Protein AF-0000000075213377 (afdb_homodimer)

Radius of gyration: 27.36 Å; Cα contacts (8 Å, |Δi|>4): 1565; chains: 2; bounding box: 62×66×69 Å

Secondary structure (DSSP, 8-state):
-EEEEEETTEEEEEEEE-TTT--EEEEEEES-GGGSPTT-B-TTS-B-HHHHHHHHHHTSPPTTSTTHHHHHHHHT-S-HHHHHHHTTT--SS--EEEEETT----HHHH-TTTS---SHHHHHHTT----GGG-----GGGG--SSS-EEEEEETTEEEEEEEPPTTT--HHHHHHHHHHHHHHTT--B--EEEEEETTEEEEEEE----TTEEEEEHHHHHHHSPPPTTS-HHHHHHHHHHHTT-TTHHHHHHHHHHHHHHTT-S---TTS-EEEEETTT--EEEEPPB----S-TTTTS-GGGTT-GGG----SSBSSHHHHHTT----TT--GGGGTTHHHHHHHHHTTS-TTTS-HHHHHHHHHHHHHHHHHHHHHHH-TT------GGGB-S--------/-EEEEEETTEEEEEEEE-TTT--EEEEEEES-GGGSPTT-B-TTS-B-HHHHHHHHHHTSPPTTSTTHHHHHHHHT-S-HHHHHHHTTT--SS--EEEEETT----HHHH-TTTS---SHHHHHHTT----GGG-----GGGG--SSS-EEEEEETTEEEEEEEPPTTT--HHHHHHHHHHHHHHTT--B--EEEEEETTEEEEEEE----TTEEEEEHHHHHHHSPPPTTS-HHHHHHHHHHHTT-TTHHHHHHHHHHHHHHTT-S---TTS-EEEEETTT--EEEEPPB----S-TTTTS-GGGTT-GGG----SSBSSHHHHHTT----TT--GGGGTTHHHHHHHHHTTS-TTTS-HHHHHHHHHHHHHHHHHHHHHHH-TT------GGGB-S--------

Organism: NCBI:txid290054

Solvent-accessible surface area (backbone atoms only — not comparable to full-atom values): 43182 Å² total; per-residue (Å²): 82,57,28,29,36,24,45,56,86,41,65,21,28,31,33,29,30,39,84,85,58,44,44,63,76,44,75,59,62,73,71,29,74,88,64,48,64,76,40,22,54,46,94,82,76,38,81,33,64,68,43,40,30,48,57,59,54,61,35,13,36,40,76,39,18,31,45,39,67,58,29,28,60,60,67,71,44,94,47,48,38,44,40,21,60,67,35,28,49,39,30,75,49,41,52,43,32,45,41,53,66,93,53,87,80,47,50,90,75,65,40,61,76,87,34,87,66,42,51,46,54,29,39,30,38,71,69,46,87,70,67,60,90,74,61,48,64,47,26,52,46,32,38,40,64,60,42,61,38,55,28,60,43,76,56,94,90,34,57,27,43,36,31,46,36,46,67,51,39,42,41,22,15,52,32,27,26,47,50,27,53,53,31,58,53,46,71,46,71,52,54,62,34,41,70,46,70,59,96,89,35,56,23,19,35,29,65,59,89,48,52,88,54,30,22,63,45,29,41,47,37,56,52,57,57,43,83,72,60,88,92,51,43,71,58,56,43,50,51,50,52,40,41,76,63,68,36,78,60,49,66,62,55,49,29,51,51,47,51,52,36,46,35,43,49,32,40,45,44,19,42,75,48,42,37,33,28,27,30,63,84,80,64,46,67,74,40,73,46,53,49,46,79,52,24,61,15,64,32,51,64,40,40,68,91,50,39,77,40,68,94,74,52,51,33,44,48,50,15,54,33,56,70,60,39,50,32,56,39,78,67,59,83,77,64,47,66,72,58,56,55,76,45,60,59,58,47,48,62,58,52,65,75,47,57,57,80,50,49,32,69,69,43,52,50,49,46,47,51,48,35,50,54,38,46,49,51,51,53,55,52,59,66,41,87,80,71,68,55,48,84,64,64,90,45,40,39,88,71,70,64,68,72,65,61,53,83,56,28,31,35,23,43,54,87,40,64,22,32,31,34,29,30,38,84,87,60,44,44,64,75,43,73,58,61,72,72,28,74,87,63,47,64,74,39,23,55,47,92,82,75,37,80,33,63,68,42,41,30,50,58,57,55,61,35,13,35,40,76,40,17,33,45,40,68,56,30,28,60,61,68,72,44,94,46,48,38,44,41,20,58,68,36,28,50,38,32,74,51,40,54,44,31,46,42,54,67,93,55,87,79,48,51,87,75,65,40,61,75,86,35,89,65,43,52,45,54,31,39,29,39,72,69,46,85,70,65,59,90,74,61,48,63,47,24,52,46,30,37,38,61,60,40,60,40,56,28,60,44,77,55,94,90,34,56,26,43,36,31,47,34,46,66,50,40,41,40,23,16,51,32,28,26,46,50,27,52,54,31,58,52,46,71,47,71,53,53,61,36,41,72,46,73,57,95,90,35,56,23,18,36,30,65,60,90,47,54,87,56,28,22,63,46,30,41,46,38,56,53,57,58,43,84,72,59,87,90,51,43,71,58,56,43,50,52,51,54,40,42,75,63,68,36,80,60,49,66,62,54,48,29,51,51,49,50,52,36,47,35,42,49,31,38,44,44,19,43,74,48,44,37,32,29,27,30,62,84,80,65,45,67,74,40,73,46,53,50,47,79,52,24,60,16,62,31,51,64,40,41,69,91,50,39,78,41,66,93,74,51,50,33,44,48,50,16,54,33,56,71,60,38,50,30,55,37,78,67,59,83,77,62,47,67,72,58,56,55,75,46,59,61,59,48,48,62,59,51,66,74,48,57,58,79,51,50,32,69,70,44,52,49,48,47,48,50,48,35,50,52,39,46,50,49,49,52,54,52,59,67,41,87,78,73,69,56,45,85,63,62,91,44,41,38,88,70,69,62,70,72,65,63,51

Foldseek 3Di:
DKWFKDLQPHTAWIFDADQQQLFTDDTHDGDHLVLQQFLQADPVSDGDRVSSRVVLQQQFEDPLAQQVVVLCVLLVHDDLSNLCVLLQVAALFGRIGIGPDPDPDHSVARHVQQDPFDCQSLCSLVPHHDHNVPGDSNANNRRDYDHFRKGWDQDPNFTKIKTFADPDQRQLLLLQQLLQLQCVLLVAFAWHWAWDADPQTIIIMTTRPAHNFKHFDFQVSLCSNDPDDPVDFSVVSSQVSCVVLVAPCVLVNVLSVLLSCLLFLQAFPFRRQWGWMAGSPPRRTDYTHHGDDRRNTQQSPHDQVCSLPQVPRADDDWFGGSVLSNLQRAAPVSGDLVSCPPSLVVSCVSCVSHDCVSQNPSSSVSSSVSSVVSSVVVVVQNPDPPRHRDRDNVGTDPDRDGDSSD/DKWFKDLQPHTAWIFDADQQQLFTDDTHDGDHLVLQQFLQADPVSDGDRVSSRCVLQQQFEDPLAQQVVVLCVLLVHDDLSNLCVLLQNAALFGRIGIGPDPDPDHSVARHVQQDPFDCQSLCSLVPHHDHNVPGDSNANNRRDYDHFRKGWDQDPNFTKIKTFADPDQRQLLLLQQLLLLQCVLLVAFAWHWAWDADPQTIIIMTTRPAHNFKHFDFQVSLCSNDPDDPVDFSVVSSVVSCVVLVAPCVLVNVLVVLLSCLLFLQAFPFRRQWGWMAGSPPRRTDYTHHGDDRRNTQQSPHDQVCSQPQVPRADDDWFGGSVLSNLQRAAPVSGDLVSCPPCLVVSCVSCVSHDCVSQNPSSSVSSSVSSVVSSVVVVVQNPDPPRHRDRDRVGTDPDRDGDSSD

Sequence (812 aa):
MNYTLMHKNIKVADLSLDEETGSIVKIGEIYNFAHLPIGTTKDDLSADRALLNKWWTDRSIPASRSGVRDALEILRVSTPKLLLAKCYGLSLSDQYWVKPINSDLEWELVNFFDNDFSEDVGDILFGKTKDSENISLNSPDNTSDGCLKKRWKIINQKRCLLKAGSLPYEQQPFNEAIASLIMDKLNVDHVNYSVIVDDEKPYSVCEDFISKDTELVTAWKILQRYPKPNHLSVYQHYINCCKSLGINDIVDKINQMIVVDFIISNEDRHLNNFGLVRNANTLEWIGVAPIFDSGSSLGYDKVTPNMDKQSLIVCKPFKKTHFEQLRLVTSFDWIDFDALKNIDNEILGILNDADENLIDDARKQKIISSINQRIEYIHNLAMEKTWQANDDINEDVENDIAEDYTMNYTLMHKNIKVADLSLDEETGSIVKIGEIYNFAHLPIGTTKDDLSADRALLNKWWTDRSIPASRSGVRDALEILRVSTPKLLLAKCYGLSLSDQYWVKPINSDLEWELVNFFDNDFSEDVGDILFGKTKDSENISLNSPDNTSDGCLKKRWKIINQKRCLLKAGSLPYEQQPFNEAIASLIMDKLNVDHVNYSVIVDDEKPYSVCEDFISKDTELVTAWKILQRYPKPNHLSVYQHYINCCKSLGINDIVDKINQMIVVDFIISNEDRHLNNFGLVRNANTLEWIGVAPIFDSGSSLGYDKVTPNMDKQSLIVCKPFKKTHFEQLRLVTSFDWIDFDALKNIDNEILGILNDADENLIDDARKQKIISSINQRIEYIHNLAMEKTWQANDDINEDVENDIAEDYT

Nearest PDB structures (foldseek):
  3akj-assembly1_A  TM=7.314E-01  e=1.920E-10  Helicobacter pylori J99
  3akk-assembly2_D  TM=7.445E-01  e=4.131E-10  Helicobacter pylori J99
  3akk-assembly1_A  TM=7.327E-01  e=4.131E-10  Helicobacter pylori J99
  3akl-assembly1_B  TM=7.232E-01  e=1.107E-09  Helicobacter pylori J99
  4pu4-assembly1_A  TM=5.612E-01  e=2.128E-08  Shewanella oneidensis MR-1

Structure (mmCIF, N/CA/C/O backbone):
data_AF-0000000075213377-model_v1
#
loop_
_entity.id
_entity.type
_entity.pdbx_description
1 polymer 'HipA-like C-terminal domain-containing protein'
#
loop_
_atom_site.group_PDB
_atom_site.id
_atom_site.type_symbol
_atom_site.label_atom_id
_atom_site.label_alt_id
_atom_site.label_comp_id
_atom_site.label_asym_id
_atom_site.label_entity_id
_atom_site.label_seq_id
_atom_site.pdbx_PDB_ins_code
_atom_site.Cartn_x
_atom_site.Cartn_y
_atom_site.Cartn_z
_atom_site.occupancy
_atom_site.B_iso_or_equiv
_atom_site.auth_seq_id
_atom_site.auth_comp_id
_atom_site.auth_asym_id
_atom_site.auth_atom_id
_atom_site.pdbx_PDB_model_num
ATOM 1 N N . MET A 1 1 ? 28.922 -6.262 4.492 1 88.31 1 MET A N 1
ATOM 2 C CA . MET A 1 1 ? 29.109 -7.594 5.062 1 88.31 1 MET A CA 1
ATOM 3 C C . MET A 1 1 ? 29.25 -8.641 3.967 1 88.31 1 MET A C 1
ATOM 5 O O . MET A 1 1 ? 28.625 -8.547 2.916 1 88.31 1 MET A O 1
ATOM 9 N N . ASN A 1 2 ? 30.078 -9.633 4.281 1 94.81 2 ASN A N 1
ATOM 10 C CA . ASN A 1 2 ? 30.375 -10.648 3.273 1 94.81 2 ASN A CA 1
ATOM 11 C C . ASN A 1 2 ? 29.656 -11.961 3.584 1 94.81 2 ASN A C 1
ATOM 13 O O . ASN A 1 2 ? 29.672 -12.43 4.727 1 94.81 2 ASN A O 1
ATOM 17 N N . TYR A 1 3 ? 29.062 -12.484 2.557 1 97 3 TYR A N 1
ATOM 18 C CA . TYR A 1 3 ? 28.297 -13.719 2.66 1 97 3 TYR A CA 1
ATOM 19 C C . TYR A 1 3 ? 28.578 -14.641 1.478 1 97 3 TYR A C 1
ATOM 21 O O . TYR A 1 3 ? 29.203 -14.227 0.498 1 97 3 TYR A O 1
ATOM 29 N N . THR A 1 4 ? 28.234 -15.883 1.63 1 97.62 4 THR A N 1
ATOM 30 C CA . THR A 1 4 ? 28.125 -16.812 0.516 1 97.62 4 THR A CA 1
ATOM 31 C C . THR A 1 4 ? 26.672 -17.172 0.263 1 97.62 4 THR A C 1
ATOM 33 O O . THR A 1 4 ? 25.969 -17.625 1.173 1 97.62 4 THR A O 1
ATOM 36 N N . LEU A 1 5 ? 26.188 -16.891 -0.949 1 97.56 5 LEU A N 1
ATOM 37 C CA . LEU A 1 5 ? 24.875 -17.375 -1.358 1 97.56 5 LEU A CA 1
ATOM 38 C C . LEU A 1 5 ? 24.875 -18.906 -1.45 1 97.56 5 LEU A C 1
ATOM 40 O O . LEU A 1 5 ? 25.734 -19.484 -2.107 1 97.56 5 LEU A O 1
ATOM 44 N N . MET A 1 6 ? 23.953 -19.453 -0.787 1 98.19 6 MET A N 1
ATOM 45 C CA . MET A 1 6 ? 23.844 -20.906 -0.722 1 98.19 6 MET A CA 1
ATOM 46 C C . MET A 1 6 ? 22.531 -21.375 -1.329 1 98.19 6 MET A C 1
ATOM 48 O O . MET A 1 6 ? 21.531 -20.656 -1.287 1 98.19 6 MET A O 1
ATOM 52 N N . HIS A 1 7 ? 22.531 -22.5 -1.945 1 98.38 7 HIS A N 1
ATOM 53 C CA . HIS A 1 7 ? 21.375 -23.297 -2.307 1 98.38 7 HIS A CA 1
ATOM 54 C C . HIS A 1 7 ? 21.359 -24.625 -1.548 1 98.38 7 HIS A C 1
ATOM 56 O O . HIS A 1 7 ? 21.938 -25.609 -1.995 1 98.38 7 HIS A O 1
ATOM 62 N N . LYS A 1 8 ? 20.562 -24.562 -0.409 1 97.81 8 LYS A N 1
ATOM 63 C CA . LYS A 1 8 ? 20.734 -25.609 0.596 1 97.81 8 LYS A CA 1
ATOM 64 C C . LYS A 1 8 ? 22.188 -25.719 1.032 1 97.81 8 LYS A C 1
ATOM 66 O O . LYS A 1 8 ? 22.75 -24.781 1.609 1 97.81 8 LYS A O 1
ATOM 71 N N . ASN A 1 9 ? 22.891 -26.812 0.674 1 96.75 9 ASN A N 1
ATOM 72 C CA . ASN A 1 9 ? 24.266 -27 1.099 1 96.75 9 ASN A CA 1
ATOM 73 C C . ASN A 1 9 ? 25.25 -26.688 -0.027 1 96.75 9 ASN A C 1
ATOM 75 O O . ASN A 1 9 ? 26.469 -26.766 0.159 1 96.75 9 ASN A O 1
ATOM 79 N N . ILE A 1 10 ? 24.797 -26.25 -1.114 1 97.19 10 ILE A N 1
ATOM 80 C CA . ILE A 1 10 ? 25.625 -25.969 -2.271 1 97.19 10 ILE A CA 1
ATOM 81 C C . ILE A 1 10 ? 26.062 -24.5 -2.248 1 97.19 10 ILE A C 1
ATOM 83 O O . ILE A 1 10 ? 25.219 -23.609 -2.236 1 97.19 10 ILE A O 1
ATOM 87 N N . LYS A 1 11 ? 27.359 -24.297 -2.309 1 97 11 LYS A N 1
ATOM 88 C CA . LYS A 1 11 ? 27.891 -22.938 -2.465 1 97 11 LYS A CA 1
ATOM 89 C C . LYS A 1 11 ? 27.609 -22.406 -3.863 1 97 11 LYS A C 1
ATOM 91 O O . LYS A 1 11 ? 27.922 -23.062 -4.863 1 97 11 LYS A O 1
ATOM 96 N N . VAL A 1 12 ? 27.016 -21.203 -3.908 1 97.19 12 VAL A N 1
ATOM 97 C CA . VAL A 1 12 ? 26.625 -20.672 -5.215 1 97.19 12 VAL A CA 1
ATOM 98 C C . VAL A 1 12 ? 27.562 -19.531 -5.605 1 97.19 12 VAL A C 1
ATOM 100 O O . VAL A 1 12 ? 28.266 -19.609 -6.605 1 97.19 12 VAL A O 1
ATOM 103 N N . ALA A 1 13 ? 27.641 -18.531 -4.797 1 96.69 13 ALA A N 1
ATOM 104 C CA . ALA A 1 13 ? 28.453 -17.359 -5.098 1 96.69 13 ALA A CA 1
ATOM 105 C C . ALA A 1 13 ? 28.75 -16.547 -3.838 1 96.69 13 ALA A C 1
ATOM 107 O O . ALA A 1 13 ? 27.938 -16.531 -2.91 1 96.69 13 ALA A O 1
ATOM 108 N N . ASP A 1 14 ? 29.875 -15.867 -3.84 1 96.94 14 ASP A N 1
ATOM 109 C CA . ASP A 1 14 ? 30.172 -14.922 -2.764 1 96.94 14 ASP A CA 1
ATOM 110 C C . ASP A 1 14 ? 29.516 -13.57 -3.023 1 96.94 14 ASP A C 1
ATOM 112 O O . ASP A 1 14 ? 29.484 -13.094 -4.16 1 96.94 14 ASP A O 1
ATOM 116 N N . LEU A 1 15 ? 28.938 -13.031 -1.97 1 95.94 15 LEU A N 1
ATOM 117 C CA . LEU A 1 15 ? 28.234 -11.758 -2.072 1 95.94 15 LEU A CA 1
ATOM 118 C C . LEU A 1 15 ? 28.703 -10.797 -0.986 1 95.94 15 LEU A C 1
ATOM 120 O O . LEU A 1 15 ? 29.047 -11.219 0.12 1 95.94 15 LEU A O 1
ATOM 124 N N . SER A 1 16 ? 28.734 -9.539 -1.311 1 94.5 16 SER A N 1
ATOM 125 C CA . SER A 1 16 ? 28.859 -8.469 -0.325 1 94.5 16 SER A CA 1
ATOM 126 C C . SER A 1 16 ? 27.562 -7.676 -0.203 1 94.5 16 SER A C 1
ATOM 128 O O . SER A 1 16 ? 27.047 -7.16 -1.198 1 94.5 16 SER A O 1
ATOM 130 N N . LEU A 1 17 ? 27 -7.617 1 1 91.12 17 LEU A N 1
ATOM 131 C CA . LEU A 1 17 ? 25.781 -6.875 1.255 1 91.12 17 LEU A CA 1
ATOM 132 C C . LEU A 1 17 ? 26.078 -5.57 1.984 1 91.12 17 LEU A C 1
ATOM 134 O O . LEU A 1 17 ? 26.938 -5.523 2.859 1 91.12 17 LEU A O 1
ATOM 138 N N . ASP A 1 18 ? 25.375 -4.57 1.607 1 84.69 18 ASP A N 1
ATOM 139 C CA . ASP A 1 18 ? 25.469 -3.301 2.324 1 84.69 18 ASP A CA 1
ATOM 140 C C . ASP A 1 18 ? 24.828 -3.41 3.709 1 84.69 18 ASP A C 1
ATOM 142 O O . ASP A 1 18 ? 23.703 -3.887 3.848 1 84.69 18 ASP A O 1
ATOM 146 N N . GLU A 1 19 ? 25.484 -2.912 4.703 1 80.75 19 GLU A N 1
ATOM 147 C CA . GLU A 1 19 ? 25.031 -3.078 6.082 1 80.75 19 GLU A CA 1
ATOM 148 C C . GLU A 1 19 ? 23.812 -2.203 6.375 1 80.75 19 GLU A C 1
ATOM 150 O O . GLU A 1 19 ? 22.984 -2.539 7.23 1 80.75 19 GLU A O 1
ATOM 155 N N . GLU A 1 20 ? 23.688 -1.176 5.715 1 73 20 GLU A N 1
ATOM 156 C CA . GLU A 1 20 ? 22.625 -0.217 6.004 1 73 20 GLU A CA 1
ATOM 157 C C . GLU A 1 20 ? 21.391 -0.503 5.172 1 73 20 GLU A C 1
ATOM 159 O O . GLU A 1 20 ? 20.266 -0.287 5.629 1 73 20 GLU A O 1
ATOM 164 N N . THR A 1 21 ? 21.609 -1.039 3.977 1 74.69 21 THR A N 1
ATOM 165 C CA . THR A 1 21 ? 20.469 -1.185 3.082 1 74.69 21 THR A CA 1
ATOM 166 C C . THR A 1 21 ? 20.109 -2.656 2.891 1 74.69 21 THR A C 1
ATOM 168 O O . THR A 1 21 ? 19 -2.982 2.441 1 74.69 21 THR A O 1
ATOM 171 N N . GLY A 1 22 ? 21.031 -3.5 3.154 1 83.88 22 GLY A N 1
ATOM 172 C CA . GLY A 1 22 ? 20.812 -4.922 2.941 1 83.88 22 GLY A CA 1
ATOM 173 C C . GLY A 1 22 ? 20.922 -5.328 1.483 1 83.88 22 GLY A C 1
ATOM 174 O O . GLY A 1 22 ? 20.672 -6.488 1.138 1 83.88 22 GLY A O 1
ATOM 175 N N . SER A 1 23 ? 21.328 -4.434 0.551 1 84.88 23 SER A N 1
ATOM 176 C CA . SER A 1 23 ? 21.422 -4.699 -0.881 1 84.88 23 SER A CA 1
ATOM 177 C C . SER A 1 23 ? 22.75 -5.355 -1.239 1 84.88 23 SER A C 1
ATOM 179 O O . SER A 1 23 ? 23.734 -5.211 -0.513 1 84.88 23 SER A O 1
ATOM 181 N N . ILE A 1 24 ? 22.75 -6.039 -2.354 1 89.81 24 ILE A N 1
ATOM 182 C CA . ILE A 1 24 ? 23.984 -6.637 -2.857 1 89.81 24 ILE A CA 1
ATOM 183 C C . ILE A 1 24 ? 24.859 -5.559 -3.494 1 89.81 24 ILE A C 1
ATOM 185 O O . ILE A 1 24 ? 24.438 -4.898 -4.449 1 89.81 24 ILE A O 1
ATOM 189 N N . VAL A 1 25 ? 26.062 -5.406 -3.035 1 87.06 25 VAL A N 1
ATOM 190 C CA . VAL A 1 25 ? 26.953 -4.371 -3.539 1 87.06 25 VAL A CA 1
ATOM 191 C C . VAL A 1 25 ? 27.984 -4.988 -4.492 1 87.06 25 VAL A C 1
ATOM 193 O O . VAL A 1 25 ? 28.453 -4.324 -5.418 1 87.06 25 VAL A O 1
ATOM 196 N N . LYS A 1 26 ? 28.328 -6.23 -4.25 1 90.94 26 LYS A N 1
ATOM 197 C CA . LYS A 1 26 ? 29.344 -6.898 -5.051 1 90.94 26 LYS A CA 1
ATOM 198 C C . LYS A 1 26 ? 29.094 -8.406 -5.113 1 90.94 26 LYS A C 1
ATOM 200 O O . LYS A 1 26 ? 28.688 -9.008 -4.125 1 90.94 26 LYS A O 1
ATOM 205 N N . ILE A 1 27 ? 29.312 -8.945 -6.336 1 93.5 27 ILE A N 1
ATOM 206 C CA . ILE A 1 27 ? 29.344 -10.391 -6.516 1 93.5 27 ILE A CA 1
ATOM 207 C C . ILE A 1 27 ? 30.797 -10.859 -6.605 1 93.5 27 ILE A C 1
ATOM 209 O O . ILE A 1 27 ? 31.594 -10.312 -7.379 1 93.5 27 ILE A O 1
ATOM 213 N N . GLY A 1 28 ? 31.156 -11.719 -5.824 1 94.31 28 GLY A N 1
ATOM 214 C CA . GLY A 1 28 ? 32.5 -12.289 -5.859 1 94.31 28 GLY A CA 1
ATOM 215 C C . GLY A 1 28 ? 32.594 -13.523 -6.727 1 94.31 28 GLY A C 1
ATOM 216 O O . GLY A 1 28 ? 32.094 -13.539 -7.855 1 94.31 28 GLY A O 1
ATOM 217 N N . GLU A 1 29 ? 33.281 -14.484 -6.195 1 94.75 29 GLU A N 1
ATOM 218 C CA . GLU A 1 29 ? 33.469 -15.734 -6.918 1 94.75 29 GLU A CA 1
ATOM 219 C C . GLU A 1 29 ? 32.188 -16.5 -7.086 1 94.75 29 GLU A C 1
ATOM 221 O O . GLU A 1 29 ? 31.391 -16.609 -6.145 1 94.75 29 GLU A O 1
ATOM 226 N N . ILE A 1 30 ? 31.969 -17.016 -8.297 1 95.44 30 ILE A N 1
ATOM 227 C CA . ILE A 1 30 ? 30.844 -17.891 -8.578 1 95.44 30 ILE A CA 1
ATOM 228 C C . ILE A 1 30 ? 31.281 -19.344 -8.508 1 95.44 30 ILE A C 1
ATOM 230 O O . ILE A 1 30 ? 32.156 -19.766 -9.281 1 95.44 30 ILE A O 1
ATOM 234 N N . TYR A 1 31 ? 30.734 -20.094 -7.621 1 95.94 31 TYR A N 1
ATOM 235 C CA . TYR A 1 31 ? 31.125 -21.469 -7.402 1 95.94 31 TYR A CA 1
ATOM 236 C C . TYR A 1 31 ? 30.266 -22.422 -8.25 1 95.94 31 TYR A C 1
ATOM 238 O O . TYR A 1 31 ? 30.766 -23.438 -8.742 1 95.94 31 TYR A O 1
ATOM 246 N N . ASN A 1 32 ? 29.031 -22.203 -8.297 1 95.56 32 ASN A N 1
ATOM 247 C CA . ASN A 1 32 ? 28.094 -23.031 -9.047 1 95.56 32 ASN A CA 1
ATOM 248 C C . ASN A 1 32 ? 27.109 -22.188 -9.844 1 95.56 32 ASN A C 1
ATOM 250 O O . ASN A 1 32 ? 26.062 -21.781 -9.32 1 95.56 32 ASN A O 1
ATOM 254 N N . PHE A 1 33 ? 27.391 -22.031 -11.055 1 94.56 33 PHE A N 1
ATOM 255 C CA . PHE A 1 33 ? 26.609 -21.156 -11.922 1 94.56 33 PHE A CA 1
ATOM 256 C C . PHE A 1 33 ? 25.188 -21.688 -12.109 1 94.56 33 PHE A C 1
ATOM 258 O O . PHE A 1 33 ? 24.234 -20.906 -12.102 1 94.56 33 PHE A O 1
ATOM 265 N N . ALA A 1 34 ? 25.016 -22.969 -12.211 1 94.12 34 ALA A N 1
ATOM 266 C CA . ALA A 1 34 ? 23.719 -23.594 -12.484 1 94.12 34 ALA A CA 1
ATOM 267 C C . ALA A 1 34 ? 22.75 -23.344 -11.336 1 94.12 34 ALA A C 1
ATOM 269 O O . ALA A 1 34 ? 21.531 -23.391 -11.523 1 94.12 34 ALA A O 1
ATOM 270 N N . HIS A 1 35 ? 23.312 -23.094 -10.188 1 96.69 35 HIS A N 1
ATOM 271 C CA . HIS A 1 35 ? 22.484 -22.969 -8.992 1 96.69 35 HIS A CA 1
ATOM 272 C C . HIS A 1 35 ? 22.203 -21.5 -8.68 1 96.69 35 HIS A C 1
ATOM 274 O O . HIS A 1 35 ? 21.578 -21.188 -7.668 1 96.69 35 HIS A O 1
ATOM 280 N N . LEU A 1 36 ? 22.672 -20.594 -9.523 1 96.25 36 LEU A N 1
ATOM 281 C CA . LEU A 1 36 ? 22.172 -19.219 -9.391 1 96.25 36 LEU A CA 1
ATOM 282 C C . LEU A 1 36 ? 20.672 -19.172 -9.57 1 96.25 36 LEU A C 1
ATOM 284 O O . LEU A 1 36 ? 20.109 -19.922 -10.367 1 96.25 36 LEU A O 1
ATOM 288 N N . PRO A 1 37 ? 19.953 -18.297 -8.766 1 95.56 37 PRO A N 1
ATOM 289 C CA . PRO A 1 37 ? 18.5 -18.203 -8.953 1 95.56 37 PRO A CA 1
ATOM 290 C C . PRO A 1 37 ? 18.094 -17.953 -10.398 1 95.56 37 PRO A C 1
ATOM 292 O O . PRO A 1 37 ? 18.766 -17.188 -11.102 1 95.56 37 PRO A O 1
ATOM 295 N N . ILE A 1 38 ? 17.078 -18.578 -10.781 1 91.81 38 ILE A N 1
ATOM 296 C CA . ILE A 1 38 ? 16.594 -18.438 -12.148 1 91.81 38 ILE A CA 1
ATOM 297 C C . ILE A 1 38 ? 16.266 -16.969 -12.438 1 91.81 38 ILE A C 1
ATOM 299 O O . ILE A 1 38 ? 15.672 -16.281 -11.594 1 91.81 38 ILE A O 1
ATOM 303 N N . GLY A 1 39 ? 16.656 -16.484 -13.57 1 88.75 39 GLY A N 1
ATOM 304 C CA . GLY A 1 39 ? 16.344 -15.117 -13.969 1 88.75 39 GLY A CA 1
ATOM 305 C C . GLY A 1 39 ? 17.406 -14.117 -13.539 1 88.75 39 GLY A C 1
ATOM 306 O O . GLY A 1 39 ? 17.219 -12.906 -13.711 1 88.75 39 GLY A O 1
ATOM 307 N N . THR A 1 40 ? 18.547 -14.547 -12.953 1 91.75 40 THR A N 1
ATOM 308 C CA . THR A 1 40 ? 19.531 -13.602 -12.43 1 91.75 40 THR A CA 1
ATOM 309 C C . THR A 1 40 ? 20.812 -13.641 -13.273 1 91.75 40 THR A C 1
ATOM 311 O O . THR A 1 40 ? 21.812 -13.016 -12.914 1 91.75 40 THR A O 1
ATOM 314 N N . THR A 1 41 ? 20.797 -14.383 -14.305 1 87.75 41 THR A N 1
ATOM 315 C CA . THR A 1 41 ? 22 -14.555 -15.125 1 87.75 41 THR A CA 1
ATOM 316 C C . THR A 1 41 ? 21.797 -13.945 -16.5 1 87.75 41 THR A C 1
ATOM 318 O O . THR A 1 41 ? 20.656 -13.703 -16.922 1 87.75 41 THR A O 1
ATOM 321 N N . LYS A 1 42 ? 22.922 -13.562 -17.094 1 78.12 42 LYS A N 1
ATOM 322 C CA . LYS A 1 42 ? 22.922 -13.094 -18.484 1 78.12 42 LYS A CA 1
ATOM 323 C C . LYS A 1 42 ? 23.234 -14.227 -19.453 1 78.12 42 LYS A C 1
ATOM 325 O O . LYS A 1 42 ? 23.484 -15.359 -19.031 1 78.12 42 LYS A O 1
ATOM 330 N N . ASP A 1 43 ? 23.125 -13.945 -20.672 1 71.25 43 ASP A N 1
ATOM 331 C CA . ASP A 1 43 ? 23.297 -14.938 -21.734 1 71.25 43 ASP A CA 1
ATOM 332 C C . ASP A 1 43 ? 24.734 -15.477 -21.75 1 71.25 43 ASP A C 1
ATOM 334 O O . ASP A 1 43 ? 24.969 -16.625 -22.109 1 71.25 43 ASP A O 1
ATOM 338 N N . ASP A 1 44 ? 25.609 -14.656 -21.266 1 68.31 44 ASP A N 1
ATOM 339 C CA . ASP A 1 44 ? 27.016 -15.055 -21.297 1 68.31 44 ASP A CA 1
ATOM 340 C C . ASP A 1 44 ? 27.391 -15.852 -20.047 1 68.31 44 ASP A C 1
ATOM 342 O O . ASP A 1 44 ? 28.578 -16.016 -19.75 1 68.31 44 ASP A O 1
ATOM 346 N N . LEU A 1 45 ? 26.438 -16.297 -19.391 1 68.62 45 LEU A N 1
ATOM 347 C CA . LEU A 1 45 ? 26.609 -17.141 -18.219 1 68.62 45 LEU A CA 1
ATOM 348 C C . LEU A 1 45 ? 27.344 -16.375 -17.109 1 68.62 45 LEU A C 1
ATOM 350 O O . LEU A 1 45 ? 28.203 -16.938 -16.438 1 68.62 45 LEU A O 1
ATOM 354 N N . SER A 1 46 ? 27.141 -15.133 -17.109 1 78.56 46 SER A N 1
ATOM 355 C CA . SER A 1 46 ? 27.641 -14.32 -16 1 78.56 46 SER A CA 1
ATOM 356 C C . SER A 1 46 ? 26.5 -13.844 -15.109 1 78.56 46 SER A C 1
ATOM 358 O O . SER A 1 46 ? 25.359 -13.719 -15.562 1 78.56 46 SER A O 1
ATOM 360 N N . ALA A 1 47 ? 26.891 -13.836 -13.852 1 84.44 47 ALA A N 1
ATOM 361 C CA . ALA A 1 47 ? 25.891 -13.289 -12.922 1 84.44 47 ALA A CA 1
ATOM 362 C C . ALA A 1 47 ? 25.719 -11.789 -13.125 1 84.44 47 ALA A C 1
ATOM 364 O O . ALA A 1 47 ? 26.703 -11.07 -13.336 1 84.44 47 ALA A O 1
ATOM 365 N N . ASP A 1 48 ? 24.516 -11.391 -13.219 1 85.75 48 ASP A N 1
ATOM 366 C CA . ASP A 1 48 ? 24.188 -9.969 -13.312 1 85.75 48 ASP A CA 1
ATOM 367 C C . ASP A 1 48 ? 23.906 -9.383 -11.93 1 85.75 48 ASP A C 1
ATOM 369 O O . ASP A 1 48 ? 22.938 -9.781 -11.266 1 85.75 48 ASP A O 1
ATOM 373 N N . ARG A 1 49 ? 24.75 -8.516 -11.516 1 86.56 49 ARG A N 1
ATOM 374 C CA . ARG A 1 49 ? 24.625 -7.965 -10.164 1 86.56 49 ARG A CA 1
ATOM 375 C C . ARG A 1 49 ? 23.266 -7.301 -9.969 1 86.56 49 ARG A C 1
ATOM 377 O O . ARG A 1 49 ? 22.641 -7.449 -8.914 1 86.56 49 ARG A O 1
ATOM 384 N N . ALA A 1 50 ? 22.781 -6.523 -10.938 1 83.44 50 ALA A N 1
ATOM 385 C CA . ALA A 1 50 ? 21.5 -5.824 -10.836 1 83.44 50 ALA A CA 1
ATOM 386 C C . ALA A 1 50 ? 20.344 -6.809 -10.703 1 83.44 50 ALA A C 1
ATOM 388 O O . ALA A 1 50 ? 19.469 -6.629 -9.859 1 83.44 50 ALA A O 1
ATOM 389 N N . LEU A 1 51 ? 20.375 -7.816 -11.492 1 87.19 51 LEU A N 1
ATOM 390 C CA . LEU A 1 51 ? 19.297 -8.812 -11.477 1 87.19 51 LEU A CA 1
ATOM 391 C C . LEU A 1 51 ? 19.344 -9.625 -10.188 1 87.19 51 LEU A C 1
ATOM 393 O O . LEU A 1 51 ? 18.297 -9.938 -9.617 1 87.19 51 LEU A O 1
ATOM 397 N N . LEU A 1 52 ? 20.547 -9.969 -9.789 1 92.5 52 LEU A N 1
ATOM 398 C CA . LEU A 1 52 ? 20.672 -10.719 -8.547 1 92.5 52 LEU A CA 1
ATOM 399 C C . LEU A 1 52 ? 20.219 -9.883 -7.355 1 92.5 52 LEU A C 1
ATOM 401 O O . LEU A 1 52 ? 19.562 -10.398 -6.441 1 92.5 52 LEU A O 1
ATOM 405 N N . ASN A 1 53 ? 20.562 -8.633 -7.414 1 89.56 53 ASN A N 1
ATOM 406 C CA . ASN A 1 53 ? 20.078 -7.746 -6.355 1 89.56 53 ASN A CA 1
ATOM 407 C C . ASN A 1 53 ? 18.562 -7.621 -6.371 1 89.56 53 ASN A C 1
ATOM 409 O O . ASN A 1 53 ? 17.922 -7.59 -5.316 1 89.56 53 ASN A O 1
ATOM 413 N N . LYS A 1 54 ? 18.016 -7.473 -7.492 1 85.81 54 LYS A N 1
ATOM 414 C CA . LYS A 1 54 ? 16.562 -7.414 -7.609 1 85.81 54 LYS A CA 1
ATOM 415 C C . LYS A 1 54 ? 15.906 -8.68 -7.055 1 85.81 54 LYS A C 1
ATOM 417 O O . LYS A 1 54 ? 14.93 -8.609 -6.309 1 85.81 54 LYS A O 1
ATOM 422 N N . TRP A 1 55 ? 16.469 -9.82 -7.438 1 91.88 55 TRP A N 1
ATOM 423 C CA . TRP A 1 55 ? 15.984 -11.094 -6.914 1 91.88 55 TRP A CA 1
ATOM 424 C C . TRP A 1 55 ? 16.047 -11.117 -5.391 1 91.88 55 TRP A C 1
ATOM 426 O O . TRP A 1 55 ? 15.094 -11.523 -4.73 1 91.88 55 TRP A O 1
ATOM 436 N N . TRP A 1 56 ? 17.125 -10.664 -4.859 1 92.75 56 TRP A N 1
ATOM 437 C CA . TRP A 1 56 ? 17.344 -10.648 -3.42 1 92.75 56 TRP A CA 1
ATOM 438 C C . TRP A 1 56 ? 16.359 -9.711 -2.727 1 92.75 56 TRP A C 1
ATOM 440 O O . TRP A 1 56 ? 15.664 -10.109 -1.789 1 92.75 56 TRP A O 1
ATOM 450 N N . THR A 1 57 ? 16.172 -8.57 -3.254 1 86.94 57 THR A N 1
ATOM 451 C CA . THR A 1 57 ? 15.352 -7.555 -2.6 1 86.94 57 THR A CA 1
ATOM 452 C C . THR A 1 57 ? 13.867 -7.867 -2.768 1 86.94 57 THR A C 1
ATOM 454 O O . THR A 1 57 ? 13.055 -7.535 -1.897 1 86.94 57 THR A O 1
ATOM 457 N N . ASP A 1 58 ? 13.523 -8.555 -3.836 1 87.12 58 ASP A N 1
ATOM 458 C CA . ASP A 1 58 ? 12.133 -8.906 -4.098 1 87.12 58 ASP A CA 1
ATOM 459 C C . ASP A 1 58 ? 11.625 -9.938 -3.09 1 87.12 58 ASP A C 1
ATOM 461 O O . ASP A 1 58 ? 10.414 -10.133 -2.945 1 87.12 58 ASP A O 1
ATOM 465 N N . ARG A 1 59 ? 12.5 -10.508 -2.41 1 92.25 59 ARG A N 1
ATOM 466 C CA . ARG A 1 59 ? 12.148 -11.523 -1.424 1 92.25 59 ARG A CA 1
ATOM 467 C C . ARG A 1 59 ? 11.695 -10.883 -0.115 1 92.25 59 ARG A C 1
ATOM 469 O O . ARG A 1 59 ? 11.086 -11.547 0.728 1 92.25 59 ARG A O 1
ATOM 476 N N . SER A 1 60 ? 11.984 -9.602 0.061 1 91.31 60 SER A N 1
ATOM 477 C CA . SER A 1 60 ? 11.656 -8.922 1.311 1 91.31 60 SER A CA 1
ATOM 478 C C . SER A 1 60 ? 10.172 -8.578 1.378 1 91.31 60 SER A C 1
ATOM 480 O O . SER A 1 60 ? 9.492 -8.562 0.354 1 91.31 60 SER A O 1
ATOM 482 N N . ILE A 1 61 ? 9.727 -8.352 2.619 1 89 61 ILE A N 1
ATOM 483 C CA . ILE A 1 61 ? 8.383 -7.812 2.799 1 89 61 ILE A CA 1
ATOM 484 C C . ILE A 1 61 ? 8.234 -6.504 2.021 1 89 61 ILE A C 1
ATOM 486 O O . ILE A 1 61 ? 9.055 -5.594 2.172 1 89 61 ILE A O 1
ATOM 490 N N . PRO A 1 62 ? 7.25 -6.52 1.147 1 85.12 62 PRO A N 1
ATOM 491 C CA . PRO A 1 62 ? 7.102 -5.254 0.421 1 85.12 62 PRO A CA 1
ATOM 492 C C . PRO A 1 62 ? 6.707 -4.094 1.331 1 85.12 62 PRO A C 1
ATOM 494 O O . PRO A 1 62 ? 5.98 -4.293 2.309 1 85.12 62 PRO A O 1
ATOM 497 N N . ALA A 1 63 ? 7.133 -2.926 0.931 1 77.69 63 ALA A N 1
ATOM 498 C CA . ALA A 1 63 ? 6.812 -1.724 1.697 1 77.69 63 ALA A CA 1
ATOM 499 C C . ALA A 1 63 ? 5.312 -1.459 1.699 1 77.69 63 ALA A C 1
ATOM 501 O O . ALA A 1 63 ? 4.801 -0.754 2.572 1 77.69 63 ALA A O 1
ATOM 502 N N . SER A 1 64 ? 4.637 -2.076 0.769 1 77.62 64 SER A N 1
ATOM 503 C CA . SER A 1 64 ? 3.201 -1.866 0.617 1 77.62 64 SER A CA 1
ATOM 504 C C . SER A 1 64 ? 2.406 -2.828 1.493 1 77.62 64 SER A C 1
ATOM 506 O O . SER A 1 64 ? 1.179 -2.744 1.563 1 77.62 64 SER A O 1
ATOM 508 N N . ARG A 1 65 ? 3.16 -3.684 2.156 1 82.5 65 ARG A N 1
ATOM 509 C CA . ARG A 1 65 ? 2.475 -4.617 3.043 1 82.5 65 ARG A CA 1
ATOM 510 C C . ARG A 1 65 ? 1.737 -3.875 4.156 1 82.5 65 ARG A C 1
ATOM 512 O O . ARG A 1 65 ? 2.303 -2.986 4.797 1 82.5 65 ARG A O 1
ATOM 519 N N . SER A 1 66 ? 0.532 -4.293 4.316 1 77.06 66 SER A N 1
ATOM 520 C CA . SER A 1 66 ? -0.249 -3.707 5.402 1 77.06 66 SER A CA 1
ATOM 521 C C . SER A 1 66 ? 0.435 -3.918 6.75 1 77.06 66 SER A C 1
ATOM 523 O O . SER A 1 66 ? 0.826 -5.039 7.086 1 77.06 66 SER A O 1
ATOM 525 N N . GLY A 1 67 ? 0.718 -2.781 7.441 1 75.12 67 GLY A N 1
ATOM 526 C CA . GLY A 1 67 ? 1.234 -2.85 8.797 1 75.12 67 GLY A CA 1
ATOM 527 C C . GLY A 1 67 ? 2.75 -2.857 8.859 1 75.12 67 GLY A C 1
ATOM 528 O O . GLY A 1 67 ? 3.332 -2.855 9.945 1 75.12 67 GLY A O 1
ATOM 529 N N . VAL A 1 68 ? 3.443 -2.924 7.668 1 81.62 68 VAL A N 1
ATOM 530 C CA . VAL A 1 68 ? 4.891 -3.111 7.66 1 81.62 68 VAL A CA 1
ATOM 531 C C . VAL A 1 68 ? 5.574 -1.896 8.281 1 81.62 68 VAL A C 1
ATOM 533 O O . VAL A 1 68 ? 6.578 -2.033 8.984 1 81.62 68 VAL A O 1
ATOM 536 N N . ARG A 1 69 ? 5.051 -0.763 8.031 1 75 69 ARG A N 1
ATOM 537 C CA . ARG A 1 69 ? 5.656 0.444 8.586 1 75 69 ARG A CA 1
ATOM 538 C C . ARG A 1 69 ? 5.676 0.397 10.109 1 75 69 ARG A C 1
ATOM 540 O O . ARG A 1 69 ? 6.711 0.643 10.734 1 75 69 ARG A O 1
ATOM 547 N N . ASP A 1 70 ? 4.547 0.012 10.711 1 76.06 70 ASP A N 1
ATOM 548 C CA . ASP A 1 70 ? 4.449 -0.152 12.156 1 76.06 70 ASP A CA 1
ATOM 549 C C . ASP A 1 70 ? 5.395 -1.246 12.648 1 76.06 70 ASP A C 1
ATOM 551 O O . ASP A 1 70 ? 6.062 -1.08 13.672 1 76.06 70 ASP A O 1
ATOM 555 N N . ALA A 1 71 ? 5.395 -2.23 11.891 1 82.75 71 ALA A N 1
ATOM 556 C CA . ALA A 1 71 ? 6.219 -3.375 12.273 1 82.75 71 ALA A CA 1
ATOM 557 C C . ALA A 1 71 ? 7.695 -3 12.312 1 82.75 71 ALA A C 1
ATOM 559 O O . ALA A 1 71 ? 8.414 -3.361 13.25 1 82.75 71 ALA A O 1
ATOM 560 N N . LEU A 1 72 ? 8.102 -2.275 11.367 1 82.44 72 LEU A N 1
ATOM 561 C CA . LEU A 1 72 ? 9.508 -1.894 11.289 1 82.44 72 LEU A CA 1
ATOM 562 C C . LEU A 1 72 ? 9.898 -1.028 12.477 1 82.44 72 LEU A C 1
ATOM 564 O O . LEU A 1 72 ? 11.016 -1.152 13 1 82.44 72 LEU A O 1
ATOM 568 N N . GLU A 1 73 ? 8.992 -0.207 12.906 1 76.12 73 GLU A N 1
ATOM 569 C CA . GLU A 1 73 ? 9.25 0.63 14.07 1 76.12 73 GLU A CA 1
ATOM 570 C C . GLU A 1 73 ? 9.391 -0.213 15.336 1 76.12 73 GLU A C 1
ATOM 572 O O . GLU A 1 73 ? 10.328 -0.026 16.109 1 76.12 73 GLU A O 1
ATOM 577 N N . ILE A 1 74 ? 8.5 -1.1 15.469 1 79.25 74 ILE A N 1
ATOM 578 C CA . ILE A 1 74 ? 8.508 -1.977 16.641 1 79.25 74 ILE A CA 1
ATOM 579 C C . ILE A 1 74 ? 9.773 -2.834 16.625 1 79.25 74 ILE A C 1
ATOM 581 O O . ILE A 1 74 ? 10.398 -3.041 17.672 1 79.25 74 ILE A O 1
ATOM 585 N N . LEU A 1 75 ? 10.125 -3.227 15.492 1 82 75 LEU A N 1
ATOM 586 C CA . LEU A 1 75 ? 11.281 -4.102 15.336 1 82 75 LEU A CA 1
ATOM 587 C C . LEU A 1 75 ? 12.578 -3.299 15.336 1 82 75 LEU A C 1
ATOM 589 O O . LEU A 1 75 ? 13.664 -3.871 15.414 1 82 75 LEU A O 1
ATOM 593 N N . ARG A 1 76 ? 12.508 -1.994 15.273 1 77.94 76 ARG A N 1
ATOM 594 C CA . ARG A 1 76 ? 13.648 -1.082 15.234 1 77.94 76 ARG A CA 1
ATOM 595 C C . ARG A 1 76 ? 14.547 -1.378 14.039 1 77.94 76 ARG A C 1
ATOM 597 O O . ARG A 1 76 ? 15.766 -1.489 14.188 1 77.94 76 ARG A O 1
ATOM 604 N N . VAL A 1 77 ? 13.914 -1.617 12.922 1 81.12 77 VAL A N 1
ATOM 605 C CA . VAL A 1 77 ? 14.602 -1.83 11.648 1 81.12 77 VAL A CA 1
ATOM 606 C C . VAL A 1 77 ? 14.18 -0.754 10.648 1 81.12 77 VAL A C 1
ATOM 608 O O . VAL A 1 77 ? 13.008 -0.369 10.594 1 81.12 77 VAL A O 1
ATOM 611 N N . SER A 1 78 ? 15.102 -0.285 9.836 1 72.5 78 SER A N 1
ATOM 612 C CA . SER A 1 78 ? 14.852 0.886 9 1 72.5 78 SER A CA 1
ATOM 613 C C . SER A 1 78 ? 14.141 0.503 7.711 1 72.5 78 SER A C 1
ATOM 615 O O . SER A 1 78 ? 13.414 1.315 7.133 1 72.5 78 SER A O 1
ATOM 617 N N . THR A 1 79 ? 14.438 -0.703 7.23 1 78.88 79 THR A N 1
ATOM 618 C CA . THR A 1 79 ? 13.852 -1.136 5.973 1 78.88 79 THR A CA 1
ATOM 619 C C . THR A 1 79 ? 13.523 -2.627 6.008 1 78.88 79 THR A C 1
ATOM 621 O O . THR A 1 79 ? 14.211 -3.398 6.688 1 78.88 79 THR A O 1
ATOM 624 N N . PRO A 1 80 ? 12.477 -2.988 5.266 1 84.06 80 PRO A N 1
ATOM 625 C CA . PRO A 1 80 ? 12.18 -4.422 5.215 1 84.06 80 PRO A CA 1
ATOM 626 C C . PRO A 1 80 ? 13.336 -5.25 4.668 1 84.06 80 PRO A C 1
ATOM 628 O O . PRO A 1 80 ? 13.484 -6.422 5.02 1 84.06 80 PRO A O 1
ATOM 631 N N . LYS A 1 81 ? 14.195 -4.719 3.887 1 86.06 81 LYS A N 1
ATOM 632 C CA . LYS A 1 81 ? 15.312 -5.43 3.283 1 86.06 81 LYS A CA 1
ATOM 633 C C . LYS A 1 81 ? 16.312 -5.891 4.344 1 86.06 81 LYS A C 1
ATOM 635 O O . LYS A 1 81 ? 16.953 -6.922 4.188 1 86.06 81 LYS A O 1
ATOM 640 N N . LEU A 1 82 ? 16.375 -5.137 5.383 1 86.62 82 LEU A N 1
ATOM 641 C CA . LEU A 1 82 ? 17.297 -5.504 6.449 1 86.62 82 LEU A CA 1
ATOM 642 C C . LEU A 1 82 ? 16.797 -6.723 7.211 1 86.62 82 LEU A C 1
ATOM 644 O O . LEU A 1 82 ? 17.594 -7.477 7.777 1 86.62 82 LEU A O 1
ATOM 648 N N . LEU A 1 83 ? 15.477 -6.895 7.199 1 88.88 83 LEU A N 1
ATOM 649 C CA . LEU A 1 83 ? 14.898 -8.07 7.848 1 88.88 83 LEU A CA 1
ATOM 650 C C . LEU A 1 83 ? 15.289 -9.344 7.109 1 88.88 83 LEU A C 1
ATOM 652 O O . LEU A 1 83 ? 15.438 -10.406 7.723 1 88.88 83 LEU A O 1
ATOM 656 N N . LEU A 1 84 ? 15.492 -9.219 5.82 1 90.5 84 LEU A N 1
ATOM 657 C CA . LEU A 1 84 ? 15.914 -10.344 4.992 1 90.5 84 LEU A CA 1
ATOM 658 C C . LEU A 1 84 ? 17.266 -10.883 5.445 1 90.5 84 LEU A C 1
ATOM 660 O O . LEU A 1 84 ? 17.438 -12.094 5.605 1 90.5 84 LEU A O 1
ATOM 664 N N . ALA A 1 85 ? 18.141 -9.938 5.656 1 86.88 85 ALA A N 1
ATOM 665 C CA . ALA A 1 85 ? 19.5 -10.32 6.027 1 86.88 85 ALA A CA 1
ATOM 666 C C . ALA A 1 85 ? 19.547 -10.922 7.43 1 86.88 85 ALA A C 1
ATOM 668 O O . ALA A 1 85 ? 20.344 -11.82 7.707 1 86.88 85 ALA A O 1
ATOM 669 N N . LYS A 1 86 ? 18.641 -10.539 8.266 1 86.31 86 LYS A N 1
ATOM 670 C CA . LYS A 1 86 ? 18.625 -10.961 9.664 1 86.31 86 LYS A CA 1
ATOM 671 C C . LYS A 1 86 ? 18.219 -12.422 9.797 1 86.31 86 LYS A C 1
ATOM 673 O O . LYS A 1 86 ? 18.516 -13.07 10.805 1 86.31 86 LYS A O 1
ATOM 678 N N . CYS A 1 87 ? 17.547 -12.922 8.859 1 92.81 87 CYS A N 1
ATOM 679 C CA . CYS A 1 87 ? 17.172 -14.328 8.859 1 92.81 87 CYS A CA 1
ATOM 680 C C . CYS A 1 87 ? 17.891 -15.094 7.754 1 92.81 87 CYS A C 1
ATOM 682 O O . CYS A 1 87 ? 17.406 -16.125 7.297 1 92.81 87 CYS A O 1
ATOM 684 N N . TYR A 1 88 ? 18.953 -14.484 7.211 1 94.69 88 TYR A N 1
ATOM 685 C CA . TYR A 1 88 ? 19.844 -15.078 6.219 1 94.69 88 TYR A CA 1
ATOM 686 C C . TYR A 1 88 ? 19.109 -15.312 4.906 1 94.69 88 TYR A C 1
ATOM 688 O O . TYR A 1 88 ? 19.484 -16.188 4.125 1 94.69 88 TYR A O 1
ATOM 696 N N . GLY A 1 89 ? 18 -14.672 4.723 1 95.94 89 GLY A N 1
ATOM 697 C CA . GLY A 1 89 ? 17.266 -14.812 3.479 1 95.94 89 GLY A CA 1
ATOM 698 C C . GLY A 1 89 ? 16.531 -16.141 3.369 1 95.94 89 GLY A C 1
ATOM 699 O O . GLY A 1 89 ? 16.062 -16.5 2.289 1 95.94 89 GLY A O 1
ATOM 700 N N . LEU A 1 90 ? 16.422 -16.828 4.5 1 97.56 90 LEU A N 1
ATOM 701 C CA . LEU A 1 90 ? 15.711 -18.109 4.52 1 97.56 90 LEU A CA 1
ATOM 702 C C . LEU A 1 90 ? 14.219 -17.906 4.25 1 97.56 90 LEU A C 1
ATOM 704 O O . LEU A 1 90 ? 13.648 -16.875 4.609 1 97.56 90 LEU A O 1
ATOM 708 N N . SER A 1 91 ? 13.594 -18.891 3.541 1 96.88 91 SER A N 1
ATOM 709 C CA . SER A 1 91 ? 12.188 -18.766 3.176 1 96.88 91 SER A CA 1
ATOM 710 C C . SER A 1 91 ? 11.492 -20.125 3.203 1 96.88 91 SER A C 1
ATOM 712 O O . SER A 1 91 ? 12.109 -21.141 3.539 1 96.88 91 SER A O 1
ATOM 714 N N . LEU A 1 92 ? 10.242 -20.094 2.949 1 98.06 92 LEU A N 1
ATOM 715 C CA . LEU A 1 92 ? 9.461 -21.328 2.824 1 98.06 92 LEU A CA 1
ATOM 716 C C . LEU A 1 92 ? 8.969 -21.516 1.394 1 98.06 92 LEU A C 1
ATOM 718 O O . LEU A 1 92 ? 8.062 -22.312 1.143 1 98.06 92 LEU A O 1
ATOM 722 N N . SER A 1 93 ? 9.578 -20.75 0.411 1 97.62 93 SER A N 1
ATOM 723 C CA . SER A 1 93 ? 9.188 -20.875 -0.991 1 97.62 93 SER A CA 1
ATOM 724 C C . SER A 1 93 ? 10.336 -21.438 -1.831 1 97.62 93 SER A C 1
ATOM 726 O O . SER A 1 93 ? 10.133 -21.828 -2.979 1 97.62 93 SER A O 1
ATOM 728 N N . ASP A 1 94 ? 11.555 -21.344 -1.271 1 97.62 94 ASP A N 1
ATOM 729 C CA . ASP A 1 94 ? 12.734 -21.859 -1.959 1 97.62 94 ASP A CA 1
ATOM 730 C C . ASP A 1 94 ? 13.828 -22.234 -0.964 1 97.62 94 ASP A C 1
ATOM 732 O O . ASP A 1 94 ? 13.602 -22.219 0.248 1 97.62 94 ASP A O 1
ATOM 736 N N . GLN A 1 95 ? 15.031 -22.625 -1.469 1 98.12 95 GLN A N 1
ATOM 737 C CA . GLN A 1 95 ? 16.047 -23.188 -0.589 1 98.12 95 GLN A CA 1
ATOM 738 C C . GLN A 1 95 ? 17.312 -22.328 -0.609 1 98.12 95 GLN A C 1
ATOM 740 O O . GLN A 1 95 ? 18.406 -22.828 -0.324 1 98.12 95 GLN A O 1
ATOM 745 N N . TYR A 1 96 ? 17.156 -21.078 -1.019 1 98.06 96 TYR A N 1
ATOM 746 C CA . TYR A 1 96 ? 18.312 -20.172 -1.034 1 98.06 96 TYR A CA 1
ATOM 747 C C . TYR A 1 96 ? 18.484 -19.484 0.313 1 98.06 96 TYR A C 1
ATOM 749 O O . TYR A 1 96 ? 17.5 -19.203 1 1 98.06 96 TYR A O 1
ATOM 757 N N . TRP A 1 97 ? 19.672 -19.25 0.694 1 97.88 97 TRP A N 1
ATOM 758 C CA . TRP A 1 97 ? 20.031 -18.469 1.876 1 97.88 97 TRP A CA 1
ATOM 759 C C . TRP A 1 97 ? 21.453 -17.938 1.778 1 97.88 97 TRP A C 1
ATOM 761 O O . TRP A 1 97 ? 22.188 -18.297 0.859 1 97.88 97 TRP A O 1
ATOM 771 N N . VAL A 1 98 ? 21.797 -17 2.617 1 97.25 98 VAL A N 1
ATOM 772 C CA . VAL A 1 98 ? 23.156 -16.469 2.627 1 97.25 98 VAL A CA 1
ATOM 773 C C . VAL A 1 98 ? 23.859 -16.859 3.926 1 97.25 98 VAL A C 1
ATOM 775 O O . VAL A 1 98 ? 23.297 -16.703 5.012 1 97.25 98 VAL A O 1
ATOM 778 N N . LYS A 1 99 ? 24.984 -17.375 3.793 1 97.25 99 LYS A N 1
ATOM 779 C CA . LYS A 1 99 ? 25.828 -17.797 4.914 1 97.25 99 LYS A CA 1
ATOM 780 C C . LYS A 1 99 ? 26.984 -16.828 5.133 1 97.25 99 LYS A C 1
ATOM 782 O O . LYS A 1 99 ? 27.766 -16.562 4.211 1 97.25 99 LYS A O 1
ATOM 787 N N . PRO A 1 100 ? 27.031 -16.172 6.383 1 95.31 100 PRO A N 1
ATOM 788 C CA . PRO A 1 100 ? 28.203 -15.344 6.621 1 95.31 100 PRO A CA 1
ATOM 789 C C . PRO A 1 100 ? 29.516 -16.094 6.359 1 95.31 100 PRO A C 1
ATOM 791 O O . PRO A 1 100 ? 29.625 -17.281 6.68 1 95.31 100 PRO A O 1
ATOM 794 N N . ILE A 1 101 ? 30.391 -15.211 5.902 1 91.44 101 ILE A N 1
ATOM 795 C CA . ILE A 1 101 ? 31.688 -15.836 5.598 1 91.44 101 ILE A CA 1
ATOM 796 C C . ILE A 1 101 ? 32.312 -16.359 6.883 1 91.44 101 ILE A C 1
ATOM 798 O O . ILE A 1 101 ? 32.281 -15.703 7.922 1 91.44 101 ILE A O 1
ATOM 802 N N . ASN A 1 102 ? 32.906 -17.5 7.039 1 87.5 102 ASN A N 1
ATOM 803 C CA . ASN A 1 102 ? 33.594 -18.141 8.156 1 87.5 102 ASN A CA 1
ATOM 804 C C . ASN A 1 102 ? 32.594 -18.594 9.227 1 87.5 102 ASN A C 1
ATOM 806 O O . ASN A 1 102 ? 32.938 -18.703 10.398 1 87.5 102 ASN A O 1
ATOM 810 N N . SER A 1 103 ? 31.344 -18.578 8.891 1 92.06 103 SER A N 1
ATOM 811 C CA . SER A 1 103 ? 30.344 -19.109 9.812 1 92.06 103 SER A CA 1
ATOM 812 C C . SER A 1 103 ? 30.281 -20.641 9.734 1 92.06 103 SER A C 1
ATOM 814 O O . SER A 1 103 ? 30.562 -21.219 8.688 1 92.06 103 SER A O 1
ATOM 816 N N . ASP A 1 104 ? 29.938 -21.219 10.836 1 93.25 104 ASP A N 1
ATOM 817 C CA . ASP A 1 104 ? 29.766 -22.672 10.883 1 93.25 104 ASP A CA 1
ATOM 818 C C . ASP A 1 104 ? 28.297 -23.062 10.75 1 93.25 104 ASP A C 1
ATOM 820 O O . ASP A 1 104 ? 27.922 -24.188 11.062 1 93.25 104 ASP A O 1
ATOM 824 N N . LEU A 1 105 ? 27.516 -22.141 10.305 1 94.81 105 LEU A N 1
ATOM 825 C CA . LEU A 1 105 ? 26.094 -22.422 10.141 1 94.81 105 LEU A CA 1
ATOM 826 C C . LEU A 1 105 ? 25.875 -23.5 9.078 1 94.81 105 LEU A C 1
ATOM 828 O O . LEU A 1 105 ? 26.562 -23.516 8.055 1 94.81 105 LEU A O 1
ATOM 832 N N . GLU A 1 106 ? 24.984 -24.406 9.367 1 95.69 106 GLU A N 1
ATOM 833 C CA . GLU A 1 106 ? 24.562 -25.438 8.43 1 95.69 106 GLU A CA 1
ATOM 834 C C . GLU A 1 106 ? 23.094 -25.297 8.055 1 95.69 106 GLU A C 1
ATOM 836 O O . GLU A 1 106 ? 22.266 -24.969 8.906 1 95.69 106 GLU A O 1
ATOM 841 N N . TRP A 1 107 ? 22.828 -25.547 6.777 1 97.12 107 TRP A N 1
ATOM 842 C CA . TRP A 1 107 ? 21.469 -25.422 6.277 1 97.12 107 TRP A CA 1
ATOM 843 C C . TRP A 1 107 ? 20.5 -26.234 7.117 1 97.12 107 TRP A C 1
ATOM 845 O O . TRP A 1 107 ? 19.406 -25.766 7.449 1 97.12 107 TRP A O 1
ATOM 855 N N . GLU A 1 108 ? 20.891 -27.438 7.559 1 97.19 108 GLU A N 1
ATOM 856 C CA . GLU A 1 108 ? 20.047 -28.359 8.289 1 97.19 108 GLU A CA 1
ATOM 857 C C . GLU A 1 108 ? 19.609 -27.781 9.633 1 97.19 108 GLU A C 1
ATOM 859 O O . GLU A 1 108 ? 18.578 -28.172 10.172 1 97.19 108 GLU A O 1
ATOM 864 N N . LEU A 1 109 ? 20.312 -26.844 10.086 1 96 109 LEU A N 1
ATOM 865 C CA . LEU A 1 109 ? 20.047 -26.328 11.422 1 96 109 LEU A CA 1
ATOM 866 C C . LEU A 1 109 ? 19.281 -25.016 11.344 1 96 109 LEU A C 1
ATOM 868 O O . LEU A 1 109 ? 18.703 -24.562 12.336 1 96 109 LEU A O 1
ATOM 872 N N . VAL A 1 110 ? 19.25 -24.469 10.125 1 96.31 110 VAL A N 1
ATOM 873 C CA . VAL A 1 110 ? 18.703 -23.109 10.117 1 96.31 110 VAL A CA 1
ATOM 874 C C . VAL A 1 110 ? 17.453 -23.062 9.234 1 96.31 110 VAL A C 1
ATOM 876 O O . VAL A 1 110 ? 16.672 -22.109 9.312 1 96.31 110 VAL A O 1
ATOM 879 N N . ASN A 1 111 ? 17.25 -24.094 8.375 1 97.75 111 ASN A N 1
ATOM 880 C CA . ASN A 1 111 ? 16.125 -24 7.449 1 97.75 111 ASN A CA 1
ATOM 881 C C . ASN A 1 111 ? 14.789 -24 8.188 1 97.75 111 ASN A C 1
ATOM 883 O O . ASN A 1 111 ? 14.664 -24.594 9.266 1 97.75 111 ASN A O 1
ATOM 887 N N . PHE A 1 112 ? 13.758 -23.438 7.57 1 98.06 112 PHE A N 1
ATOM 888 C CA . PHE A 1 112 ? 12.469 -23.281 8.242 1 98.06 112 PHE A CA 1
ATOM 889 C C . PHE A 1 112 ? 11.562 -24.469 7.945 1 98.06 112 PHE A C 1
ATOM 891 O O . PHE A 1 112 ? 10.453 -24.547 8.477 1 98.06 112 PHE A O 1
ATOM 898 N N . PHE A 1 113 ? 11.953 -25.391 7.109 1 98.06 113 PHE A N 1
ATOM 899 C CA . PHE A 1 113 ? 11.125 -26.531 6.758 1 98.06 113 PHE A CA 1
ATOM 900 C C . PHE A 1 113 ? 11.188 -27.609 7.844 1 98.06 113 PHE A C 1
ATOM 902 O O . PHE A 1 113 ? 10.18 -28.234 8.148 1 98.06 113 PHE A O 1
ATOM 909 N N . ASP A 1 114 ? 12.352 -27.719 8.43 1 97.25 114 ASP A N 1
ATOM 910 C CA . ASP A 1 114 ? 12.555 -28.75 9.43 1 97.25 114 ASP A CA 1
ATOM 911 C C . ASP A 1 114 ? 12.641 -28.156 10.836 1 97.25 114 ASP A C 1
ATOM 913 O O . ASP A 1 114 ? 12.438 -28.859 11.828 1 97.25 114 ASP A O 1
ATOM 917 N N . ASN A 1 115 ? 12.984 -26.906 10.922 1 97.25 115 ASN A N 1
ATOM 918 C CA . ASN A 1 115 ? 13.211 -26.266 12.211 1 97.25 115 ASN A CA 1
ATOM 919 C C . ASN A 1 115 ? 12.086 -25.297 12.57 1 97.25 115 ASN A C 1
ATOM 921 O O . ASN A 1 115 ? 11.445 -24.734 11.688 1 97.25 115 ASN A O 1
ATOM 925 N N . ASP A 1 116 ? 11.883 -25.109 13.844 1 96.5 116 ASP A N 1
ATOM 926 C CA . ASP A 1 116 ? 10.906 -24.125 14.312 1 96.5 116 ASP A CA 1
ATOM 927 C C . ASP A 1 116 ? 11.391 -22.703 14.047 1 96.5 116 ASP A C 1
ATOM 929 O O . ASP A 1 116 ? 12.586 -22.484 13.828 1 96.5 116 ASP A O 1
ATOM 933 N N . PHE A 1 117 ? 10.469 -21.797 13.93 1 96.56 117 PHE A N 1
ATOM 934 C CA . PHE A 1 117 ? 10.781 -20.391 13.766 1 96.56 117 PHE A CA 1
ATOM 935 C C . PHE A 1 117 ? 9.914 -19.531 14.672 1 96.56 117 PHE A C 1
ATOM 937 O O . PHE A 1 117 ? 8.898 -20 15.195 1 96.56 117 PHE A O 1
ATOM 944 N N . SER A 1 118 ? 10.336 -18.359 14.867 1 94.5 118 SER A N 1
ATOM 945 C CA . SER A 1 118 ? 9.625 -17.438 15.75 1 94.5 118 SER A CA 1
ATOM 946 C C . SER A 1 118 ? 8.383 -16.875 15.07 1 94.5 118 SER A C 1
ATOM 948 O O . SER A 1 118 ? 8.398 -16.562 13.883 1 94.5 118 SER A O 1
ATOM 950 N N . GLU A 1 119 ? 7.359 -16.641 15.883 1 92.88 119 GLU A N 1
ATOM 951 C CA . GLU A 1 119 ? 6.133 -16.047 15.383 1 92.88 119 GLU A CA 1
ATOM 952 C C . GLU A 1 119 ? 6.098 -14.539 15.664 1 92.88 119 GLU A C 1
ATOM 954 O O . GLU A 1 119 ? 5.137 -13.859 15.305 1 92.88 119 GLU A O 1
ATOM 959 N N . ASP A 1 120 ? 7.156 -14.047 16.172 1 91.62 120 ASP A N 1
ATOM 960 C CA . ASP A 1 120 ? 7.191 -12.664 16.641 1 91.62 120 ASP A CA 1
ATOM 961 C C . ASP A 1 120 ? 6.938 -11.688 15.508 1 91.62 120 ASP A C 1
ATOM 963 O O . ASP A 1 120 ? 6.086 -10.805 15.617 1 91.62 120 ASP A O 1
ATOM 967 N N . VAL A 1 121 ? 7.652 -11.867 14.438 1 90.25 121 VAL A N 1
ATOM 968 C CA . VAL A 1 121 ? 7.512 -10.945 13.305 1 90.25 121 VAL A CA 1
ATOM 969 C C . VAL A 1 121 ? 6.082 -11 12.773 1 90.25 121 VAL A C 1
ATOM 971 O O . VAL A 1 121 ? 5.461 -9.961 12.547 1 90.25 121 VAL A O 1
ATOM 974 N N . GLY A 1 122 ? 5.578 -12.195 12.648 1 91.5 122 GLY A N 1
ATOM 975 C CA . GLY A 1 122 ? 4.207 -12.359 12.195 1 91.5 122 GLY A CA 1
ATOM 976 C C . GLY A 1 122 ? 3.188 -11.719 13.117 1 91.5 122 GLY A C 1
ATOM 977 O O . GLY A 1 122 ? 2.236 -11.086 12.664 1 91.5 122 GLY A O 1
ATOM 978 N N . ASP A 1 123 ? 3.4 -11.875 14.367 1 90.31 123 ASP A N 1
ATOM 979 C CA . ASP A 1 123 ? 2.516 -11.281 15.359 1 90.31 123 ASP A CA 1
ATOM 980 C C . ASP A 1 123 ? 2.498 -9.758 15.242 1 90.31 123 ASP A C 1
ATOM 982 O O . ASP A 1 123 ? 1.432 -9.141 15.273 1 90.31 123 ASP A O 1
ATOM 986 N N . ILE A 1 124 ? 3.629 -9.234 15.102 1 88 124 ILE A N 1
ATOM 987 C CA . ILE A 1 124 ? 3.764 -7.789 15 1 88 124 ILE A CA 1
ATOM 988 C C . ILE A 1 124 ? 3.094 -7.289 13.727 1 88 124 ILE A C 1
ATOM 990 O O . ILE A 1 124 ? 2.389 -6.277 13.742 1 88 124 ILE A O 1
ATOM 994 N N . LEU A 1 125 ? 3.262 -8.031 12.672 1 87.69 125 LEU A N 1
ATOM 995 C CA . LEU A 1 125 ? 2.635 -7.668 11.398 1 87.69 125 LEU A CA 1
ATOM 996 C C . LEU A 1 125 ? 1.115 -7.695 11.516 1 87.69 125 LEU A C 1
ATOM 998 O O . LEU A 1 125 ? 0.422 -6.953 10.82 1 87.69 125 LEU A O 1
ATOM 1002 N N . PHE A 1 126 ? 0.64 -8.523 12.438 1 87.25 126 PHE A N 1
ATOM 1003 C CA . PHE A 1 126 ? -0.799 -8.625 12.648 1 87.25 126 PHE A CA 1
ATOM 1004 C C . PHE A 1 126 ? -1.263 -7.641 13.711 1 87.25 126 PHE A C 1
ATOM 1006 O O . PHE A 1 126 ? -2.424 -7.664 14.125 1 87.25 126 PHE A O 1
ATOM 1013 N N . GLY A 1 127 ? -0.327 -6.816 14.227 1 80.19 127 GLY A N 1
ATOM 1014 C CA . GLY A 1 127 ? -0.707 -5.715 15.094 1 80.19 127 GLY A CA 1
ATOM 1015 C C . GLY A 1 127 ? -0.538 -6.027 16.578 1 80.19 127 GLY A C 1
ATOM 1016 O O . GLY A 1 127 ? -0.943 -5.242 17.422 1 80.19 127 GLY A O 1
ATOM 1017 N N . LYS A 1 128 ? 0.051 -7.211 16.812 1 81.5 128 LYS A N 1
ATOM 1018 C CA . LYS A 1 128 ? 0.303 -7.535 18.219 1 81.5 128 LYS A CA 1
ATOM 1019 C C . LYS A 1 128 ? 1.54 -6.809 18.734 1 81.5 128 LYS A C 1
ATOM 1021 O O . LYS A 1 128 ? 2.531 -6.668 18.016 1 81.5 128 LYS A O 1
ATOM 1026 N N . THR A 1 129 ? 1.403 -6.184 19.859 1 73.5 129 THR A N 1
ATOM 1027 C CA . THR A 1 129 ? 2.527 -5.469 20.453 1 73.5 129 THR A CA 1
ATOM 1028 C C . THR A 1 129 ? 3.396 -6.41 21.281 1 73.5 129 THR A C 1
ATOM 1030 O O . THR A 1 129 ? 2.881 -7.289 21.969 1 73.5 129 THR A O 1
ATOM 1033 N N . LYS A 1 130 ? 4.613 -6.422 21.062 1 76.44 130 LYS A N 1
ATOM 1034 C CA . LYS A 1 130 ? 5.594 -7.176 21.844 1 76.44 130 LYS A CA 1
ATOM 1035 C C . LYS A 1 130 ? 6.73 -6.281 22.312 1 76.44 130 LYS A C 1
ATOM 1037 O O . LYS A 1 130 ? 7.02 -5.254 21.703 1 76.44 130 LYS A O 1
ATOM 1042 N N . ASP A 1 131 ? 7.184 -6.648 23.516 1 72.25 131 ASP A N 1
ATOM 1043 C CA . ASP A 1 131 ? 8.375 -5.949 23.984 1 72.25 131 ASP A CA 1
ATOM 1044 C C . ASP A 1 131 ? 9.547 -6.133 23.016 1 72.25 131 ASP A C 1
ATOM 1046 O O . ASP A 1 131 ? 9.914 -7.262 22.703 1 72.25 131 ASP A O 1
ATOM 1050 N N . SER A 1 132 ? 10.094 -5.117 22.625 1 67.88 132 SER A N 1
ATOM 1051 C CA . SER A 1 132 ? 11.125 -5.09 21.594 1 67.88 132 SER A CA 1
ATOM 1052 C C . SER A 1 132 ? 12.375 -5.836 22.047 1 67.88 132 SER A C 1
ATOM 1054 O O . SER A 1 132 ? 13.117 -6.375 21.219 1 67.88 132 SER A O 1
ATOM 1056 N N . GLU A 1 133 ? 12.555 -5.945 23.312 1 74.12 133 GLU A N 1
ATOM 1057 C CA . GLU A 1 133 ? 13.789 -6.543 23.797 1 74.12 133 GLU A CA 1
ATOM 1058 C C . GLU A 1 133 ? 13.766 -8.062 23.656 1 74.12 133 GLU A C 1
ATOM 1060 O O . GLU A 1 133 ? 14.82 -8.703 23.625 1 74.12 133 GLU A O 1
ATOM 1065 N N . ASN A 1 134 ? 12.68 -8.609 23.375 1 82.44 134 ASN A N 1
ATOM 1066 C CA . ASN A 1 134 ? 12.578 -10.062 23.344 1 82.44 134 ASN A CA 1
ATOM 1067 C C . ASN A 1 134 ? 12.031 -10.562 22.016 1 82.44 134 ASN A C 1
ATOM 1069 O O . ASN A 1 134 ? 11.477 -11.664 21.938 1 82.44 134 ASN A O 1
ATOM 1073 N N . ILE A 1 135 ? 12.281 -9.742 20.984 1 89.31 135 ILE A N 1
ATOM 1074 C CA . ILE A 1 135 ? 11.719 -10.117 19.688 1 89.31 135 ILE A CA 1
ATOM 1075 C C . ILE A 1 135 ? 12.75 -10.906 18.891 1 89.31 135 ILE A C 1
ATOM 1077 O O . ILE A 1 135 ? 13.906 -10.492 18.781 1 89.31 135 ILE A O 1
ATOM 1081 N N . SER A 1 136 ? 12.367 -12.102 18.469 1 91.06 136 SER A N 1
ATOM 1082 C CA . SER A 1 136 ? 13.195 -12.875 17.547 1 91.06 136 SER A CA 1
ATOM 1083 C C . SER A 1 136 ? 12.836 -12.57 16.094 1 91.06 136 SER A C 1
ATOM 1085 O O . SER A 1 136 ? 11.672 -12.656 15.711 1 91.06 136 SER A O 1
ATOM 1087 N N . LEU A 1 137 ? 13.875 -12.25 15.289 1 90.56 137 LEU A N 1
ATOM 1088 C CA . LEU A 1 137 ? 13.664 -11.93 13.883 1 90.56 137 LEU A CA 1
ATOM 1089 C C . LEU A 1 137 ? 13.859 -13.164 13.008 1 90.56 137 LEU A C 1
ATOM 1091 O O . LEU A 1 137 ? 13.828 -13.062 11.781 1 90.56 137 LEU A O 1
ATOM 1095 N N . ASN A 1 138 ? 14.047 -14.32 13.664 1 92.69 138 ASN A N 1
ATOM 1096 C CA . ASN A 1 138 ? 14.164 -15.578 12.945 1 92.69 138 ASN A CA 1
ATOM 1097 C C . ASN A 1 138 ? 12.805 -16.109 12.516 1 92.69 138 ASN A C 1
ATOM 1099 O O . ASN A 1 138 ? 12.227 -16.969 13.18 1 92.69 138 ASN A O 1
ATOM 1103 N N . SER A 1 139 ? 12.352 -15.594 11.414 1 95.25 139 SER A N 1
ATOM 1104 C CA . SER A 1 139 ? 10.992 -15.875 10.961 1 95.25 139 SER A CA 1
ATOM 1105 C C . SER A 1 139 ? 10.906 -15.875 9.438 1 95.25 139 SER A C 1
ATOM 1107 O O . SER A 1 139 ? 11.461 -14.984 8.781 1 95.25 139 SER A O 1
ATOM 1109 N N . PRO A 1 140 ? 10.219 -16.844 8.883 1 96.56 140 PRO A N 1
ATOM 1110 C CA . PRO A 1 140 ? 10.023 -16.859 7.43 1 96.56 140 PRO A CA 1
ATOM 1111 C C . PRO A 1 140 ? 9.164 -15.695 6.941 1 96.56 140 PRO A C 1
ATOM 1113 O O . PRO A 1 140 ? 9.094 -15.438 5.734 1 96.56 140 PRO A O 1
ATOM 1116 N N . ASP A 1 141 ? 8.547 -15 7.832 1 95.12 141 ASP A N 1
ATOM 1117 C CA . ASP A 1 141 ? 7.727 -13.852 7.457 1 95.12 141 ASP A CA 1
ATOM 1118 C C . ASP A 1 141 ? 8.578 -12.75 6.836 1 95.12 141 ASP A C 1
ATOM 1120 O O . ASP A 1 141 ? 8.07 -11.914 6.086 1 95.12 141 ASP A O 1
ATOM 1124 N N . ASN A 1 142 ? 9.828 -12.742 7.109 1 93.06 142 ASN A N 1
ATOM 1125 C CA . ASN A 1 142 ? 10.758 -11.734 6.594 1 93.06 142 ASN A CA 1
ATOM 1126 C C . ASN A 1 142 ? 10.922 -11.852 5.082 1 93.06 142 ASN A C 1
ATOM 1128 O O . ASN A 1 142 ? 11.398 -10.922 4.434 1 93.06 142 ASN A O 1
ATOM 1132 N N . THR A 1 143 ? 10.516 -13 4.527 1 93.62 143 THR A N 1
ATOM 1133 C CA . THR A 1 143 ? 10.719 -13.266 3.107 1 93.62 143 THR A CA 1
ATOM 1134 C C . THR A 1 143 ? 9.398 -13.586 2.418 1 93.62 143 THR A C 1
ATOM 1136 O O . THR A 1 143 ? 9.367 -14.328 1.434 1 93.62 143 THR A O 1
ATOM 1139 N N . SER A 1 144 ? 8.336 -13.133 2.945 1 89.88 144 SER A N 1
ATOM 1140 C CA . SER A 1 144 ? 7.035 -13.352 2.32 1 89.88 144 SER A CA 1
ATOM 1141 C C . SER A 1 144 ? 6.59 -12.133 1.527 1 89.88 144 SER A C 1
ATOM 1143 O O . SER A 1 144 ? 6.488 -11.031 2.076 1 89.88 144 SER A O 1
ATOM 1145 N N . ASP A 1 145 ? 6.336 -12.328 0.291 1 85.56 145 ASP A N 1
ATOM 1146 C CA . ASP A 1 145 ? 5.914 -11.25 -0.598 1 85.56 145 ASP A CA 1
ATOM 1147 C C . ASP A 1 145 ? 4.402 -11.047 -0.53 1 85.56 145 ASP A C 1
ATOM 1149 O O . ASP A 1 145 ? 3.703 -11.766 0.187 1 85.56 145 ASP A O 1
ATOM 1153 N N . GLY A 1 146 ? 3.961 -9.953 -1.196 1 84.94 146 GLY A N 1
ATOM 1154 C CA . GLY A 1 146 ? 2.535 -9.672 -1.234 1 84.94 146 GLY A CA 1
ATOM 1155 C C . GLY A 1 146 ? 2.123 -8.547 -0.3 1 84.94 146 GLY A C 1
ATOM 1156 O O . GLY A 1 146 ? 2.688 -8.406 0.787 1 84.94 146 GLY A O 1
ATOM 1157 N N . CYS A 1 147 ? 1.024 -7.953 -0.592 1 83.06 147 CYS A N 1
ATOM 1158 C CA . CYS A 1 147 ? 0.653 -6.711 0.08 1 83.06 147 CYS A CA 1
ATOM 1159 C C . CYS A 1 147 ? -0.289 -6.984 1.247 1 83.06 147 CYS A C 1
ATOM 1161 O O . CYS A 1 147 ? -0.422 -6.156 2.148 1 83.06 147 CYS A O 1
ATOM 1163 N N . LEU A 1 148 ? -0.966 -8.086 1.297 1 88.38 148 LEU A N 1
ATOM 1164 C CA . LEU A 1 148 ? -1.921 -8.383 2.359 1 88.38 148 LEU A CA 1
ATOM 1165 C C . LEU A 1 148 ? -1.206 -8.891 3.607 1 88.38 148 LEU A C 1
ATOM 1167 O O . LEU A 1 148 ? -0.159 -9.531 3.508 1 88.38 148 LEU A O 1
ATOM 1171 N N . LYS A 1 149 ? -1.78 -8.594 4.734 1 91.31 149 LYS A N 1
ATOM 1172 C CA . LYS A 1 149 ? -1.265 -9.133 5.988 1 91.31 149 LYS A CA 1
ATOM 1173 C C . LYS A 1 149 ? -1.254 -10.664 5.969 1 91.31 149 LYS A C 1
ATOM 1175 O O . LYS A 1 149 ? -2.264 -11.289 5.648 1 91.31 149 LYS A O 1
ATOM 1180 N N . LYS A 1 150 ? -0.1 -11.18 6.273 1 94.62 150 LYS A N 1
ATOM 1181 C CA . LYS A 1 150 ? 0.028 -12.633 6.324 1 94.62 150 LYS A CA 1
ATOM 1182 C C . LYS A 1 150 ? 1.165 -13.055 7.25 1 94.62 150 LYS A C 1
ATOM 1184 O O . LYS A 1 150 ? 2.014 -12.234 7.609 1 94.62 150 LYS A O 1
ATOM 1189 N N . ARG A 1 151 ? 1.12 -14.266 7.691 1 95.38 151 ARG A N 1
ATOM 1190 C CA . ARG A 1 151 ? 2.178 -14.812 8.531 1 95.38 151 ARG A CA 1
ATOM 1191 C C . ARG A 1 151 ? 2.248 -16.328 8.391 1 95.38 151 ARG A C 1
ATOM 1193 O O . ARG A 1 151 ? 1.24 -16.984 8.102 1 95.38 151 ARG A O 1
ATOM 1200 N N . TRP A 1 152 ? 3.412 -16.875 8.602 1 97.25 152 TRP A N 1
ATOM 1201 C CA . TRP A 1 152 ? 3.613 -18.312 8.695 1 97.25 152 TRP A CA 1
ATOM 1202 C C . TRP A 1 152 ? 3.43 -18.797 10.133 1 97.25 152 TRP A C 1
ATOM 1204 O O . TRP A 1 152 ? 3.857 -18.125 11.078 1 97.25 152 TRP A O 1
ATOM 1214 N N . LYS A 1 153 ? 2.846 -19.891 10.266 1 96.69 153 LYS A N 1
ATOM 1215 C CA . LYS A 1 153 ? 2.668 -20.578 11.547 1 96.69 153 LYS A CA 1
ATOM 1216 C C . LYS A 1 153 ? 2.875 -22.078 11.414 1 96.69 153 LYS A C 1
ATOM 1218 O O . LYS A 1 153 ? 2.664 -22.641 10.344 1 96.69 153 LYS A O 1
ATOM 1223 N N . ILE A 1 154 ? 3.383 -22.641 12.484 1 97.38 154 ILE A N 1
ATOM 1224 C CA . ILE A 1 154 ? 3.416 -24.094 12.57 1 97.38 154 ILE A CA 1
ATOM 1225 C C . ILE A 1 154 ? 2.162 -24.594 13.281 1 97.38 154 ILE A C 1
ATOM 1227 O O . ILE A 1 154 ? 1.969 -24.328 14.469 1 97.38 154 ILE A O 1
ATOM 1231 N N . ILE A 1 155 ? 1.32 -25.203 12.547 1 96.19 155 ILE A N 1
ATOM 1232 C CA . ILE A 1 155 ? 0.079 -25.766 13.07 1 96.19 155 ILE A CA 1
ATOM 1233 C C . ILE A 1 155 ? 0.082 -27.281 12.906 1 96.19 155 ILE A C 1
ATOM 1235 O O . ILE A 1 155 ? 0.125 -27.781 11.781 1 96.19 155 ILE A O 1
ATOM 1239 N N . ASN A 1 156 ? 0.053 -28.031 13.992 1 95.5 156 ASN A N 1
ATOM 1240 C CA . ASN A 1 156 ? 0.095 -29.484 13.961 1 95.5 156 ASN A CA 1
ATOM 1241 C C . ASN A 1 156 ? 1.287 -30 13.156 1 95.5 156 ASN A C 1
ATOM 1243 O O . ASN A 1 156 ? 1.127 -30.828 12.266 1 95.5 156 ASN A O 1
ATOM 1247 N N . GLN A 1 157 ? 2.377 -29.359 13.312 1 95.5 157 GLN A N 1
ATOM 1248 C CA . GLN A 1 157 ? 3.672 -29.75 12.766 1 95.5 157 GLN A CA 1
ATOM 1249 C C . GLN A 1 157 ? 3.744 -29.453 11.266 1 95.5 157 GLN A C 1
ATOM 1251 O O . GLN A 1 157 ? 4.648 -29.938 10.578 1 95.5 157 GLN A O 1
ATOM 1256 N N . LYS A 1 158 ? 2.758 -28.734 10.828 1 97.31 158 LYS A N 1
ATOM 1257 C CA . LYS A 1 158 ? 2.762 -28.312 9.422 1 97.31 158 LYS A CA 1
ATOM 1258 C C . LYS A 1 158 ? 3.041 -26.812 9.297 1 97.31 158 LYS A C 1
ATOM 1260 O O . LYS A 1 158 ? 2.6 -26.031 10.133 1 97.31 158 LYS A O 1
ATOM 1265 N N . ARG A 1 159 ? 3.824 -26.469 8.297 1 98.31 159 ARG A N 1
ATOM 1266 C CA . ARG A 1 159 ? 4.023 -25.062 7.984 1 98.31 159 ARG A CA 1
ATOM 1267 C C . ARG A 1 159 ? 2.82 -24.484 7.238 1 98.31 159 ARG A C 1
ATOM 1269 O O . ARG A 1 159 ? 2.508 -24.922 6.129 1 98.31 159 ARG A O 1
ATOM 1276 N N . CYS A 1 160 ? 2.139 -23.562 7.895 1 98.31 160 CYS A N 1
ATOM 1277 C CA . CYS A 1 160 ? 0.907 -23 7.348 1 98.31 160 CYS A CA 1
ATOM 1278 C C . CYS A 1 160 ? 1.034 -21.5 7.145 1 98.31 160 CYS A C 1
ATOM 1280 O O . CYS A 1 160 ? 1.678 -20.812 7.941 1 98.31 160 CYS A O 1
ATOM 1282 N N . LEU A 1 161 ? 0.454 -21.062 6.059 1 98.06 161 LEU A N 1
ATOM 1283 C CA . LEU A 1 161 ? 0.366 -19.641 5.789 1 98.06 161 LEU A CA 1
ATOM 1284 C C . LEU A 1 161 ? -1.02 -19.094 6.133 1 98.06 161 LEU A C 1
ATOM 1286 O O . LEU A 1 161 ? -2.031 -19.656 5.703 1 98.06 161 LEU A O 1
ATOM 1290 N N . LEU A 1 162 ? -1.076 -18.125 6.992 1 97.5 162 LEU A N 1
ATOM 1291 C CA . LEU A 1 162 ? -2.303 -17.406 7.32 1 97.5 162 LEU A CA 1
ATOM 1292 C C . LEU A 1 162 ? -2.344 -16.047 6.613 1 97.5 162 LEU A C 1
ATOM 1294 O O . LEU A 1 162 ? -1.374 -15.289 6.664 1 97.5 162 LEU A O 1
ATOM 1298 N N . LYS A 1 163 ? -3.443 -15.727 5.949 1 96.56 163 LYS A N 1
ATOM 1299 C CA . LYS A 1 163 ? -3.594 -14.469 5.219 1 96.56 163 LYS A CA 1
ATOM 1300 C C . LYS A 1 163 ? -4.879 -13.758 5.617 1 96.56 163 LYS A C 1
ATOM 1302 O O . LYS A 1 163 ? -5.949 -14.367 5.668 1 96.56 163 LYS A O 1
ATOM 1307 N N . ALA A 1 164 ? -4.773 -12.469 5.891 1 95.12 164 ALA A N 1
ATOM 1308 C CA . ALA A 1 164 ? -5.934 -11.648 6.246 1 95.12 164 ALA A CA 1
ATOM 1309 C C . ALA A 1 164 ? -6.609 -11.094 4.996 1 95.12 164 ALA A C 1
ATOM 1311 O O . ALA A 1 164 ? -6.102 -11.25 3.885 1 95.12 164 ALA A O 1
ATOM 1312 N N . GLY A 1 165 ? -7.82 -10.586 5.246 1 94 165 GLY A N 1
ATOM 1313 C CA . GLY A 1 165 ? -8.516 -9.859 4.191 1 94 165 GLY A CA 1
ATOM 1314 C C . GLY A 1 165 ? -8.367 -8.359 4.297 1 94 165 GLY A C 1
ATOM 1315 O O . GLY A 1 165 ? -7.969 -7.84 5.344 1 94 165 GLY A O 1
ATOM 1316 N N . SER A 1 166 ? -8.602 -7.668 3.203 1 92.88 166 SER A N 1
ATOM 1317 C CA . SER A 1 166 ? -8.539 -6.207 3.199 1 92.88 166 SER A CA 1
ATOM 1318 C C . SER A 1 166 ? -9.859 -5.598 3.654 1 92.88 166 SER A C 1
ATOM 1320 O O . SER A 1 166 ? -10.914 -6.207 3.496 1 92.88 166 SER A O 1
ATOM 1322 N N . LEU A 1 167 ? -9.719 -4.445 4.207 1 92 167 LEU A N 1
ATOM 1323 C CA . LEU A 1 167 ? -10.906 -3.682 4.582 1 92 167 LEU A CA 1
ATOM 1324 C C . LEU A 1 167 ? -11.664 -3.215 3.346 1 92 167 LEU A C 1
ATOM 1326 O O . LEU A 1 167 ? -11.07 -3.035 2.279 1 92 167 LEU A O 1
ATOM 1330 N N . PRO A 1 168 ? -12.898 -2.986 3.402 1 94.94 168 PRO A N 1
ATOM 1331 C CA . PRO A 1 168 ? -13.711 -3.084 4.617 1 94.94 168 PRO A CA 1
ATOM 1332 C C . PRO A 1 168 ? -14.336 -4.465 4.797 1 94.94 168 PRO A C 1
ATOM 1334 O O . PRO A 1 168 ? -14.836 -4.781 5.879 1 94.94 168 PRO A O 1
ATOM 1337 N N . TYR A 1 169 ? -14.336 -5.32 3.793 1 96.5 169 TYR A N 1
ATOM 1338 C CA . TYR A 1 169 ? -15.188 -6.504 3.809 1 96.5 169 TYR A CA 1
ATOM 1339 C C . TYR A 1 169 ? -14.445 -7.703 4.387 1 96.5 169 TYR A C 1
ATOM 1341 O O . TYR A 1 169 ? -15.062 -8.68 4.805 1 96.5 169 TYR A O 1
ATOM 1349 N N . GLU A 1 170 ? -13.109 -7.633 4.332 1 95.88 170 GLU A N 1
ATOM 1350 C CA . GLU A 1 170 ? -12.297 -8.773 4.758 1 95.88 170 GLU A CA 1
ATOM 1351 C C . GLU A 1 170 ? -12.773 -10.062 4.098 1 95.88 170 GLU A C 1
ATOM 1353 O O . GLU A 1 170 ? -12.898 -11.094 4.762 1 95.88 170 GLU A O 1
ATOM 1358 N N . GLN A 1 171 ? -12.992 -10.016 2.816 1 97.75 171 GLN A N 1
ATOM 1359 C CA . GLN A 1 171 ? -13.695 -11.062 2.07 1 97.75 171 GLN A CA 1
ATOM 1360 C C . GLN A 1 171 ? -12.711 -12.07 1.49 1 97.75 171 GLN A C 1
ATOM 1362 O O . GLN A 1 171 ? -13.078 -13.219 1.226 1 97.75 171 GLN A O 1
ATOM 1367 N N . GLN A 1 172 ? -11.453 -11.734 1.304 1 98 172 GLN A N 1
ATOM 1368 C CA . GLN A 1 172 ? -10.477 -12.5 0.539 1 98 172 GLN A CA 1
ATOM 1369 C C . GLN A 1 172 ? -10.266 -13.883 1.148 1 98 172 GLN A C 1
ATOM 1371 O O . GLN A 1 172 ? -10.148 -14.875 0.425 1 98 172 GLN A O 1
ATOM 1376 N N . PRO A 1 173 ? -10.258 -14.023 2.498 1 98.56 173 PRO A N 1
ATOM 1377 C CA . PRO A 1 173 ? -10.109 -15.367 3.061 1 98.56 173 PRO A CA 1
ATOM 1378 C C . PRO A 1 173 ? -11.219 -16.312 2.615 1 98.56 173 PRO A C 1
ATOM 1380 O O . PRO A 1 173 ? -10.953 -17.484 2.309 1 98.56 173 PRO A O 1
ATOM 1383 N N . PHE A 1 174 ? -12.383 -15.844 2.514 1 98.81 174 PHE A N 1
ATOM 1384 C CA . PHE A 1 174 ? -13.508 -16.656 2.084 1 98.81 174 PHE A CA 1
ATOM 1385 C C . PHE A 1 174 ? -13.406 -16.984 0.597 1 98.81 174 PHE A C 1
ATOM 1387 O O . PHE A 1 174 ? -13.742 -18.094 0.171 1 98.81 174 PHE A O 1
ATOM 1394 N N . ASN A 1 175 ? -12.945 -15.992 -0.157 1 98.81 175 ASN A N 1
ATOM 1395 C CA . ASN A 1 175 ? -12.734 -16.219 -1.582 1 98.81 175 ASN A CA 1
ATOM 1396 C C . ASN A 1 175 ? -11.75 -17.375 -1.823 1 98.81 175 ASN A C 1
ATOM 1398 O O . ASN A 1 175 ? -11.945 -18.172 -2.732 1 98.81 175 ASN A O 1
ATOM 1402 N N . GLU A 1 176 ? -10.664 -17.406 -1.016 1 98.75 176 GLU A N 1
ATOM 1403 C CA . GLU A 1 176 ? -9.695 -18.484 -1.123 1 98.75 176 GLU A CA 1
ATOM 1404 C C . GLU A 1 176 ? -10.352 -19.844 -0.915 1 98.75 176 GLU A C 1
ATOM 1406 O O . GLU A 1 176 ? -10.102 -20.781 -1.67 1 98.75 176 GLU A O 1
ATOM 1411 N N . ALA A 1 177 ? -11.164 -19.891 0.069 1 98.88 177 ALA A N 1
ATOM 1412 C CA . ALA A 1 177 ? -11.852 -21.141 0.394 1 98.88 177 ALA A CA 1
ATOM 1413 C C . ALA A 1 177 ? -12.836 -21.531 -0.707 1 98.88 177 ALA A C 1
ATOM 1415 O O . ALA A 1 177 ? -12.945 -22.703 -1.064 1 98.88 177 ALA A O 1
ATOM 1416 N N . ILE A 1 178 ? -13.539 -20.578 -1.217 1 98.88 178 ILE A N 1
ATOM 1417 C CA . ILE A 1 178 ? -14.492 -20.828 -2.295 1 98.88 178 ILE A CA 1
ATOM 1418 C C . ILE A 1 178 ? -13.75 -21.344 -3.529 1 98.88 178 ILE A C 1
ATOM 1420 O O . ILE A 1 178 ? -14.18 -22.297 -4.168 1 98.88 178 ILE A O 1
ATOM 1424 N N . ALA A 1 179 ? -12.633 -20.672 -3.846 1 98.88 179 ALA A N 1
ATOM 1425 C CA . ALA A 1 179 ? -11.82 -21.109 -4.977 1 98.88 179 ALA A CA 1
ATOM 1426 C C . ALA A 1 179 ? -11.352 -22.547 -4.777 1 98.88 179 ALA A C 1
ATOM 1428 O O . ALA A 1 179 ? -11.398 -23.359 -5.711 1 98.88 179 ALA A O 1
ATOM 1429 N N . SER A 1 180 ? -10.938 -22.875 -3.604 1 98.69 180 SER A N 1
ATOM 1430 C CA . SER A 1 180 ? -10.523 -24.234 -3.275 1 98.69 180 SER A CA 1
ATOM 1431 C C . SER A 1 180 ? -11.664 -25.234 -3.5 1 98.69 180 SER A C 1
ATOM 1433 O O . SER A 1 180 ? -11.461 -26.297 -4.074 1 98.69 180 SER A O 1
ATOM 1435 N N . LEU A 1 181 ? -12.828 -24.844 -3.033 1 98.69 181 LEU A N 1
ATOM 1436 C CA . LEU A 1 181 ? -14.008 -25.688 -3.197 1 98.69 181 LEU A CA 1
ATOM 1437 C C . LEU A 1 181 ? -14.266 -25.984 -4.672 1 98.69 181 LEU A C 1
ATOM 1439 O O . LEU A 1 181 ? -14.461 -27.141 -5.051 1 98.69 181 LEU A O 1
ATOM 1443 N N . ILE A 1 182 ? -14.227 -24.953 -5.488 1 98.75 182 ILE A N 1
ATOM 1444 C CA . ILE A 1 182 ? -14.492 -25.078 -6.914 1 98.75 182 ILE A CA 1
ATOM 1445 C C . ILE A 1 182 ? -13.43 -25.969 -7.559 1 98.75 182 ILE A C 1
ATOM 1447 O O . ILE A 1 182 ? -13.758 -26.875 -8.336 1 98.75 182 ILE A O 1
ATOM 1451 N N . MET A 1 183 ? -12.195 -25.75 -7.246 1 98.75 183 MET A N 1
ATOM 1452 C CA . MET A 1 183 ? -11.109 -26.516 -7.844 1 98.75 183 MET A CA 1
ATOM 1453 C C . MET A 1 183 ? -11.133 -27.953 -7.363 1 98.75 183 MET A C 1
ATOM 1455 O O . MET A 1 183 ? -10.781 -28.875 -8.109 1 98.75 183 MET A O 1
ATOM 1459 N N . ASP A 1 184 ? -11.539 -28.188 -6.105 1 98.25 184 ASP A N 1
ATOM 1460 C CA . ASP A 1 184 ? -11.734 -29.562 -5.613 1 98.25 184 ASP A CA 1
ATOM 1461 C C . ASP A 1 184 ? -12.789 -30.297 -6.438 1 98.25 184 ASP A C 1
ATOM 1463 O O . ASP A 1 184 ? -12.578 -31.438 -6.852 1 98.25 184 ASP A O 1
ATOM 1467 N N . LYS A 1 185 ? -13.875 -29.656 -6.672 1 98.06 185 LYS A N 1
ATOM 1468 C CA . LYS A 1 185 ? -14.977 -30.25 -7.438 1 98.06 185 LYS A CA 1
ATOM 1469 C C . LYS A 1 185 ? -14.539 -30.562 -8.867 1 98.06 185 LYS A C 1
ATOM 1471 O O . LYS A 1 185 ? -15 -31.547 -9.453 1 98.06 185 LYS A O 1
ATOM 1476 N N . LEU A 1 186 ? -13.648 -29.766 -9.398 1 98.31 186 LEU A N 1
ATOM 1477 C CA . LEU A 1 186 ? -13.234 -29.891 -10.789 1 98.31 186 LEU A CA 1
ATOM 1478 C C . LEU A 1 186 ? -11.992 -30.766 -10.906 1 98.31 186 LEU A C 1
ATOM 1480 O O . LEU A 1 186 ? -11.484 -30.984 -12.008 1 98.31 186 LEU A O 1
ATOM 1484 N N . ASN A 1 187 ? -11.461 -31.219 -9.844 1 98.06 187 ASN A N 1
ATOM 1485 C CA . ASN A 1 187 ? -10.242 -32.031 -9.805 1 98.06 187 ASN A CA 1
ATOM 1486 C C . ASN A 1 187 ? -9.062 -31.297 -10.43 1 98.06 187 ASN A C 1
ATOM 1488 O O . ASN A 1 187 ? -8.359 -31.844 -11.281 1 98.06 187 ASN A O 1
ATOM 1492 N N . VAL A 1 188 ? -8.953 -30.031 -10.141 1 98.56 188 VAL A N 1
ATOM 1493 C CA . VAL A 1 188 ? -7.832 -29.188 -10.539 1 98.56 188 VAL A CA 1
ATOM 1494 C C . VAL A 1 188 ? -6.801 -29.141 -9.406 1 98.56 188 VAL A C 1
ATOM 1496 O O . VAL A 1 188 ? -7.156 -28.953 -8.242 1 98.56 188 VAL A O 1
ATOM 1499 N N . ASP A 1 189 ? -5.539 -29.422 -9.719 1 98.62 189 ASP A N 1
ATOM 1500 C CA . ASP A 1 189 ? -4.469 -29.359 -8.727 1 98.62 189 ASP A CA 1
ATOM 1501 C C . ASP A 1 189 ? -4.363 -27.953 -8.125 1 98.62 189 ASP A C 1
ATOM 1503 O O . ASP A 1 189 ? -4.176 -26.984 -8.852 1 98.62 189 ASP A O 1
ATOM 1507 N N . HIS A 1 190 ? -4.531 -27.844 -6.812 1 98.75 190 HIS A N 1
ATOM 1508 C CA . HIS A 1 190 ? -4.574 -26.547 -6.145 1 98.75 190 HIS A CA 1
ATOM 1509 C C . HIS A 1 190 ? -4.137 -26.672 -4.691 1 98.75 190 HIS A C 1
ATOM 1511 O O . HIS A 1 190 ? -4.07 -27.766 -4.145 1 98.75 190 HIS A O 1
ATOM 1517 N N . VAL A 1 191 ? -3.719 -25.547 -4.148 1 98.56 191 VAL A N 1
ATOM 1518 C CA . VAL A 1 191 ? -3.525 -25.453 -2.705 1 98.56 191 VAL A CA 1
ATOM 1519 C C . VAL A 1 191 ? -4.879 -25.375 -2.006 1 98.56 191 VAL A C 1
ATOM 1521 O O . VAL A 1 191 ? -5.75 -24.594 -2.406 1 98.56 191 VAL A O 1
ATOM 1524 N N . ASN A 1 192 ? -5.047 -26.156 -0.996 1 98.56 192 ASN A N 1
ATOM 1525 C CA . ASN A 1 192 ? -6.301 -26.156 -0.25 1 98.56 192 ASN A CA 1
ATOM 1526 C C . ASN A 1 192 ? -6.316 -25.094 0.835 1 98.56 192 ASN A C 1
ATOM 1528 O O . ASN A 1 192 ? -5.445 -25.078 1.709 1 98.56 192 ASN A O 1
ATOM 1532 N N . TYR A 1 193 ? -7.305 -24.25 0.737 1 98.56 193 TYR A N 1
ATOM 1533 C CA . TYR A 1 193 ? -7.465 -23.188 1.726 1 98.56 193 TYR A CA 1
ATOM 1534 C C . TYR A 1 193 ? -8.695 -23.422 2.588 1 98.56 193 TYR A C 1
ATOM 1536 O O . TYR A 1 193 ? -9.734 -23.875 2.09 1 98.56 193 TYR A O 1
ATOM 1544 N N . SER A 1 194 ? -8.602 -23.125 3.84 1 98.06 194 SER A N 1
ATOM 1545 C CA . SER A 1 194 ? -9.727 -23.031 4.766 1 98.06 194 SER A CA 1
ATOM 1546 C C . SER A 1 194 ? -9.734 -21.688 5.488 1 98.06 194 SER A C 1
ATOM 1548 O O . SER A 1 194 ? -8.797 -20.891 5.355 1 98.06 194 SER A O 1
ATOM 1550 N N . VAL A 1 195 ? -10.859 -21.406 6.164 1 98.25 195 VAL A N 1
ATOM 1551 C CA . VAL A 1 195 ? -10.977 -20.156 6.891 1 98.25 195 VAL A CA 1
ATOM 1552 C C . VAL A 1 195 ? -10.977 -20.422 8.391 1 98.25 195 VAL A C 1
ATOM 1554 O O . VAL A 1 195 ? -11.672 -21.328 8.867 1 98.25 195 VAL A O 1
ATOM 1557 N N . ILE A 1 196 ? -10.156 -19.688 9.078 1 96.12 196 ILE A N 1
ATOM 1558 C CA . ILE A 1 196 ? -10.234 -19.672 10.531 1 96.12 196 ILE A CA 1
ATOM 1559 C C . ILE A 1 196 ? -10.539 -18.266 11.031 1 96.12 196 ILE A C 1
ATOM 1561 O O . ILE A 1 196 ? -10.234 -17.281 10.352 1 96.12 196 ILE A O 1
ATOM 1565 N N . VAL A 1 197 ? -11.172 -18.203 12.109 1 93.44 197 VAL A N 1
ATOM 1566 C CA . VAL A 1 197 ? -11.469 -16.906 12.719 1 93.44 197 VAL A CA 1
ATOM 1567 C C . VAL A 1 197 ? -10.695 -16.75 14.023 1 93.44 197 VAL A C 1
ATOM 1569 O O . VAL A 1 197 ? -10.75 -17.625 14.898 1 93.44 197 VAL A O 1
ATOM 1572 N N . ASP A 1 198 ? -9.859 -15.812 14.062 1 88.94 198 ASP A N 1
ATOM 1573 C CA . ASP A 1 198 ? -9.094 -15.461 15.25 1 88.94 198 ASP A CA 1
ATOM 1574 C C . ASP A 1 198 ? -9.312 -14 15.633 1 88.94 198 ASP A C 1
ATOM 1576 O O . ASP A 1 198 ? -9.078 -13.094 14.828 1 88.94 198 ASP A O 1
ATOM 1580 N N . ASP A 1 199 ? -9.789 -13.703 16.906 1 85.38 199 ASP A N 1
ATOM 1581 C CA . ASP A 1 199 ? -10.086 -12.359 17.391 1 85.38 199 ASP A CA 1
ATOM 1582 C C . ASP A 1 199 ? -11.047 -11.633 16.453 1 85.38 199 ASP A C 1
ATOM 1584 O O . ASP A 1 199 ? -10.758 -10.523 16 1 85.38 199 ASP A O 1
ATOM 1588 N N . GLU A 1 200 ? -12.047 -12.383 16 1 87 200 GLU A N 1
ATOM 1589 C CA . GLU A 1 200 ? -13.164 -11.875 15.211 1 87 200 GLU A CA 1
ATOM 1590 C C . GLU A 1 200 ? -12.719 -11.484 13.805 1 87 200 GLU A C 1
ATOM 1592 O O . GLU A 1 200 ? -13.406 -10.727 13.117 1 87 200 GLU A O 1
ATOM 1597 N N . LYS A 1 201 ? -11.617 -11.93 13.445 1 91.81 201 LYS A N 1
ATOM 1598 C CA . LYS A 1 201 ? -11.117 -11.664 12.094 1 91.81 201 LYS A CA 1
ATOM 1599 C C . LYS A 1 201 ? -10.898 -12.961 11.328 1 91.81 201 LYS A C 1
ATOM 1601 O O . LYS A 1 201 ? -10.344 -13.922 11.867 1 91.81 201 LYS A O 1
ATOM 1606 N N . PRO A 1 202 ? -11.391 -13 10.125 1 97.06 202 PRO A N 1
ATOM 1607 C CA . PRO A 1 202 ? -11.18 -14.195 9.312 1 97.06 202 PRO A CA 1
ATOM 1608 C C . PRO A 1 202 ? -9.789 -14.25 8.68 1 97.06 202 PRO A C 1
ATOM 1610 O O . PRO A 1 202 ? -9.266 -13.219 8.258 1 97.06 202 PRO A O 1
ATOM 1613 N N . TYR A 1 203 ? -9.195 -15.359 8.656 1 97.38 203 TYR A N 1
ATOM 1614 C CA . TYR A 1 203 ? -7.945 -15.641 7.965 1 97.38 203 TYR A CA 1
ATOM 1615 C C . TYR A 1 203 ? -8.07 -16.875 7.078 1 97.38 203 TYR A C 1
ATOM 1617 O O . TYR A 1 203 ? -8.719 -17.859 7.461 1 97.38 203 TYR A O 1
ATOM 1625 N N . SER A 1 204 ? -7.523 -16.781 5.871 1 98.25 204 SER A N 1
ATOM 1626 C CA . SER A 1 204 ? -7.336 -18.031 5.129 1 98.25 204 SER A CA 1
ATOM 1627 C C . SER A 1 204 ? -6.098 -18.781 5.613 1 98.25 204 SER A C 1
ATOM 1629 O O . SER A 1 204 ? -5.102 -18.156 5.996 1 98.25 204 SER A O 1
ATOM 1631 N N . VAL A 1 205 ? -6.18 -20.047 5.613 1 98.25 205 VAL A N 1
ATOM 1632 C CA . VAL A 1 205 ? -5.062 -20.891 6.039 1 98.25 205 VAL A CA 1
ATOM 1633 C C . VAL A 1 205 ? -4.789 -21.953 4.984 1 98.25 205 VAL A C 1
ATOM 1635 O O . VAL A 1 205 ? -5.723 -22.562 4.441 1 98.25 205 VAL A O 1
ATOM 1638 N N . CYS A 1 206 ? -3.596 -22.156 4.652 1 98.56 206 CYS A N 1
ATOM 1639 C CA . CYS A 1 206 ? -3.189 -23.234 3.77 1 98.56 206 CYS A CA 1
ATOM 1640 C C . CYS A 1 206 ? -1.84 -23.812 4.188 1 98.56 206 CYS A C 1
ATOM 1642 O O . CYS A 1 206 ? -1.047 -23.125 4.836 1 98.56 206 CYS A O 1
ATOM 1644 N N . GLU A 1 207 ? -1.593 -25.031 3.887 1 98.38 207 GLU A N 1
ATOM 1645 C CA . GLU A 1 207 ? -0.293 -25.656 4.098 1 98.38 207 GLU A CA 1
ATOM 1646 C C . GLU A 1 207 ? 0.692 -25.281 2.998 1 98.38 207 GLU A C 1
ATOM 1648 O O . GLU A 1 207 ? 0.296 -25.062 1.851 1 98.38 207 GLU A O 1
ATOM 1653 N N . ASP A 1 208 ? 1.932 -25.172 3.396 1 98.38 208 ASP A N 1
ATOM 1654 C CA . ASP A 1 208 ? 2.977 -24.938 2.4 1 98.38 208 ASP A CA 1
ATOM 1655 C C . ASP A 1 208 ? 3.051 -26.109 1.417 1 98.38 208 ASP A C 1
ATOM 1657 O O . ASP A 1 208 ? 3.086 -27.266 1.825 1 98.38 208 ASP A O 1
ATOM 1661 N N . PHE A 1 209 ? 3.037 -25.812 0.092 1 98.38 209 PHE A N 1
ATOM 1662 C CA . PHE A 1 209 ? 3.1 -26.891 -0.879 1 98.38 209 PHE A CA 1
ATOM 1663 C C . PHE A 1 209 ? 4.535 -27.141 -1.331 1 98.38 209 PHE A C 1
ATOM 1665 O O . PHE A 1 209 ? 4.801 -28.047 -2.119 1 98.38 209 PHE A O 1
ATOM 1672 N N . ILE A 1 210 ? 5.441 -26.359 -0.848 1 98.44 210 ILE A N 1
ATOM 1673 C CA . ILE A 1 210 ? 6.867 -26.531 -1.103 1 98.44 210 ILE A CA 1
ATOM 1674 C C . ILE A 1 210 ? 7.504 -27.312 0.047 1 98.44 210 ILE A C 1
ATOM 1676 O O . ILE A 1 210 ? 7.203 -27.062 1.217 1 98.44 210 ILE A O 1
ATOM 1680 N N . SER A 1 211 ? 8.391 -28.234 -0.284 1 97.44 211 SER A N 1
ATOM 1681 C CA . SER A 1 211 ? 9.109 -29.031 0.705 1 97.44 211 SER A CA 1
ATOM 1682 C C . SER A 1 211 ? 10.562 -28.578 0.814 1 97.44 211 SER A C 1
ATOM 1684 O O . SER A 1 211 ? 11 -27.688 0.087 1 97.44 211 SER A O 1
ATOM 1686 N N . LYS A 1 212 ? 11.305 -29.188 1.716 1 97.44 212 LYS A N 1
ATOM 1687 C CA . LYS A 1 212 ? 12.711 -28.844 1.927 1 97.44 212 LYS A CA 1
ATOM 1688 C C . LYS A 1 212 ? 13.547 -29.203 0.699 1 97.44 212 LYS A C 1
ATOM 1690 O O . LYS A 1 212 ? 14.711 -28.797 0.599 1 97.44 212 LYS A O 1
ATOM 1695 N N . ASP A 1 213 ? 12.969 -29.922 -0.236 1 97.81 213 ASP A N 1
ATOM 1696 C CA . ASP A 1 213 ? 13.75 -30.344 -1.392 1 97.81 213 ASP A CA 1
ATOM 1697 C C . ASP A 1 213 ? 13.227 -29.703 -2.676 1 97.81 213 ASP A C 1
ATOM 1699 O O . ASP A 1 213 ? 13.734 -29.984 -3.766 1 97.81 213 ASP A O 1
ATOM 1703 N N . THR A 1 214 ? 12.18 -28.969 -2.604 1 98.38 214 THR A N 1
ATOM 1704 C CA . THR A 1 214 ? 11.602 -28.359 -3.793 1 98.38 214 THR A CA 1
ATOM 1705 C C . THR A 1 214 ? 11.547 -26.844 -3.643 1 98.38 214 THR A C 1
ATOM 1707 O O . THR A 1 214 ? 11.758 -26.312 -2.549 1 98.38 214 THR A O 1
ATOM 1710 N N . GLU A 1 215 ? 11.359 -26.156 -4.715 1 98.31 215 GLU A N 1
ATOM 1711 C CA . GLU A 1 215 ? 11.219 -24.703 -4.699 1 98.31 215 GLU A CA 1
ATOM 1712 C C . GLU A 1 215 ? 10.234 -24.234 -5.766 1 98.31 215 GLU A C 1
ATOM 1714 O O . GLU A 1 215 ? 10.062 -24.891 -6.793 1 98.31 215 GLU A O 1
ATOM 1719 N N . LEU A 1 216 ? 9.586 -23.188 -5.512 1 98.31 216 LEU A N 1
ATOM 1720 C CA . LEU A 1 216 ? 8.695 -22.531 -6.461 1 98.31 216 LEU A CA 1
ATOM 1721 C C . LEU A 1 216 ? 9.469 -21.547 -7.34 1 98.31 216 LEU A C 1
ATOM 1723 O O . LEU A 1 216 ? 10.195 -20.688 -6.832 1 98.31 216 LEU A O 1
ATOM 1727 N N . VAL A 1 217 ? 9.406 -21.703 -8.609 1 97.31 217 VAL A N 1
ATOM 1728 C CA . VAL A 1 217 ? 9.891 -20.734 -9.586 1 97.31 217 VAL A CA 1
ATOM 1729 C C . VAL A 1 217 ? 8.711 -20.109 -10.328 1 97.31 217 VAL A C 1
ATOM 1731 O O . VAL A 1 217 ? 8.062 -20.766 -11.133 1 97.31 217 VAL A O 1
ATOM 1734 N N . THR A 1 218 ? 8.477 -18.844 -10.047 1 96.06 218 THR A N 1
ATOM 1735 C CA . THR A 1 218 ? 7.285 -18.188 -10.578 1 96.06 218 THR A CA 1
ATOM 1736 C C . THR A 1 218 ? 7.41 -17.984 -12.086 1 96.06 218 THR A C 1
ATOM 1738 O O . THR A 1 218 ? 8.516 -18.031 -12.633 1 96.06 218 THR A O 1
ATOM 1741 N N . ALA A 1 219 ? 6.262 -17.766 -12.711 1 96.69 219 ALA A N 1
ATOM 1742 C CA . ALA A 1 219 ? 6.254 -17.469 -14.141 1 96.69 219 ALA A CA 1
ATOM 1743 C C . ALA A 1 219 ? 7.102 -16.234 -14.461 1 96.69 219 ALA A C 1
ATOM 1745 O O . ALA A 1 219 ? 7.797 -16.203 -15.477 1 96.69 219 ALA A O 1
ATOM 1746 N N . TRP A 1 220 ? 7.094 -15.273 -13.578 1 91.81 220 TRP A N 1
ATOM 1747 C CA . TRP A 1 220 ? 7.891 -14.062 -13.758 1 91.81 220 TRP A CA 1
ATOM 1748 C C . TRP A 1 220 ? 9.367 -14.406 -13.906 1 91.81 220 TRP A C 1
ATOM 1750 O O . TRP A 1 220 ? 10.039 -13.938 -14.828 1 91.81 220 TRP A O 1
ATOM 1760 N N . LYS A 1 221 ? 9.852 -15.219 -13.008 1 92.12 221 LYS A N 1
ATOM 1761 C CA . LYS A 1 221 ? 11.258 -15.594 -13.008 1 92.12 221 LYS A CA 1
ATOM 1762 C C . LYS A 1 221 ? 11.609 -16.391 -14.258 1 92.12 221 LYS A C 1
ATOM 1764 O O . LYS A 1 221 ? 12.688 -16.219 -14.836 1 92.12 221 LYS A O 1
ATOM 1769 N N . ILE A 1 222 ? 10.75 -17.25 -14.648 1 93.94 222 ILE A N 1
ATOM 1770 C CA . ILE A 1 222 ? 10.969 -18.047 -15.852 1 93.94 222 ILE A CA 1
ATOM 1771 C C . ILE A 1 222 ? 11.062 -17.141 -17.078 1 93.94 222 ILE A C 1
ATOM 1773 O O . ILE A 1 222 ? 11.977 -17.281 -17.891 1 93.94 222 ILE A O 1
ATOM 1777 N N . LEU A 1 223 ? 10.164 -16.203 -17.172 1 91.56 223 LEU A N 1
ATOM 1778 C CA . LEU A 1 223 ? 10.125 -15.305 -18.328 1 91.56 223 LEU A CA 1
ATOM 1779 C C . LEU A 1 223 ? 11.32 -14.367 -18.328 1 91.56 223 LEU A C 1
ATOM 1781 O O . LEU A 1 223 ? 11.719 -13.867 -19.391 1 91.56 223 LEU A O 1
ATOM 1785 N N . GLN A 1 224 ? 11.898 -14.094 -17.156 1 85.19 224 GLN A N 1
ATOM 1786 C CA . GLN A 1 224 ? 13.094 -13.266 -17.078 1 85.19 224 GLN A CA 1
ATOM 1787 C C . GLN A 1 224 ? 14.305 -13.992 -17.656 1 85.19 224 GLN A C 1
ATOM 1789 O O . GLN A 1 224 ? 15.234 -13.352 -18.156 1 85.19 224 GLN A O 1
ATOM 1794 N N . ARG A 1 225 ? 14.328 -15.211 -17.609 1 87.25 225 ARG A N 1
ATOM 1795 C CA . ARG A 1 225 ? 15.453 -16.016 -18.047 1 87.25 225 ARG A CA 1
ATOM 1796 C C . ARG A 1 225 ? 15.484 -16.125 -19.578 1 87.25 225 ARG A C 1
ATOM 1798 O O . ARG A 1 225 ? 16.547 -16.219 -20.172 1 87.25 225 ARG A O 1
ATOM 1805 N N . TYR A 1 226 ? 14.297 -16.047 -20.156 1 85.19 226 TYR A N 1
ATOM 1806 C CA . TYR A 1 226 ? 14.203 -16.266 -21.594 1 85.19 226 TYR A CA 1
ATOM 1807 C C . TYR A 1 226 ? 13.641 -15.031 -22.297 1 85.19 226 TYR A C 1
ATOM 1809 O O . TYR A 1 226 ? 12.453 -14.711 -22.156 1 85.19 226 TYR A O 1
ATOM 1817 N N . PRO A 1 227 ? 14.438 -14.367 -23.047 1 83.06 227 PRO A N 1
ATOM 1818 C CA . PRO A 1 227 ? 13.914 -13.203 -23.766 1 83.06 227 PRO A CA 1
ATOM 1819 C C . PRO A 1 227 ? 12.727 -13.555 -24.656 1 83.06 227 PRO A C 1
ATOM 1821 O O . PRO A 1 227 ? 12.75 -14.57 -25.359 1 83.06 227 PRO A O 1
ATOM 1824 N N . LYS A 1 228 ? 11.719 -12.773 -24.578 1 87.31 228 LYS A N 1
ATOM 1825 C CA . LYS A 1 228 ? 10.516 -13.008 -25.375 1 87.31 228 LYS A CA 1
ATOM 1826 C C . LYS A 1 228 ? 10.68 -12.492 -26.797 1 87.31 228 LYS A C 1
ATOM 1828 O O . LYS A 1 228 ? 10.953 -11.305 -27 1 87.31 228 LYS A O 1
ATOM 1833 N N . PRO A 1 229 ? 10.516 -13.336 -27.781 1 88.62 229 PRO A N 1
ATOM 1834 C CA . PRO A 1 229 ? 10.445 -12.812 -29.141 1 88.62 229 PRO A CA 1
ATOM 1835 C C . PRO A 1 229 ? 9.305 -11.82 -29.344 1 88.62 229 PRO A C 1
ATOM 1837 O O . PRO A 1 229 ? 8.219 -12 -28.781 1 88.62 229 PRO A O 1
ATOM 1840 N N . ASN A 1 230 ? 9.508 -10.797 -30.141 1 85.12 230 ASN A N 1
ATOM 1841 C CA . ASN A 1 230 ? 8.555 -9.703 -30.312 1 85.12 230 ASN A CA 1
ATOM 1842 C C . ASN A 1 230 ? 7.242 -10.195 -30.906 1 85.12 230 ASN A C 1
ATOM 1844 O O . ASN A 1 230 ? 6.18 -9.641 -30.625 1 85.12 230 ASN A O 1
ATOM 1848 N N . HIS A 1 231 ? 7.297 -11.203 -31.672 1 88.62 231 HIS A N 1
ATOM 1849 C CA . HIS A 1 231 ? 6.113 -11.633 -32.406 1 88.62 231 HIS A CA 1
ATOM 1850 C C . HIS A 1 231 ? 5.234 -12.547 -31.578 1 88.62 231 HIS A C 1
ATOM 1852 O O . HIS A 1 231 ? 4.125 -12.898 -31.984 1 88.62 231 HIS A O 1
ATOM 1858 N N . LEU A 1 232 ? 5.68 -12.961 -30.391 1 92.06 232 LEU A N 1
ATOM 1859 C CA . LEU A 1 232 ? 4.926 -13.891 -29.547 1 92.06 232 LEU A CA 1
ATOM 1860 C C . LEU A 1 232 ? 4.203 -13.148 -28.438 1 92.06 232 LEU A C 1
ATOM 1862 O O . LEU A 1 232 ? 4.703 -12.141 -27.922 1 92.06 232 LEU A O 1
ATOM 1866 N N . SER A 1 233 ? 3.031 -13.633 -28.094 1 94.5 233 SER A N 1
ATOM 1867 C CA . SER A 1 233 ? 2.361 -13.188 -26.891 1 94.5 233 SER A CA 1
ATOM 1868 C C . SER A 1 233 ? 3.068 -13.711 -25.641 1 94.5 233 SER A C 1
ATOM 1870 O O . SER A 1 233 ? 3.855 -14.656 -25.719 1 94.5 233 SER A O 1
ATOM 1872 N N . VAL A 1 234 ? 2.818 -13.047 -24.562 1 93.56 234 VAL A N 1
ATOM 1873 C CA . VAL A 1 234 ? 3.359 -13.516 -23.281 1 93.56 234 VAL A CA 1
ATOM 1874 C C . VAL A 1 234 ? 2.871 -14.93 -23 1 93.56 234 VAL A C 1
ATOM 1876 O O . VAL A 1 234 ? 3.627 -15.766 -22.5 1 93.56 234 VAL A O 1
ATOM 1879 N N . TYR A 1 235 ? 1.612 -15.227 -23.406 1 96.81 235 TYR A N 1
ATOM 1880 C CA . TYR A 1 235 ? 1.026 -16.547 -23.25 1 96.81 235 TYR A CA 1
ATOM 1881 C C . TYR A 1 235 ? 1.836 -17.594 -24 1 96.81 235 TYR A C 1
ATOM 1883 O O . TYR A 1 235 ? 2.301 -18.578 -23.406 1 96.81 235 TYR A O 1
ATOM 1891 N N . GLN A 1 236 ? 2.018 -17.359 -25.25 1 97.12 236 GLN A N 1
ATOM 1892 C CA . GLN A 1 236 ? 2.717 -18.328 -26.078 1 97.12 236 GLN A CA 1
ATOM 1893 C C . GLN A 1 236 ? 4.18 -18.453 -25.656 1 97.12 236 GLN A C 1
ATOM 1895 O O . GLN A 1 236 ? 4.734 -19.562 -25.656 1 97.12 236 GLN A O 1
ATOM 1900 N N . HIS A 1 237 ? 4.777 -17.344 -25.344 1 96.25 237 HIS A N 1
ATOM 1901 C CA . HIS A 1 237 ? 6.16 -17.375 -24.891 1 96.25 237 HIS A CA 1
ATOM 1902 C C . HIS A 1 237 ? 6.312 -18.219 -23.625 1 96.25 237 HIS A C 1
ATOM 1904 O O . HIS A 1 237 ? 7.238 -19.031 -23.531 1 96.25 237 HIS A O 1
ATOM 1910 N N . TYR A 1 238 ? 5.395 -18.031 -22.688 1 97.19 238 TYR A N 1
ATOM 1911 C CA . TYR A 1 238 ? 5.453 -18.797 -21.438 1 97.19 238 TYR A CA 1
ATOM 1912 C C . TYR A 1 238 ? 5.301 -20.297 -21.719 1 97.19 238 TYR A C 1
ATOM 1914 O O . TYR A 1 238 ? 6.051 -21.109 -21.188 1 97.19 238 TYR A O 1
ATOM 1922 N N . ILE A 1 239 ? 4.336 -20.641 -22.562 1 97.88 239 ILE A N 1
ATOM 1923 C CA . ILE A 1 239 ? 4.117 -22.047 -22.938 1 97.88 239 ILE A CA 1
ATOM 1924 C C . ILE A 1 239 ? 5.395 -22.609 -23.547 1 97.88 239 ILE A C 1
ATOM 1926 O O . ILE A 1 239 ? 5.828 -23.703 -23.172 1 97.88 239 ILE A O 1
ATOM 1930 N N . ASN A 1 240 ? 5.965 -21.844 -24.438 1 97.5 240 ASN A N 1
ATOM 1931 C CA . ASN A 1 240 ? 7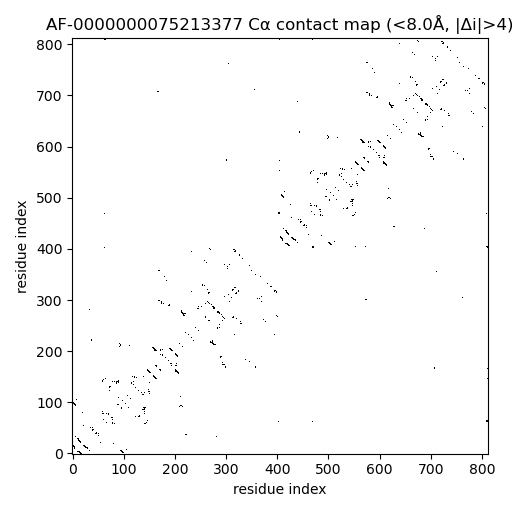.188 -22.297 -25.078 1 97.5 240 ASN A CA 1
ATOM 1932 C C . ASN A 1 240 ? 8.312 -22.516 -24.078 1 97.5 240 ASN A C 1
ATOM 1934 O O . ASN A 1 240 ? 9.023 -23.516 -24.141 1 97.5 240 ASN A O 1
ATOM 1938 N N . CYS A 1 241 ? 8.469 -21.578 -23.203 1 96.88 241 CYS A N 1
ATOM 1939 C CA . CYS A 1 241 ? 9.5 -21.703 -22.172 1 96.88 241 CYS A CA 1
ATOM 1940 C C . CYS A 1 241 ? 9.289 -22.969 -21.344 1 96.88 241 CYS A C 1
ATOM 1942 O O . CYS A 1 241 ? 10.227 -23.734 -21.141 1 96.88 241 CYS A O 1
ATOM 1944 N N . CYS A 1 242 ? 8.07 -23.188 -20.938 1 98 242 CYS A N 1
ATOM 1945 C CA . CYS A 1 242 ? 7.766 -24.344 -20.094 1 98 242 CYS A CA 1
ATOM 1946 C C . CYS A 1 242 ? 8.008 -25.641 -20.844 1 98 242 CYS A C 1
ATOM 1948 O O . CYS A 1 242 ? 8.562 -26.594 -20.281 1 98 242 CYS A O 1
ATOM 1950 N N . LYS A 1 243 ? 7.609 -25.672 -22.094 1 97.69 243 LYS A N 1
ATOM 1951 C CA . LYS A 1 243 ? 7.852 -26.875 -22.891 1 97.69 243 LYS A CA 1
ATOM 1952 C C . LYS A 1 243 ? 9.344 -27.141 -23.047 1 97.69 243 LYS A C 1
ATOM 1954 O O . LYS A 1 243 ? 9.789 -28.281 -23 1 97.69 243 LYS A O 1
ATOM 1959 N N . SER A 1 244 ? 10.062 -26.094 -23.25 1 96.38 244 SER A N 1
ATOM 1960 C CA . SER A 1 244 ? 11.508 -26.219 -23.375 1 96.38 244 SER A CA 1
ATOM 1961 C C . SER A 1 244 ? 12.133 -26.75 -22.094 1 96.38 244 SER A C 1
ATOM 1963 O O . SER A 1 244 ? 13.219 -27.344 -22.125 1 96.38 244 SER A O 1
ATOM 1965 N N . LEU A 1 245 ? 11.484 -26.562 -21 1 96.62 245 LEU A N 1
ATOM 1966 C CA . LEU A 1 245 ? 11.961 -27.031 -19.703 1 96.62 245 LEU A CA 1
ATOM 1967 C C . LEU A 1 245 ? 11.438 -28.438 -19.406 1 96.62 245 LEU A C 1
ATOM 1969 O O . LEU A 1 245 ? 11.656 -28.953 -18.312 1 96.62 245 LEU A O 1
ATOM 1973 N N . GLY A 1 246 ? 10.68 -29 -20.297 1 97.12 246 GLY A N 1
ATOM 1974 C CA . GLY A 1 246 ? 10.242 -30.391 -20.188 1 97.12 246 GLY A CA 1
ATOM 1975 C C . GLY A 1 246 ? 8.844 -30.516 -19.625 1 97.12 246 GLY A C 1
ATOM 1976 O O . GLY A 1 246 ? 8.414 -31.625 -19.25 1 97.12 246 GLY A O 1
ATOM 1977 N N . ILE A 1 247 ? 8.164 -29.438 -19.453 1 98 247 ILE A N 1
ATOM 1978 C CA . ILE A 1 247 ? 6.797 -29.484 -18.938 1 98 247 ILE A CA 1
ATOM 1979 C C . ILE A 1 247 ? 5.809 -29.594 -20.094 1 98 247 ILE A C 1
ATOM 1981 O O . ILE A 1 247 ? 5.34 -28.578 -20.625 1 98 247 ILE A O 1
ATOM 1985 N N . ASN A 1 248 ? 5.348 -30.734 -20.375 1 96.69 248 ASN A N 1
ATOM 1986 C CA . ASN A 1 248 ? 4.602 -30.984 -21.609 1 96.69 248 ASN A CA 1
ATOM 1987 C C . ASN A 1 248 ? 3.104 -30.766 -21.406 1 96.69 248 ASN A C 1
ATOM 1989 O O . ASN A 1 248 ? 2.359 -30.625 -22.375 1 96.69 248 ASN A O 1
ATOM 1993 N N . ASP A 1 249 ? 2.621 -30.781 -20.188 1 97.62 249 ASP A N 1
ATOM 1994 C CA . ASP A 1 249 ? 1.189 -30.609 -19.953 1 97.62 249 ASP A CA 1
ATOM 1995 C C . ASP A 1 249 ? 0.855 -29.172 -19.578 1 97.62 249 ASP A C 1
ATOM 1997 O O . ASP A 1 249 ? -0.188 -28.906 -18.984 1 97.62 249 ASP A O 1
ATOM 2001 N N . ILE A 1 250 ? 1.737 -28.25 -19.875 1 98.44 250 ILE A N 1
ATOM 2002 C CA . ILE A 1 250 ? 1.608 -26.859 -19.469 1 98.44 250 ILE A CA 1
ATOM 2003 C C . ILE A 1 250 ? 0.323 -26.266 -20.047 1 98.44 250 ILE A C 1
ATOM 2005 O O . ILE A 1 250 ? -0.374 -25.5 -19.375 1 98.44 250 ILE A O 1
ATOM 2009 N N . VAL A 1 251 ? -0.047 -26.547 -21.266 1 98.44 251 VAL A N 1
ATOM 2010 C CA . VAL A 1 251 ? -1.236 -25.984 -21.891 1 98.44 251 VAL A CA 1
ATOM 2011 C C . VAL A 1 251 ? -2.482 -26.406 -21.125 1 98.44 251 VAL A C 1
ATOM 2013 O O . VAL A 1 251 ? -3.346 -25.578 -20.812 1 98.44 251 VAL A O 1
ATOM 2016 N N . ASP A 1 252 ? -2.562 -27.672 -20.75 1 98.5 252 ASP A N 1
ATOM 2017 C CA . ASP A 1 252 ? -3.691 -28.172 -19.984 1 98.5 252 ASP A CA 1
ATOM 2018 C C . ASP A 1 252 ? -3.799 -27.469 -18.641 1 98.5 252 ASP A C 1
ATOM 2020 O O . ASP A 1 252 ? -4.895 -27.094 -18.203 1 98.5 252 ASP A O 1
ATOM 2024 N N . LYS A 1 253 ? -2.676 -27.297 -17.984 1 98.69 253 LYS A N 1
ATOM 2025 C CA . LYS A 1 253 ? -2.66 -26.656 -16.672 1 98.69 253 LYS A CA 1
ATOM 2026 C C . LYS A 1 253 ? -3.059 -25.188 -16.766 1 98.69 253 LYS A C 1
ATOM 2028 O O . LYS A 1 253 ? -3.781 -24.672 -15.898 1 98.69 253 LYS A O 1
ATOM 2033 N N . ILE A 1 254 ? -2.65 -24.516 -17.812 1 98.56 254 ILE A N 1
ATOM 2034 C CA . ILE A 1 254 ? -2.996 -23.109 -18 1 98.56 254 ILE A CA 1
ATOM 2035 C C . ILE A 1 254 ? -4.473 -22.984 -18.375 1 98.56 254 ILE A C 1
ATOM 2037 O O . ILE A 1 254 ? -5.148 -22.062 -17.938 1 98.56 254 ILE A O 1
ATOM 2041 N N . ASN A 1 255 ? -4.98 -23.969 -19.172 1 98.56 255 ASN A N 1
ATOM 2042 C CA . ASN A 1 255 ? -6.414 -24 -19.438 1 98.56 255 ASN A CA 1
ATOM 2043 C C . ASN A 1 255 ? -7.211 -24.016 -18.125 1 98.56 255 ASN A C 1
ATOM 2045 O O . ASN A 1 255 ? -8.148 -23.234 -17.953 1 98.56 255 ASN A O 1
ATOM 2049 N N . GLN A 1 256 ? -6.824 -24.844 -17.25 1 98.81 256 GLN A N 1
ATOM 2050 C CA . GLN A 1 256 ? -7.504 -24.984 -15.969 1 98.81 256 GLN A CA 1
ATOM 2051 C C . GLN A 1 256 ? -7.43 -23.688 -15.172 1 98.81 256 GLN A C 1
ATOM 2053 O O . GLN A 1 256 ? -8.438 -23.219 -14.625 1 98.81 256 GLN A O 1
ATOM 2058 N N . MET A 1 257 ? -6.262 -23.062 -15.102 1 98.81 257 MET A N 1
ATOM 2059 C CA . MET A 1 257 ? -6.062 -21.828 -14.359 1 98.81 257 MET A CA 1
ATOM 2060 C C . MET A 1 257 ? -6.949 -20.719 -14.906 1 98.81 257 MET A C 1
ATOM 2062 O O . MET A 1 257 ? -7.621 -20.016 -14.141 1 98.81 257 MET A O 1
ATOM 2066 N N . ILE A 1 258 ? -6.969 -20.594 -16.266 1 98.75 258 ILE A N 1
ATOM 2067 C CA . ILE A 1 258 ? -7.734 -19.531 -16.922 1 98.75 258 ILE A CA 1
ATOM 2068 C C . ILE A 1 258 ? -9.227 -19.734 -16.641 1 98.75 258 ILE A C 1
ATOM 2070 O O . ILE A 1 258 ? -9.938 -18.781 -16.328 1 98.75 258 ILE A O 1
ATOM 2074 N N . VAL A 1 259 ? -9.68 -20.922 -16.703 1 98.81 259 VAL A N 1
ATOM 2075 C CA . VAL A 1 259 ? -11.094 -21.234 -16.5 1 98.81 259 VAL A CA 1
ATOM 2076 C C . VAL A 1 259 ? -11.484 -20.938 -15.055 1 98.81 259 VAL A C 1
ATOM 2078 O O . VAL A 1 259 ? -12.508 -20.297 -14.797 1 98.81 259 VAL A O 1
ATOM 2081 N N . VAL A 1 260 ? -10.695 -21.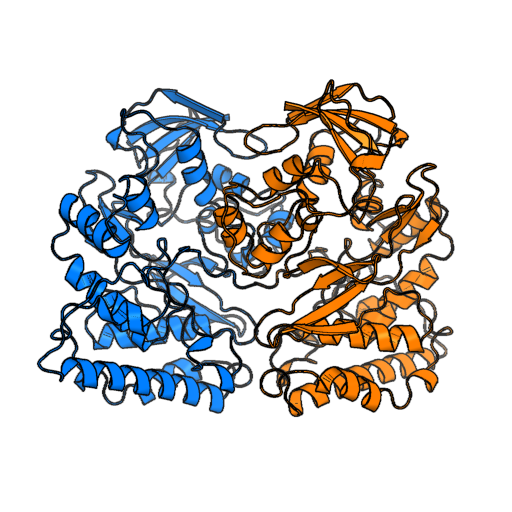422 -14.109 1 98.81 260 VAL A N 1
ATOM 2082 C CA . VAL A 1 260 ? -10.969 -21.172 -12.695 1 98.81 260 VAL A CA 1
ATOM 2083 C C . VAL A 1 260 ? -10.984 -19.656 -12.43 1 98.81 260 VAL A C 1
ATOM 2085 O O . VAL A 1 260 ? -11.906 -19.156 -11.781 1 98.81 260 VAL A O 1
ATOM 2088 N N . ASP A 1 261 ? -9.984 -18.969 -12.953 1 98.75 261 ASP A N 1
ATOM 2089 C CA . ASP A 1 261 ? -9.898 -17.516 -12.758 1 98.75 261 ASP A CA 1
ATOM 2090 C C . ASP A 1 261 ? -11.109 -16.812 -13.359 1 98.75 261 ASP A C 1
ATOM 2092 O O . ASP A 1 261 ? -11.57 -15.797 -12.828 1 98.75 261 ASP A O 1
ATOM 2096 N N . PHE A 1 262 ? -11.57 -17.344 -14.484 1 98.69 262 PHE A N 1
ATOM 2097 C CA . PHE A 1 262 ? -12.789 -16.797 -15.07 1 98.69 262 PHE A CA 1
ATOM 2098 C C . PHE A 1 262 ? -13.977 -17 -14.133 1 98.69 262 PHE A C 1
ATOM 2100 O O . PHE A 1 262 ? -14.688 -16.047 -13.812 1 98.69 262 PHE A O 1
ATOM 2107 N N . ILE A 1 263 ? -14.164 -18.172 -13.633 1 98.62 263 ILE A N 1
ATOM 2108 C CA . ILE A 1 263 ? -15.312 -18.531 -12.805 1 98.62 263 ILE A CA 1
ATOM 2109 C C . ILE A 1 263 ? -15.367 -17.625 -11.57 1 98.62 263 ILE A C 1
ATOM 2111 O O . ILE A 1 263 ? -16.422 -17.125 -11.211 1 98.62 263 ILE A O 1
ATOM 2115 N N . ILE A 1 264 ? -14.227 -17.312 -10.992 1 98.69 264 ILE A N 1
ATOM 2116 C CA . ILE A 1 264 ? -14.227 -16.594 -9.719 1 98.69 264 ILE A CA 1
ATOM 2117 C C . ILE A 1 264 ? -13.898 -15.125 -9.961 1 98.69 264 ILE A C 1
ATOM 2119 O O . ILE A 1 264 ? -13.711 -14.359 -9.008 1 98.69 264 ILE A O 1
ATOM 2123 N N . SER A 1 265 ? -13.75 -14.695 -11.18 1 97.88 265 SER A N 1
ATOM 2124 C CA . SER A 1 265 ? -13.383 -13.32 -11.5 1 97.88 265 SER A CA 1
ATOM 2125 C C . SER A 1 265 ? -12.133 -12.891 -10.742 1 97.88 265 SER A C 1
ATOM 2127 O O . SER A 1 265 ? -12.141 -11.867 -10.062 1 97.88 265 SER A O 1
ATOM 2129 N N . ASN A 1 266 ? -11.117 -13.75 -10.867 1 97.69 266 ASN A N 1
ATOM 2130 C CA . ASN A 1 266 ? -9.852 -13.414 -10.227 1 97.69 266 ASN A CA 1
ATOM 2131 C C . ASN A 1 266 ? -9.211 -12.18 -10.859 1 97.69 266 ASN A C 1
ATOM 2133 O O . ASN A 1 266 ? -9.086 -12.102 -12.086 1 97.69 266 ASN A O 1
ATOM 2137 N N . GLU A 1 267 ? -8.805 -11.273 -10.016 1 95 267 GLU A N 1
ATOM 2138 C CA . GLU A 1 267 ? -8.328 -10 -10.555 1 95 267 GLU A CA 1
ATOM 2139 C C . GLU A 1 267 ? -6.82 -9.859 -10.375 1 95 267 GLU A C 1
ATOM 2141 O O . GLU A 1 267 ? -6.227 -8.875 -10.828 1 95 267 GLU A O 1
ATOM 2146 N N . ASP A 1 268 ? -6.184 -10.844 -9.758 1 93.19 268 ASP A N 1
ATOM 2147 C CA . ASP A 1 268 ? -4.777 -10.625 -9.43 1 93.19 268 ASP A CA 1
ATOM 2148 C C . ASP A 1 268 ? -3.947 -11.875 -9.734 1 93.19 268 ASP A C 1
ATOM 2150 O O . ASP A 1 268 ? -3.094 -12.266 -8.93 1 93.19 268 ASP A O 1
ATOM 2154 N N . ARG A 1 269 ? -4.238 -12.578 -10.742 1 96.38 269 ARG A N 1
ATOM 2155 C CA . ARG A 1 269 ? -3.375 -13.656 -11.211 1 96.38 269 ARG A CA 1
ATOM 2156 C C . ARG A 1 269 ? -2.164 -13.109 -11.961 1 96.38 269 ARG A C 1
ATOM 2158 O O . ARG A 1 269 ? -2.014 -13.328 -13.164 1 96.38 269 ARG A O 1
ATOM 2165 N N . HIS A 1 270 ? -1.294 -12.453 -11.289 1 92.31 270 HIS A N 1
ATOM 2166 C CA . HIS A 1 270 ? -0.096 -11.93 -11.93 1 92.31 270 HIS A CA 1
ATOM 2167 C C . HIS A 1 270 ? 0.991 -12.992 -12.023 1 92.31 270 HIS A C 1
ATOM 2169 O O . HIS A 1 270 ? 0.849 -14.086 -11.469 1 92.31 270 HIS A O 1
ATOM 2175 N N . LEU A 1 271 ? 2.074 -12.695 -12.648 1 94 271 LEU A N 1
ATOM 2176 C CA . LEU A 1 271 ? 3.086 -13.656 -13.07 1 94 271 LEU A CA 1
ATOM 2177 C C . LEU A 1 271 ? 3.791 -14.273 -11.867 1 94 271 LEU A C 1
ATOM 2179 O O . LEU A 1 271 ? 4.465 -15.297 -11.992 1 94 271 LEU A O 1
ATOM 2183 N N . ASN A 1 272 ? 3.617 -13.695 -10.688 1 93 272 ASN A N 1
ATOM 2184 C CA . ASN A 1 272 ? 4.227 -14.25 -9.477 1 93 272 ASN A CA 1
ATOM 2185 C C . ASN A 1 272 ? 3.273 -15.203 -8.758 1 93 272 ASN A C 1
ATOM 2187 O O . ASN A 1 272 ? 3.67 -15.883 -7.812 1 93 272 ASN A O 1
ATOM 2191 N N . ASN A 1 273 ? 2.021 -15.352 -9.234 1 95.31 273 ASN A N 1
ATOM 2192 C CA . ASN A 1 273 ? 1.017 -16.141 -8.531 1 95.31 273 ASN A CA 1
ATOM 2193 C C . ASN A 1 273 ? 0.809 -17.5 -9.188 1 95.31 273 ASN A C 1
ATOM 2195 O O . ASN A 1 273 ? -0.216 -18.156 -8.969 1 95.31 273 ASN A O 1
ATOM 2199 N N . PHE A 1 274 ? 1.681 -17.859 -10.039 1 97.81 274 PHE A N 1
ATOM 2200 C CA . PHE A 1 274 ? 1.759 -19.203 -10.602 1 97.81 274 PHE A CA 1
ATOM 2201 C C . PHE A 1 274 ? 3.164 -19.5 -11.109 1 97.81 274 PHE A C 1
ATOM 2203 O O . PHE A 1 274 ? 4.027 -18.609 -11.109 1 97.81 274 PHE A O 1
ATOM 2210 N N . GLY A 1 275 ? 3.408 -20.703 -11.469 1 98.19 275 GLY A N 1
ATOM 2211 C CA . GLY A 1 275 ? 4.746 -21.062 -11.914 1 98.19 275 GLY A CA 1
ATOM 2212 C C . GLY A 1 275 ? 4.988 -22.562 -11.898 1 98.19 275 GLY A C 1
ATOM 2213 O O . GLY A 1 275 ? 4.074 -23.344 -12.172 1 98.19 275 GLY A O 1
ATOM 2214 N N . LEU A 1 276 ? 6.25 -22.938 -11.781 1 98.62 276 LEU A N 1
ATOM 2215 C CA . LEU A 1 276 ? 6.684 -24.328 -11.797 1 98.62 276 LEU A CA 1
ATOM 2216 C C . LEU A 1 276 ? 7.367 -24.703 -10.484 1 98.62 276 LEU A C 1
ATOM 2218 O O . LEU A 1 276 ? 7.824 -23.812 -9.75 1 98.62 276 LEU A O 1
ATOM 2222 N N . VAL A 1 277 ? 7.375 -25.922 -10.219 1 98.69 277 VAL A N 1
ATOM 2223 C CA . VAL A 1 277 ? 8.109 -26.469 -9.078 1 98.69 277 VAL A CA 1
ATOM 2224 C C . VAL A 1 277 ? 9.328 -27.234 -9.57 1 98.69 277 VAL A C 1
ATOM 2226 O O . VAL A 1 277 ? 9.25 -27.984 -10.555 1 98.69 277 VAL A O 1
ATOM 2229 N N . ARG A 1 278 ? 10.414 -27.016 -8.914 1 98 278 ARG A N 1
ATOM 2230 C CA . ARG A 1 278 ? 11.664 -27.672 -9.297 1 98 278 ARG A CA 1
ATOM 2231 C C . ARG A 1 278 ? 12.344 -28.297 -8.086 1 98 278 ARG A C 1
ATOM 2233 O O . ARG A 1 278 ? 12.156 -27.844 -6.953 1 98 278 ARG A O 1
ATOM 2240 N N . ASN A 1 279 ? 13.062 -29.375 -8.336 1 98.31 279 ASN A N 1
ATOM 2241 C CA . ASN A 1 279 ? 13.914 -29.969 -7.309 1 98.31 279 ASN A CA 1
ATOM 2242 C C . ASN A 1 279 ? 15.125 -29.094 -7.012 1 98.31 279 ASN A C 1
ATOM 2244 O O . ASN A 1 279 ? 15.898 -28.766 -7.914 1 98.31 279 ASN A O 1
ATOM 2248 N N . ALA A 1 280 ? 15.312 -28.719 -5.762 1 97.38 280 ALA A N 1
ATOM 2249 C CA . ALA A 1 280 ? 16.344 -27.75 -5.391 1 97.38 280 ALA A CA 1
ATOM 2250 C C . ALA A 1 280 ? 17.734 -28.391 -5.434 1 97.38 280 ALA A C 1
ATOM 2252 O O . ALA A 1 280 ? 18.734 -27.688 -5.52 1 97.38 280 ALA A O 1
ATOM 2253 N N . ASN A 1 281 ? 17.797 -29.688 -5.344 1 96.25 281 ASN A N 1
ATOM 2254 C CA . ASN A 1 281 ? 19.078 -30.406 -5.355 1 96.25 281 ASN A CA 1
ATOM 2255 C C . ASN A 1 281 ? 19.547 -30.688 -6.781 1 96.25 281 ASN A C 1
ATOM 2257 O O . ASN A 1 281 ? 20.703 -30.422 -7.125 1 96.25 281 ASN A O 1
ATOM 2261 N N . THR A 1 282 ? 18.656 -31.203 -7.609 1 96.88 282 THR A N 1
ATOM 2262 C CA . THR A 1 282 ? 19.031 -31.688 -8.938 1 96.88 282 THR A CA 1
ATOM 2263 C C . THR A 1 282 ? 18.703 -30.641 -10 1 96.88 282 THR A C 1
ATOM 2265 O O . THR A 1 282 ? 19.172 -30.719 -11.133 1 96.88 282 THR A O 1
ATOM 2268 N N . LEU A 1 283 ? 17.828 -29.688 -9.672 1 97.19 283 LEU A N 1
ATOM 2269 C CA . LEU A 1 283 ? 17.375 -28.609 -10.555 1 97.19 283 LEU A CA 1
ATOM 2270 C C . LEU A 1 283 ? 16.422 -29.156 -11.617 1 97.19 283 LEU A C 1
ATOM 2272 O O . LEU A 1 283 ? 16.094 -28.453 -12.578 1 97.19 283 LEU A O 1
ATOM 2276 N N . GLU A 1 284 ? 16.016 -30.422 -11.414 1 97.75 284 GLU A N 1
ATOM 2277 C CA . GLU A 1 284 ? 15.039 -31.016 -12.32 1 97.75 284 GLU A CA 1
ATOM 2278 C C . GLU A 1 284 ? 13.664 -30.375 -12.117 1 97.75 284 GLU A C 1
ATOM 2280 O O . GLU A 1 284 ? 13.227 -30.172 -10.984 1 97.75 284 GLU A O 1
ATOM 2285 N N . TRP A 1 285 ? 13.047 -30.078 -13.242 1 98.12 285 TRP A N 1
ATOM 2286 C CA . TRP A 1 285 ? 11.688 -29.547 -13.195 1 98.12 285 TRP A CA 1
ATOM 2287 C C . TRP A 1 285 ? 10.68 -30.641 -12.891 1 98.12 285 TRP A C 1
ATOM 2289 O O . TRP A 1 285 ? 10.648 -31.672 -13.562 1 98.12 285 TRP A O 1
ATOM 2299 N N . ILE A 1 286 ? 9.867 -30.469 -11.883 1 97.75 286 ILE A N 1
ATOM 2300 C CA . ILE A 1 286 ? 8.922 -31.484 -11.406 1 97.75 286 ILE A CA 1
ATOM 2301 C C . ILE A 1 286 ? 7.582 -31.312 -12.117 1 97.75 286 ILE A C 1
ATOM 2303 O O . ILE A 1 286 ? 6.949 -32.281 -12.516 1 97.75 286 ILE A O 1
ATOM 2307 N N . GLY A 1 287 ? 7.102 -30.062 -12.211 1 98.19 287 GLY A N 1
ATOM 2308 C CA . GLY A 1 287 ? 5.828 -29.781 -12.859 1 98.19 287 GLY A CA 1
ATOM 2309 C C . GLY A 1 287 ? 5.289 -28.406 -12.539 1 98.19 287 GLY A C 1
ATOM 2310 O O . GLY A 1 287 ? 6.004 -27.562 -12 1 98.19 287 GLY A O 1
ATOM 2311 N N . VAL A 1 288 ? 4 -28.219 -13 1 98.69 288 VAL A N 1
ATOM 2312 C CA . VAL A 1 288 ? 3.322 -26.953 -12.75 1 98.69 288 VAL A CA 1
ATOM 2313 C C . VAL A 1 288 ? 2.906 -26.875 -11.281 1 98.69 288 VAL A C 1
ATOM 2315 O O . VAL A 1 288 ? 2.416 -27.859 -10.711 1 98.69 288 VAL A O 1
ATOM 2318 N N . ALA A 1 289 ? 3.199 -25.734 -10.641 1 98.75 289 ALA A N 1
ATOM 2319 C CA . ALA A 1 289 ? 2.75 -25.531 -9.266 1 98.75 289 ALA A CA 1
ATOM 2320 C C . ALA A 1 289 ? 1.231 -25.641 -9.164 1 98.75 289 ALA A C 1
ATOM 2322 O O . ALA A 1 289 ? 0.511 -25.266 -10.094 1 98.75 289 ALA A O 1
ATOM 2323 N N . PRO A 1 290 ? 0.709 -26.219 -8.047 1 98.81 290 PRO A N 1
ATOM 2324 C CA . PRO A 1 290 ? -0.738 -26.125 -7.848 1 98.81 290 PRO A CA 1
ATOM 2325 C C . PRO A 1 290 ? -1.231 -24.672 -7.867 1 98.81 290 PRO A C 1
ATOM 2327 O O . PRO A 1 290 ? -0.471 -23.75 -7.559 1 98.81 290 PRO A O 1
ATOM 2330 N N . ILE A 1 291 ? -2.504 -24.422 -8.289 1 98.81 291 ILE A N 1
ATOM 2331 C CA . ILE A 1 291 ? -3.053 -23.078 -8.289 1 98.81 291 ILE A CA 1
ATOM 2332 C C . ILE A 1 291 ? -3.143 -22.547 -6.859 1 98.81 291 ILE A C 1
ATOM 2334 O O . ILE A 1 291 ? -3.59 -23.266 -5.957 1 98.81 291 ILE A O 1
ATOM 2338 N N . PHE A 1 292 ? -2.594 -21.375 -6.621 1 98.31 292 PHE A N 1
ATOM 2339 C CA . PHE A 1 292 ? -2.633 -20.734 -5.309 1 98.31 292 PHE A CA 1
ATOM 2340 C C . PHE A 1 292 ? -2.961 -19.266 -5.434 1 98.31 292 PHE A C 1
ATOM 2342 O O . PHE A 1 292 ? -2.941 -18.703 -6.535 1 98.31 292 PHE A O 1
ATOM 2349 N N . ASP A 1 293 ? -3.322 -18.672 -4.34 1 96.44 293 ASP A N 1
ATOM 2350 C CA . ASP A 1 293 ? -3.527 -17.234 -4.219 1 96.44 293 ASP A CA 1
ATOM 2351 C C . ASP A 1 293 ? -4.668 -16.766 -5.121 1 96.44 293 ASP A C 1
ATOM 2353 O O . ASP A 1 293 ? -4.449 -16 -6.059 1 96.44 293 ASP A O 1
ATOM 2357 N N . SER A 1 294 ? -5.867 -17.109 -4.809 1 97.88 294 SER A N 1
ATOM 2358 C CA . SER A 1 294 ? -7.055 -16.766 -5.582 1 97.88 294 SER A CA 1
ATOM 2359 C C . SER A 1 294 ? -7.988 -15.859 -4.785 1 97.88 294 SER A C 1
ATOM 2361 O O . SER A 1 294 ? -9.18 -15.781 -5.074 1 97.88 294 SER A O 1
ATOM 2363 N N . GLY A 1 295 ? -7.453 -15.211 -3.766 1 97.38 295 GLY A N 1
ATOM 2364 C CA . GLY A 1 295 ? -8.266 -14.445 -2.834 1 97.38 295 GLY A CA 1
ATOM 2365 C C . GLY A 1 295 ? -8.789 -13.148 -3.424 1 97.38 295 GLY A C 1
ATOM 2366 O O . GLY A 1 295 ? -9.875 -12.695 -3.07 1 97.38 295 GLY A O 1
ATOM 2367 N N . SER A 1 296 ? -8 -12.469 -4.25 1 95.94 296 SER A N 1
ATOM 2368 C CA . SER A 1 296 ? -8.422 -11.219 -4.879 1 95.94 296 SER A CA 1
ATOM 2369 C C . SER A 1 296 ? -9.391 -11.477 -6.023 1 95.94 296 SER A C 1
ATOM 2371 O O . SER A 1 296 ? -9.078 -11.211 -7.184 1 95.94 296 SER A O 1
ATOM 2373 N N . SER A 1 297 ? -10.539 -11.969 -5.68 1 97.69 297 SER A N 1
ATOM 2374 C CA . SER A 1 297 ? -11.594 -12.391 -6.598 1 97.69 297 SER A CA 1
ATOM 2375 C C . SER A 1 297 ? -12.977 -12.078 -6.035 1 97.69 297 SER A C 1
ATOM 2377 O O . SER A 1 297 ? -13.102 -11.555 -4.926 1 97.69 297 SER A O 1
ATOM 2379 N N . LEU A 1 298 ? -13.961 -12.227 -6.855 1 98.31 298 LEU A N 1
ATOM 2380 C CA . LEU A 1 298 ? -15.367 -12.188 -6.457 1 98.31 298 LEU A CA 1
ATOM 2381 C C . LEU A 1 298 ? -15.734 -10.812 -5.906 1 98.31 298 LEU A C 1
ATOM 2383 O O . LEU A 1 298 ? -16.516 -10.711 -4.961 1 98.31 298 LEU A O 1
ATOM 2387 N N . GLY A 1 299 ? -15.102 -9.797 -6.406 1 97.06 299 GLY A N 1
ATOM 2388 C CA . GLY A 1 299 ? -15.484 -8.422 -6.125 1 97.06 299 GLY A CA 1
ATOM 2389 C C . GLY A 1 299 ? -15.156 -7.984 -4.711 1 97.06 299 GLY A C 1
ATOM 2390 O O . GLY A 1 299 ? -15.898 -7.207 -4.102 1 97.06 299 GLY A O 1
ATOM 2391 N N . TYR A 1 300 ? -14.062 -8.453 -4.145 1 96.44 300 TYR A N 1
ATOM 2392 C CA . TYR A 1 300 ? -13.688 -8.219 -2.754 1 96.44 300 TYR A CA 1
ATOM 2393 C C . TYR A 1 300 ? -13.516 -6.727 -2.479 1 96.44 300 TYR A C 1
ATOM 2395 O O . TYR A 1 300 ? -13.688 -6.277 -1.344 1 96.44 300 TYR A O 1
ATOM 2403 N N . ASP A 1 301 ? -13.203 -5.922 -3.486 1 94.62 301 ASP A N 1
ATOM 2404 C CA . ASP A 1 301 ? -12.891 -4.512 -3.291 1 94.62 301 ASP A CA 1
ATOM 2405 C C . ASP A 1 301 ? -13.945 -3.617 -3.934 1 94.62 301 ASP A C 1
ATOM 2407 O O . ASP A 1 301 ? -13.672 -2.461 -4.266 1 94.62 301 ASP A O 1
ATOM 2411 N N . LYS A 1 302 ? -15.086 -4.176 -4.191 1 96.69 302 LYS A N 1
ATOM 2412 C CA . LYS A 1 302 ? -16.188 -3.453 -4.809 1 96.69 302 LYS A CA 1
ATOM 2413 C C . LYS A 1 302 ? -17.406 -3.428 -3.887 1 96.69 302 LYS A C 1
ATOM 2415 O O . LYS A 1 302 ? -17.625 -4.352 -3.098 1 96.69 302 LYS A O 1
ATOM 2420 N N . VAL A 1 303 ? -18.188 -2.342 -4.043 1 96.62 303 VAL A N 1
ATOM 2421 C CA . VAL A 1 303 ? -19.5 -2.361 -3.395 1 96.62 303 VAL A CA 1
ATOM 2422 C C . VAL A 1 303 ? -20.375 -3.434 -4.035 1 96.62 303 VAL A C 1
ATOM 2424 O O . VAL A 1 303 ? -20.188 -3.789 -5.199 1 96.62 303 VAL A O 1
ATOM 2427 N N . THR A 1 304 ? -21.359 -3.945 -3.309 1 97.31 304 THR A N 1
ATOM 2428 C CA . THR A 1 304 ? -22.141 -5.117 -3.686 1 97.31 304 THR A CA 1
ATOM 2429 C C . THR A 1 304 ? -22.781 -4.926 -5.062 1 97.31 304 THR A C 1
ATOM 2431 O O . THR A 1 304 ? -22.672 -5.801 -5.926 1 97.31 304 THR A O 1
ATOM 2434 N N . PRO A 1 305 ? -23.297 -3.738 -5.41 1 96 305 PRO A N 1
ATOM 2435 C CA . PRO A 1 305 ? -23.938 -3.594 -6.719 1 96 305 PRO A CA 1
ATOM 2436 C C . PRO A 1 305 ? -22.938 -3.637 -7.875 1 96 305 PRO A C 1
ATOM 2438 O O . PRO A 1 305 ? -23.312 -3.916 -9.016 1 96 305 PRO A O 1
ATOM 2441 N N . ASN A 1 306 ? -21.688 -3.393 -7.586 1 95.75 306 ASN A N 1
ATOM 2442 C CA . ASN A 1 306 ? -20.703 -3.26 -8.648 1 95.75 306 ASN A CA 1
ATOM 2443 C C . ASN A 1 306 ? -19.812 -4.504 -8.758 1 95.75 306 ASN A C 1
ATOM 2445 O O . ASN A 1 306 ? -18.906 -4.555 -9.578 1 95.75 306 ASN A O 1
ATOM 2449 N N . MET A 1 307 ? -20.078 -5.562 -8 1 96.25 307 MET A N 1
ATOM 2450 C CA . MET A 1 307 ? -19.188 -6.711 -7.879 1 96.25 307 MET A CA 1
ATOM 2451 C C . MET A 1 307 ? -19.062 -7.453 -9.203 1 96.25 307 MET A C 1
ATOM 2453 O O . MET A 1 307 ? -18.031 -8.047 -9.5 1 96.25 307 MET A O 1
ATOM 2457 N N . ASP A 1 308 ? -20.109 -7.457 -10.047 1 91.81 308 ASP A N 1
ATOM 2458 C CA . ASP A 1 308 ? -20.094 -8.242 -11.273 1 91.81 308 ASP A CA 1
ATOM 2459 C C . ASP A 1 308 ? -20.062 -7.336 -12.5 1 91.81 308 ASP A C 1
ATOM 2461 O O . ASP A 1 308 ? -20.344 -7.781 -13.617 1 91.81 308 ASP A O 1
ATOM 2465 N N . LYS A 1 309 ? -19.781 -6.012 -12.266 1 92.56 309 LYS A N 1
ATOM 2466 C CA . LYS A 1 309 ? -19.609 -5.098 -13.391 1 92.56 309 LYS A CA 1
ATOM 2467 C C . LYS A 1 309 ? -18.312 -5.395 -14.156 1 92.56 309 LYS A C 1
ATOM 2469 O O . LYS A 1 309 ? -17.219 -5.105 -13.664 1 92.56 309 LYS A O 1
ATOM 2474 N N . GLN A 1 310 ? -18.469 -5.832 -15.383 1 91.75 310 GLN A N 1
ATOM 2475 C CA . GLN A 1 310 ? -17.344 -6.34 -16.172 1 91.75 310 GLN A CA 1
ATOM 2476 C C . GLN A 1 310 ? -16.297 -5.262 -16.391 1 91.75 310 GLN A C 1
ATOM 2478 O O . GLN A 1 310 ? -15.094 -5.547 -16.391 1 91.75 310 GLN A O 1
ATOM 2483 N N . SER A 1 311 ? -16.766 -4.055 -16.516 1 89.62 311 SER A N 1
ATOM 2484 C CA . SER A 1 311 ? -15.859 -2.949 -16.797 1 89.62 311 SER A CA 1
ATOM 2485 C C . SER A 1 311 ? -14.938 -2.684 -15.617 1 89.62 311 SER A C 1
ATOM 2487 O O . SER A 1 311 ? -13.914 -2.012 -15.758 1 89.62 311 SER A O 1
ATOM 2489 N N . LEU A 1 312 ? -15.305 -3.26 -14.484 1 90.62 312 LEU A N 1
ATOM 2490 C CA . LEU A 1 312 ? -14.539 -2.975 -13.273 1 90.62 312 LEU A CA 1
ATOM 2491 C C . LEU A 1 312 ? -13.664 -4.168 -12.891 1 90.62 312 LEU A C 1
ATOM 2493 O O . LEU A 1 312 ? -12.914 -4.102 -11.922 1 90.62 312 LEU A O 1
ATOM 2497 N N . ILE A 1 313 ? -13.758 -5.234 -13.617 1 93.19 313 ILE A N 1
ATOM 2498 C CA . ILE A 1 313 ? -12.992 -6.438 -13.297 1 93.19 313 ILE A CA 1
ATOM 2499 C C . ILE A 1 313 ? -11.68 -6.441 -14.07 1 93.19 313 ILE A C 1
ATOM 2501 O O . ILE A 1 313 ? -11.688 -6.457 -15.305 1 93.19 313 ILE A O 1
ATOM 2505 N N . VAL A 1 314 ? -10.633 -6.438 -13.312 1 89.75 314 VAL A N 1
ATOM 2506 C CA . VAL A 1 314 ? -9.297 -6.461 -13.898 1 89.75 314 VAL A CA 1
ATOM 2507 C C . VAL A 1 314 ? -8.891 -7.898 -14.211 1 89.75 314 VAL A C 1
ATOM 2509 O O . VAL A 1 314 ? -9.297 -8.836 -13.516 1 89.75 314 VAL A O 1
ATOM 2512 N N . CYS A 1 315 ? -8.148 -8.07 -15.297 1 93.62 315 CYS A N 1
ATOM 2513 C CA . CYS A 1 315 ? -7.715 -9.414 -15.688 1 93.62 315 CYS A CA 1
ATOM 2514 C C . CYS A 1 315 ? -6.207 -9.461 -15.906 1 93.62 315 CYS A C 1
ATOM 2516 O O . CYS A 1 315 ? -5.629 -8.523 -16.469 1 93.62 315 CYS A O 1
ATOM 2518 N N . LYS A 1 316 ? -5.637 -10.359 -15.414 1 92.25 316 LYS A N 1
ATOM 2519 C CA . LYS A 1 316 ? -4.238 -10.742 -15.594 1 92.25 316 LYS A CA 1
ATOM 2520 C C . LYS A 1 316 ? -4.102 -12.25 -15.75 1 92.25 316 LYS A C 1
ATOM 2522 O O . LYS A 1 316 ? -5.02 -13.008 -15.414 1 92.25 316 LYS A O 1
ATOM 2527 N N . PRO A 1 317 ? -3.025 -12.727 -16.312 1 95 317 PRO A N 1
ATOM 2528 C CA . PRO A 1 317 ? -1.792 -12.047 -16.719 1 95 317 PRO A CA 1
ATOM 2529 C C . PRO A 1 317 ? -1.728 -11.781 -18.219 1 95 317 PRO A C 1
ATOM 2531 O O . PRO A 1 317 ? -0.873 -11.023 -18.688 1 95 317 PRO A O 1
ATOM 2534 N N . PHE A 1 318 ? -2.572 -12.477 -19.016 1 96.56 318 PHE A N 1
ATOM 2535 C CA . PHE A 1 318 ? -2.275 -12.57 -20.453 1 96.56 318 PHE A CA 1
ATOM 2536 C C . PHE A 1 318 ? -3.102 -11.57 -21.25 1 96.56 318 PHE A C 1
ATOM 2538 O O . PHE A 1 318 ? -2.598 -10.945 -22.188 1 96.56 318 PHE A O 1
ATOM 2545 N N . LYS A 1 319 ? -4.367 -11.43 -20.891 1 95.88 319 LYS A N 1
ATOM 2546 C CA . LYS A 1 319 ? -5.262 -10.586 -21.688 1 95.88 319 LYS A CA 1
ATOM 2547 C C . LYS A 1 319 ? -5.91 -9.516 -20.812 1 95.88 319 LYS A C 1
ATOM 2549 O O . LYS A 1 319 ? -5.965 -9.648 -19.594 1 95.88 319 LYS A O 1
ATOM 2554 N N . LYS A 1 320 ? -6.492 -8.562 -21.422 1 90.62 320 LYS A N 1
ATOM 2555 C CA . LYS A 1 320 ? -7.02 -7.371 -20.75 1 90.62 320 LYS A CA 1
ATOM 2556 C C . LYS A 1 320 ? -8.344 -7.668 -20.062 1 90.62 320 LYS A C 1
ATOM 2558 O O . LYS A 1 320 ? -8.734 -6.957 -19.125 1 90.62 320 LYS A O 1
ATOM 2563 N N . THR A 1 321 ? -9.047 -8.625 -20.594 1 95.31 321 THR A N 1
ATOM 2564 C CA . THR A 1 321 ? -10.32 -9 -19.984 1 95.31 321 THR A CA 1
ATOM 2565 C C . THR A 1 321 ? -10.406 -10.516 -19.812 1 95.31 321 THR A C 1
ATOM 2567 O O . THR A 1 321 ? -9.758 -11.266 -20.547 1 95.31 321 THR A O 1
ATOM 2570 N N . HIS A 1 322 ? -11.242 -10.922 -18.906 1 96.94 322 HIS A N 1
ATOM 2571 C CA . HIS A 1 322 ? -11.438 -12.352 -18.672 1 96.94 322 HIS A CA 1
ATOM 2572 C C . HIS A 1 322 ? -12 -13.039 -19.922 1 96.94 322 HIS A C 1
ATOM 2574 O O . HIS A 1 322 ? -11.664 -14.195 -20.203 1 96.94 322 HIS A O 1
ATOM 2580 N N . PHE A 1 323 ? -12.781 -12.375 -20.641 1 96.81 323 PHE A N 1
ATOM 2581 C CA . PHE A 1 323 ? -13.398 -12.953 -21.828 1 96.81 323 PHE A CA 1
ATOM 2582 C C . PHE A 1 323 ? -12.359 -13.188 -22.922 1 96.81 323 PHE A C 1
ATOM 2584 O O . PHE A 1 323 ? -12.336 -14.242 -23.547 1 96.81 323 PHE A O 1
ATOM 2591 N N . GLU A 1 324 ? -11.508 -12.195 -23.109 1 96.38 324 GLU A N 1
ATOM 2592 C CA . GLU A 1 324 ? -10.43 -12.367 -24.078 1 96.38 324 GLU A CA 1
ATOM 2593 C C . GLU A 1 324 ? -9.445 -13.445 -23.625 1 96.38 324 GLU A C 1
ATOM 2595 O O . GLU A 1 324 ? -8.914 -14.188 -24.453 1 96.38 324 GLU A O 1
ATOM 2600 N N . GLN A 1 325 ? -9.219 -13.484 -22.344 1 97.5 325 GLN A N 1
ATOM 2601 C CA . GLN A 1 325 ? -8.289 -14.492 -21.844 1 97.5 325 GLN A CA 1
ATOM 2602 C C . GLN A 1 325 ? -8.867 -15.898 -21.969 1 97.5 325 GLN A C 1
ATOM 2604 O O . GLN A 1 325 ? -8.141 -16.859 -22.219 1 97.5 325 GLN A O 1
ATOM 2609 N N . LEU A 1 326 ? -10.117 -16 -21.781 1 97.38 326 LEU A N 1
ATOM 2610 C CA . LEU A 1 326 ? -10.805 -17.281 -21.938 1 97.38 326 LEU A CA 1
ATOM 2611 C C . LEU A 1 326 ? -10.641 -17.812 -23.359 1 97.38 326 LEU A C 1
ATOM 2613 O O . LEU A 1 326 ? -10.672 -19.031 -23.578 1 97.38 326 LEU A O 1
ATOM 2617 N N . ARG A 1 327 ? -10.383 -16.984 -24.328 1 97 327 ARG A N 1
ATOM 2618 C CA . ARG A 1 327 ? -10.211 -17.391 -25.719 1 97 327 ARG A CA 1
ATOM 2619 C C . ARG A 1 327 ? -8.914 -18.172 -25.906 1 97 327 ARG A C 1
ATOM 2621 O O . ARG A 1 327 ? -8.703 -18.797 -26.953 1 97 327 ARG A O 1
ATOM 2628 N N . LEU A 1 328 ? -8.07 -18.125 -24.922 1 97.88 328 LEU A N 1
ATOM 2629 C CA . LEU A 1 328 ? -6.816 -18.859 -24.984 1 97.88 328 LEU A CA 1
ATOM 2630 C C . LEU A 1 328 ? -7.043 -20.344 -24.672 1 97.88 328 LEU A C 1
ATOM 2632 O O . LEU A 1 328 ? -6.176 -21.172 -24.938 1 97.88 328 LEU A O 1
ATOM 2636 N N . VAL A 1 329 ? -8.148 -20.703 -24.094 1 98.19 329 VAL A N 1
ATOM 2637 C CA . VAL A 1 329 ? -8.43 -22.062 -23.641 1 98.19 329 VAL A CA 1
ATOM 2638 C C . VAL A 1 329 ? -8.648 -22.969 -24.844 1 98.19 329 VAL A C 1
ATOM 2640 O O . VAL A 1 329 ? -9.492 -22.703 -25.688 1 98.19 329 VAL A O 1
ATOM 2643 N N . THR A 1 330 ? -7.934 -24.094 -24.875 1 97.12 330 THR A N 1
ATOM 2644 C CA . THR A 1 330 ? -7.938 -24.953 -26.047 1 97.12 330 THR A CA 1
ATOM 2645 C C . THR A 1 330 ? -8.93 -26.094 -25.875 1 97.12 330 THR A C 1
ATOM 2647 O O . THR A 1 330 ? -9.305 -26.766 -26.844 1 97.12 330 THR A O 1
ATOM 2650 N N . SER A 1 331 ? -9.273 -26.375 -24.672 1 95.81 331 SER A N 1
ATOM 2651 C CA . SER A 1 331 ? -10.203 -27.469 -24.422 1 95.81 331 SER A CA 1
ATOM 2652 C C . SER A 1 331 ? -10.969 -27.266 -23.109 1 95.81 331 SER A C 1
ATOM 2654 O O . SER A 1 331 ? -10.398 -26.828 -22.109 1 95.81 331 SER A O 1
ATOM 2656 N N . PHE A 1 332 ? -12.25 -27.547 -23.188 1 97.06 332 PHE A N 1
ATOM 2657 C CA . PHE A 1 332 ? -13.109 -27.516 -22 1 97.06 332 PHE A CA 1
ATOM 2658 C C . PHE A 1 332 ? -13.531 -28.938 -21.609 1 97.06 332 PHE A C 1
ATOM 2660 O O . PHE A 1 332 ? -14.344 -29.109 -20.703 1 97.06 332 PHE A O 1
ATOM 2667 N N . ASP A 1 333 ? -12.961 -29.969 -22.188 1 95.5 333 ASP A N 1
ATOM 2668 C CA . ASP A 1 333 ? -13.398 -31.344 -22.062 1 95.5 333 ASP A CA 1
ATOM 2669 C C . ASP A 1 333 ? -13.156 -31.859 -20.641 1 95.5 333 ASP A C 1
ATOM 2671 O O . ASP A 1 333 ? -13.828 -32.812 -20.203 1 95.5 333 ASP A O 1
ATOM 2675 N N . TRP A 1 334 ? -12.305 -31.203 -19.984 1 97.19 334 TRP A N 1
ATOM 2676 C CA . TRP A 1 334 ? -11.906 -31.672 -18.656 1 97.19 334 TRP A CA 1
ATOM 2677 C C . TRP A 1 334 ? -12.914 -31.219 -17.594 1 97.19 334 TRP A C 1
ATOM 2679 O O . TRP A 1 334 ? -12.883 -31.703 -16.469 1 97.19 334 TRP A O 1
ATOM 2689 N N . ILE A 1 335 ? -13.867 -30.328 -17.891 1 97.94 335 ILE A N 1
ATOM 2690 C CA . ILE A 1 335 ? -14.727 -29.688 -16.906 1 97.94 335 ILE A CA 1
ATOM 2691 C C . ILE A 1 335 ? -15.914 -30.609 -16.594 1 97.94 335 ILE A C 1
ATOM 2693 O O . ILE A 1 335 ? -16.672 -30.969 -17.484 1 97.94 335 ILE A O 1
ATOM 2697 N N . ASP A 1 336 ? -16.109 -30.938 -15.367 1 97.38 336 ASP A N 1
ATOM 2698 C CA . ASP A 1 336 ? -17.266 -31.672 -14.875 1 97.38 336 ASP A CA 1
ATOM 2699 C C . ASP A 1 336 ? -18.344 -30.719 -14.352 1 97.38 336 ASP A C 1
ATOM 2701 O O . ASP A 1 336 ? -18.391 -30.438 -13.148 1 97.38 336 ASP A O 1
ATOM 2705 N N . PHE A 1 337 ? -19.188 -30.344 -15.203 1 97.06 337 PHE A N 1
ATOM 2706 C CA . PHE A 1 337 ? -20.219 -29.375 -14.836 1 97.06 337 PHE A CA 1
ATOM 2707 C C . PHE A 1 337 ? -21.188 -29.969 -13.82 1 97.06 337 PHE A C 1
ATOM 2709 O O . PHE A 1 337 ? -21.797 -29.234 -13.031 1 97.06 337 PHE A O 1
ATOM 2716 N N . ASP A 1 338 ? -21.344 -31.234 -13.805 1 96.88 338 ASP A N 1
ATOM 2717 C CA . ASP A 1 338 ? -22.234 -31.875 -12.844 1 96.8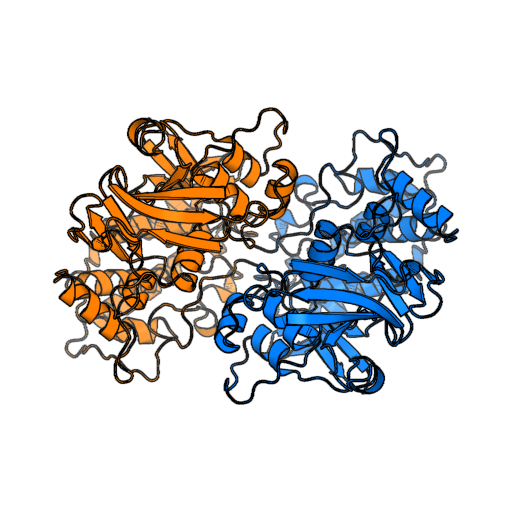8 338 ASP A CA 1
ATOM 2718 C C . ASP A 1 338 ? -21.703 -31.734 -11.422 1 96.88 338 ASP A C 1
ATOM 2720 O O . ASP A 1 338 ? -22.469 -31.625 -10.469 1 96.88 338 ASP A O 1
ATOM 2724 N N . ALA A 1 339 ? -20.406 -31.797 -11.344 1 97.12 339 ALA A N 1
ATOM 2725 C CA . ALA A 1 339 ? -19.781 -31.656 -10.031 1 97.12 339 ALA A CA 1
ATOM 2726 C C . ALA A 1 339 ? -20.031 -30.281 -9.445 1 97.12 339 ALA A C 1
ATOM 2728 O O . ALA A 1 339 ? -19.922 -30.078 -8.234 1 97.12 339 ALA A O 1
ATOM 2729 N N . LEU A 1 340 ? -20.359 -29.312 -10.273 1 96.88 340 LEU A N 1
ATOM 2730 C CA . LEU A 1 340 ? -20.547 -27.938 -9.828 1 96.88 340 LEU A CA 1
ATOM 2731 C C . LEU A 1 340 ? -22.016 -27.672 -9.523 1 96.88 340 LEU A C 1
ATOM 2733 O O . LEU A 1 340 ? -22.359 -26.578 -9.062 1 96.88 340 LEU A O 1
ATOM 2737 N N . LYS A 1 341 ? -22.75 -28.75 -9.727 1 91.12 341 LYS A N 1
ATOM 2738 C CA . LYS A 1 341 ? -24.156 -28.578 -9.422 1 91.12 341 LYS A CA 1
ATOM 2739 C C . LYS A 1 341 ? -24.391 -28.375 -7.93 1 91.12 341 LYS A C 1
ATOM 2741 O O . LYS A 1 341 ? -23.734 -29.016 -7.105 1 91.12 341 LYS A O 1
ATOM 2746 N N . ASN A 1 342 ? -25.234 -27.578 -7.379 1 86.69 342 ASN A N 1
ATOM 2747 C CA . ASN A 1 342 ? -25.609 -27.281 -6 1 86.69 342 ASN A CA 1
ATOM 2748 C C . ASN A 1 342 ? -24.453 -26.641 -5.227 1 86.69 342 ASN A C 1
ATOM 2750 O O . ASN A 1 342 ? -24.375 -26.781 -4.004 1 86.69 342 ASN A O 1
ATOM 2754 N N . ILE A 1 343 ? -23.531 -26.094 -5.895 1 95.75 343 ILE A N 1
ATOM 2755 C CA . ILE A 1 343 ? -22.375 -25.484 -5.258 1 95.75 343 ILE A CA 1
ATOM 2756 C C . ILE A 1 343 ? -22.812 -24.312 -4.387 1 95.75 343 ILE A C 1
ATOM 2758 O O . ILE A 1 343 ? -22.078 -23.906 -3.473 1 95.75 343 ILE A O 1
ATOM 2762 N N . ASP A 1 344 ? -24.031 -23.828 -4.562 1 97.44 344 ASP A N 1
ATOM 2763 C CA . ASP A 1 344 ? -24.562 -22.672 -3.852 1 97.44 344 ASP A CA 1
ATOM 2764 C C . ASP A 1 344 ? -24.531 -22.891 -2.342 1 97.44 344 ASP A C 1
ATOM 2766 O O . ASP A 1 344 ? -24.062 -22.031 -1.594 1 97.44 344 ASP A O 1
ATOM 2770 N N . ASN A 1 345 ? -24.969 -24.047 -1.965 1 96.81 345 ASN A N 1
ATOM 2771 C CA . ASN A 1 345 ? -25.062 -24.344 -0.539 1 96.81 345 ASN A CA 1
ATOM 2772 C C . ASN A 1 345 ? -23.688 -24.438 0.109 1 96.81 345 ASN A C 1
ATOM 2774 O O . ASN A 1 345 ? -23.5 -24.016 1.254 1 96.81 345 ASN A O 1
ATOM 2778 N N . GLU A 1 346 ? -22.844 -25.016 -0.582 1 97.56 346 GLU A N 1
ATOM 2779 C CA . GLU A 1 346 ? -21.5 -25.156 -0.049 1 97.56 346 GLU A CA 1
ATOM 2780 C C . GLU A 1 346 ? -20.797 -23.797 0.059 1 97.56 346 GLU A C 1
ATOM 2782 O O . GLU A 1 346 ? -20.094 -23.531 1.035 1 97.56 346 GLU A O 1
ATOM 2787 N N . ILE A 1 347 ? -21.016 -22.938 -0.949 1 98.5 347 ILE A N 1
ATOM 2788 C CA . ILE A 1 347 ? -20.469 -21.594 -0.904 1 98.5 347 ILE A CA 1
ATOM 2789 C C . ILE A 1 347 ? -21.062 -20.828 0.277 1 98.5 347 ILE A C 1
ATOM 2791 O O . ILE A 1 347 ? -20.344 -20.156 1.017 1 98.5 347 ILE A O 1
ATOM 2795 N N . LEU A 1 348 ? -22.375 -20.969 0.438 1 98 348 LEU A N 1
ATOM 2796 C CA . LEU A 1 348 ? -23.047 -20.312 1.558 1 98 348 LEU A CA 1
ATOM 2797 C C . LEU A 1 348 ? -22.484 -20.797 2.889 1 98 348 LEU A C 1
ATOM 2799 O O . LEU A 1 348 ? -22.344 -20.031 3.836 1 98 348 LEU A O 1
ATOM 2803 N N . GLY A 1 349 ? -22.219 -22.125 2.949 1 97.5 349 GLY A N 1
ATOM 2804 C CA . GLY A 1 349 ? -21.594 -22.688 4.145 1 97.5 349 GLY A CA 1
ATOM 2805 C C . GLY A 1 349 ? -20.281 -22.016 4.508 1 97.5 349 GLY A C 1
ATOM 2806 O O . GLY A 1 349 ? -20.016 -21.766 5.688 1 97.5 349 GLY A O 1
ATOM 2807 N N . ILE A 1 350 ? -19.484 -21.672 3.555 1 98.12 350 ILE A N 1
ATOM 2808 C CA . ILE A 1 350 ? -18.203 -20.984 3.756 1 98.12 350 ILE A CA 1
ATOM 2809 C C . ILE A 1 350 ? -18.453 -19.547 4.195 1 98.12 350 ILE A C 1
ATOM 2811 O O . ILE A 1 350 ? -17.859 -19.062 5.16 1 98.12 350 ILE A O 1
ATOM 2815 N N . LEU A 1 351 ? -19.422 -18.844 3.535 1 98.19 351 LEU A N 1
ATOM 2816 C CA . LEU A 1 351 ? -19.656 -17.406 3.734 1 98.19 351 LEU A CA 1
ATOM 2817 C C . LEU A 1 351 ? -20.375 -17.156 5.059 1 98.19 351 LEU A C 1
ATOM 2819 O O . LEU A 1 351 ? -20.344 -16.047 5.582 1 98.19 351 LEU A O 1
ATOM 2823 N N . ASN A 1 352 ? -21 -18.172 5.578 1 96.44 352 ASN A N 1
ATOM 2824 C CA . ASN A 1 352 ? -21.766 -18 6.805 1 96.44 352 ASN A CA 1
ATOM 2825 C C . ASN A 1 352 ? -20.859 -17.797 8.016 1 96.44 352 ASN A C 1
ATOM 2827 O O . ASN A 1 352 ? -21.312 -17.375 9.078 1 96.44 352 ASN A O 1
ATOM 2831 N N . ASP A 1 353 ? -19.594 -18.062 7.895 1 93.81 353 ASP A N 1
ATOM 2832 C CA . ASP A 1 353 ? -18.641 -17.812 8.961 1 93.81 353 ASP A CA 1
ATOM 2833 C C . ASP A 1 353 ? -18.25 -16.344 9.016 1 93.81 353 ASP A C 1
ATOM 2835 O O . ASP A 1 353 ? -17.625 -15.891 9.984 1 93.81 353 ASP A O 1
ATOM 2839 N N . ALA A 1 354 ? -18.641 -15.562 8.047 1 95.69 354 ALA A N 1
ATOM 2840 C CA . ALA A 1 354 ? -18.281 -14.148 7.984 1 95.69 354 ALA A CA 1
ATOM 2841 C C . ALA A 1 354 ? -19.156 -13.32 8.914 1 95.69 354 ALA A C 1
ATOM 2843 O O . ALA A 1 354 ? -20.297 -13.703 9.211 1 95.69 354 ALA A O 1
ATOM 2844 N N . ASP A 1 355 ? -18.625 -12.211 9.5 1 95.06 355 ASP A N 1
ATOM 2845 C CA . ASP A 1 355 ? -19.438 -11.219 10.195 1 95.06 355 ASP A CA 1
ATOM 2846 C C . ASP A 1 355 ? -20.562 -10.695 9.289 1 95.06 355 ASP A C 1
ATOM 2848 O O . ASP A 1 355 ? -20.297 -10.211 8.188 1 95.06 355 ASP A O 1
ATOM 2852 N N . GLU A 1 356 ? -21.734 -10.742 9.734 1 95.38 356 GLU A N 1
ATOM 2853 C CA . GLU A 1 356 ? -22.906 -10.414 8.938 1 95.38 356 GLU A CA 1
ATOM 2854 C C . GLU A 1 356 ? -22.906 -8.938 8.531 1 95.38 356 GLU A C 1
ATOM 2856 O O . GLU A 1 356 ? -23.547 -8.555 7.547 1 95.38 356 GLU A O 1
ATOM 2861 N N . ASN A 1 357 ? -22.234 -8.109 9.266 1 94.25 357 ASN A N 1
ATOM 2862 C CA . ASN A 1 357 ? -22.125 -6.707 8.891 1 94.25 357 ASN A CA 1
ATOM 2863 C C . ASN A 1 357 ? -21.172 -6.508 7.719 1 94.25 357 ASN A C 1
ATOM 2865 O O . ASN A 1 357 ? -21.328 -5.578 6.93 1 94.25 357 ASN A O 1
ATOM 2869 N N . LEU A 1 358 ? -20.172 -7.363 7.629 1 95.69 358 LEU A N 1
ATOM 2870 C CA . LEU A 1 358 ? -19.156 -7.227 6.594 1 95.69 358 LEU A CA 1
ATOM 2871 C C . LEU A 1 358 ? -19.625 -7.871 5.293 1 95.69 358 LEU A C 1
ATOM 2873 O O . LEU A 1 358 ? -19.516 -7.266 4.223 1 95.69 358 LEU A O 1
ATOM 2877 N N . ILE A 1 359 ? -20.094 -9.078 5.414 1 97.62 359 ILE A N 1
ATOM 2878 C CA . ILE A 1 359 ? -20.656 -9.797 4.277 1 97.62 359 ILE A CA 1
ATOM 2879 C C . ILE A 1 359 ? -22.109 -10.148 4.559 1 97.62 359 ILE A C 1
ATOM 2881 O O . ILE A 1 359 ? -22.406 -11.219 5.094 1 97.62 359 ILE A O 1
ATOM 2885 N N . ASP A 1 360 ? -22.969 -9.273 4.145 1 97.12 360 ASP A N 1
ATOM 2886 C CA . ASP A 1 360 ? -24.391 -9.461 4.438 1 97.12 360 ASP A CA 1
ATOM 2887 C C . ASP A 1 360 ? -25.047 -10.375 3.4 1 97.12 360 ASP A C 1
ATOM 2889 O O . ASP A 1 360 ? -24.391 -10.859 2.48 1 97.12 360 ASP A O 1
ATOM 2893 N N . ASP A 1 361 ? -26.297 -10.656 3.504 1 97.56 361 ASP A N 1
ATOM 2894 C CA . ASP A 1 361 ? -27 -11.617 2.666 1 97.56 361 ASP A CA 1
ATOM 2895 C C . ASP A 1 361 ? -27.016 -11.172 1.205 1 97.56 361 ASP A C 1
ATOM 2897 O O . ASP A 1 361 ? -26.875 -12 0.3 1 97.56 361 ASP A O 1
ATOM 2901 N N . ALA A 1 362 ? -27.203 -9.906 1.03 1 97.31 362 ALA A N 1
ATOM 2902 C CA . ALA A 1 362 ? -27.203 -9.398 -0.339 1 97.31 362 ALA A CA 1
ATOM 2903 C C . ALA A 1 362 ? -25.875 -9.672 -1.025 1 97.31 362 ALA A C 1
ATOM 2905 O O . ALA A 1 362 ? -25.828 -10.062 -2.195 1 97.31 362 ALA A O 1
ATOM 2906 N N . ARG A 1 363 ? -24.812 -9.445 -0.32 1 98.06 363 ARG A N 1
ATOM 2907 C CA . ARG A 1 363 ? -23.484 -9.664 -0.865 1 98.06 363 ARG A CA 1
ATOM 2908 C C . ARG A 1 363 ? -23.219 -11.156 -1.084 1 98.06 363 ARG A C 1
ATOM 2910 O O . ARG A 1 363 ? -22.656 -11.547 -2.107 1 98.06 363 ARG A O 1
ATOM 2917 N N . LYS A 1 364 ? -23.641 -12.023 -0.151 1 98.56 364 LYS A N 1
ATOM 2918 C CA . LYS A 1 364 ? -23.516 -13.469 -0.325 1 98.56 364 LYS A CA 1
ATOM 2919 C C . LYS A 1 364 ? -24.219 -13.93 -1.597 1 98.56 364 LYS A C 1
ATOM 2921 O O . LYS A 1 364 ? -23.656 -14.68 -2.391 1 98.56 364 LYS A O 1
ATOM 2926 N N . GLN A 1 365 ? -25.359 -13.398 -1.763 1 98.12 365 GLN A N 1
ATOM 2927 C CA . GLN A 1 365 ? -26.156 -13.789 -2.928 1 98.12 365 GLN A CA 1
ATOM 2928 C C . GLN A 1 365 ? -25.5 -13.312 -4.219 1 98.12 365 GLN A C 1
ATOM 2930 O O . GLN A 1 365 ? -25.516 -14.016 -5.234 1 98.12 365 GLN A O 1
ATOM 2935 N N . LYS A 1 366 ? -24.984 -12.117 -4.137 1 98.31 366 LYS A N 1
ATOM 2936 C CA . LYS A 1 366 ? -24.297 -11.578 -5.312 1 98.31 366 LYS A CA 1
ATOM 2937 C C . LYS A 1 366 ? -23.094 -12.438 -5.684 1 98.31 366 LYS A C 1
ATOM 2939 O O . LYS A 1 366 ? -22.828 -12.68 -6.863 1 98.31 366 LYS A O 1
ATOM 2944 N N . ILE A 1 367 ? -22.328 -12.93 -4.715 1 98.62 367 ILE A N 1
ATOM 2945 C CA . ILE A 1 367 ? -21.172 -13.805 -4.934 1 98.62 367 ILE A CA 1
ATOM 2946 C C . ILE A 1 367 ? -21.625 -15.094 -5.617 1 98.62 367 ILE A C 1
ATOM 2948 O O . ILE A 1 367 ? -21.078 -15.477 -6.652 1 98.62 367 ILE A O 1
ATOM 2952 N N . ILE A 1 368 ? -22.641 -15.664 -5.09 1 98.31 368 ILE A N 1
ATOM 2953 C CA . ILE A 1 368 ? -23.141 -16.938 -5.586 1 98.31 368 ILE A CA 1
ATOM 2954 C C . ILE A 1 368 ? -23.688 -16.766 -7.004 1 98.31 368 ILE A C 1
ATOM 2956 O O . ILE A 1 368 ? -23.359 -17.562 -7.895 1 98.31 368 ILE A O 1
ATOM 2960 N N . SER A 1 369 ? -24.438 -15.734 -7.207 1 97.75 369 SER A N 1
ATOM 2961 C CA . SER A 1 369 ? -25.031 -15.5 -8.523 1 97.75 369 SER A CA 1
ATOM 2962 C C . SER A 1 369 ? -23.938 -15.242 -9.57 1 97.75 369 SER A C 1
ATOM 2964 O O . SER A 1 369 ? -24.062 -15.688 -10.711 1 97.75 369 SER A O 1
ATOM 2966 N N . SER A 1 370 ? -22.953 -14.477 -9.18 1 97.75 370 SER A N 1
ATOM 2967 C CA . SER A 1 370 ? -21.859 -14.195 -10.094 1 97.75 370 SER A CA 1
ATOM 2968 C C . SER A 1 370 ? -21.156 -15.477 -10.516 1 97.75 370 SER A C 1
ATOM 2970 O O . SER A 1 370 ? -20.875 -15.68 -11.703 1 97.75 370 SER A O 1
ATOM 2972 N N . ILE A 1 371 ? -20.875 -16.359 -9.586 1 98.38 371 ILE A N 1
ATOM 2973 C CA . ILE A 1 371 ? -20.203 -17.625 -9.859 1 98.38 371 ILE A CA 1
ATOM 2974 C C . ILE A 1 371 ? -21.062 -18.484 -10.797 1 98.38 371 ILE A C 1
ATOM 2976 O O . ILE A 1 371 ? -20.578 -19 -11.805 1 98.38 371 ILE A O 1
ATOM 2980 N N . ASN A 1 372 ? -22.312 -18.547 -10.516 1 98 372 ASN A N 1
ATOM 2981 C CA . ASN A 1 372 ? -23.219 -19.359 -11.312 1 98 372 ASN A CA 1
ATOM 2982 C C . ASN A 1 372 ? -23.344 -18.844 -12.742 1 98 372 ASN A C 1
ATOM 2984 O O . ASN A 1 372 ? -23.359 -19.625 -13.695 1 98 372 ASN A O 1
ATOM 2988 N N . GLN A 1 373 ? -23.438 -17.578 -12.867 1 97.5 373 GLN A N 1
ATOM 2989 C CA . GLN A 1 373 ? -23.531 -16.984 -14.195 1 97.5 373 GLN A CA 1
ATOM 2990 C C . GLN A 1 373 ? -22.281 -17.281 -15.023 1 97.5 373 GLN A C 1
ATOM 2992 O O . GLN A 1 373 ? -22.391 -17.578 -16.219 1 97.5 373 GLN A O 1
ATOM 2997 N N . ARG A 1 374 ? -21.172 -17.25 -14.438 1 97.81 374 ARG A N 1
ATOM 2998 C CA . ARG A 1 374 ? -19.922 -17.469 -15.148 1 97.81 374 ARG A CA 1
ATOM 2999 C C . ARG A 1 374 ? -19.703 -18.938 -15.453 1 97.81 374 ARG A C 1
ATOM 3001 O O . ARG A 1 374 ? -19.172 -19.297 -16.5 1 97.81 374 ARG A O 1
ATOM 3008 N N . ILE A 1 375 ? -20.156 -19.812 -14.555 1 98.06 375 ILE A N 1
ATOM 3009 C CA . ILE A 1 375 ? -20.156 -21.234 -14.836 1 98.06 375 ILE A CA 1
ATOM 3010 C C . ILE A 1 375 ? -21.047 -21.516 -16.047 1 98.06 375 ILE A C 1
ATOM 3012 O O . ILE A 1 375 ? -20.672 -22.266 -16.953 1 98.06 375 ILE A O 1
ATOM 3016 N N . GLU A 1 376 ? -22.188 -20.906 -16.062 1 97.38 376 GLU A N 1
ATOM 3017 C CA . GLU A 1 376 ? -23.109 -21.094 -17.172 1 97.38 376 GLU A CA 1
ATOM 3018 C C . GLU A 1 376 ? -22.5 -20.609 -18.484 1 97.38 376 GLU A C 1
ATOM 3020 O O . GLU A 1 376 ? -22.688 -21.25 -19.531 1 97.38 376 GLU A O 1
ATOM 3025 N N . TYR A 1 377 ? -21.828 -19.547 -18.375 1 97.38 377 TYR A N 1
ATOM 3026 C CA . TYR A 1 377 ? -21.172 -19.031 -19.562 1 97.38 377 TYR A CA 1
ATOM 3027 C C . TYR A 1 377 ? -20.172 -20.047 -20.125 1 97.38 377 TYR A C 1
ATOM 3029 O O . TYR A 1 377 ? -20.172 -20.312 -21.328 1 97.38 377 TYR A O 1
ATOM 3037 N N . ILE A 1 378 ? -19.359 -20.656 -19.312 1 97.75 378 ILE A N 1
ATOM 3038 C CA . ILE A 1 378 ? -18.375 -21.656 -19.734 1 97.75 378 ILE A CA 1
ATOM 3039 C C . ILE A 1 378 ? -19.078 -22.891 -20.266 1 97.75 378 ILE A C 1
ATOM 3041 O O . ILE A 1 378 ? -18.641 -23.484 -21.25 1 97.75 378 ILE A O 1
ATOM 3045 N N . HIS A 1 379 ? -20.125 -23.234 -19.578 1 97.12 379 HIS A N 1
ATOM 3046 C CA . HIS A 1 379 ? -20.891 -24.375 -20.047 1 97.12 379 HIS A CA 1
ATOM 3047 C C . HIS A 1 379 ? -21.375 -24.172 -21.469 1 97.12 379 HIS A C 1
ATOM 3049 O O . HIS A 1 379 ? -21.281 -25.078 -22.297 1 97.12 379 HIS A O 1
ATOM 3055 N N . ASN A 1 380 ? -21.859 -23.016 -21.719 1 96.38 380 ASN A N 1
ATOM 3056 C CA . ASN A 1 380 ? -22.328 -22.703 -23.062 1 96.38 380 ASN A CA 1
ATOM 3057 C C . ASN A 1 380 ? -21.188 -22.734 -24.078 1 96.38 380 ASN A C 1
ATOM 3059 O O . ASN A 1 380 ? -21.359 -23.219 -25.203 1 96.38 380 ASN A O 1
ATOM 3063 N N . LEU A 1 381 ? -20.078 -22.281 -23.703 1 95.31 381 LEU A N 1
ATOM 3064 C CA . LEU A 1 381 ? -18.922 -22.312 -24.578 1 95.31 381 LEU A CA 1
ATOM 3065 C C . LEU A 1 381 ? -18.5 -23.75 -24.875 1 95.31 381 LEU A C 1
ATOM 3067 O O . LEU A 1 381 ? -18.141 -24.078 -26.016 1 95.31 381 LEU A O 1
ATOM 3071 N N . ALA A 1 382 ? -18.5 -24.562 -23.875 1 94.69 382 ALA A N 1
ATOM 3072 C CA . ALA A 1 382 ? -18.078 -25.953 -24 1 94.69 382 ALA A CA 1
ATOM 3073 C C . ALA A 1 382 ? -19 -26.719 -24.938 1 94.69 382 ALA A C 1
ATOM 3075 O O . ALA A 1 382 ? -18.578 -27.703 -25.562 1 94.69 382 ALA A O 1
ATOM 3076 N N . MET A 1 383 ? -20.188 -26.297 -25.062 1 92.81 383 MET A N 1
ATOM 3077 C CA . MET A 1 383 ? -21.172 -26.984 -25.891 1 92.81 383 MET A CA 1
ATOM 3078 C C . MET A 1 383 ? -21.062 -26.516 -27.344 1 92.81 383 MET A C 1
ATOM 3080 O O . MET A 1 383 ? -21.609 -27.156 -28.25 1 92.81 383 MET A O 1
ATOM 3084 N N . GLU A 1 384 ? -20.422 -25.484 -27.438 1 88.75 384 GLU A N 1
ATOM 3085 C CA . GLU A 1 384 ? -20.234 -24.984 -28.797 1 88.75 384 GLU A CA 1
ATOM 3086 C C . GLU A 1 384 ? -19.297 -25.891 -29.594 1 88.75 384 GLU A C 1
ATOM 3088 O O . GLU A 1 384 ? -18.188 -26.188 -29.141 1 88.75 384 GLU A O 1
ATOM 3093 N N . LYS A 1 385 ? -19.734 -26.422 -30.766 1 79.75 385 LYS A N 1
ATOM 3094 C CA . LYS A 1 385 ? -18.984 -27.359 -31.578 1 79.75 385 LYS A CA 1
ATOM 3095 C C . LYS A 1 385 ? -17.844 -26.672 -32.312 1 79.75 385 LYS A C 1
ATOM 3097 O O . LYS A 1 385 ? -16.859 -27.312 -32.688 1 79.75 385 LYS A O 1
ATOM 3102 N N . THR A 1 386 ? -17.875 -25.453 -32.469 1 87.31 386 THR A N 1
ATOM 3103 C CA . THR A 1 386 ? -16.922 -24.75 -33.312 1 87.31 386 THR A CA 1
ATOM 3104 C C . THR A 1 386 ? -15.953 -23.922 -32.5 1 87.31 386 THR A C 1
ATOM 3106 O O . THR A 1 386 ? -15.32 -22.984 -33 1 87.31 386 THR A O 1
ATOM 3109 N N . TRP A 1 387 ? -15.797 -24.266 -31.188 1 87.69 387 TRP A N 1
ATOM 3110 C CA . TRP A 1 387 ? -14.875 -23.469 -30.391 1 87.69 387 TRP A CA 1
ATOM 3111 C C . TRP A 1 387 ? -13.438 -23.641 -30.875 1 87.69 387 TRP A C 1
ATOM 3113 O O . TRP A 1 387 ? -12.984 -24.766 -31.094 1 87.69 387 TRP A O 1
ATOM 3123 N N . GLN A 1 388 ? -12.805 -22.516 -31.172 1 88.12 388 GLN A N 1
ATOM 3124 C CA . GLN A 1 388 ? -11.383 -22.484 -31.5 1 88.12 388 GLN A CA 1
ATOM 3125 C C . GLN A 1 388 ? -10.633 -21.438 -30.703 1 88.12 388 GLN A C 1
ATOM 3127 O O . GLN A 1 388 ? -11.023 -20.266 -30.688 1 88.12 388 GLN A O 1
ATOM 3132 N N . ALA A 1 389 ? -9.609 -21.938 -30.016 1 91.5 389 ALA A N 1
ATOM 3133 C CA . ALA A 1 389 ? -8.781 -21 -29.25 1 91.5 389 ALA A CA 1
ATOM 3134 C C . ALA A 1 389 ? -8.141 -19.953 -30.156 1 91.5 389 ALA A C 1
ATOM 3136 O O . ALA A 1 389 ? -7.879 -20.219 -31.328 1 91.5 389 ALA A O 1
ATOM 3137 N N . ASN A 1 390 ? -7.996 -18.75 -29.609 1 91.06 390 ASN A N 1
ATOM 3138 C CA . ASN A 1 390 ? -7.41 -17.625 -30.328 1 91.06 390 ASN A CA 1
ATOM 3139 C C . ASN A 1 390 ? -6.5 -16.781 -29.438 1 91.06 390 ASN A C 1
ATOM 3141 O O . ASN A 1 390 ? -6.91 -16.359 -28.359 1 91.06 390 ASN A O 1
ATOM 3145 N N . ASP A 1 391 ? -5.293 -16.641 -29.875 1 92.5 391 ASP A N 1
ATOM 3146 C CA . ASP A 1 391 ? -4.324 -15.828 -29.156 1 92.5 391 ASP A CA 1
ATOM 3147 C C . ASP A 1 391 ? -4.082 -14.5 -29.875 1 92.5 391 ASP A C 1
ATOM 3149 O O . ASP A 1 391 ? -3.033 -14.297 -30.484 1 92.5 391 ASP A O 1
ATOM 3153 N N . ASP A 1 392 ? -5.02 -13.586 -29.703 1 89.5 392 ASP A N 1
ATOM 3154 C CA . ASP A 1 392 ? -4.938 -12.266 -30.328 1 89.5 392 ASP A CA 1
ATOM 3155 C C . ASP A 1 392 ? -3.979 -11.359 -29.562 1 89.5 392 ASP A C 1
ATOM 3157 O O . ASP A 1 392 ? -4.301 -10.891 -28.453 1 89.5 392 ASP A O 1
ATOM 3161 N N . ILE A 1 393 ? -2.934 -10.945 -30.078 1 88.75 393 ILE A N 1
ATOM 3162 C CA . ILE A 1 393 ? -1.864 -10.188 -29.438 1 88.75 393 ILE A CA 1
ATOM 3163 C C . ILE A 1 393 ? -2.348 -8.773 -29.125 1 88.75 393 ILE A C 1
ATOM 3165 O O . ILE A 1 393 ? -1.871 -8.148 -28.188 1 88.75 393 ILE A O 1
ATOM 3169 N N . ASN A 1 394 ? -3.281 -8.281 -29.875 1 87.12 394 ASN A N 1
ATOM 3170 C CA . ASN A 1 394 ? -3.789 -6.93 -29.672 1 87.12 394 ASN A CA 1
ATOM 3171 C C . ASN A 1 394 ? -4.512 -6.797 -28.328 1 87.12 394 ASN A C 1
ATOM 3173 O O . ASN A 1 394 ? -4.738 -5.688 -27.844 1 87.12 394 ASN A O 1
ATOM 3177 N N . GLU A 1 395 ? -4.824 -7.938 -27.719 1 88.25 395 GLU A N 1
ATOM 3178 C CA . GLU A 1 395 ? -5.594 -7.926 -26.484 1 88.25 395 GLU A CA 1
ATOM 3179 C C . GLU A 1 395 ? -4.715 -8.273 -25.281 1 88.25 395 GLU A C 1
ATOM 3181 O O . GLU A 1 395 ? -5.219 -8.523 -24.188 1 88.25 395 GLU A O 1
ATOM 3186 N N . ASP A 1 396 ? -3.467 -8.359 -25.516 1 87.81 396 ASP A N 1
ATOM 3187 C CA . ASP A 1 396 ? -2.533 -8.695 -24.453 1 87.81 396 ASP A CA 1
ATOM 3188 C C . ASP A 1 396 ? -2.498 -7.602 -23.391 1 87.81 396 ASP A C 1
ATOM 3190 O O . ASP A 1 396 ? -2.68 -6.422 -23.703 1 87.81 396 ASP A O 1
ATOM 3194 N N . VAL A 1 397 ? -2.359 -8.094 -22.141 1 82.75 397 VAL A N 1
ATOM 3195 C CA . VAL A 1 397 ? -2.123 -7.129 -21.078 1 82.75 397 VAL A CA 1
ATOM 3196 C C . VAL A 1 397 ? -0.854 -6.332 -21.375 1 82.75 397 VAL A C 1
ATOM 3198 O O . VAL A 1 397 ? 0.148 -6.891 -21.828 1 82.75 397 VAL A O 1
ATOM 3201 N N . GLU A 1 398 ? -0.915 -5.168 -21.219 1 71.06 398 GLU A N 1
ATOM 3202 C CA . GLU A 1 398 ? 0.258 -4.336 -21.469 1 71.06 398 GLU A CA 1
ATOM 3203 C C . GLU A 1 398 ? 1.246 -4.402 -20.312 1 71.06 398 GLU A C 1
ATOM 3205 O O . GLU A 1 398 ? 2.457 -4.484 -20.531 1 71.06 398 GLU A O 1
ATOM 3210 N N . ASN A 1 399 ? 0.679 -4.445 -19.047 1 64.94 399 ASN A N 1
ATOM 3211 C CA . ASN A 1 399 ? 1.492 -4.516 -17.844 1 64.94 399 ASN A CA 1
ATOM 3212 C C . ASN A 1 399 ? 0.942 -5.543 -16.859 1 64.94 399 ASN A C 1
ATOM 3214 O O . ASN A 1 399 ? -0.256 -5.555 -16.562 1 64.94 39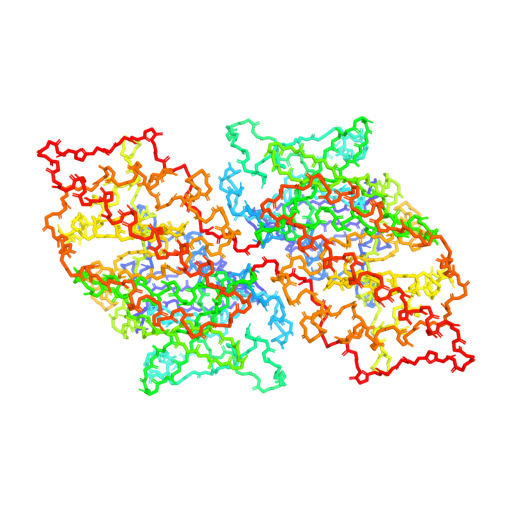9 ASN A O 1
ATOM 3218 N N . ASP A 1 400 ? 1.795 -6.547 -16.531 1 64.56 400 ASP A N 1
ATOM 3219 C CA . ASP A 1 400 ? 1.404 -7.57 -15.562 1 64.56 400 ASP A CA 1
ATOM 3220 C C . ASP A 1 400 ? 1.802 -7.168 -14.148 1 64.56 400 ASP A C 1
ATOM 3222 O O . ASP A 1 400 ? 2.787 -7.672 -13.602 1 64.56 400 ASP A O 1
ATOM 3226 N N . ILE A 1 401 ? 0.974 -6.32 -13.523 1 56.5 401 ILE A N 1
ATOM 3227 C CA . ILE A 1 401 ? 1.339 -5.785 -12.219 1 56.5 401 ILE A CA 1
ATOM 3228 C C . ILE A 1 401 ? 0.4 -6.344 -11.156 1 56.5 401 ILE A C 1
ATOM 3230 O O . ILE A 1 401 ? -0.802 -6.484 -11.391 1 56.5 401 ILE A O 1
ATOM 3234 N N . ALA A 1 402 ? 0.994 -6.754 -10.023 1 56.03 402 ALA A N 1
ATOM 3235 C CA . ALA A 1 402 ? 0.231 -7.23 -8.875 1 56.03 402 ALA A CA 1
ATOM 3236 C C . ALA A 1 402 ? -0.687 -6.137 -8.336 1 56.03 402 ALA A C 1
ATOM 3238 O O . ALA A 1 402 ? -0.387 -4.945 -8.461 1 56.03 402 ALA A O 1
ATOM 3239 N N . GLU A 1 403 ? -1.868 -6.57 -7.828 1 51.97 403 GLU A N 1
ATOM 3240 C CA . GLU A 1 403 ? -2.838 -5.648 -7.242 1 51.97 403 GLU A CA 1
ATOM 3241 C C . GLU A 1 403 ? -2.268 -4.957 -6.008 1 51.97 403 GLU A C 1
ATOM 3243 O O . GLU A 1 403 ? -1.536 -5.57 -5.227 1 51.97 403 GLU A O 1
ATOM 3248 N N . ASP A 1 404 ? -2.373 -3.588 -5.996 1 52.84 404 ASP A N 1
ATOM 3249 C CA . ASP A 1 404 ? -2.055 -2.811 -4.805 1 52.84 404 ASP A CA 1
ATOM 3250 C C . ASP A 1 404 ? -3.307 -2.551 -3.969 1 52.84 404 ASP A C 1
ATOM 3252 O O . ASP A 1 404 ? -4.379 -2.279 -4.516 1 52.84 404 ASP A O 1
ATOM 3256 N N . TYR A 1 405 ? -3.52 -3.303 -2.895 1 43.12 405 TYR A N 1
ATOM 3257 C CA . TYR A 1 405 ? -4.73 -3.219 -2.088 1 43.12 405 TYR A CA 1
ATOM 3258 C C . TYR A 1 405 ? -4.871 -1.841 -1.452 1 43.12 405 TYR A C 1
ATOM 3260 O O . TYR A 1 405 ? -5.594 -1.674 -0.469 1 43.12 405 TYR A O 1
ATOM 3268 N N . THR A 1 406 ? -4.258 -0.778 -1.924 1 44.62 406 THR A N 1
ATOM 3269 C CA . THR A 1 406 ? -4.402 0.53 -1.297 1 44.62 406 THR A CA 1
ATOM 3270 C C . THR A 1 406 ? -5.676 1.221 -1.775 1 44.62 406 THR A C 1
ATOM 3272 O O . THR A 1 406 ? -6.039 1.12 -2.949 1 44.62 406 THR A O 1
ATOM 3275 N N . MET B 1 1 ? 26.75 10.047 -8.656 1 88.12 1 MET B N 1
ATOM 3276 C CA . MET B 1 1 ? 26.656 11.391 -9.227 1 88.12 1 MET B CA 1
ATOM 3277 C C . MET B 1 1 ? 26.812 12.453 -8.148 1 88.12 1 MET B C 1
ATOM 3279 O O . MET B 1 1 ? 26.359 12.273 -7.02 1 88.12 1 MET B O 1
ATOM 3283 N N . ASN B 1 2 ? 27.422 13.555 -8.562 1 94.75 2 ASN B N 1
ATOM 3284 C CA . ASN B 1 2 ? 27.703 14.609 -7.59 1 94.75 2 ASN B CA 1
ATOM 3285 C C . ASN B 1 2 ? 26.781 15.805 -7.781 1 94.75 2 ASN B C 1
ATOM 3287 O O . ASN B 1 2 ? 26.562 16.25 -8.906 1 94.75 2 ASN B O 1
ATOM 3291 N N . TYR B 1 3 ? 26.266 16.234 -6.668 1 97 3 TYR B N 1
ATOM 3292 C CA . TYR B 1 3 ? 25.312 17.344 -6.648 1 97 3 TYR B CA 1
ATOM 3293 C C . TYR B 1 3 ? 25.625 18.312 -5.508 1 97 3 TYR B C 1
ATOM 3295 O O . TYR B 1 3 ? 26.438 18.016 -4.637 1 97 3 TYR B O 1
ATOM 3303 N N . THR B 1 4 ? 25.094 19.484 -5.598 1 97.56 4 THR B N 1
ATOM 3304 C CA . THR B 1 4 ? 25 20.406 -4.469 1 97.56 4 THR B CA 1
ATOM 3305 C C . THR B 1 4 ? 23.547 20.547 -4.004 1 97.56 4 THR B C 1
ATOM 3307 O O . THR B 1 4 ? 22.672 20.875 -4.801 1 97.56 4 THR B O 1
ATOM 3310 N N . LEU B 1 5 ? 23.297 20.188 -2.742 1 97.5 5 LEU B N 1
ATOM 3311 C CA . LEU B 1 5 ? 22 20.5 -2.143 1 97.5 5 LEU B CA 1
ATOM 3312 C C . LEU B 1 5 ? 21.797 22 -2.037 1 97.5 5 LEU B C 1
ATOM 3314 O O . LEU B 1 5 ? 22.641 22.719 -1.506 1 97.5 5 LEU B O 1
ATOM 3318 N N . MET B 1 6 ? 20.719 22.406 -2.559 1 98.12 6 MET B N 1
ATOM 3319 C CA . MET B 1 6 ? 20.391 23.828 -2.594 1 98.12 6 MET B CA 1
ATOM 3320 C C . MET B 1 6 ? 19.109 24.109 -1.8 1 98.12 6 MET B C 1
ATOM 3322 O O . MET B 1 6 ? 18.234 23.25 -1.7 1 98.12 6 MET B O 1
ATOM 3326 N N . HIS B 1 7 ? 19.047 25.219 -1.185 1 98.31 7 HIS B N 1
ATOM 3327 C CA . HIS B 1 7 ? 17.844 25.844 -0.651 1 98.31 7 HIS B CA 1
ATOM 3328 C C . HIS B 1 7 ? 17.516 27.141 -1.387 1 98.31 7 HIS B C 1
ATOM 3330 O O . HIS B 1 7 ? 18.016 28.219 -1.014 1 98.31 7 HIS B O 1
ATOM 3336 N N . LYS B 1 8 ? 16.594 26.969 -2.391 1 97.75 8 LYS B N 1
ATOM 3337 C CA . LYS B 1 8 ? 16.469 28.016 -3.402 1 97.75 8 LYS B CA 1
ATOM 3338 C C . LYS B 1 8 ? 17.828 28.312 -4.043 1 97.75 8 LYS B C 1
ATOM 3340 O O . LYS B 1 8 ? 18.406 27.469 -4.699 1 97.75 8 LYS B O 1
ATOM 3345 N N . ASN B 1 9 ? 18.375 29.516 -3.785 1 96.62 9 ASN B N 1
ATOM 3346 C CA . ASN B 1 9 ? 19.656 29.891 -4.402 1 96.62 9 ASN B CA 1
ATOM 3347 C C . ASN B 1 9 ? 20.812 29.734 -3.426 1 96.62 9 ASN B C 1
ATOM 3349 O O . ASN B 1 9 ? 21.969 30 -3.781 1 96.62 9 ASN B O 1
ATOM 3353 N N . ILE B 1 10 ? 20.578 29.266 -2.293 1 97.12 10 ILE B N 1
ATOM 3354 C CA . ILE B 1 10 ? 21.609 29.109 -1.27 1 97.12 10 ILE B CA 1
ATOM 3355 C C . ILE B 1 10 ? 22.25 27.734 -1.371 1 97.12 10 ILE B C 1
ATOM 3357 O O . ILE B 1 10 ? 21.562 26.719 -1.274 1 97.12 10 ILE B O 1
ATOM 3361 N N . LYS B 1 11 ? 23.562 27.703 -1.524 1 96.94 11 LYS B N 1
ATOM 3362 C CA . LYS B 1 11 ? 24.297 26.438 -1.46 1 96.94 11 LYS B CA 1
ATOM 3363 C C . LYS B 1 11 ? 24.297 25.891 -0.041 1 96.94 11 LYS B C 1
ATOM 3365 O O . LYS B 1 11 ? 24.656 26.594 0.909 1 96.94 11 LYS B O 1
ATOM 3370 N N . VAL B 1 12 ? 23.922 24.625 0.095 1 97.12 12 VAL B N 1
ATOM 3371 C CA . VAL B 1 12 ? 23.797 24.062 1.437 1 97.12 12 VAL B CA 1
ATOM 3372 C C . VAL B 1 12 ? 24.922 23.062 1.679 1 97.12 12 VAL B C 1
ATOM 3374 O O . VAL B 1 12 ? 25.766 23.266 2.564 1 97.12 12 VAL B O 1
ATOM 3377 N N . ALA B 1 13 ? 25.031 22.078 0.862 1 96.62 13 ALA B N 1
ATOM 3378 C CA . ALA B 1 13 ? 26.047 21.047 1.031 1 96.62 13 ALA B CA 1
ATOM 3379 C C . ALA B 1 13 ? 26.266 20.266 -0.267 1 96.62 13 ALA B C 1
ATOM 3381 O O . ALA B 1 13 ? 25.344 20.125 -1.07 1 96.62 13 ALA B O 1
ATOM 3382 N N . ASP B 1 14 ? 27.484 19.766 -0.421 1 96.88 14 ASP B N 1
ATOM 3383 C CA . ASP B 1 14 ? 27.75 18.859 -1.538 1 96.88 14 ASP B CA 1
ATOM 3384 C C . ASP B 1 14 ? 27.344 17.438 -1.198 1 96.88 14 ASP B C 1
ATOM 3386 O O . ASP B 1 14 ? 27.547 16.969 -0.074 1 96.88 14 ASP B O 1
ATOM 3390 N N . LEU B 1 15 ? 26.703 16.797 -2.178 1 95.88 15 LEU B N 1
ATOM 3391 C CA . LEU B 1 15 ? 26.234 15.438 -1.988 1 95.88 15 LEU B CA 1
ATOM 3392 C C . LEU B 1 15 ? 26.672 14.547 -3.143 1 95.88 15 LEU B C 1
ATOM 3394 O O . LEU B 1 15 ? 26.781 15 -4.281 1 95.88 15 LEU B O 1
ATOM 3398 N N . SER B 1 16 ? 26.922 13.312 -2.824 1 94.38 16 SER B N 1
ATOM 3399 C CA . SER B 1 16 ? 27.047 12.266 -3.83 1 94.38 16 SER B CA 1
ATOM 3400 C C . SER B 1 16 ? 25.875 11.289 -3.773 1 94.38 16 SER B C 1
ATOM 3402 O O . SER B 1 16 ? 25.594 10.719 -2.721 1 94.38 16 SER B O 1
ATOM 3404 N N . LEU B 1 17 ? 25.188 11.141 -4.898 1 90.94 17 LEU B N 1
ATOM 3405 C CA . LEU B 1 17 ? 24.047 10.219 -4.98 1 90.94 17 LEU B CA 1
ATOM 3406 C C . LEU B 1 17 ? 24.422 8.969 -5.758 1 90.94 17 LEU B C 1
ATOM 3408 O O . LEU B 1 17 ? 25.156 9.039 -6.754 1 90.94 17 LEU B O 1
ATOM 3412 N N . ASP B 1 18 ? 23.953 7.887 -5.297 1 84.38 18 ASP B N 1
ATOM 3413 C CA . ASP B 1 18 ? 24.109 6.637 -6.031 1 84.38 18 ASP B CA 1
ATOM 3414 C C . ASP B 1 18 ? 23.266 6.637 -7.309 1 84.38 18 ASP B C 1
ATOM 3416 O O . ASP B 1 18 ? 22.078 6.949 -7.277 1 84.38 18 ASP B O 1
ATOM 3420 N N . GLU B 1 19 ? 23.844 6.227 -8.383 1 80.5 19 GLU B N 1
ATOM 3421 C CA . GLU B 1 19 ? 23.172 6.309 -9.68 1 80.5 19 GLU B CA 1
ATOM 3422 C C . GLU B 1 19 ? 22.062 5.266 -9.805 1 80.5 19 GLU B C 1
ATOM 3424 O O . GLU B 1 19 ? 21.094 5.469 -10.523 1 80.5 19 GLU B O 1
ATOM 3429 N N . GLU B 1 20 ? 22.203 4.234 -9.141 1 72.62 20 GLU B N 1
ATOM 3430 C CA . GLU B 1 20 ? 21.25 3.127 -9.281 1 72.62 20 GLU B CA 1
ATOM 3431 C C . GLU B 1 20 ? 20.109 3.238 -8.273 1 72.62 20 GLU B C 1
ATOM 3433 O O . GLU B 1 20 ? 18.984 2.861 -8.57 1 72.62 20 GLU B O 1
ATOM 3438 N N . THR B 1 21 ? 20.438 3.824 -7.117 1 74.5 21 THR B N 1
ATOM 3439 C CA . THR B 1 21 ? 19.422 3.812 -6.066 1 74.5 21 THR B CA 1
ATOM 3440 C C . THR B 1 21 ? 18.891 5.219 -5.809 1 74.5 21 THR B C 1
ATOM 3442 O O . THR B 1 21 ? 17.828 5.387 -5.195 1 74.5 21 THR B O 1
ATOM 3445 N N . GLY B 1 22 ? 19.625 6.18 -6.188 1 83.62 22 GLY B N 1
ATOM 3446 C CA . GLY B 1 22 ? 19.234 7.559 -5.93 1 83.62 22 GLY B CA 1
ATOM 3447 C C . GLY B 1 22 ? 19.5 7.988 -4.5 1 83.62 22 GLY B C 1
ATOM 3448 O O . GLY B 1 22 ? 19.141 9.102 -4.109 1 83.62 22 GLY B O 1
ATOM 3449 N N . SER B 1 23 ? 20.156 7.176 -3.65 1 84.75 23 SER B N 1
ATOM 3450 C CA . SER B 1 23 ? 20.422 7.465 -2.242 1 84.75 23 SER B CA 1
ATOM 3451 C C . SER B 1 23 ? 21.672 8.312 -2.074 1 84.75 23 SER B C 1
ATOM 3453 O O . SER B 1 23 ? 22.547 8.312 -2.938 1 84.75 23 SER B O 1
ATOM 3455 N N . ILE B 1 24 ? 21.734 8.992 -0.969 1 89.69 24 ILE B N 1
ATOM 3456 C CA . ILE B 1 24 ? 22.922 9.773 -0.642 1 89.69 24 ILE B CA 1
ATOM 3457 C C . ILE B 1 24 ? 24.031 8.836 -0.152 1 89.69 24 ILE B C 1
ATOM 3459 O O . ILE B 1 24 ? 23.859 8.133 0.844 1 89.69 24 ILE B O 1
ATOM 3463 N N . VAL B 1 25 ? 25.172 8.867 -0.79 1 86.88 25 VAL B N 1
ATOM 3464 C CA . VAL B 1 25 ? 26.266 7.984 -0.433 1 86.88 25 VAL B CA 1
ATOM 3465 C C . VAL B 1 25 ? 27.312 8.758 0.366 1 86.88 25 VAL B C 1
ATOM 3467 O O . VAL B 1 25 ? 28.016 8.18 1.198 1 86.88 25 VAL B O 1
ATOM 3470 N N . LYS B 1 26 ? 27.438 10.023 0.091 1 90.69 26 LYS B N 1
ATOM 3471 C CA . LYS B 1 26 ? 28.453 10.844 0.744 1 90.69 26 LYS B CA 1
ATOM 3472 C C . LYS B 1 26 ? 28 12.297 0.86 1 90.69 26 LYS B C 1
ATOM 3474 O O . LYS B 1 26 ? 27.359 12.82 -0.051 1 90.69 26 LYS B O 1
ATOM 3479 N N . ILE B 1 27 ? 28.297 12.875 2.039 1 93.31 27 ILE B N 1
ATOM 3480 C CA . ILE B 1 27 ? 28.141 14.312 2.229 1 93.31 27 ILE B CA 1
ATOM 3481 C C . ILE B 1 27 ? 29.516 14.992 2.115 1 93.31 27 ILE B C 1
ATOM 3483 O O . ILE B 1 27 ? 30.469 14.57 2.754 1 93.31 27 ILE B O 1
ATOM 3487 N N . GLY B 1 28 ? 29.609 15.875 1.301 1 94.19 28 GLY B N 1
ATOM 3488 C CA . GLY B 1 28 ? 30.844 16.641 1.146 1 94.19 28 GLY B CA 1
ATOM 3489 C C . GLY B 1 28 ? 30.875 17.891 2.002 1 94.19 28 GLY B C 1
ATOM 3490 O O . GLY B 1 28 ? 30.547 17.844 3.189 1 94.19 28 GLY B O 1
ATOM 3491 N N . GLU B 1 29 ? 31.328 18.938 1.394 1 94.69 29 GLU B N 1
ATOM 3492 C CA . GLU B 1 29 ? 31.453 20.203 2.09 1 94.69 29 GLU B CA 1
ATOM 3493 C C . GLU B 1 29 ? 30.078 20.781 2.449 1 94.69 29 GLU B C 1
ATOM 3495 O O . GLU B 1 29 ? 29.156 20.75 1.635 1 94.69 29 GLU B O 1
ATOM 3500 N N . ILE B 1 30 ? 29.984 21.266 3.674 1 95.31 30 ILE B N 1
ATOM 3501 C CA . ILE B 1 30 ? 28.781 21.969 4.121 1 95.31 30 ILE B CA 1
ATOM 3502 C C . ILE B 1 30 ? 29 23.484 4.008 1 95.31 30 ILE B C 1
ATOM 3504 O O . ILE B 1 30 ? 29.891 24.047 4.652 1 95.31 30 ILE B O 1
ATOM 3508 N N . TYR B 1 31 ? 28.234 24.125 3.221 1 95.88 31 TYR B N 1
ATOM 3509 C CA . TYR B 1 31 ? 28.375 25.547 2.965 1 95.88 31 TYR B CA 1
ATOM 3510 C C . TYR B 1 31 ? 27.531 26.375 3.936 1 95.88 31 TYR B C 1
ATOM 3512 O O . TYR B 1 31 ? 27.938 27.453 4.371 1 95.88 31 TYR B O 1
ATOM 3520 N N . ASN B 1 32 ? 26.344 25.969 4.164 1 95.5 32 ASN B N 1
ATOM 3521 C CA . ASN B 1 32 ? 25.406 26.672 5.047 1 95.5 32 ASN B CA 1
ATOM 3522 C C . ASN B 1 32 ? 24.688 25.688 5.969 1 95.5 32 ASN B C 1
ATOM 3524 O O . ASN B 1 32 ? 23.641 25.156 5.609 1 95.5 32 ASN B O 1
ATOM 3528 N N . PHE B 1 33 ? 25.156 25.594 7.125 1 94.5 33 PHE B N 1
ATOM 3529 C CA . PHE B 1 33 ? 24.656 24.625 8.086 1 94.5 33 PHE B CA 1
ATOM 3530 C C . PHE B 1 33 ? 23.219 24.938 8.477 1 94.5 33 PHE B C 1
ATOM 3532 O O . PHE B 1 33 ? 22.391 24.031 8.609 1 94.5 33 PHE B O 1
ATOM 3539 N N . ALA B 1 34 ? 22.859 26.188 8.617 1 93.94 34 ALA B N 1
ATOM 3540 C CA . ALA B 1 34 ? 21.547 26.609 9.086 1 93.94 34 ALA B CA 1
ATOM 3541 C C . ALA B 1 34 ? 20.453 26.219 8.086 1 93.94 34 ALA B C 1
ATOM 3543 O O . ALA B 1 34 ? 19.297 26.078 8.453 1 93.94 34 ALA B O 1
ATOM 3544 N N . HIS B 1 35 ? 20.891 26.031 6.863 1 96.62 35 HIS B N 1
ATOM 3545 C CA . HIS B 1 35 ? 19.922 25.766 5.805 1 96.62 35 HIS B CA 1
ATOM 3546 C C . HIS B 1 35 ? 19.828 24.266 5.523 1 96.62 35 HIS B C 1
ATOM 3548 O O . HIS B 1 35 ? 19.109 23.859 4.605 1 96.62 35 HIS B O 1
ATOM 3554 N N . LEU B 1 36 ? 20.531 23.453 6.281 1 96.19 36 LEU B N 1
ATOM 3555 C CA . LEU B 1 36 ? 20.234 22.031 6.203 1 96.19 36 LEU B CA 1
ATOM 3556 C C . LEU B 1 36 ? 18.781 21.75 6.602 1 96.19 36 LEU B C 1
ATOM 3558 O O . LEU B 1 36 ? 18.234 22.422 7.48 1 96.19 36 LEU B O 1
ATOM 3562 N N . PRO B 1 37 ? 18.094 20.781 5.898 1 95.56 37 PRO B N 1
ATOM 3563 C CA . PRO B 1 37 ? 16.719 20.484 6.289 1 95.56 37 PRO B CA 1
ATOM 3564 C C . PRO B 1 37 ? 16.578 20.188 7.781 1 95.56 37 PRO B C 1
ATOM 3566 O O . PRO B 1 37 ? 17.453 19.531 8.367 1 95.56 37 PRO B O 1
ATOM 3569 N N . ILE B 1 38 ? 15.547 20.656 8.312 1 91.69 38 ILE B N 1
ATOM 3570 C CA . ILE B 1 38 ? 15.289 20.469 9.742 1 91.69 38 ILE B CA 1
ATOM 3571 C C . ILE B 1 38 ? 15.227 18.969 10.055 1 91.69 38 ILE B C 1
ATOM 3573 O O . ILE B 1 38 ? 14.625 18.203 9.297 1 91.69 38 ILE B O 1
ATOM 3577 N N . GLY B 1 39 ? 15.852 18.547 11.117 1 88.62 39 GLY B N 1
ATOM 3578 C CA . GLY B 1 39 ? 15.805 17.172 11.547 1 88.62 39 GLY B CA 1
ATOM 3579 C C . GLY B 1 39 ? 16.922 16.328 10.961 1 88.62 39 GLY B C 1
ATOM 3580 O O . GLY B 1 39 ? 16.953 15.102 11.148 1 88.62 39 GLY B O 1
ATOM 3581 N N . THR B 1 40 ? 17.891 16.922 10.211 1 91.69 40 THR B N 1
ATOM 3582 C CA . THR B 1 40 ? 18.922 16.125 9.547 1 91.69 40 THR B CA 1
ATOM 3583 C C . THR B 1 40 ? 20.281 16.359 10.195 1 91.69 40 THR B C 1
ATOM 3585 O O . THR B 1 40 ? 21.297 15.883 9.695 1 91.69 40 THR B O 1
ATOM 3588 N N . THR B 1 41 ? 20.297 17.125 11.219 1 87.38 41 THR B N 1
ATOM 3589 C CA . THR B 1 41 ? 21.562 17.469 11.859 1 87.38 41 THR B CA 1
ATOM 3590 C C . THR B 1 41 ? 21.641 16.859 13.258 1 87.38 41 THR B C 1
ATOM 3592 O O . THR B 1 41 ? 20.625 16.469 13.828 1 87.38 41 THR B O 1
ATOM 3595 N N . LYS B 1 42 ? 22.891 16.656 13.703 1 78 42 LYS B N 1
ATOM 3596 C CA . LYS B 1 42 ? 23.156 16.203 15.062 1 78 42 LYS B CA 1
ATOM 3597 C C . LYS B 1 42 ? 23.438 17.375 15.992 1 78 42 LYS B C 1
ATOM 3599 O O . LYS B 1 42 ? 23.469 18.531 15.547 1 78 42 LYS B O 1
ATOM 3604 N N . ASP B 1 43 ? 23.547 17.109 17.188 1 70.88 43 ASP B N 1
ATOM 3605 C CA . ASP B 1 43 ? 23.734 18.125 18.203 1 70.88 43 ASP B CA 1
ATOM 3606 C C . ASP B 1 43 ? 25.062 18.859 18.016 1 70.88 43 ASP B C 1
ATOM 3608 O O . ASP B 1 43 ? 25.188 20.047 18.344 1 70.88 43 ASP B O 1
ATOM 3612 N N . ASP B 1 44 ? 25.969 18.172 17.406 1 68.06 44 ASP B N 1
ATOM 3613 C CA . ASP B 1 44 ? 27.297 18.766 17.234 1 68.06 44 ASP B CA 1
ATOM 3614 C C . ASP B 1 44 ? 27.375 19.578 15.953 1 68.06 44 ASP B C 1
ATOM 3616 O O . ASP B 1 44 ? 28.469 19.891 15.484 1 68.06 44 ASP B O 1
ATOM 3620 N N . LEU B 1 45 ? 26.281 19.875 15.445 1 68.38 45 LEU B N 1
ATOM 3621 C CA . LEU B 1 45 ? 26.172 20.719 14.258 1 68.38 45 LEU B CA 1
ATOM 3622 C C . LEU B 1 45 ? 26.828 20.047 13.055 1 68.38 45 LEU B C 1
ATOM 3624 O O . LEU B 1 45 ? 27.484 20.719 12.258 1 68.38 45 LEU B O 1
ATOM 3628 N N . SER B 1 46 ? 26.828 18.797 13.07 1 78.06 46 SER B N 1
ATOM 3629 C CA . SER B 1 46 ? 27.266 18.062 11.898 1 78.06 46 SER B CA 1
ATOM 3630 C C . SER B 1 46 ? 26.094 17.406 11.18 1 78.06 46 SER B C 1
ATOM 3632 O O . SER B 1 46 ? 25.062 17.125 11.789 1 78.06 46 SER B O 1
ATOM 3634 N N . ALA B 1 47 ? 26.281 17.438 9.875 1 83.81 47 ALA B N 1
ATOM 3635 C CA . ALA B 1 47 ? 25.266 16.75 9.094 1 83.81 47 ALA B CA 1
ATOM 3636 C C . ALA B 1 47 ? 25.344 15.242 9.312 1 83.81 47 ALA B C 1
ATOM 3638 O O . ALA B 1 47 ? 26.438 14.672 9.375 1 83.81 47 ALA B O 1
ATOM 3639 N N . ASP B 1 48 ? 24.234 14.672 9.586 1 85.25 48 ASP B N 1
ATOM 3640 C CA . ASP B 1 48 ? 24.141 13.219 9.703 1 85.25 48 ASP B CA 1
ATOM 3641 C C . ASP B 1 48 ? 23.75 12.578 8.375 1 85.25 48 ASP B C 1
ATOM 3643 O O . ASP B 1 48 ? 22.656 12.828 7.863 1 85.25 48 ASP B O 1
ATOM 3647 N N . ARG B 1 49 ? 24.641 11.844 7.836 1 86.19 49 ARG B N 1
ATOM 3648 C CA . ARG B 1 49 ? 24.406 11.258 6.52 1 86.19 49 ARG B CA 1
ATOM 3649 C C . ARG B 1 49 ? 23.141 10.406 6.512 1 86.19 49 ARG B C 1
ATOM 3651 O O . ARG B 1 49 ? 22.359 10.445 5.559 1 86.19 49 ARG B O 1
ATOM 3658 N N . ALA B 1 50 ? 22.922 9.586 7.539 1 83.19 50 ALA B N 1
ATOM 3659 C CA . ALA B 1 50 ? 21.766 8.703 7.617 1 83.19 50 ALA B CA 1
ATOM 3660 C C . ALA B 1 50 ? 20.469 9.508 7.664 1 83.19 50 ALA B C 1
ATOM 3662 O O . ALA B 1 50 ? 19.516 9.195 6.953 1 83.19 50 ALA B O 1
ATOM 3663 N N . LEU B 1 51 ? 20.438 10.523 8.445 1 86.88 51 LEU B N 1
ATOM 3664 C CA . LEU B 1 51 ? 19.25 11.359 8.594 1 86.88 51 LEU B CA 1
ATOM 3665 C C . LEU B 1 51 ? 18.984 12.148 7.316 1 86.88 51 LEU B C 1
ATOM 3667 O O . LEU B 1 51 ? 17.828 12.289 6.906 1 86.88 51 LEU B O 1
ATOM 3671 N N . LEU B 1 52 ? 20.062 12.656 6.75 1 92.38 52 LEU B N 1
ATOM 3672 C CA . LEU B 1 52 ? 19.906 13.398 5.504 1 92.38 52 LEU B CA 1
ATOM 3673 C C . LEU B 1 52 ? 19.406 12.484 4.387 1 92.38 52 LEU B C 1
ATOM 3675 O O . LEU B 1 52 ? 18.562 12.891 3.576 1 92.38 52 LEU B O 1
ATOM 3679 N N . ASN B 1 53 ? 19.922 11.297 4.391 1 89.44 53 ASN B N 1
ATOM 3680 C CA . ASN B 1 53 ? 19.438 10.336 3.404 1 89.44 53 ASN B CA 1
ATOM 3681 C C . ASN B 1 53 ? 17.969 9.992 3.635 1 89.44 53 ASN B C 1
ATOM 3683 O O . ASN B 1 53 ? 17.203 9.844 2.682 1 89.44 53 ASN B O 1
ATOM 3687 N N . LYS B 1 54 ? 17.625 9.781 4.82 1 85.69 54 LYS B N 1
ATOM 3688 C CA . LYS B 1 54 ? 16.219 9.516 5.145 1 85.69 54 LYS B CA 1
ATOM 3689 C C . LYS B 1 54 ? 15.328 10.664 4.703 1 85.69 54 LYS B C 1
ATOM 3691 O O . LYS B 1 54 ? 14.273 10.438 4.105 1 85.69 54 LYS B O 1
ATOM 3696 N N . TRP B 1 55 ? 15.766 11.883 5.008 1 91.88 55 TRP B N 1
ATOM 3697 C CA . TRP B 1 55 ? 15.031 13.062 4.57 1 91.88 55 TRP B CA 1
ATOM 3698 C C . TRP B 1 55 ? 14.875 13.078 3.053 1 91.88 55 TRP B C 1
ATOM 3700 O O . TRP B 1 55 ? 13.781 13.336 2.539 1 91.88 55 TRP B O 1
ATOM 3710 N N . TRP B 1 56 ? 15.906 12.766 2.373 1 92.69 56 TRP B N 1
ATOM 3711 C CA . TRP B 1 56 ? 15.922 12.766 0.914 1 92.69 56 TRP B CA 1
ATOM 3712 C C . TRP B 1 56 ? 14.992 11.68 0.364 1 92.69 56 TRP B C 1
ATOM 3714 O O . TRP B 1 56 ? 14.125 11.961 -0.463 1 92.69 56 TRP B O 1
ATOM 3724 N N . THR B 1 57 ? 15.047 10.547 0.91 1 86.88 57 THR B N 1
ATOM 3725 C CA . THR B 1 57 ? 14.305 9.414 0.374 1 86.88 57 THR B CA 1
ATOM 3726 C C . THR B 1 57 ? 12.828 9.508 0.751 1 86.88 57 THR B C 1
ATOM 3728 O O . THR B 1 57 ? 11.961 9.055 0.002 1 86.88 57 THR B O 1
ATOM 3731 N N . ASP B 1 58 ? 12.539 10.141 1.858 1 87.19 58 ASP B N 1
ATOM 3732 C CA . ASP B 1 58 ? 11.164 10.297 2.32 1 87.19 58 ASP B CA 1
ATOM 3733 C C . ASP B 1 58 ? 10.375 11.227 1.4 1 87.19 58 ASP B C 1
ATOM 3735 O O . ASP B 1 58 ? 9.141 11.242 1.43 1 87.19 58 ASP B O 1
ATOM 3739 N N . ARG B 1 59 ? 11.055 11.914 0.607 1 92.25 59 ARG B N 1
ATOM 3740 C CA . ARG B 1 59 ? 10.422 12.859 -0.31 1 92.25 59 ARG B CA 1
ATOM 3741 C C . ARG B 1 59 ? 9.883 12.141 -1.544 1 92.25 59 ARG B C 1
ATOM 3743 O O . ARG B 1 59 ? 9.062 12.695 -2.281 1 92.25 59 ARG B O 1
ATOM 3750 N N . SER B 1 60 ? 10.328 10.906 -1.774 1 91.44 60 SER B N 1
ATOM 3751 C CA . SER B 1 60 ? 9.922 10.172 -2.971 1 91.44 60 SER B CA 1
ATOM 3752 C C . SER B 1 60 ? 8.516 9.617 -2.828 1 91.44 60 SER B C 1
ATOM 3754 O O . SER B 1 60 ? 7.992 9.508 -1.716 1 91.44 60 SER B O 1
ATOM 3756 N N . ILE B 1 61 ? 7.926 9.32 -3.994 1 88.94 61 ILE B N 1
ATOM 3757 C CA . ILE B 1 61 ? 6.664 8.594 -3.982 1 88.94 61 ILE B CA 1
ATOM 3758 C C . ILE B 1 61 ? 6.832 7.289 -3.207 1 88.94 61 ILE B C 1
ATOM 3760 O O . ILE B 1 61 ? 7.746 6.508 -3.48 1 88.94 61 ILE B O 1
ATOM 3764 N N . PRO B 1 62 ? 5.984 7.168 -2.197 1 85.12 62 PRO B N 1
ATOM 3765 C CA . PRO B 1 62 ? 6.129 5.906 -1.471 1 85.12 62 PRO B CA 1
ATOM 3766 C C . PRO B 1 62 ? 5.789 4.688 -2.328 1 85.12 62 PRO B C 1
ATOM 3768 O O . PRO B 1 62 ? 4.902 4.762 -3.184 1 85.12 62 PRO B O 1
ATOM 3771 N N . ALA B 1 63 ? 6.449 3.602 -2.012 1 77.69 63 ALA B N 1
ATOM 3772 C CA . ALA B 1 63 ? 6.211 2.357 -2.738 1 77.69 63 ALA B CA 1
ATOM 3773 C C . ALA B 1 63 ? 4.785 1.861 -2.518 1 77.69 63 ALA B C 1
ATOM 3775 O O . ALA B 1 63 ? 4.266 1.075 -3.314 1 77.69 63 ALA B O 1
ATOM 3776 N N . SER B 1 64 ? 4.168 2.371 -1.481 1 77.56 64 SER B N 1
ATOM 3777 C CA . SER B 1 64 ? 2.82 1.943 -1.12 1 77.56 64 SER B CA 1
ATOM 3778 C C . SER B 1 64 ? 1.765 2.764 -1.853 1 77.56 64 SER B C 1
ATOM 3780 O O . SER B 1 64 ? 0.569 2.49 -1.74 1 77.56 64 SER B O 1
ATOM 3782 N N . ARG B 1 65 ? 2.27 3.721 -2.611 1 82.69 65 ARG B N 1
ATOM 3783 C CA . ARG B 1 65 ? 1.324 4.531 -3.373 1 82.69 65 ARG B CA 1
ATOM 3784 C C . ARG B 1 65 ? 0.556 3.676 -4.375 1 82.69 65 ARG B C 1
ATOM 3786 O O . ARG B 1 65 ? 1.148 2.871 -5.098 1 82.69 65 ARG B O 1
ATOM 3793 N N . SER B 1 66 ? -0.716 3.906 -4.355 1 76.81 66 SER B N 1
ATOM 3794 C CA . SER B 1 66 ? -1.552 3.205 -5.324 1 76.81 66 SER B CA 1
ATOM 3795 C C . SER B 1 66 ? -1.11 3.502 -6.75 1 76.81 66 SER B C 1
ATOM 3797 O O . SER B 1 66 ? -0.947 4.664 -7.125 1 76.81 66 SER B O 1
ATOM 3799 N N . GLY B 1 67 ? -0.758 2.42 -7.488 1 74.94 67 GLY B N 1
ATOM 3800 C CA . GLY B 1 67 ? -0.461 2.553 -8.906 1 74.94 67 GLY B CA 1
ATOM 3801 C C . GLY B 1 67 ? 1.012 2.783 -9.188 1 74.94 67 GLY B C 1
ATOM 3802 O O . GLY B 1 67 ? 1.425 2.85 -10.344 1 74.94 67 GLY B O 1
ATOM 3803 N N . VAL B 1 68 ? 1.854 2.955 -8.117 1 81.44 68 VAL B N 1
ATOM 3804 C CA . VAL B 1 68 ? 3.246 3.35 -8.312 1 81.44 68 VAL B CA 1
ATOM 3805 C C . VAL B 1 68 ? 4 2.236 -9.039 1 81.44 68 VAL B C 1
ATOM 3807 O O . VAL B 1 68 ? 4.859 2.508 -9.883 1 81.44 68 VAL B O 1
ATOM 3810 N N . ARG B 1 69 ? 3.682 1.045 -8.719 1 75 69 ARG B N 1
ATOM 3811 C CA . ARG B 1 69 ? 4.367 -0.069 -9.367 1 75 69 ARG B CA 1
ATOM 3812 C C . ARG B 1 69 ? 4.156 -0.038 -10.883 1 75 69 ARG B C 1
ATOM 3814 O O . ARG B 1 69 ? 5.113 -0.147 -11.648 1 75 69 ARG B O 1
ATOM 3821 N N . ASP B 1 70 ? 2.918 0.178 -11.297 1 75.94 70 ASP B N 1
ATOM 3822 C CA . ASP B 1 70 ? 2.586 0.309 -12.719 1 75.94 70 ASP B CA 1
ATOM 3823 C C . ASP B 1 70 ? 3.281 1.521 -13.336 1 75.94 70 ASP B C 1
ATOM 3825 O O . ASP B 1 70 ? 3.809 1.44 -14.445 1 75.94 70 ASP B O 1
ATOM 3829 N N . ALA B 1 71 ? 3.238 2.502 -12.57 1 82.75 71 ALA B N 1
ATOM 3830 C CA . ALA B 1 71 ? 3.822 3.748 -13.062 1 82.75 71 ALA B CA 1
ATOM 3831 C C . ALA B 1 71 ? 5.316 3.588 -13.32 1 82.75 71 ALA B C 1
ATOM 3833 O O . ALA B 1 71 ? 5.828 4.039 -14.352 1 82.75 71 ALA B O 1
ATOM 3834 N N . LEU B 1 72 ? 5.957 2.938 -12.453 1 82.38 72 LEU B N 1
ATOM 3835 C CA . LEU B 1 72 ? 7.398 2.762 -12.578 1 82.38 72 LEU B CA 1
ATOM 3836 C C . LEU B 1 72 ? 7.738 1.945 -13.82 1 82.38 72 LEU B C 1
ATOM 3838 O O . LEU B 1 72 ? 8.734 2.221 -14.5 1 82.38 72 LEU B O 1
ATOM 3842 N N . GLU B 1 73 ? 6.91 1.005 -14.117 1 76.12 73 GLU B N 1
ATOM 3843 C CA . GLU B 1 73 ? 7.113 0.198 -15.32 1 76.12 73 GLU B CA 1
ATOM 3844 C C . GLU B 1 73 ? 6.941 1.035 -16.578 1 76.12 73 GLU B C 1
ATOM 3846 O O . GLU B 1 73 ? 7.77 0.973 -17.5 1 76.12 73 GLU B O 1
ATOM 3851 N N . ILE B 1 74 ? 5.93 1.778 -16.578 1 79.06 74 ILE B N 1
ATOM 3852 C CA . ILE B 1 74 ? 5.641 2.633 -17.719 1 79.06 74 ILE B CA 1
ATOM 3853 C C . ILE B 1 74 ? 6.754 3.664 -17.891 1 79.06 74 ILE B C 1
ATOM 3855 O O . ILE B 1 74 ? 7.188 3.943 -19.016 1 79.06 74 ILE B O 1
ATOM 3859 N N . LEU B 1 75 ? 7.207 4.117 -16.812 1 81.94 75 LEU B N 1
ATOM 3860 C CA . LEU B 1 75 ? 8.234 5.148 -16.812 1 81.94 75 LEU B CA 1
ATOM 3861 C C . LEU B 1 75 ? 9.617 4.539 -17.016 1 81.94 75 LEU B C 1
ATOM 3863 O O . LEU B 1 75 ? 10.594 5.258 -17.25 1 81.94 75 LEU B O 1
ATOM 3867 N N . ARG B 1 76 ? 9.75 3.248 -16.953 1 77.62 76 ARG B N 1
ATOM 3868 C CA . ARG B 1 76 ? 11 2.508 -17.094 1 77.62 76 ARG B CA 1
ATOM 3869 C C . ARG B 1 76 ? 12.008 2.943 -16.031 1 77.62 76 ARG B C 1
ATOM 3871 O O . ARG B 1 76 ? 13.172 3.223 -16.344 1 77.62 76 ARG B O 1
ATOM 3878 N N . VAL B 1 77 ? 11.523 3.113 -14.836 1 80.81 77 VAL B N 1
ATOM 3879 C CA . VAL B 1 77 ? 12.344 3.441 -13.672 1 80.81 77 VAL B CA 1
ATOM 3880 C C . VAL B 1 77 ? 12.234 2.334 -12.625 1 80.81 77 VAL B C 1
ATOM 3882 O O . VAL B 1 77 ? 11.148 1.788 -12.406 1 80.81 77 VAL B O 1
ATOM 3885 N N . SER B 1 78 ? 13.312 2.014 -11.969 1 72.38 78 SER B N 1
ATOM 3886 C CA . SER B 1 78 ? 13.359 0.833 -11.109 1 72.38 78 SER B CA 1
ATOM 3887 C C . SER B 1 78 ? 12.789 1.132 -9.727 1 72.38 78 SER B C 1
ATOM 3889 O O . SER B 1 78 ? 12.281 0.234 -9.055 1 72.38 78 SER B O 1
ATOM 3891 N N . THR B 1 79 ? 12.984 2.377 -9.297 1 78.75 79 THR B N 1
ATOM 3892 C CA . THR B 1 79 ? 12.523 2.74 -7.961 1 78.75 79 THR B CA 1
ATOM 3893 C C . THR B 1 79 ? 11.984 4.168 -7.945 1 78.75 79 THR B C 1
ATOM 3895 O O . THR B 1 79 ? 12.438 5.016 -8.711 1 78.75 79 THR B O 1
ATOM 3898 N N . PRO B 1 80 ? 11.023 4.387 -7.055 1 84.06 80 PRO B N 1
ATOM 3899 C CA . PRO B 1 80 ? 10.523 5.762 -6.949 1 84.06 80 PRO B CA 1
ATOM 3900 C C . PRO B 1 80 ? 11.617 6.758 -6.574 1 84.06 80 PRO B C 1
ATOM 3902 O O . PRO B 1 80 ? 11.547 7.934 -6.941 1 84.06 80 PRO B O 1
ATOM 3905 N N . LYS B 1 81 ? 12.648 6.367 -5.934 1 85.94 81 LYS B N 1
ATOM 3906 C CA . LYS B 1 81 ? 13.727 7.242 -5.5 1 85.94 81 LYS B CA 1
ATOM 3907 C C . LYS B 1 81 ? 14.477 7.824 -6.691 1 85.94 81 LYS B C 1
ATOM 3909 O O . LYS B 1 81 ? 14.984 8.945 -6.629 1 85.94 81 LYS B O 1
ATOM 3914 N N . LEU B 1 82 ? 14.492 7.07 -7.727 1 86.5 82 LEU B N 1
ATOM 3915 C CA . LEU B 1 82 ? 15.188 7.551 -8.914 1 86.5 82 LEU B CA 1
ATOM 3916 C C . LEU B 1 82 ? 14.398 8.672 -9.586 1 86.5 82 LEU B C 1
ATOM 3918 O O . LEU B 1 82 ? 14.984 9.539 -10.25 1 86.5 82 LEU B O 1
ATOM 3922 N N . LEU B 1 83 ? 13.086 8.641 -9.398 1 88.81 83 LEU B N 1
ATOM 3923 C CA . LEU B 1 83 ? 12.25 9.711 -9.938 1 88.81 83 LEU B CA 1
ATOM 3924 C C . LEU B 1 83 ? 12.547 11.031 -9.234 1 88.81 83 LEU B C 1
ATOM 3926 O O . LEU B 1 83 ? 12.461 12.094 -9.852 1 88.81 83 LEU B O 1
ATOM 3930 N N . LEU B 1 84 ? 12.93 10.922 -7.992 1 90.38 84 LEU B N 1
ATOM 3931 C CA . LEU B 1 84 ? 13.289 12.102 -7.203 1 90.38 84 LEU B CA 1
ATOM 3932 C C . LEU B 1 84 ? 14.484 12.82 -7.812 1 90.38 84 LEU B C 1
ATOM 3934 O O . LEU B 1 84 ? 14.469 14.047 -7.965 1 90.38 84 LEU B O 1
ATOM 3938 N N . ALA B 1 85 ? 15.453 12.031 -8.164 1 86.81 85 ALA B N 1
ATOM 3939 C CA . ALA B 1 85 ? 16.688 12.609 -8.711 1 86.81 85 ALA B CA 1
ATOM 3940 C C . ALA B 1 85 ? 16.438 13.203 -10.094 1 86.81 85 ALA B C 1
ATOM 3942 O O . ALA B 1 85 ? 17.062 14.211 -10.461 1 86.81 85 ALA B O 1
ATOM 3943 N N . LYS B 1 86 ? 15.516 12.703 -10.812 1 86 86 LYS B N 1
ATOM 3944 C CA . LYS B 1 86 ? 15.25 13.109 -12.188 1 86 86 LYS B CA 1
ATOM 3945 C C . LYS B 1 86 ? 14.609 14.492 -12.242 1 86 86 LYS B C 1
ATOM 3947 O O . LYS B 1 86 ? 14.68 15.172 -13.266 1 86 86 LYS B O 1
ATOM 3952 N N . CYS B 1 87 ? 14 14.883 -11.227 1 92.5 87 CYS B N 1
ATOM 3953 C CA . CYS B 1 87 ? 13.422 16.219 -11.164 1 92.5 87 CYS B CA 1
ATOM 3954 C C . CYS B 1 87 ? 14.18 17.094 -10.172 1 92.5 87 CYS B C 1
ATOM 3956 O O . CYS B 1 87 ? 13.633 18.078 -9.656 1 92.5 87 CYS B O 1
ATOM 3958 N N . TYR B 1 88 ? 15.391 16.656 -9.789 1 94.56 88 TYR B N 1
ATOM 3959 C CA . TYR B 1 88 ? 16.328 17.391 -8.93 1 94.56 88 TYR B CA 1
ATOM 3960 C C . TYR B 1 88 ? 15.758 17.547 -7.52 1 94.56 88 TYR B C 1
ATOM 3962 O O . TYR B 1 88 ? 16.109 18.484 -6.797 1 94.56 88 TYR B O 1
ATOM 3970 N N . GLY B 1 89 ? 14.797 16.75 -7.18 1 95.81 89 GLY B N 1
ATOM 3971 C CA . GLY B 1 89 ? 14.227 16.797 -5.84 1 95.81 89 GLY B CA 1
ATOM 3972 C C . GLY B 1 89 ? 13.328 18 -5.617 1 95.81 89 GLY B C 1
ATOM 3973 O O . GLY B 1 89 ? 12.969 18.297 -4.48 1 95.81 89 GLY B O 1
ATOM 3974 N N . LEU B 1 90 ? 12.953 18.656 -6.715 1 97.5 90 LEU B N 1
ATOM 3975 C CA . LEU B 1 90 ? 12.07 19.812 -6.625 1 97.5 90 LEU B CA 1
ATOM 3976 C C . LEU B 1 90 ? 10.688 19.406 -6.141 1 97.5 90 LEU B C 1
ATOM 3978 O O . LEU B 1 90 ? 10.227 18.297 -6.422 1 97.5 90 LEU B O 1
ATOM 3982 N N . SER B 1 91 ? 10.023 20.281 -5.352 1 96.81 91 SER B N 1
ATOM 3983 C CA . SER B 1 91 ? 8.719 19.969 -4.781 1 96.81 91 SER B CA 1
ATOM 3984 C C . SER B 1 91 ? 7.836 21.203 -4.699 1 96.81 91 SER B C 1
ATOM 3986 O O . SER B 1 91 ? 8.25 22.297 -5.105 1 96.81 91 SER B O 1
ATOM 3988 N N . LEU B 1 92 ? 6.652 21 -4.273 1 98.06 92 LEU B N 1
ATOM 3989 C CA . LEU B 1 92 ? 5.719 22.094 -4.023 1 98.06 92 LEU B CA 1
ATOM 3990 C C . LEU B 1 92 ? 5.418 22.219 -2.535 1 98.06 92 LEU B C 1
ATOM 3992 O O . LEU B 1 92 ? 4.449 22.875 -2.148 1 98.06 92 LEU B O 1
ATOM 3996 N N . SER B 1 93 ? 6.277 21.562 -1.659 1 97.62 93 SER B N 1
ATOM 3997 C CA . SER B 1 93 ? 6.086 21.641 -0.215 1 97.62 93 SER B CA 1
ATOM 3998 C C . SER B 1 93 ? 7.242 22.375 0.455 1 97.62 93 SER B C 1
ATOM 4000 O O . SER B 1 93 ? 7.148 22.75 1.624 1 97.62 93 SER B O 1
ATOM 4002 N N . ASP B 1 94 ? 8.359 22.469 -0.28 1 97.62 94 ASP B N 1
ATOM 4003 C CA . ASP B 1 94 ? 9.539 23.156 0.237 1 97.62 94 ASP B CA 1
ATOM 4004 C C . ASP B 1 94 ? 10.414 23.688 -0.901 1 97.62 94 ASP B C 1
ATOM 4006 O O . ASP B 1 94 ? 10.016 23.625 -2.068 1 97.62 94 ASP B O 1
ATOM 4010 N N . GLN B 1 95 ? 11.609 24.234 -0.57 1 98.12 95 GLN B N 1
ATOM 4011 C CA . GLN B 1 95 ? 12.398 24.938 -1.58 1 98.12 95 GLN B CA 1
ATOM 4012 C C . GLN B 1 95 ? 13.766 24.281 -1.755 1 98.12 95 GLN B C 1
ATOM 4014 O O . GLN B 1 95 ? 14.719 24.922 -2.195 1 98.12 95 GLN B O 1
ATOM 4019 N N . TYR B 1 96 ? 13.867 23.016 -1.336 1 98.06 96 TYR B N 1
ATOM 4020 C CA . TYR B 1 96 ? 15.125 22.297 -1.496 1 98.06 96 TYR B CA 1
ATOM 4021 C C . TYR B 1 96 ? 15.203 21.625 -2.861 1 98.06 96 TYR B C 1
ATOM 4023 O O . TYR B 1 96 ? 14.18 21.188 -3.402 1 98.06 96 TYR B O 1
ATOM 4031 N N . TRP B 1 97 ? 16.344 21.562 -3.412 1 97.88 97 TRP B N 1
ATOM 4032 C CA . TRP B 1 97 ? 16.641 20.828 -4.641 1 97.88 97 TRP B CA 1
ATOM 4033 C C . TRP B 1 97 ? 18.125 20.516 -4.754 1 97.88 97 TRP B C 1
ATOM 4035 O O . TRP B 1 97 ? 18.922 21 -3.951 1 97.88 97 TRP B O 1
ATOM 4045 N N . VAL B 1 98 ? 18.469 19.625 -5.637 1 97.25 98 VAL B N 1
ATOM 4046 C CA . VAL B 1 98 ? 19.875 19.297 -5.852 1 97.25 98 VAL B CA 1
ATOM 4047 C C . VAL B 1 98 ? 20.312 19.781 -7.234 1 97.25 98 VAL B C 1
ATOM 4049 O O . VAL B 1 98 ? 19.641 19.516 -8.227 1 97.25 98 VAL B O 1
ATOM 4052 N N . LYS B 1 99 ? 21.375 20.453 -7.254 1 97.25 99 LYS B N 1
ATOM 4053 C CA . LYS B 1 99 ? 21.969 20.969 -8.484 1 97.25 99 LYS B CA 1
ATOM 4054 C C . LYS B 1 99 ? 23.219 20.188 -8.875 1 97.25 99 LYS B C 1
ATOM 4056 O O . LYS B 1 99 ? 24.141 20.047 -8.078 1 97.25 99 LYS B O 1
ATOM 4061 N N . PRO B 1 100 ? 23.172 19.531 -10.117 1 95.31 100 PRO B N 1
ATOM 4062 C CA . PRO B 1 100 ? 24.422 18.891 -10.531 1 95.31 100 PRO B CA 1
ATOM 4063 C C . PRO B 1 100 ? 25.625 19.828 -10.453 1 95.31 100 PRO B C 1
ATOM 4065 O O . PRO B 1 100 ? 25.516 21.016 -10.773 1 95.31 100 PRO B O 1
ATOM 4068 N N . ILE B 1 101 ? 26.688 19.109 -10.141 1 91.5 101 ILE B N 1
ATOM 4069 C CA . ILE B 1 101 ? 27.891 19.922 -10.016 1 91.5 101 ILE B CA 1
ATOM 4070 C C . ILE B 1 101 ? 28.25 20.516 -11.375 1 91.5 101 ILE B C 1
ATOM 4072 O O . ILE B 1 101 ? 28.156 19.844 -12.406 1 91.5 101 ILE B O 1
ATOM 4076 N N . ASN B 1 102 ? 28.641 21.719 -11.594 1 87.38 102 ASN B N 1
ATOM 4077 C CA . ASN B 1 102 ? 29.047 22.438 -12.797 1 87.38 102 ASN B CA 1
ATOM 4078 C C . ASN B 1 102 ? 27.859 22.734 -13.711 1 87.38 102 ASN B C 1
ATOM 4080 O O . ASN B 1 102 ? 28.016 22.859 -14.922 1 87.38 102 ASN B O 1
ATOM 4084 N N . SER B 1 103 ? 26.688 22.547 -13.188 1 92.06 103 SER B N 1
ATOM 4085 C CA . SER B 1 103 ? 25.484 22.891 -13.953 1 92.06 103 SER B CA 1
ATOM 4086 C C . SER B 1 103 ? 25.203 24.391 -13.867 1 92.06 103 SER B C 1
ATOM 4088 O O . SER B 1 103 ? 25.547 25.031 -12.867 1 92.06 103 SER B O 1
ATOM 4090 N N . ASP B 1 104 ? 24.625 24.891 -14.906 1 93.12 104 ASP B N 1
ATOM 4091 C CA . ASP B 1 104 ? 24.234 26.312 -14.922 1 93.12 104 ASP B CA 1
ATOM 4092 C C . ASP B 1 104 ? 22.766 26.484 -14.57 1 93.12 104 ASP B C 1
ATOM 4094 O O . ASP B 1 104 ? 22.172 27.531 -14.82 1 93.12 104 ASP B O 1
ATOM 4098 N N . LEU B 1 105 ? 22.203 25.469 -14.016 1 94.75 105 LEU B N 1
ATOM 4099 C CA . LEU B 1 105 ? 20.797 25.531 -13.648 1 94.75 105 LEU B CA 1
ATOM 4100 C C . LEU B 1 105 ? 20.578 26.578 -12.547 1 94.75 105 LEU B C 1
ATOM 4102 O O . LEU B 1 105 ? 21.406 26.703 -11.641 1 94.75 105 LEU B O 1
ATOM 4106 N N . GLU B 1 106 ? 19.531 27.328 -12.695 1 95.62 106 GLU B N 1
ATOM 4107 C CA . GLU B 1 106 ? 19.109 28.312 -11.695 1 95.62 106 GLU B CA 1
ATOM 4108 C C . GLU B 1 106 ? 17.734 27.953 -11.109 1 95.62 106 GLU B C 1
ATOM 4110 O O . GLU B 1 106 ? 16.859 27.484 -11.828 1 95.62 106 GLU B O 1
ATOM 4115 N N . TRP B 1 107 ? 17.641 28.188 -9.812 1 97.06 107 TRP B N 1
ATOM 4116 C CA . TRP B 1 107 ? 16.391 27.859 -9.117 1 97.06 107 TRP B CA 1
ATOM 4117 C C . TRP B 1 107 ? 15.195 28.516 -9.797 1 97.06 107 TRP B C 1
ATOM 4119 O O . TRP B 1 107 ? 14.148 27.891 -9.977 1 97.06 107 TRP B O 1
ATOM 4129 N N . GLU B 1 108 ? 15.344 29.75 -10.281 1 97.19 108 GLU B N 1
ATOM 4130 C CA . GLU B 1 108 ? 14.266 30.547 -10.875 1 97.19 108 GLU B CA 1
ATOM 4131 C C . GLU B 1 108 ? 13.734 29.891 -12.141 1 97.19 108 GLU B C 1
ATOM 4133 O O . GLU B 1 108 ? 12.586 30.109 -12.523 1 97.19 108 GLU B O 1
ATOM 4138 N N . LEU B 1 109 ? 14.508 29.062 -12.703 1 95.94 109 LEU B N 1
ATOM 4139 C CA . LEU B 1 109 ? 14.125 28.5 -13.992 1 95.94 109 LEU B CA 1
ATOM 4140 C C . LEU B 1 109 ? 13.57 27.094 -13.812 1 95.94 109 LEU B C 1
ATOM 4142 O O . LEU B 1 109 ? 12.93 26.547 -14.719 1 95.94 109 LEU B O 1
ATOM 4146 N N . VAL B 1 110 ? 13.805 26.547 -12.609 1 96.19 110 VAL B N 1
ATOM 4147 C CA . VAL B 1 110 ? 13.469 25.141 -12.539 1 96.19 110 VAL B CA 1
ATOM 4148 C C . VAL B 1 110 ? 12.383 24.922 -11.484 1 96.19 110 VAL B C 1
ATOM 4150 O O . VAL B 1 110 ? 11.734 23.859 -11.461 1 96.19 110 VAL B O 1
ATOM 4153 N N . ASN B 1 111 ? 12.148 25.906 -10.602 1 97.75 111 ASN B N 1
ATOM 4154 C CA . ASN B 1 111 ? 11.195 25.656 -9.523 1 97.75 111 ASN B CA 1
ATOM 4155 C C . ASN B 1 111 ? 9.781 25.469 -10.055 1 97.75 111 ASN B C 1
ATOM 4157 O O . ASN B 1 111 ? 9.422 26.016 -11.102 1 97.75 111 ASN B O 1
ATOM 4161 N N . PHE B 1 112 ? 8.938 24.766 -9.305 1 98.06 112 PHE B N 1
ATOM 4162 C CA . PHE B 1 112 ? 7.605 24.406 -9.789 1 98.06 112 PHE B CA 1
ATOM 4163 C C . PHE B 1 112 ? 6.582 25.453 -9.352 1 98.06 112 PHE B C 1
ATOM 4165 O O . PHE B 1 112 ? 5.41 25.375 -9.719 1 98.06 112 PHE B O 1
ATOM 4172 N N . PHE B 1 113 ? 6.953 26.438 -8.578 1 98.06 113 PHE B N 1
ATOM 4173 C CA . PHE B 1 113 ? 6.027 27.453 -8.102 1 98.06 113 PHE B CA 1
ATOM 4174 C C . PHE B 1 113 ? 5.773 28.516 -9.18 1 98.06 113 PHE B C 1
ATOM 4176 O O . PHE B 1 113 ? 4.648 28.984 -9.328 1 98.06 113 PHE B O 1
ATOM 4183 N N . ASP B 1 114 ? 6.816 28.781 -9.922 1 97.19 114 ASP B N 1
ATOM 4184 C CA . ASP B 1 114 ? 6.727 29.828 -10.93 1 97.19 114 ASP B CA 1
ATOM 4185 C C . ASP B 1 114 ? 6.691 29.234 -12.336 1 97.19 114 ASP B C 1
ATOM 4187 O O . ASP B 1 114 ? 6.254 29.891 -13.281 1 97.19 114 ASP B O 1
ATOM 4191 N N . ASN B 1 115 ? 7.188 28.031 -12.469 1 97.19 115 ASN B N 1
ATOM 4192 C CA . ASN B 1 115 ? 7.324 27.422 -13.789 1 97.19 115 ASN B CA 1
ATOM 4193 C C . ASN B 1 115 ? 6.309 26.297 -13.992 1 97.19 115 ASN B C 1
ATOM 4195 O O . ASN B 1 115 ? 5.891 25.656 -13.031 1 97.19 115 ASN B O 1
ATOM 4199 N N . ASP B 1 116 ? 5.953 26.062 -15.227 1 96.38 116 ASP B N 1
ATOM 4200 C CA . ASP B 1 116 ? 5.078 24.953 -15.562 1 96.38 116 ASP B CA 1
ATOM 4201 C C . ASP B 1 116 ? 5.801 23.609 -15.383 1 96.38 116 ASP B C 1
ATOM 4203 O O . ASP B 1 116 ? 7.035 23.578 -15.344 1 96.38 116 ASP B O 1
ATOM 4207 N N . PHE B 1 117 ? 5.039 22.594 -15.148 1 96.44 117 PHE B N 1
ATOM 4208 C CA . PHE B 1 117 ? 5.578 21.234 -15.039 1 96.44 117 PHE B CA 1
ATOM 4209 C C . PHE B 1 117 ? 4.723 20.25 -15.828 1 96.44 117 PHE B C 1
ATOM 4211 O O . PHE B 1 117 ? 3.586 20.562 -16.188 1 96.44 117 PHE B O 1
ATOM 4218 N N . SER B 1 118 ? 5.289 19.156 -16.094 1 94.44 118 SER B N 1
ATOM 4219 C CA . SER B 1 118 ? 4.602 18.125 -16.875 1 94.44 118 SER B CA 1
ATOM 4220 C C . SER B 1 118 ? 3.562 17.406 -16.031 1 94.44 118 SER B C 1
ATOM 4222 O O . SER B 1 118 ? 3.805 17.094 -14.859 1 94.44 118 SER B O 1
ATOM 4224 N N . GLU B 1 119 ? 2.48 17.016 -16.703 1 92.81 119 GLU B N 1
ATOM 4225 C CA . GLU B 1 119 ? 1.441 16.234 -16.031 1 92.81 119 GLU B CA 1
ATOM 4226 C C . GLU B 1 119 ? 1.591 14.75 -16.312 1 92.81 119 GLU B C 1
ATOM 4228 O O . GLU B 1 119 ? 0.797 13.938 -15.836 1 92.81 119 GLU B O 1
ATOM 4233 N N . ASP B 1 120 ? 2.635 14.398 -16.969 1 91.56 120 ASP B N 1
ATOM 4234 C CA . ASP B 1 120 ? 2.803 13.031 -17.453 1 91.56 120 ASP B CA 1
ATOM 4235 C C . ASP B 1 120 ? 2.863 12.047 -16.297 1 91.56 120 ASP B C 1
ATOM 4237 O O . ASP B 1 120 ? 2.143 11.047 -16.297 1 91.56 120 ASP B O 1
ATOM 4241 N N . VAL B 1 121 ? 3.688 12.336 -15.328 1 90.12 121 VAL B N 1
ATOM 4242 C CA . VAL B 1 121 ? 3.846 11.422 -14.203 1 90.12 121 VAL B CA 1
ATOM 4243 C C . VAL B 1 121 ? 2.516 11.273 -13.469 1 90.12 121 VAL B C 1
ATOM 4245 O O . VAL B 1 121 ? 2.09 10.156 -13.164 1 90.12 121 VAL B O 1
ATOM 4248 N N . GLY B 1 122 ? 1.867 12.383 -13.273 1 91.31 122 GLY B N 1
ATOM 4249 C CA . GLY B 1 122 ? 0.566 12.352 -12.625 1 91.31 122 GLY B CA 1
ATOM 4250 C C . GLY B 1 122 ? -0.469 11.562 -13.398 1 91.31 122 GLY B C 1
ATOM 4251 O O . GLY B 1 122 ? -1.242 10.805 -12.82 1 91.31 122 GLY B O 1
ATOM 4252 N N . ASP B 1 123 ? -0.459 11.734 -14.664 1 90.19 123 ASP B N 1
ATOM 4253 C CA . ASP B 1 123 ? -1.383 11.008 -15.523 1 90.19 123 ASP B CA 1
ATOM 4254 C C . ASP B 1 123 ? -1.159 9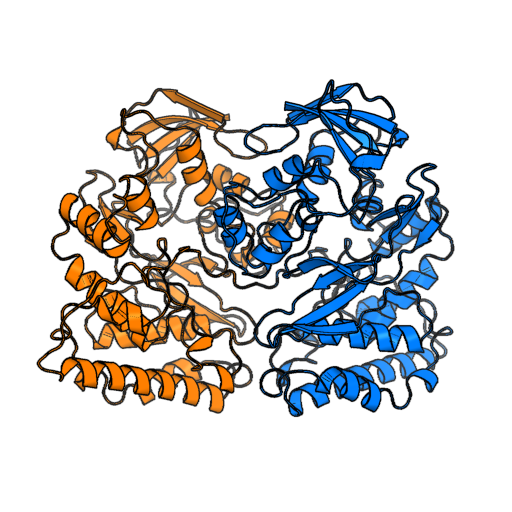.5 -15.422 1 90.19 123 ASP B C 1
ATOM 4256 O O . ASP B 1 123 ? -2.117 8.734 -15.312 1 90.19 123 ASP B O 1
ATOM 4260 N N . ILE B 1 124 ? 0.044 9.148 -15.438 1 87.94 124 ILE B N 1
ATOM 4261 C CA . ILE B 1 124 ? 0.403 7.738 -15.375 1 87.94 124 ILE B CA 1
ATOM 4262 C C . ILE B 1 124 ? -0.002 7.164 -14.016 1 87.94 124 ILE B C 1
ATOM 4264 O O . ILE B 1 124 ? -0.546 6.059 -13.945 1 87.94 124 ILE B O 1
ATOM 4268 N N . LEU B 1 125 ? 0.203 7.922 -12.992 1 87.5 125 LEU B N 1
ATOM 4269 C CA . LEU B 1 125 ? -0.177 7.488 -11.656 1 87.5 125 LEU B CA 1
ATOM 4270 C C . LEU B 1 125 ? -1.685 7.289 -11.555 1 87.5 125 LEU B C 1
ATOM 4272 O O . LEU B 1 125 ? -2.156 6.465 -10.766 1 87.5 125 LEU B O 1
ATOM 4276 N N . P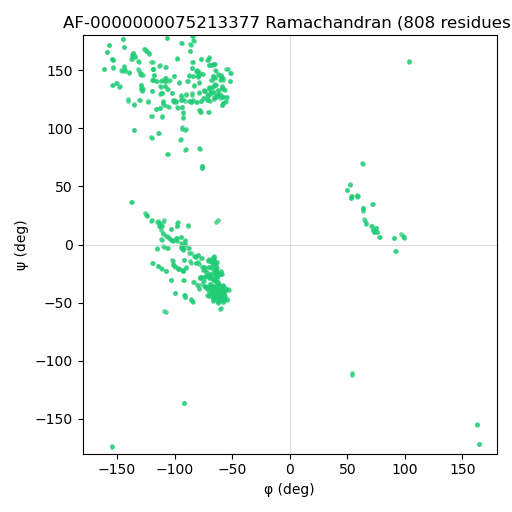HE B 1 126 ? -2.389 8.031 -12.383 1 87.06 126 PHE B N 1
ATOM 4277 C CA . PHE B 1 126 ? -3.844 7.922 -12.383 1 87.06 126 PHE B CA 1
ATOM 4278 C C . PHE B 1 126 ? -4.305 6.871 -13.391 1 87.06 126 PHE B C 1
ATOM 4280 O O . PHE B 1 126 ? -5.5 6.727 -13.641 1 87.06 126 PHE B O 1
ATOM 4287 N N . GLY B 1 127 ? -3.34 6.18 -14.039 1 79.75 127 GLY B N 1
ATOM 4288 C CA . GLY B 1 127 ? -3.676 5.027 -14.852 1 79.75 127 GLY B CA 1
ATOM 4289 C C . GLY B 1 127 ? -3.758 5.348 -16.328 1 79.75 127 GLY B C 1
ATOM 4290 O O . GLY B 1 127 ? -4.16 4.5 -17.141 1 79.75 127 GLY B O 1
ATOM 4291 N N . LYS B 1 128 ? -3.389 6.609 -16.672 1 81.38 128 LYS B N 1
ATOM 4292 C CA . LYS B 1 128 ? -3.381 6.953 -18.094 1 81.38 128 LYS B CA 1
ATOM 4293 C C . LYS B 1 128 ? -2.131 6.41 -18.781 1 81.38 128 LYS B C 1
ATOM 4295 O O . LYS B 1 128 ? -1.04 6.43 -18.203 1 81.38 128 LYS B O 1
ATOM 4300 N N . THR B 1 129 ? -2.348 5.746 -19.875 1 73.25 129 THR B N 1
ATOM 4301 C CA . THR B 1 129 ? -1.223 5.195 -20.625 1 73.25 129 THR B CA 1
ATOM 4302 C C . THR B 1 129 ? -0.638 6.242 -21.562 1 73.25 129 THR B C 1
ATOM 4304 O O . THR B 1 129 ? -1.379 7.008 -22.188 1 73.25 129 THR B O 1
ATOM 4307 N N . LYS B 1 130 ? 0.594 6.445 -21.562 1 76 130 LYS B N 1
ATOM 4308 C CA . LYS B 1 130 ? 1.328 7.312 -22.469 1 76 130 LYS B CA 1
ATOM 4309 C C . LYS B 1 130 ? 2.512 6.578 -23.094 1 76 130 LYS B C 1
ATOM 4311 O O . LYS B 1 130 ? 3.021 5.613 -22.531 1 76 130 LYS B O 1
ATOM 4316 N N . ASP B 1 131 ? 2.758 7 -24.312 1 72 131 ASP B N 1
ATOM 4317 C CA . ASP B 1 131 ? 3.961 6.477 -24.953 1 72 131 ASP B CA 1
ATOM 4318 C C . ASP B 1 131 ? 5.211 6.848 -24.156 1 72 131 ASP B C 1
ATOM 4320 O O . ASP B 1 131 ? 5.457 8.031 -23.891 1 72 131 ASP B O 1
ATOM 4324 N N . SER B 1 132 ? 5.965 5.918 -23.828 1 67.88 132 SER B N 1
ATOM 4325 C CA . SER B 1 132 ? 7.117 6.07 -22.953 1 67.88 132 SER B CA 1
ATOM 4326 C C . SER B 1 132 ? 8.164 6.992 -23.562 1 67.88 132 SER B C 1
ATOM 4328 O O . SER B 1 132 ? 8.922 7.648 -22.844 1 67.88 132 SER B O 1
ATOM 4330 N N . GLU B 1 133 ? 8.148 7.09 -24.844 1 74.12 133 GLU B N 1
ATOM 4331 C CA . GLU B 1 133 ? 9.195 7.867 -25.5 1 74.12 133 GLU B CA 1
ATOM 4332 C C . GLU B 1 133 ? 8.945 9.367 -25.344 1 74.12 133 GLU B C 1
ATOM 4334 O O . GLU B 1 133 ? 9.867 10.172 -25.469 1 74.12 133 GLU B O 1
ATOM 4339 N N . ASN B 1 134 ? 7.828 9.75 -24.906 1 82.31 134 ASN B N 1
ATOM 4340 C CA . ASN B 1 134 ? 7.492 11.164 -24.875 1 82.31 134 ASN B CA 1
ATOM 4341 C C . ASN B 1 134 ? 7.082 11.602 -23.469 1 82.31 134 ASN B C 1
ATOM 4343 O O . ASN B 1 134 ? 6.395 12.609 -23.297 1 82.31 134 ASN B O 1
ATOM 4347 N N . ILE B 1 135 ? 7.598 10.828 -22.5 1 89.31 135 ILE B N 1
ATOM 4348 C CA . ILE B 1 135 ? 7.172 11.141 -21.141 1 89.31 135 ILE B CA 1
ATOM 4349 C C . ILE B 1 135 ? 8.18 12.078 -20.484 1 89.31 135 ILE B C 1
ATOM 4351 O O . ILE B 1 135 ? 9.391 11.852 -20.547 1 89.31 135 ILE B O 1
ATOM 4355 N N . SER B 1 136 ? 7.684 13.219 -20 1 90.75 136 SER B N 1
ATOM 4356 C CA . SER B 1 136 ? 8.516 14.117 -19.203 1 90.75 136 SER B CA 1
ATOM 4357 C C . SER B 1 136 ? 8.414 13.781 -17.719 1 90.75 136 SER B C 1
ATOM 4359 O O . SER B 1 136 ? 7.316 13.695 -17.172 1 90.75 136 SER B O 1
ATOM 4361 N N . LEU B 1 137 ? 9.602 13.633 -17.062 1 90.38 137 LEU B N 1
ATOM 4362 C CA . LEU B 1 137 ? 9.648 13.297 -15.648 1 90.38 137 LEU B CA 1
ATOM 4363 C C . LEU B 1 137 ? 9.773 14.555 -14.797 1 90.38 137 LEU B C 1
ATOM 4365 O O . LEU B 1 137 ? 9.953 14.469 -13.578 1 90.38 137 LEU B O 1
ATOM 4369 N N . ASN B 1 138 ? 9.688 15.719 -15.461 1 92.44 138 ASN B N 1
ATOM 4370 C CA . ASN B 1 138 ? 9.711 17 -14.758 1 92.44 138 ASN B CA 1
ATOM 4371 C C . ASN B 1 138 ? 8.359 17.312 -14.125 1 92.44 138 ASN B C 1
ATOM 4373 O O . ASN B 1 138 ? 7.574 18.078 -14.695 1 92.44 138 ASN B O 1
ATOM 4377 N N . SER B 1 139 ? 8.141 16.75 -12.984 1 95.19 139 SER B N 1
ATOM 4378 C CA . SER B 1 139 ? 6.84 16.828 -12.336 1 95.19 139 SER B CA 1
ATOM 4379 C C . SER B 1 139 ? 6.984 16.844 -10.82 1 95.19 139 SER B C 1
ATOM 4381 O O . SER B 1 139 ? 7.75 16.062 -10.258 1 95.19 139 SER B O 1
ATOM 4383 N N . PRO B 1 140 ? 6.242 17.703 -10.164 1 96.44 140 PRO B N 1
ATOM 4384 C CA . PRO B 1 140 ? 6.266 17.703 -8.703 1 96.44 140 PRO B CA 1
ATOM 4385 C C . PRO B 1 140 ? 5.672 16.438 -8.102 1 96.44 140 PRO B C 1
ATOM 4387 O O . PRO B 1 140 ? 5.809 16.188 -6.902 1 96.44 140 PRO B O 1
ATOM 4390 N N . ASP B 1 141 ? 5.043 15.648 -8.906 1 95 141 ASP B N 1
ATOM 4391 C CA . ASP B 1 141 ? 4.465 14.398 -8.43 1 95 141 ASP B CA 1
ATOM 4392 C C . ASP B 1 141 ? 5.555 13.438 -7.941 1 95 141 ASP B C 1
ATOM 4394 O O . ASP B 1 141 ? 5.289 12.547 -7.137 1 95 141 ASP B O 1
ATOM 4398 N N . ASN B 1 142 ? 6.738 13.625 -8.398 1 93.06 142 ASN B N 1
ATOM 4399 C CA . ASN B 1 142 ? 7.863 12.773 -8.031 1 93.06 142 ASN B CA 1
ATOM 4400 C C . ASN B 1 142 ? 8.227 12.922 -6.559 1 93.06 142 ASN B C 1
ATOM 4402 O O . ASN B 1 142 ? 8.93 12.078 -5.996 1 93.06 142 ASN B O 1
ATOM 4406 N N . THR B 1 143 ? 7.734 14.008 -5.945 1 93.62 143 THR B N 1
ATOM 4407 C CA . THR B 1 143 ? 8.102 14.312 -4.566 1 93.62 143 THR B CA 1
ATOM 4408 C C . THR B 1 143 ? 6.852 14.438 -3.693 1 93.62 143 THR B C 1
ATOM 4410 O O . THR B 1 143 ? 6.848 15.18 -2.709 1 93.62 143 THR B O 1
ATOM 4413 N N . SER B 1 144 ? 5.809 13.828 -4.07 1 90 144 SER B N 1
ATOM 4414 C CA . SER B 1 144 ? 4.59 13.859 -3.266 1 90 144 SER B CA 1
ATOM 4415 C C . SER B 1 144 ? 4.445 12.594 -2.428 1 90 144 SER B C 1
ATOM 4417 O O . SER B 1 144 ? 4.434 11.484 -2.967 1 90 144 SER B O 1
ATOM 4419 N N . ASP B 1 145 ? 4.336 12.773 -1.166 1 85.81 145 ASP B N 1
ATOM 4420 C CA . ASP B 1 145 ? 4.215 11.656 -0.237 1 85.81 145 ASP B CA 1
ATOM 4421 C C . ASP B 1 145 ? 2.758 11.227 -0.085 1 85.81 145 ASP B C 1
ATOM 4423 O O . ASP B 1 145 ? 1.861 11.82 -0.688 1 85.81 145 ASP B O 1
ATOM 4427 N N . GLY B 1 146 ? 2.6 10.086 0.635 1 85 146 GLY B N 1
ATOM 4428 C CA . GLY B 1 146 ? 1.255 9.602 0.885 1 85 146 GLY B CA 1
ATOM 4429 C C . GLY B 1 146 ? 0.879 8.414 0.01 1 85 146 GLY B C 1
ATOM 4430 O O . GLY B 1 146 ? 1.284 8.344 -1.152 1 85 146 GLY B O 1
ATOM 4431 N N . CYS B 1 147 ? -0.072 7.668 0.447 1 83.25 147 CYS B N 1
ATOM 4432 C CA . CYS B 1 147 ? -0.354 6.379 -0.172 1 83.25 147 CYS B CA 1
ATOM 4433 C C . CYS B 1 147 ? -1.48 6.496 -1.191 1 83.25 147 CYS B C 1
ATOM 4435 O O . CYS B 1 147 ? -1.614 5.648 -2.076 1 83.25 147 CYS B O 1
ATOM 4437 N N . LEU B 1 148 ? -2.307 7.48 -1.138 1 88.44 148 LEU B N 1
ATOM 4438 C CA . LEU B 1 148 ? -3.436 7.625 -2.051 1 88.44 148 LEU B CA 1
ATOM 4439 C C . LEU B 1 148 ? -2.988 8.219 -3.379 1 88.44 148 LEU B C 1
ATOM 4441 O O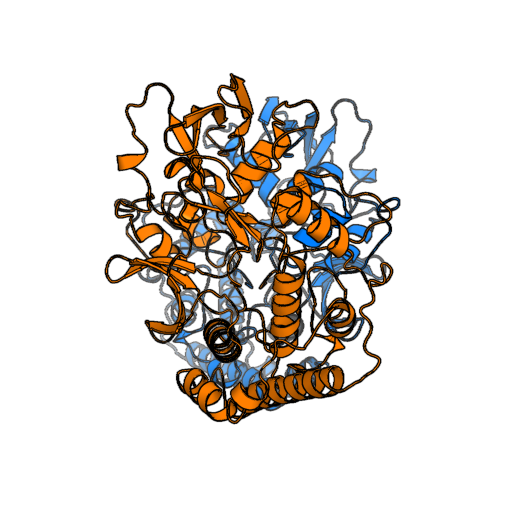 . LEU B 1 148 ? -2.045 9.016 -3.422 1 88.44 148 LEU B O 1
ATOM 4445 N N . LYS B 1 149 ? -3.668 7.848 -4.41 1 91.38 149 LYS B N 1
ATOM 4446 C CA . LYS B 1 149 ? -3.42 8.445 -5.719 1 91.38 149 LYS B CA 1
ATOM 4447 C C . LYS B 1 149 ? -3.635 9.953 -5.684 1 91.38 149 LYS B C 1
ATOM 4449 O O . LYS B 1 149 ? -4.668 10.43 -5.211 1 91.38 149 LYS B O 1
ATOM 4454 N N . LYS B 1 150 ? -2.637 10.633 -6.148 1 94.69 150 LYS B N 1
ATOM 4455 C CA . LYS B 1 150 ? -2.734 12.086 -6.203 1 94.69 150 LYS B CA 1
ATOM 4456 C C . LYS B 1 150 ? -1.821 12.664 -7.285 1 94.69 150 LYS B C 1
ATOM 4458 O O . LYS B 1 150 ? -0.922 11.977 -7.773 1 94.69 150 LYS B O 1
ATOM 4463 N N . ARG B 1 151 ? -2.109 13.844 -7.707 1 95.38 151 ARG B N 1
ATOM 4464 C CA . ARG B 1 151 ? -1.279 14.539 -8.688 1 95.38 151 ARG B CA 1
ATOM 4465 C C . ARG B 1 151 ? -1.412 16.047 -8.547 1 95.38 151 ARG B C 1
ATOM 4467 O O . ARG B 1 151 ? -2.449 16.547 -8.109 1 95.38 151 ARG B O 1
ATOM 4474 N N . TRP B 1 152 ? -0.382 16.75 -8.93 1 97.19 152 TRP B N 1
ATOM 4475 C CA . TRP B 1 152 ? -0.405 18.203 -9.031 1 97.19 152 TRP B CA 1
ATOM 4476 C C . TRP B 1 152 ? -0.86 18.641 -10.422 1 97.19 152 TRP B C 1
ATOM 4478 O O . TRP B 1 152 ? -0.474 18.031 -11.422 1 97.19 152 TRP B O 1
ATOM 4488 N N . LYS B 1 153 ? -1.615 19.641 -10.461 1 96.69 153 LYS B N 1
ATOM 4489 C CA . LYS B 1 153 ? -2.066 20.266 -11.695 1 96.69 153 LYS B CA 1
ATOM 4490 C C . LYS B 1 153 ? -2.062 21.797 -11.57 1 96.69 153 LYS B C 1
ATOM 4492 O O . LYS B 1 153 ? -2.201 22.328 -10.469 1 96.69 153 LYS B O 1
ATOM 4497 N N . ILE B 1 154 ? -1.805 22.406 -12.695 1 97.38 154 ILE B N 1
ATOM 4498 C CA . ILE B 1 154 ? -1.998 23.844 -12.773 1 97.38 154 ILE B CA 1
ATOM 4499 C C . ILE B 1 154 ? -3.4 24.156 -13.289 1 97.38 154 ILE B C 1
ATOM 4501 O O . ILE B 1 154 ? -3.723 23.844 -14.438 1 97.38 154 ILE B O 1
ATOM 4505 N N . ILE B 1 155 ? -4.207 24.641 -12.43 1 96.19 155 ILE B N 1
ATOM 4506 C CA . ILE B 1 155 ? -5.578 25 -12.766 1 96.19 155 ILE B CA 1
ATOM 4507 C C . ILE B 1 155 ? -5.773 26.5 -12.586 1 96.19 155 ILE B C 1
ATOM 4509 O O . ILE B 1 155 ? -5.652 27.031 -11.469 1 96.19 155 ILE B O 1
ATOM 4513 N N . ASN B 1 156 ? -6.062 27.219 -13.656 1 95.56 156 ASN B N 1
ATOM 4514 C CA . ASN B 1 156 ? -6.23 28.656 -13.617 1 95.56 156 ASN B CA 1
ATOM 4515 C C . ASN B 1 156 ? -5.027 29.359 -12.984 1 95.56 156 ASN B C 1
ATOM 4517 O O . ASN B 1 156 ? -5.18 30.156 -12.07 1 95.56 156 ASN B O 1
ATOM 4521 N N . GLN B 1 157 ? -3.885 28.891 -13.297 1 95.44 157 GLN B N 1
ATOM 4522 C CA . GLN B 1 157 ? -2.596 29.469 -12.93 1 95.44 157 GLN B CA 1
ATOM 4523 C C . GLN B 1 157 ? -2.268 29.203 -11.469 1 95.44 157 GLN B C 1
ATOM 4525 O O . GLN B 1 157 ? -1.354 29.828 -10.906 1 95.44 157 GLN B O 1
ATOM 4530 N N . LYS B 1 158 ? -3.072 28.344 -10.898 1 97.25 158 LYS B N 1
ATOM 4531 C CA . LYS B 1 158 ? -2.809 27.953 -9.516 1 97.25 158 LYS B CA 1
ATOM 4532 C C . LYS B 1 158 ? -2.297 26.516 -9.445 1 97.25 158 LYS B C 1
ATOM 4534 O O . LYS B 1 158 ? -2.729 25.656 -10.219 1 97.25 158 LYS B O 1
ATOM 4539 N N . ARG B 1 159 ? -1.337 26.297 -8.555 1 98.31 159 ARG B N 1
ATOM 4540 C CA . ARG B 1 159 ? -0.89 24.938 -8.297 1 98.31 159 ARG B CA 1
ATOM 4541 C C . ARG B 1 159 ? -1.875 24.203 -7.391 1 98.31 159 ARG B C 1
ATOM 4543 O O . ARG B 1 159 ? -2.088 24.594 -6.242 1 98.31 159 ARG B O 1
ATOM 4550 N N . CYS B 1 160 ? -2.5 23.188 -7.969 1 98.25 160 CYS B N 1
ATOM 4551 C CA . CYS B 1 160 ? -3.545 22.453 -7.258 1 98.25 160 CYS B CA 1
ATOM 4552 C C . CYS B 1 160 ? -3.17 20.984 -7.094 1 98.25 160 CYS B C 1
ATOM 4554 O O . CYS B 1 160 ? -2.549 20.391 -7.98 1 98.25 160 CYS B O 1
ATOM 4556 N N . LEU B 1 161 ? -3.529 20.484 -5.93 1 98.06 161 LEU B N 1
ATOM 4557 C CA . LEU B 1 161 ? -3.367 19.062 -5.668 1 98.06 161 LEU B CA 1
ATOM 4558 C C . LEU B 1 161 ? -4.695 18.328 -5.816 1 98.06 161 LEU B C 1
ATOM 4560 O O . LEU B 1 161 ? -5.703 18.734 -5.238 1 98.06 161 LEU B O 1
ATOM 4564 N N . LEU B 1 162 ? -4.73 17.344 -6.672 1 97.5 162 LEU B N 1
ATOM 4565 C CA . LEU B 1 162 ? -5.871 16.453 -6.824 1 97.5 162 LEU B CA 1
ATOM 4566 C C . LEU B 1 162 ? -5.609 15.109 -6.137 1 97.5 162 LEU B C 1
ATOM 4568 O O . LEU B 1 162 ? -4.559 14.5 -6.34 1 97.5 162 LEU B O 1
ATOM 4572 N N . LYS B 1 163 ? -6.543 14.641 -5.312 1 96.56 163 LYS B N 1
ATOM 4573 C CA . LYS B 1 163 ? -6.395 13.391 -4.574 1 96.56 163 LYS B CA 1
ATOM 4574 C C . LYS B 1 163 ? -7.605 12.484 -4.785 1 96.56 163 LYS B C 1
ATOM 4576 O O . LYS B 1 163 ? -8.75 12.93 -4.672 1 96.56 163 LYS B O 1
ATOM 4581 N N . ALA B 1 164 ? -7.336 11.219 -5.094 1 95.12 164 ALA B N 1
ATOM 4582 C CA . ALA B 1 164 ? -8.398 10.234 -5.281 1 95.12 164 ALA B CA 1
ATOM 4583 C C . ALA B 1 164 ? -8.797 9.602 -3.953 1 95.12 164 ALA B C 1
ATOM 4585 O O . ALA B 1 164 ? -8.164 9.852 -2.924 1 95.12 164 ALA B O 1
ATOM 4586 N N . GLY B 1 165 ? -9.945 8.906 -4.02 1 94.06 165 GLY B N 1
ATOM 4587 C CA . GLY B 1 165 ? -10.367 8.109 -2.883 1 94.06 165 GLY B CA 1
ATOM 4588 C C . GLY B 1 165 ? -10.016 6.641 -3.021 1 94.06 165 GLY B C 1
ATOM 4589 O O . GLY B 1 165 ? -9.703 6.172 -4.117 1 94.06 165 GLY B O 1
ATOM 4590 N N . SER B 1 166 ? -9.992 5.938 -1.913 1 92.94 166 SER B N 1
ATOM 4591 C CA . SER B 1 166 ? -9.711 4.504 -1.934 1 92.94 166 SER B CA 1
ATOM 4592 C C . SER B 1 166 ? -10.984 3.703 -2.199 1 92.94 166 SER B C 1
ATOM 4594 O O . SER B 1 166 ? -12.086 4.156 -1.885 1 92.94 166 SER B O 1
ATOM 4596 N N . LEU B 1 167 ? -10.758 2.58 -2.783 1 92.06 167 LEU B N 1
ATOM 4597 C CA . LEU B 1 167 ? -11.859 1.646 -2.99 1 92.06 167 LEU B CA 1
ATOM 4598 C C . LEU B 1 167 ? -12.359 1.089 -1.661 1 92.06 167 LEU B C 1
ATOM 4600 O O . LEU B 1 167 ? -11.602 1.01 -0.692 1 92.06 167 LEU B O 1
ATOM 4604 N N . PRO B 1 168 ? -13.539 0.679 -1.546 1 95 168 PRO B N 1
ATOM 4605 C CA . PRO B 1 168 ? -14.523 0.64 -2.631 1 95 168 PRO B CA 1
ATOM 4606 C C . PRO B 1 168 ? -15.367 1.909 -2.709 1 95 168 PRO B C 1
ATOM 4608 O O . PRO B 1 168 ? -16.062 2.137 -3.707 1 95 168 PRO B O 1
ATOM 4611 N N . TYR B 1 169 ? -15.344 2.762 -1.707 1 96.56 169 TYR B N 1
ATOM 4612 C CA . TYR B 1 169 ? -16.359 3.809 -1.591 1 96.56 169 TYR B CA 1
ATOM 4613 C C . TYR B 1 169 ? -15.891 5.094 -2.258 1 96.56 169 TYR B C 1
ATOM 4615 O O . TYR B 1 169 ? -16.703 5.969 -2.572 1 96.56 169 TYR B O 1
ATOM 4623 N N . GLU B 1 170 ? -14.555 5.223 -2.398 1 95.94 170 GLU B N 1
ATOM 4624 C CA . GLU B 1 170 ? -13.992 6.465 -2.922 1 95.94 170 GLU B CA 1
ATOM 4625 C C . GLU B 1 170 ? -14.555 7.68 -2.188 1 95.94 170 GLU B C 1
ATOM 4627 O O . GLU B 1 170 ? -14.922 8.672 -2.814 1 95.94 170 GLU B O 1
ATOM 4632 N N . GLN B 1 171 ? -14.586 7.617 -0.89 1 97.81 171 GLN B N 1
ATOM 4633 C CA . GLN B 1 171 ? -15.312 8.555 -0.037 1 97.81 171 GLN B CA 1
ATOM 4634 C C . GLN B 1 171 ? -14.422 9.711 0.404 1 97.81 171 GLN B C 1
ATOM 4636 O O . GLN B 1 171 ? -14.906 10.789 0.727 1 97.81 171 GLN B O 1
ATOM 4641 N N . GLN B 1 172 ? -13.109 9.555 0.4 1 98 172 GLN B N 1
ATOM 4642 C CA . GLN B 1 172 ? -12.156 10.469 1.023 1 98 172 GLN B CA 1
ATOM 4643 C C . GLN B 1 172 ? -12.25 11.859 0.404 1 98 172 GLN B C 1
ATOM 4645 O O . GLN B 1 172 ? -12.164 12.867 1.111 1 98 172 GLN B O 1
ATOM 4650 N N . PRO B 1 173 ? -12.453 11.984 -0.926 1 98.56 173 PRO B N 1
ATOM 4651 C CA . PRO B 1 173 ? -12.586 13.328 -1.492 1 98.56 173 PRO B CA 1
ATOM 4652 C C . PRO B 1 173 ? -13.75 14.109 -0.882 1 98.56 173 PRO B C 1
ATOM 4654 O O . PRO B 1 173 ? -13.617 15.305 -0.608 1 98.56 173 PRO B O 1
ATOM 4657 N N . PHE B 1 174 ? -14.797 13.469 -0.619 1 98.81 174 PHE B N 1
ATOM 4658 C CA . PHE B 1 174 ? -15.961 14.117 -0.023 1 98.81 174 PHE B CA 1
ATOM 4659 C C . PHE B 1 174 ? -15.695 14.469 1.438 1 98.81 174 PHE B C 1
ATOM 4661 O O . PHE B 1 174 ? -16.125 15.516 1.919 1 98.81 174 PHE B O 1
ATOM 4668 N N . ASN B 1 175 ? -14.984 13.562 2.104 1 98.81 175 ASN B N 1
ATOM 4669 C CA . ASN B 1 175 ? -14.609 13.844 3.484 1 98.81 175 ASN B CA 1
ATOM 4670 C C . ASN B 1 175 ? -13.781 15.117 3.594 1 98.81 175 ASN B C 1
ATOM 4672 O O . ASN B 1 175 ? -13.953 15.898 4.531 1 98.81 175 ASN B O 1
ATOM 4676 N N . GLU B 1 176 ? -12.836 15.297 2.643 1 98.75 176 GLU B N 1
ATOM 4677 C CA . GLU B 1 176 ? -12.031 16.516 2.617 1 98.75 176 GLU B CA 1
ATOM 4678 C C . GLU B 1 176 ? -12.906 17.766 2.518 1 98.75 176 GLU B C 1
ATOM 4680 O O . GLU B 1 176 ? -12.688 18.734 3.238 1 98.75 176 GLU B O 1
ATOM 4685 N N . ALA B 1 177 ? -13.859 17.688 1.669 1 98.88 177 ALA B N 1
ATOM 4686 C CA . ALA B 1 177 ? -14.766 18.812 1.459 1 98.88 177 ALA B CA 1
ATOM 4687 C C . ALA B 1 177 ? -15.625 19.062 2.693 1 98.88 177 ALA B C 1
ATOM 4689 O O . ALA B 1 177 ? -15.852 20.219 3.074 1 98.88 177 ALA B O 1
ATOM 4690 N N . ILE B 1 178 ? -16.094 18.031 3.289 1 98.88 178 ILE B N 1
ATOM 4691 C CA . ILE B 1 178 ? -16.906 18.141 4.496 1 98.88 178 ILE B CA 1
ATOM 4692 C C . ILE B 1 178 ? -16.078 18.766 5.617 1 98.88 178 ILE B C 1
ATOM 4694 O O . ILE B 1 178 ? -16.547 19.672 6.32 1 98.88 178 ILE B O 1
ATOM 4698 N N . ALA B 1 179 ? -14.836 18.266 5.754 1 98.88 179 ALA B N 1
ATOM 4699 C CA . ALA B 1 179 ? -13.945 18.844 6.758 1 98.88 179 ALA B CA 1
ATOM 4700 C C . ALA B 1 179 ? -13.727 20.344 6.512 1 98.88 179 ALA B C 1
ATOM 4702 O O . ALA B 1 179 ? -13.758 21.141 7.449 1 98.88 179 ALA B O 1
ATOM 4703 N N . SER B 1 180 ? -13.539 20.703 5.293 1 98.69 180 SER B N 1
ATOM 4704 C CA . SER B 1 180 ? -13.383 22.109 4.922 1 98.69 180 SER B CA 1
ATOM 4705 C C . SER B 1 180 ? -14.609 22.922 5.32 1 98.69 180 SER B C 1
ATOM 4707 O O . SER B 1 180 ? -14.484 24.016 5.863 1 98.69 180 SER B O 1
ATOM 4709 N N . LEU B 1 181 ? -15.758 22.359 5.027 1 98.69 181 LEU B N 1
ATOM 4710 C CA . LEU B 1 181 ? -17.016 23.016 5.367 1 98.69 181 LEU B CA 1
ATOM 4711 C C . LEU B 1 181 ? -17.094 23.297 6.867 1 98.69 181 LEU B C 1
ATOM 4713 O O . LEU B 1 181 ? -17.406 24.406 7.285 1 98.69 181 LEU B O 1
ATOM 4717 N N . ILE B 1 182 ? -16.781 22.297 7.656 1 98.75 182 ILE B N 1
ATOM 4718 C CA . ILE B 1 182 ? -16.859 22.406 9.109 1 98.75 182 ILE B CA 1
ATOM 4719 C C . ILE B 1 182 ? -15.859 23.453 9.602 1 98.75 182 ILE B C 1
ATOM 4721 O O . ILE B 1 182 ? -16.203 24.297 10.43 1 98.75 182 ILE B O 1
ATOM 4725 N N . MET B 1 183 ? -14.664 23.406 9.102 1 98.75 183 MET B N 1
ATOM 4726 C CA . MET B 1 183 ? -13.625 24.328 9.547 1 98.75 183 MET B CA 1
ATOM 4727 C C . MET B 1 183 ? -13.93 25.75 9.094 1 98.75 183 MET B C 1
ATOM 4729 O O . MET B 1 183 ? -13.609 26.719 9.789 1 98.75 183 MET B O 1
ATOM 4733 N N . ASP B 1 184 ? -14.539 25.906 7.914 1 98.25 184 ASP B N 1
ATOM 4734 C CA . ASP B 1 184 ? -15 27.219 7.473 1 98.25 184 ASP B CA 1
ATOM 4735 C C . ASP B 1 184 ? -16.031 27.797 8.445 1 98.25 184 ASP B C 1
ATOM 4737 O O . ASP B 1 184 ? -15.93 28.953 8.836 1 98.25 184 ASP B O 1
ATOM 4741 N N . LYS B 1 185 ? -16.969 27.016 8.828 1 98.06 185 LYS B N 1
ATOM 4742 C CA . LYS B 1 185 ? -18.016 27.438 9.75 1 98.06 185 LYS B CA 1
ATOM 4743 C C . LYS B 1 185 ? -17.422 27.828 11.109 1 98.06 185 LYS B C 1
ATOM 4745 O O . LYS B 1 185 ? -17.938 28.719 11.781 1 98.06 185 LYS B O 1
ATOM 4750 N N . LEU B 1 186 ? -16.359 27.172 11.484 1 98.31 186 LEU B N 1
ATOM 4751 C CA . LEU B 1 186 ? -15.766 27.375 12.805 1 98.31 186 LEU B CA 1
ATOM 4752 C C . LEU B 1 186 ? -14.664 28.422 12.75 1 98.31 186 LEU B C 1
ATOM 4754 O O . LEU B 1 186 ? -14.039 28.734 13.773 1 98.31 186 LEU B O 1
ATOM 4758 N N . ASN B 1 187 ? -14.367 28.953 11.633 1 98.06 187 ASN B N 1
ATOM 4759 C CA . ASN B 1 187 ? -13.305 29.938 11.43 1 98.06 187 ASN B CA 1
ATOM 4760 C C . ASN B 1 187 ? -11.945 29.391 11.867 1 98.06 187 ASN B C 1
ATOM 4762 O O . ASN B 1 187 ? -11.219 30.047 12.609 1 98.06 187 ASN B O 1
ATOM 4766 N N . VAL B 1 188 ? -11.703 28.156 11.547 1 98.56 188 VAL B N 1
ATOM 4767 C CA . VAL B 1 188 ? -10.422 27.484 11.766 1 98.56 188 VAL B CA 1
ATOM 4768 C C . VAL B 1 188 ? -9.57 27.578 10.5 1 98.56 188 VAL B C 1
ATOM 4770 O O . VAL B 1 188 ? -10.055 27.328 9.398 1 98.56 188 VAL B O 1
ATOM 4773 N N . ASP B 1 189 ? -8.328 28.047 10.633 1 98.62 189 ASP B N 1
ATOM 4774 C CA . ASP B 1 189 ? -7.41 28.125 9.5 1 98.62 189 ASP B CA 1
ATOM 4775 C C . ASP B 1 189 ? -7.191 26.75 8.875 1 98.62 189 ASP B C 1
ATOM 4777 O O . ASP B 1 189 ? -6.746 25.828 9.555 1 98.62 189 ASP B O 1
ATOM 4781 N N . HIS B 1 190 ? -7.531 26.594 7.594 1 98.75 190 HIS B N 1
ATOM 4782 C CA . HIS B 1 190 ? -7.477 25.312 6.926 1 98.75 190 HIS B CA 1
ATOM 4783 C C . HIS B 1 190 ? -7.273 25.469 5.422 1 98.75 190 HIS B C 1
ATOM 4785 O O . HIS B 1 190 ? -7.453 26.562 4.883 1 98.75 190 HIS B O 1
ATOM 4791 N N . VAL B 1 191 ? -6.781 24.422 4.816 1 98.56 191 VAL B N 1
ATOM 4792 C CA . VAL B 1 191 ? -6.785 24.328 3.359 1 98.56 191 VAL B CA 1
ATOM 4793 C C . VAL B 1 191 ? -8.203 24.047 2.865 1 98.56 191 VAL B C 1
ATOM 4795 O O . VAL B 1 191 ? -8.883 23.141 3.375 1 98.56 191 VAL B O 1
ATOM 4798 N N . ASN B 1 192 ? -8.633 24.781 1.9 1 98.56 192 ASN B N 1
ATOM 4799 C CA . ASN B 1 192 ? -9.969 24.609 1.345 1 98.56 192 ASN B CA 1
ATOM 4800 C C . ASN B 1 192 ? -9.984 23.531 0.259 1 98.56 192 ASN B C 1
ATOM 4802 O O . ASN B 1 192 ? -9.266 23.641 -0.737 1 98.56 192 ASN B O 1
ATOM 4806 N N . TYR B 1 193 ? -10.828 22.547 0.49 1 98.56 193 TYR B N 1
ATOM 4807 C CA . TYR B 1 193 ? -10.969 21.453 -0.479 1 98.56 193 TYR B CA 1
ATOM 4808 C C . TYR B 1 193 ? -12.336 21.5 -1.148 1 98.56 193 TYR B C 1
ATOM 4810 O O . TYR B 1 193 ? -13.344 21.797 -0.499 1 98.56 193 TYR B O 1
ATOM 4818 N N . SER B 1 194 ? -12.375 21.219 -2.41 1 98.06 194 SER B N 1
ATOM 4819 C CA . SER B 1 194 ? -13.594 20.938 -3.164 1 98.06 194 SER B CA 1
ATOM 4820 C C . SER B 1 194 ? -13.516 19.609 -3.885 1 98.06 194 SER B C 1
ATOM 4822 O O . SER B 1 194 ? -12.461 18.969 -3.902 1 98.06 194 SER B O 1
ATOM 4824 N N . VAL B 1 195 ? -14.68 19.156 -4.391 1 98.25 195 VAL B N 1
ATOM 4825 C CA . VAL B 1 195 ? -14.711 17.891 -5.102 1 98.25 195 VAL B CA 1
ATOM 4826 C C . VAL B 1 195 ? -14.969 18.125 -6.586 1 98.25 195 VAL B C 1
ATOM 4828 O O . VAL B 1 195 ? -15.844 18.922 -6.945 1 98.25 195 VAL B O 1
ATOM 4831 N N . ILE B 1 196 ? -14.156 17.516 -7.391 1 96.12 196 ILE B N 1
ATOM 4832 C CA . ILE B 1 196 ? -14.438 17.484 -8.82 1 96.12 196 ILE B CA 1
ATOM 4833 C C . ILE B 1 196 ? -14.602 16.031 -9.281 1 96.12 196 ILE B C 1
ATOM 4835 O O . ILE B 1 196 ? -14.062 15.117 -8.664 1 96.12 196 ILE B O 1
ATOM 4839 N N . VAL B 1 197 ? -15.367 15.859 -10.266 1 93.44 197 VAL B N 1
ATOM 4840 C CA . VAL B 1 197 ? -15.555 14.531 -10.836 1 93.44 197 VAL B CA 1
ATOM 4841 C C . VAL B 1 197 ? -14.961 14.484 -12.242 1 93.44 197 VAL B C 1
ATOM 4843 O O . VAL B 1 197 ? -15.281 15.32 -13.086 1 93.44 197 VAL B O 1
ATOM 4846 N N . ASP B 1 198 ? -14.008 13.68 -12.398 1 88.94 198 ASP B N 1
ATOM 4847 C CA . ASP B 1 198 ? -13.375 13.43 -13.695 1 88.94 198 ASP B CA 1
ATOM 4848 C C . ASP B 1 198 ? -13.43 11.945 -14.055 1 88.94 198 ASP B C 1
ATOM 4850 O O . ASP B 1 198 ? -12.953 11.102 -13.305 1 88.94 198 ASP B O 1
ATOM 4854 N N . ASP B 1 199 ? -14.031 11.578 -15.25 1 85.5 199 ASP B N 1
ATOM 4855 C CA . ASP B 1 199 ? -14.195 10.195 -15.711 1 85.5 199 ASP B CA 1
ATOM 4856 C C . ASP B 1 199 ? -14.891 9.344 -14.648 1 85.5 199 ASP B C 1
ATOM 4858 O O . ASP B 1 199 ? -14.375 8.297 -14.25 1 85.5 199 ASP B O 1
ATOM 4862 N N . GLU B 1 200 ? -15.906 9.938 -14.039 1 87.12 200 GLU B N 1
ATOM 4863 C CA . GLU B 1 200 ? -16.812 9.273 -13.102 1 87.12 200 GLU B CA 1
ATOM 4864 C C . GLU B 1 200 ? -16.109 8.977 -11.781 1 87.12 200 GLU B C 1
ATOM 4866 O O . GLU B 1 200 ? -16.578 8.141 -11.008 1 87.12 200 GLU B O 1
ATOM 4871 N N . LYS B 1 201 ? -15.047 9.578 -11.57 1 91.81 201 LYS B N 1
ATOM 4872 C CA . LYS B 1 201 ? -14.328 9.406 -10.312 1 91.81 201 LYS B CA 1
ATOM 4873 C C . LYS B 1 201 ? -14.195 10.734 -9.57 1 91.81 201 LYS B C 1
ATOM 4875 O O . LYS B 1 201 ? -13.875 11.758 -10.18 1 91.81 201 LYS B O 1
ATOM 4880 N N . PRO B 1 202 ? -14.508 10.711 -8.312 1 97.06 202 PRO B N 1
ATOM 4881 C CA . PRO B 1 202 ? -14.359 11.938 -7.523 1 97.06 202 PRO B CA 1
ATOM 4882 C C . PRO B 1 202 ? -12.914 12.203 -7.102 1 97.06 202 PRO B C 1
ATOM 4884 O O . PRO B 1 202 ? -12.188 11.273 -6.77 1 97.06 202 PRO B O 1
ATOM 4887 N N . TYR B 1 203 ? -12.508 13.398 -7.148 1 97.38 203 TYR B N 1
ATOM 4888 C CA . TYR B 1 203 ? -11.219 13.867 -6.645 1 97.38 203 TYR B CA 1
ATOM 4889 C C . TYR B 1 203 ? -11.398 15.078 -5.738 1 97.38 203 TYR B C 1
ATOM 4891 O O . TYR B 1 203 ? -12.234 15.945 -6.012 1 97.38 203 TYR B O 1
ATOM 4899 N N . SER B 1 204 ? -10.672 15.086 -4.633 1 98.25 204 SER B N 1
ATOM 4900 C CA . SER B 1 204 ? -10.555 16.344 -3.912 1 98.25 204 SER B CA 1
ATOM 4901 C C . SER B 1 204 ? -9.531 17.266 -4.562 1 98.25 204 SER B C 1
ATOM 4903 O O . SER B 1 204 ? -8.516 16.797 -5.086 1 98.25 204 SER B O 1
ATOM 4905 N N . VAL B 1 205 ? -9.797 18.516 -4.543 1 98.25 205 VAL B N 1
ATOM 4906 C CA . VAL B 1 205 ? -8.898 19.516 -5.121 1 98.25 205 VAL B CA 1
ATOM 4907 C C . VAL B 1 205 ? -8.633 20.625 -4.105 1 98.25 205 VAL B C 1
ATOM 4909 O O . VAL B 1 205 ? -9.555 21.078 -3.428 1 98.25 205 VAL B O 1
ATOM 4912 N N . CYS B 1 206 ? -7.438 20.984 -3.951 1 98.56 206 CYS B N 1
ATOM 4913 C CA . CYS B 1 206 ? -7.07 22.141 -3.127 1 98.56 206 CYS B CA 1
ATOM 4914 C C . CYS B 1 206 ? -5.895 22.891 -3.734 1 98.56 206 CYS B C 1
ATOM 4916 O O . CYS B 1 206 ? -5.113 22.328 -4.5 1 98.56 206 CYS B O 1
ATOM 4918 N N . GLU B 1 207 ? -5.797 24.156 -3.449 1 98.38 207 GLU B N 1
ATOM 4919 C CA . GLU B 1 207 ? -4.645 24.953 -3.838 1 98.38 207 GLU B CA 1
ATOM 4920 C C . GLU B 1 207 ? -3.467 24.734 -2.893 1 98.38 207 GLU B C 1
ATOM 4922 O O . GLU B 1 207 ? -3.66 24.469 -1.702 1 98.38 207 GLU B O 1
ATOM 4927 N N . ASP B 1 208 ? -2.283 24.781 -3.473 1 98.38 208 ASP B N 1
ATOM 4928 C CA . ASP B 1 208 ? -1.088 24.734 -2.637 1 98.38 208 ASP B CA 1
ATOM 4929 C C . ASP B 1 208 ? -1.044 25.906 -1.661 1 98.38 208 ASP B C 1
ATOM 4931 O O . ASP B 1 208 ? -1.237 27.047 -2.057 1 98.38 208 ASP B O 1
ATOM 4935 N N . PHE B 1 209 ? -0.82 25.625 -0.355 1 98.38 209 PHE B N 1
ATOM 4936 C CA . PHE B 1 209 ? -0.778 26.703 0.611 1 98.38 209 PHE B CA 1
ATOM 4937 C C . PHE B 1 209 ? 0.656 27.172 0.852 1 98.38 209 PHE B C 1
ATOM 4939 O O . PHE B 1 209 ? 0.894 28.109 1.603 1 98.38 209 PHE B O 1
ATOM 4946 N N . ILE B 1 210 ? 1.582 26.516 0.235 1 98.44 210 ILE B N 1
ATOM 4947 C CA . ILE B 1 210 ? 2.986 26.922 0.282 1 98.44 210 ILE B CA 1
ATOM 4948 C C . ILE B 1 210 ? 3.328 27.766 -0.941 1 98.44 210 ILE B C 1
ATOM 4950 O O . ILE B 1 210 ? 2.898 27.453 -2.057 1 98.44 210 ILE B O 1
ATOM 4954 N N . SER B 1 211 ? 4.109 28.812 -0.731 1 97.44 211 SER B N 1
ATOM 4955 C CA . SER B 1 211 ? 4.559 29.688 -1.808 1 97.44 211 SER B CA 1
ATOM 4956 C C . SER B 1 211 ? 6.035 29.453 -2.127 1 97.44 211 SER B C 1
ATOM 4958 O O . SER B 1 211 ? 6.695 28.641 -1.482 1 97.44 211 SER B O 1
ATOM 4960 N N . LYS B 1 212 ? 6.543 30.156 -3.115 1 97.44 212 LYS B N 1
ATOM 4961 C CA . LYS B 1 212 ? 7.938 30.031 -3.527 1 97.44 212 LYS B CA 1
ATOM 4962 C C . LYS B 1 212 ? 8.883 30.516 -2.426 1 97.44 212 LYS B C 1
ATOM 4964 O O . LYS B 1 212 ? 10.086 30.281 -2.49 1 97.44 212 LYS B O 1
ATOM 4969 N N . ASP B 1 213 ? 8.336 31.156 -1.414 1 97.81 213 ASP B N 1
ATOM 4970 C CA . ASP B 1 213 ? 9.211 31.703 -0.378 1 97.81 213 ASP B CA 1
ATOM 4971 C C . ASP B 1 213 ? 8.969 31 0.962 1 97.81 213 ASP B C 1
ATOM 4973 O O . ASP B 1 213 ? 9.578 31.375 1.972 1 97.81 213 ASP B O 1
ATOM 4977 N N . THR B 1 214 ? 8.047 30.109 1.031 1 98.38 214 THR B N 1
ATOM 4978 C CA . THR B 1 214 ? 7.742 29.438 2.285 1 98.38 214 THR B CA 1
ATOM 4979 C C . THR B 1 214 ? 7.891 27.922 2.131 1 98.38 214 THR B C 1
ATOM 4981 O O . THR B 1 214 ? 8.031 27.422 1.016 1 98.38 214 THR B O 1
ATOM 4984 N N . GLU B 1 215 ? 7.949 27.234 3.207 1 98.31 215 GLU B N 1
ATOM 4985 C CA . GLU B 1 215 ? 8.016 25.781 3.193 1 98.31 215 GLU B CA 1
ATOM 4986 C C . GLU B 1 215 ? 7.285 25.188 4.391 1 98.31 215 GLU B C 1
ATOM 4988 O O . GLU B 1 215 ? 7.184 25.812 5.441 1 98.31 215 GLU B O 1
ATOM 4993 N N . LEU B 1 216 ? 6.773 24.047 4.223 1 98.31 216 LEU B N 1
ATOM 4994 C CA . LEU B 1 216 ? 6.137 23.266 5.289 1 98.31 216 LEU B CA 1
ATOM 4995 C C . LEU B 1 216 ? 7.164 22.422 6.035 1 98.31 216 LEU B C 1
ATOM 4997 O O . LEU B 1 216 ? 7.934 21.688 5.418 1 98.31 216 LEU B O 1
ATOM 5001 N N . VAL B 1 217 ? 7.266 22.578 7.305 1 97.25 217 VAL B N 1
ATOM 5002 C CA . VAL B 1 217 ? 8.023 21.703 8.195 1 97.25 217 VAL B CA 1
ATOM 5003 C C . VAL B 1 217 ? 7.07 20.922 9.086 1 97.25 217 VAL B C 1
ATOM 5005 O O . VAL B 1 217 ? 6.445 21.484 9.992 1 97.25 217 VAL B O 1
ATOM 5008 N N . THR B 1 218 ? 6.996 19.625 8.828 1 96.06 218 THR B N 1
ATOM 5009 C CA . THR B 1 218 ? 6.008 18.797 9.523 1 96.06 218 THR B CA 1
ATOM 5010 C C . THR B 1 218 ? 6.375 18.641 10.992 1 96.06 218 THR B C 1
ATOM 5012 O O . THR B 1 218 ? 7.527 18.859 11.375 1 96.06 218 THR B O 1
ATOM 5015 N N . ALA B 1 219 ? 5.367 18.266 11.773 1 96.62 219 ALA B N 1
ATOM 5016 C CA . ALA B 1 219 ? 5.609 18 13.188 1 96.62 219 ALA B CA 1
ATOM 5017 C C . ALA B 1 219 ? 6.664 16.906 13.367 1 96.62 219 ALA B C 1
ATOM 5019 O O . ALA B 1 219 ? 7.496 16.984 14.281 1 96.62 219 ALA B O 1
ATOM 5020 N N . TRP B 1 220 ? 6.68 15.938 12.492 1 91.75 220 TRP B N 1
ATOM 5021 C CA . TRP B 1 220 ? 7.664 14.867 12.539 1 91.75 220 TRP B CA 1
ATOM 5022 C C . TRP B 1 220 ? 9.086 15.422 12.469 1 91.75 220 TRP B C 1
ATOM 5024 O O . TRP B 1 220 ? 9.938 15.062 13.281 1 91.75 220 TRP B O 1
ATOM 5034 N N . LYS B 1 221 ? 9.297 16.281 11.516 1 92.12 221 LYS B N 1
ATOM 5035 C CA . LYS B 1 221 ? 10.625 16.859 11.32 1 92.12 221 LYS B CA 1
ATOM 5036 C C . LYS B 1 221 ? 11.031 17.719 12.516 1 92.12 221 LYS B C 1
ATOM 5038 O O . LYS B 1 221 ? 12.195 17.719 12.922 1 92.12 221 LYS B O 1
ATOM 5043 N N . ILE B 1 222 ? 10.109 18.438 13.039 1 93.88 222 ILE B N 1
ATOM 5044 C CA . ILE B 1 222 ? 10.375 19.281 14.203 1 93.88 222 ILE B CA 1
ATOM 5045 C C . ILE B 1 222 ? 10.781 18.406 15.391 1 93.88 222 ILE B C 1
ATOM 5047 O O . ILE B 1 222 ? 11.773 18.703 16.078 1 93.88 222 ILE B O 1
ATOM 5051 N N . LEU B 1 223 ? 10.062 17.344 15.602 1 91.38 223 LEU B N 1
ATOM 5052 C CA . LEU B 1 223 ? 10.312 16.469 16.734 1 91.38 223 LEU B CA 1
ATOM 5053 C C . LEU B 1 223 ? 11.625 15.711 16.562 1 91.38 223 LEU B C 1
ATOM 5055 O O . LEU B 1 223 ? 12.242 15.289 17.547 1 91.38 223 LEU B O 1
ATOM 5059 N N . GLN B 1 224 ? 12.062 15.523 15.312 1 85 224 GLN B N 1
ATOM 5060 C CA . GLN B 1 224 ? 13.344 14.875 15.047 1 85 224 GLN B CA 1
ATOM 5061 C C . GLN B 1 224 ? 14.508 15.773 15.461 1 85 224 GLN B C 1
ATOM 5063 O O . GLN B 1 224 ? 15.578 15.289 15.82 1 85 224 GLN B O 1
ATOM 5068 N N . ARG B 1 225 ? 14.344 16.984 15.43 1 87.06 225 ARG B N 1
ATOM 5069 C CA . ARG B 1 225 ? 15.391 17.953 15.727 1 87.06 225 ARG B CA 1
ATOM 5070 C C . ARG B 1 225 ? 15.625 18.078 17.234 1 87.06 225 ARG B C 1
ATOM 5072 O O . ARG B 1 225 ? 16.75 18.328 17.672 1 87.06 225 ARG B O 1
ATOM 5079 N N . TYR B 1 226 ? 14.555 17.812 17.969 1 84.94 226 TYR B N 1
ATOM 5080 C CA . TYR B 1 226 ? 14.641 18.031 19.422 1 84.94 226 TYR B CA 1
ATOM 5081 C C . TYR B 1 226 ? 14.367 16.734 20.172 1 84.94 226 TYR B C 1
ATOM 5083 O O . TYR B 1 226 ? 13.227 16.25 20.203 1 84.94 226 TYR B O 1
ATOM 5091 N N . PRO B 1 227 ? 15.352 16.203 20.781 1 82.69 227 PRO B N 1
ATOM 5092 C CA . PRO B 1 227 ? 15.102 14.984 21.562 1 82.69 227 PRO B CA 1
ATOM 5093 C C . PRO B 1 227 ? 14.023 15.164 22.625 1 82.69 227 PRO B C 1
ATOM 5095 O O . PRO B 1 227 ? 14 16.188 23.312 1 82.69 227 PRO B O 1
ATOM 5098 N N . LYS B 1 228 ? 13.133 14.242 22.672 1 86.88 228 LYS B N 1
ATOM 5099 C CA . LYS B 1 228 ? 12.039 14.305 23.625 1 86.88 228 LYS B CA 1
ATOM 5100 C C . LYS B 1 228 ? 12.484 13.836 25.016 1 86.88 228 LYS B C 1
ATOM 5102 O O . LYS B 1 228 ? 12.945 12.703 25.156 1 86.88 228 LYS B O 1
ATOM 5107 N N . PRO B 1 229 ? 12.336 14.656 26.016 1 88.06 229 PRO B N 1
ATOM 5108 C CA . PRO B 1 229 ? 12.547 14.141 27.375 1 88.06 229 PRO B CA 1
ATOM 5109 C C . PRO B 1 229 ? 11.594 13 27.719 1 88.06 229 PRO B C 1
ATOM 5111 O O . PRO B 1 229 ? 10.43 13.016 27.328 1 88.06 229 PRO B O 1
ATOM 5114 N N . ASN B 1 230 ? 12.047 12.023 28.469 1 84.44 230 ASN B N 1
ATOM 5115 C CA . ASN B 1 230 ? 11.305 10.805 28.766 1 84.44 230 ASN B CA 1
ATOM 5116 C C . ASN B 1 230 ? 10.031 11.102 29.562 1 84.44 230 ASN B C 1
ATOM 5118 O O . ASN B 1 230 ? 9.031 10.391 29.422 1 84.44 230 ASN B O 1
ATOM 5122 N N . HIS B 1 231 ? 10.039 12.125 30.297 1 88.06 231 HIS B N 1
ATOM 5123 C CA . HIS B 1 231 ? 8.93 12.383 31.219 1 88.06 231 HIS B CA 1
ATOM 5124 C C . HIS B 1 231 ? 7.816 13.156 30.516 1 88.06 231 HIS B C 1
ATOM 5126 O O . HIS B 1 231 ? 6.738 13.344 31.078 1 88.06 231 HIS B O 1
ATOM 5132 N N . LEU B 1 232 ? 8.023 13.609 29.297 1 91.62 232 LEU B N 1
ATOM 5133 C CA . LEU B 1 232 ? 7.035 14.414 28.578 1 91.62 232 LEU B CA 1
ATOM 5134 C C . LEU B 1 232 ? 6.27 13.57 27.578 1 91.62 232 LEU B C 1
ATOM 5136 O O . LEU B 1 232 ? 6.832 12.648 26.969 1 91.62 232 LEU B O 1
ATOM 5140 N N . SER B 1 233 ? 5.016 13.883 27.406 1 94.25 233 SER B N 1
ATOM 5141 C CA . SER B 1 233 ? 4.246 13.328 26.297 1 94.25 233 SER B CA 1
ATOM 5142 C C . SER B 1 233 ? 4.684 13.938 24.969 1 94.25 233 SER B C 1
ATOM 5144 O O . SER B 1 233 ? 5.324 14.992 24.953 1 94.25 233 SER B O 1
ATOM 5146 N N . VAL B 1 234 ? 4.379 13.227 23.938 1 93.25 234 VAL B N 1
ATOM 5147 C CA . VAL B 1 234 ? 4.656 13.758 22.609 1 93.25 234 VAL B CA 1
ATOM 5148 C C . VAL B 1 234 ? 3.93 15.086 22.422 1 93.25 234 VAL B C 1
ATOM 5150 O O . VAL B 1 234 ? 4.473 16.016 21.812 1 93.25 234 VAL B O 1
ATOM 5153 N N . TYR B 1 235 ? 2.715 15.195 23 1 96.69 235 TYR B N 1
ATOM 5154 C CA . TYR B 1 235 ? 1.923 16.422 22.953 1 96.69 235 TYR B CA 1
ATOM 5155 C C . TYR B 1 235 ? 2.67 17.578 23.594 1 96.69 235 TYR B C 1
ATOM 5157 O O . TYR B 1 235 ? 2.893 18.609 22.953 1 96.69 235 TYR B O 1
ATOM 5165 N N . GLN B 1 236 ? 3.076 17.375 24.781 1 96.94 236 GLN B N 1
ATOM 5166 C CA . GLN B 1 236 ? 3.742 18.453 25.516 1 96.94 236 GLN B CA 1
ATOM 5167 C C . GLN B 1 236 ? 5.094 18.781 24.891 1 96.94 236 GLN B C 1
ATOM 5169 O O . GLN B 1 236 ? 5.48 19.953 24.828 1 96.94 236 GLN B O 1
ATOM 5174 N N . HIS B 1 237 ? 5.789 17.781 24.469 1 96.06 237 HIS B N 1
ATOM 5175 C CA . HIS B 1 237 ? 7.074 18 23.828 1 96.06 237 HIS B CA 1
ATOM 5176 C C . HIS B 1 237 ? 6.918 18.844 22.562 1 96.06 237 HIS B C 1
ATOM 5178 O O . HIS B 1 237 ? 7.695 19.781 22.328 1 96.06 237 HIS B O 1
ATOM 5184 N N . TYR B 1 238 ? 5.902 18.516 21.766 1 97.06 238 TYR B N 1
ATOM 5185 C CA . TYR B 1 238 ? 5.672 19.266 20.547 1 97.06 238 TYR B CA 1
ATOM 5186 C C . TYR B 1 238 ? 5.34 20.734 20.859 1 97.06 238 TYR B C 1
ATOM 5188 O O . TYR B 1 238 ? 5.871 21.641 20.219 1 97.06 238 TYR B O 1
ATOM 5196 N N . ILE B 1 239 ? 4.473 20.938 21.828 1 97.81 239 ILE B N 1
ATOM 5197 C CA . ILE B 1 239 ? 4.105 22.297 22.25 1 97.81 239 ILE B CA 1
ATOM 5198 C C . ILE B 1 239 ? 5.355 23.062 22.672 1 97.81 239 ILE B C 1
ATOM 5200 O O . ILE B 1 239 ? 5.566 24.203 22.25 1 97.81 239 ILE B O 1
ATOM 5204 N N . ASN B 1 240 ? 6.168 22.391 23.453 1 97.44 240 ASN B N 1
ATOM 5205 C CA . ASN B 1 240 ? 7.395 23.031 23.922 1 97.44 240 ASN B CA 1
ATOM 5206 C C . ASN B 1 240 ? 8.312 23.406 22.766 1 97.44 240 ASN B C 1
ATOM 5208 O O . ASN B 1 240 ? 8.875 24.5 22.75 1 97.44 240 ASN B O 1
ATOM 5212 N N . CYS B 1 241 ? 8.477 22.469 21.859 1 96.81 241 CYS B N 1
ATOM 5213 C CA . CYS B 1 241 ? 9.312 22.734 20.703 1 96.81 241 CYS B CA 1
ATOM 5214 C C . CYS B 1 241 ? 8.797 23.953 19.922 1 96.81 241 CYS B C 1
ATOM 5216 O O . CYS B 1 241 ? 9.57 24.859 19.594 1 96.81 241 CYS B O 1
ATOM 5218 N N . CYS B 1 242 ? 7.516 23.984 19.703 1 97.94 242 CYS B N 1
ATOM 5219 C CA . CYS B 1 242 ? 6.922 25.078 18.922 1 97.94 242 CYS B CA 1
ATOM 5220 C C . CYS B 1 242 ? 7.074 26.406 19.656 1 97.94 242 CYS B C 1
ATOM 5222 O O . CYS B 1 242 ? 7.398 27.422 19.031 1 97.94 24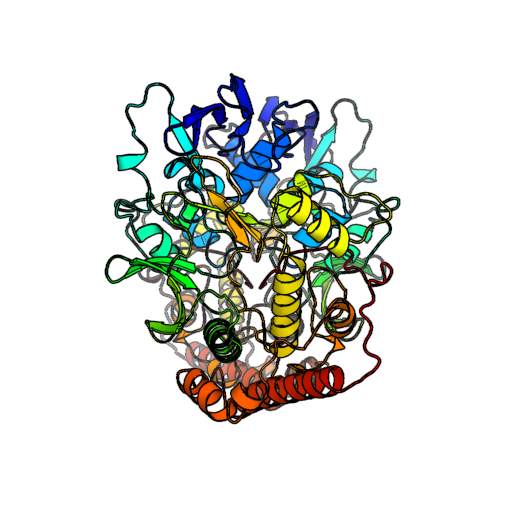2 CYS B O 1
ATOM 5224 N N . LYS B 1 243 ? 6.875 26.406 20.938 1 97.69 243 LYS B N 1
ATOM 5225 C CA . LYS B 1 243 ? 7.051 27.625 21.719 1 97.69 243 LYS B CA 1
ATOM 5226 C C . LYS B 1 243 ? 8.5 28.109 21.656 1 97.69 243 LYS B C 1
ATOM 5228 O O . LYS B 1 243 ? 8.75 29.312 21.547 1 97.69 243 LYS B O 1
ATOM 5233 N N . SER B 1 244 ? 9.375 27.172 21.734 1 96.31 244 SER B N 1
ATOM 5234 C CA . SER B 1 244 ? 10.797 27.531 21.656 1 96.31 244 SER B CA 1
ATOM 5235 C C . SER B 1 244 ? 11.141 28.125 20.297 1 96.31 244 SER B C 1
ATOM 5237 O O . SER B 1 244 ? 12.117 28.875 20.172 1 96.31 244 SER B O 1
ATOM 5239 N N . LEU B 1 245 ? 10.359 27.828 19.297 1 96.56 245 LEU B N 1
ATOM 5240 C CA . LEU B 1 245 ? 10.57 28.344 17.953 1 96.56 245 LEU B CA 1
ATOM 5241 C C . LEU B 1 245 ? 9.812 29.656 17.75 1 96.56 245 LEU B C 1
ATOM 5243 O O . LEU B 1 245 ? 9.781 30.188 16.641 1 96.56 245 LEU B O 1
ATOM 5247 N N . GLY B 1 246 ? 9.125 30.125 18.766 1 97.06 246 GLY B N 1
ATOM 5248 C CA . GLY B 1 246 ? 8.469 31.422 18.734 1 97.06 246 GLY B CA 1
ATOM 5249 C C . GLY B 1 246 ? 7 31.344 18.359 1 97.06 246 GLY B C 1
ATOM 5250 O O . GLY B 1 246 ? 6.367 32.375 18.078 1 97.06 246 GLY B O 1
ATOM 5251 N N . ILE B 1 247 ? 6.473 30.172 18.297 1 98 247 ILE B N 1
ATOM 5252 C CA . ILE B 1 247 ? 5.059 30 17.984 1 98 247 ILE B CA 1
ATOM 5253 C C . ILE B 1 247 ? 4.242 29.984 19.266 1 98 247 ILE B C 1
ATOM 5255 O O . ILE B 1 247 ? 3.996 28.922 19.844 1 98 247 ILE B O 1
ATOM 5259 N N . ASN B 1 248 ? 3.664 31.047 19.625 1 96.62 248 ASN B N 1
ATOM 5260 C CA . ASN B 1 248 ? 3.072 31.203 20.953 1 96.62 248 ASN B CA 1
ATOM 5261 C C . ASN B 1 248 ? 1.612 30.75 20.969 1 96.62 248 ASN B C 1
ATOM 5263 O O . ASN B 1 248 ? 1.047 30.516 22.031 1 96.62 248 ASN B O 1
ATOM 5267 N N . ASP B 1 249 ? 0.96 30.688 19.828 1 97.62 249 ASP B N 1
ATOM 5268 C CA . ASP B 1 249 ? -0.45 30.312 19.797 1 97.62 249 ASP B CA 1
ATOM 5269 C C . ASP B 1 249 ? -0.618 28.828 19.469 1 97.62 249 ASP B C 1
ATOM 5271 O O . ASP B 1 249 ? -1.687 28.406 19.016 1 97.62 249 ASP B O 1
ATOM 5275 N N . ILE B 1 250 ? 0.422 28.047 19.641 1 98.44 250 ILE B N 1
ATOM 5276 C CA . ILE B 1 250 ? 0.441 26.641 19.234 1 98.44 250 ILE B CA 1
ATOM 5277 C C . ILE B 1 250 ? -0.648 25.891 19.984 1 98.44 250 ILE B C 1
ATOM 5279 O O . ILE B 1 250 ? -1.311 25.016 19.422 1 98.44 250 ILE B O 1
ATOM 5283 N N . VAL B 1 251 ? -0.875 26.125 21.234 1 98.38 251 VAL B N 1
ATOM 5284 C CA . VAL B 1 251 ? -1.866 25.406 22.031 1 98.38 251 VAL B CA 1
ATOM 5285 C C . VAL B 1 251 ? -3.26 25.641 21.438 1 98.38 251 VAL B C 1
ATOM 5287 O O . VAL B 1 251 ? -4.027 24.688 21.266 1 98.38 251 VAL B O 1
ATOM 5290 N N . ASP B 1 252 ? -3.582 26.859 21.109 1 98.44 252 ASP B N 1
ATOM 5291 C CA . ASP B 1 252 ? -4.871 27.188 20.516 1 98.44 252 ASP B CA 1
ATOM 5292 C C . ASP B 1 252 ? -5.066 26.453 19.188 1 98.44 252 ASP B C 1
ATOM 5294 O O . ASP B 1 252 ? -6.145 25.922 18.922 1 98.44 252 ASP B O 1
ATOM 5298 N N . LYS B 1 253 ? -4.035 26.438 18.375 1 98.69 253 LYS B N 1
ATOM 5299 C CA . LYS B 1 253 ? -4.113 25.797 17.062 1 98.69 253 LYS B CA 1
ATOM 5300 C C . LYS B 1 253 ? -4.273 24.281 17.203 1 98.69 253 LYS B C 1
ATOM 5302 O O . LYS B 1 253 ? -5.023 23.672 16.453 1 98.69 253 LYS B O 1
ATOM 5307 N N . ILE B 1 254 ? -3.621 23.688 18.188 1 98.56 254 ILE B N 1
ATOM 5308 C CA . ILE B 1 254 ? -3.727 22.25 18.406 1 98.56 254 ILE B CA 1
ATOM 5309 C C . ILE B 1 254 ? -5.102 21.922 18.969 1 98.56 254 ILE B C 1
ATOM 5311 O O . ILE B 1 254 ? -5.688 20.891 18.625 1 98.56 254 ILE B O 1
ATOM 5315 N N . ASN B 1 255 ? -5.625 22.828 19.859 1 98.56 255 ASN B N 1
ATOM 5316 C CA . ASN B 1 255 ? -7 22.641 20.312 1 98.56 255 ASN B CA 1
ATOM 5317 C C . ASN B 1 255 ? -7.969 22.531 19.141 1 98.56 255 ASN B C 1
ATOM 5319 O O . ASN B 1 255 ? -8.797 21.625 19.094 1 98.56 255 ASN B O 1
ATOM 5323 N N . GLN B 1 256 ? -7.84 23.406 18.219 1 98.81 256 GLN B N 1
ATOM 5324 C CA . GLN B 1 256 ? -8.711 23.422 17.047 1 98.81 256 GLN B CA 1
ATOM 5325 C C . GLN B 1 256 ? -8.555 22.141 16.234 1 98.81 256 GLN B C 1
ATOM 5327 O O . GLN B 1 256 ? -9.555 21.531 15.844 1 98.81 256 GLN B O 1
ATOM 5332 N N . MET B 1 257 ? -7.332 21.703 16 1 98.81 257 MET B N 1
ATOM 5333 C CA . MET B 1 257 ? -7.066 20.5 15.227 1 98.81 257 MET B CA 1
ATOM 5334 C C . MET B 1 257 ? -7.691 19.266 15.883 1 98.81 257 MET B C 1
ATOM 5336 O O . MET B 1 257 ? -8.352 18.469 15.211 1 98.81 257 MET B O 1
ATOM 5340 N N . ILE B 1 258 ? -7.492 19.172 17.219 1 98.69 258 ILE B N 1
ATOM 5341 C CA . ILE B 1 258 ? -7.996 18.016 17.969 1 98.69 258 ILE B CA 1
ATOM 5342 C C . ILE B 1 258 ? -9.523 18 17.906 1 98.69 258 ILE B C 1
ATOM 5344 O O . ILE B 1 258 ? -10.125 16.938 17.688 1 98.69 258 ILE B O 1
ATOM 5348 N N . VAL B 1 259 ? -10.133 19.094 18.047 1 98.81 259 VAL B N 1
ATOM 5349 C CA . VAL B 1 259 ? -11.594 19.188 18.062 1 98.81 259 VAL B CA 1
ATOM 5350 C C . VAL B 1 259 ? -12.141 18.828 16.688 1 98.81 259 VAL B C 1
ATOM 5352 O O . VAL B 1 259 ? -13.078 18.047 16.562 1 98.81 259 VAL B O 1
ATOM 5355 N N . VAL B 1 260 ? -11.57 19.406 15.633 1 98.81 260 VAL B N 1
ATOM 5356 C CA . VAL B 1 260 ? -12.008 19.094 14.273 1 98.81 260 VAL B CA 1
ATOM 5357 C C . VAL B 1 260 ? -11.844 17.609 14 1 98.81 260 VAL B C 1
ATOM 5359 O O . VAL B 1 260 ? -12.758 16.969 13.484 1 98.81 260 VAL B O 1
ATOM 5362 N N . ASP B 1 261 ? -10.688 17.078 14.359 1 98.75 261 ASP B N 1
ATOM 5363 C CA . ASP B 1 261 ? -10.422 15.656 14.141 1 98.75 261 ASP B CA 1
ATOM 5364 C C . ASP B 1 261 ? -11.422 14.789 14.898 1 98.75 261 ASP B C 1
ATOM 5366 O O . ASP B 1 261 ? -11.797 13.711 14.43 1 98.75 261 ASP B O 1
ATOM 5370 N N . PHE B 1 262 ? -11.781 15.258 16.094 1 98.69 262 PHE B N 1
ATOM 5371 C CA . PHE B 1 262 ? -12.812 14.547 16.844 1 98.69 262 PHE B CA 1
ATOM 5372 C C . PHE B 1 262 ? -14.133 14.555 16.078 1 98.69 262 PHE B C 1
ATOM 5374 O O . PHE B 1 262 ? -14.734 13.5 15.867 1 98.69 262 PHE B O 1
ATOM 5381 N N . ILE B 1 263 ? -14.562 15.68 15.633 1 98.62 263 ILE B N 1
ATOM 5382 C CA . ILE B 1 263 ? -15.859 15.852 14.984 1 98.62 263 ILE B CA 1
ATOM 5383 C C . ILE B 1 263 ? -15.953 14.945 13.766 1 98.62 263 ILE B C 1
ATOM 5385 O O . ILE B 1 263 ? -16.969 14.281 13.547 1 98.62 263 ILE B O 1
ATOM 5389 N N . ILE B 1 264 ? -14.867 14.797 13.016 1 98.69 264 ILE B N 1
ATOM 5390 C CA . ILE B 1 264 ? -14.945 14.078 11.75 1 98.69 264 ILE B CA 1
ATOM 5391 C C . ILE B 1 264 ? -14.367 12.672 11.922 1 98.69 264 ILE B C 1
ATOM 5393 O O . ILE B 1 264 ? -14.219 11.93 10.945 1 98.69 264 ILE B O 1
ATOM 5397 N N . SER B 1 265 ? -13.977 12.281 13.109 1 97.88 265 SER B N 1
ATOM 5398 C CA . SER B 1 265 ? -13.367 10.984 13.359 1 97.88 265 SER B CA 1
ATOM 5399 C C . SER B 1 265 ? -12.195 10.734 12.422 1 97.88 265 SER B C 1
ATOM 5401 O O . SER B 1 265 ? -12.148 9.711 11.734 1 97.88 265 SER B O 1
ATOM 5403 N N . ASN B 1 266 ? -11.305 11.727 12.414 1 97.69 266 ASN B N 1
ATOM 5404 C CA . ASN B 1 266 ? -10.117 11.578 11.586 1 97.69 266 ASN B CA 1
ATOM 5405 C C . ASN B 1 266 ? -9.219 10.453 12.102 1 97.69 266 ASN B C 1
ATOM 5407 O O . ASN B 1 266 ? -8.891 10.406 13.289 1 97.69 266 ASN B O 1
ATOM 5411 N N . GLU B 1 267 ? -8.82 9.609 11.203 1 95 267 GLU B N 1
ATOM 5412 C CA . GLU B 1 267 ? -8.094 8.422 11.641 1 95 267 GLU B CA 1
ATOM 5413 C C . GLU B 1 267 ? -6.621 8.5 11.25 1 95 267 GLU B C 1
ATOM 5415 O O . GLU B 1 267 ? -5.832 7.617 11.602 1 95 267 GLU B O 1
ATOM 5420 N N . ASP B 1 268 ? -6.227 9.562 10.562 1 93.19 268 ASP B N 1
ATOM 5421 C CA . ASP B 1 268 ? -4.863 9.547 10.039 1 93.19 268 ASP B CA 1
ATOM 5422 C C . ASP B 1 268 ? -4.195 10.906 10.227 1 93.19 268 ASP B C 1
ATOM 5424 O O . ASP B 1 268 ? -3.529 11.406 9.32 1 93.19 268 ASP B O 1
ATOM 5428 N N . ARG B 1 269 ? -4.438 11.57 11.281 1 96.31 269 ARG B N 1
ATOM 5429 C CA . ARG B 1 269 ? -3.688 12.773 11.641 1 96.31 269 ARG B CA 1
ATOM 5430 C C . ARG B 1 269 ? -2.314 12.414 12.195 1 96.31 269 ARG B C 1
ATOM 5432 O O . ARG B 1 269 ? -2.031 12.672 13.367 1 96.31 269 ARG B O 1
ATOM 5439 N N . HIS B 1 270 ? -1.456 11.898 11.398 1 92.19 270 HIS B N 1
ATOM 5440 C CA . HIS B 1 270 ? -0.115 11.562 11.859 1 92.19 270 HIS B CA 1
ATOM 5441 C C . HIS B 1 270 ? 0.808 12.773 11.812 1 92.19 270 HIS B C 1
ATOM 5443 O O . HIS B 1 270 ? 0.427 13.828 11.297 1 92.19 270 HIS B O 1
ATOM 5449 N N . LEU B 1 271 ? 1.995 12.641 12.258 1 93.88 271 LEU B N 1
ATOM 5450 C CA . LEU B 1 271 ? 2.906 13.742 12.547 1 93.88 271 LEU B CA 1
ATOM 5451 C C . LEU B 1 271 ? 3.332 14.445 11.258 1 93.88 271 LEU B C 1
ATOM 5453 O O . LEU B 1 271 ? 3.863 15.555 11.305 1 93.88 271 LEU B O 1
ATOM 5457 N N . ASN B 1 272 ? 3.08 13.836 10.109 1 92.94 272 ASN B N 1
ATOM 5458 C CA . ASN B 1 272 ? 3.418 14.461 8.836 1 92.94 272 ASN B CA 1
ATOM 5459 C C . ASN B 1 272 ? 2.24 15.25 8.266 1 92.94 272 ASN B C 1
ATOM 5461 O O . ASN B 1 272 ? 2.389 15.969 7.281 1 92.94 272 ASN B O 1
ATOM 5465 N N . ASN B 1 273 ? 1.062 15.227 8.914 1 95.31 273 ASN B N 1
ATOM 5466 C CA . ASN B 1 273 ? -0.14 15.844 8.375 1 95.31 273 ASN B CA 1
ATOM 5467 C C . ASN B 1 273 ? -0.45 17.172 9.07 1 95.31 273 ASN B C 1
ATOM 5469 O O . ASN B 1 273 ? -1.58 17.656 9.016 1 95.31 273 ASN B O 1
ATOM 5473 N N . PHE B 1 274 ? 0.487 17.656 9.789 1 97.81 274 PHE B N 1
ATOM 5474 C CA . PHE B 1 274 ? 0.446 19.016 10.352 1 97.81 274 PHE B CA 1
ATOM 5475 C C . PHE B 1 274 ? 1.852 19.516 10.656 1 97.81 274 PHE B C 1
ATOM 5477 O O . PHE B 1 274 ? 2.826 18.766 10.508 1 97.81 274 PHE B O 1
ATOM 5484 N N . GLY B 1 275 ? 1.962 20.734 10.992 1 98.19 275 GLY B N 1
ATOM 5485 C CA . GLY B 1 275 ? 3.279 21.297 11.242 1 98.19 275 GLY B CA 1
ATOM 5486 C C . GLY B 1 275 ? 3.291 22.812 11.211 1 98.19 275 GLY B C 1
ATOM 5487 O O . GLY B 1 275 ? 2.318 23.453 11.609 1 98.19 275 GLY B O 1
ATOM 5488 N N . LEU B 1 276 ? 4.453 23.375 10.898 1 98.62 276 LEU B N 1
ATOM 5489 C CA . LEU B 1 276 ? 4.672 24.812 10.867 1 98.62 276 LEU B CA 1
ATOM 5490 C C . LEU B 1 276 ? 5.102 25.266 9.477 1 98.62 276 LEU B C 1
ATOM 5492 O O . LEU B 1 276 ? 5.566 24.469 8.672 1 98.62 276 LEU B O 1
ATOM 5496 N N . VAL B 1 277 ? 4.887 26.484 9.227 1 98.69 277 VAL B N 1
ATOM 5497 C CA . VAL B 1 277 ? 5.363 27.109 8 1 98.69 277 VAL B CA 1
ATOM 5498 C C . VAL B 1 277 ? 6.512 28.062 8.32 1 98.69 277 VAL B C 1
ATOM 5500 O O . VAL B 1 277 ? 6.465 28.797 9.312 1 98.69 277 VAL B O 1
ATOM 5503 N N . ARG B 1 278 ? 7.516 28 7.508 1 98 278 ARG B N 1
ATOM 5504 C CA . ARG B 1 278 ? 8.688 28.844 7.715 1 98 278 ARG B CA 1
ATOM 5505 C C . ARG B 1 278 ? 9.086 29.547 6.422 1 98 278 ARG B C 1
ATOM 5507 O O . ARG B 1 278 ? 8.812 29.062 5.328 1 98 278 ARG B O 1
ATOM 5514 N N . ASN B 1 279 ? 9.68 30.719 6.578 1 98.31 279 ASN B N 1
ATOM 5515 C CA . ASN B 1 279 ? 10.273 31.422 5.445 1 98.31 279 ASN B CA 1
ATOM 5516 C C . ASN B 1 279 ? 11.547 30.734 4.965 1 98.31 279 ASN B C 1
ATOM 5518 O O . ASN B 1 279 ? 12.477 30.516 5.742 1 98.31 279 ASN B O 1
ATOM 5522 N N . ALA B 1 280 ? 11.602 30.375 3.699 1 97.38 280 ALA B N 1
ATOM 5523 C CA . ALA B 1 280 ? 12.703 29.562 3.17 1 97.38 280 ALA B CA 1
ATOM 5524 C C . ALA B 1 280 ? 13.969 30.406 3.023 1 97.38 280 ALA B C 1
ATOM 5526 O O . ALA B 1 280 ? 15.07 29.859 2.953 1 97.38 280 ALA B O 1
ATOM 5527 N N . ASN B 1 281 ? 13.828 31.703 2.939 1 96.31 281 ASN B N 1
ATOM 5528 C CA . ASN B 1 281 ? 14.969 32.594 2.775 1 96.31 281 ASN B CA 1
ATOM 5529 C C . ASN B 1 281 ? 15.594 32.969 4.121 1 96.31 281 ASN B C 1
ATOM 5531 O O . ASN B 1 281 ? 16.812 32.875 4.285 1 96.31 281 ASN B O 1
ATOM 5535 N N . THR B 1 282 ? 14.773 33.344 5.094 1 96.81 282 THR B N 1
ATOM 5536 C CA . THR B 1 282 ? 15.258 33.875 6.359 1 96.81 282 THR B CA 1
ATOM 5537 C C . THR B 1 282 ? 15.242 32.781 7.441 1 96.81 282 THR B C 1
ATOM 5539 O O . THR B 1 282 ? 15.859 32.969 8.5 1 96.81 282 THR B O 1
ATOM 5542 N N . LEU B 1 283 ? 14.484 31.734 7.234 1 97.12 283 LEU B N 1
ATOM 5543 C CA . LEU B 1 283 ? 14.312 30.609 8.156 1 97.12 283 LEU B CA 1
ATOM 5544 C C . LEU B 1 283 ? 13.453 31.016 9.352 1 97.12 283 LEU B C 1
ATOM 5546 O O . LEU B 1 283 ? 13.367 30.281 10.336 1 97.12 283 LEU B O 1
ATOM 5550 N N . GLU B 1 284 ? 12.852 32.219 9.219 1 97.69 284 GLU B N 1
ATOM 5551 C CA . GLU B 1 284 ? 11.938 32.656 10.266 1 97.69 284 GLU B CA 1
ATOM 5552 C C . GLU B 1 284 ? 10.656 31.828 10.258 1 97.69 284 GLU B C 1
ATOM 5554 O O . GLU B 1 284 ? 10.102 31.547 9.195 1 97.69 284 GLU B O 1
ATOM 5559 N N . TRP B 1 285 ? 10.266 31.438 11.453 1 98.12 285 TRP B N 1
ATOM 5560 C CA . TRP B 1 285 ? 9.008 30.719 11.594 1 98.12 285 TRP B CA 1
ATOM 5561 C C . TRP B 1 285 ? 7.812 31.656 11.453 1 98.12 285 TRP B C 1
ATOM 5563 O O . TRP B 1 285 ? 7.73 32.688 12.148 1 98.12 285 TRP B O 1
ATOM 5573 N N . ILE B 1 286 ? 6.895 31.359 10.57 1 97.75 286 ILE B N 1
ATOM 5574 C CA . ILE B 1 286 ? 5.754 32.219 10.25 1 97.75 286 ILE B CA 1
ATOM 5575 C C . ILE B 1 286 ? 4.57 31.844 11.141 1 97.75 286 ILE B C 1
ATOM 5577 O O . ILE B 1 286 ? 3.863 32.75 11.633 1 97.75 286 ILE B O 1
ATOM 5581 N N . GLY B 1 287 ? 4.305 30.547 11.289 1 98.19 287 GLY B N 1
ATOM 5582 C CA . GLY B 1 287 ? 3.191 30.094 12.109 1 98.19 287 GLY B CA 1
ATOM 5583 C C . GLY B 1 287 ? 2.816 28.641 11.859 1 98.19 287 GLY B C 1
ATOM 5584 O O . GLY B 1 287 ? 3.566 27.906 11.219 1 98.19 287 GLY B O 1
ATOM 5585 N N . VAL B 1 288 ? 1.65 28.281 12.492 1 98.69 288 VAL B N 1
ATOM 5586 C CA . VAL B 1 288 ? 1.137 26.938 12.328 1 98.69 288 VAL B CA 1
ATOM 5587 C C . VAL B 1 288 ? 0.533 26.781 10.938 1 98.69 288 VAL B C 1
ATOM 5589 O O . VAL B 1 288 ? -0.172 27.656 10.453 1 98.69 288 VAL B O 1
ATOM 5592 N N . ALA B 1 289 ? 0.886 25.688 10.25 1 98.75 289 ALA B N 1
ATOM 5593 C CA . ALA B 1 289 ? 0.282 25.391 8.953 1 98.75 289 ALA B CA 1
ATOM 5594 C C . ALA B 1 289 ? -1.235 25.281 9.062 1 98.75 289 ALA B C 1
ATOM 5596 O O . ALA B 1 289 ? -1.753 24.812 10.086 1 98.75 289 ALA B O 1
ATOM 5597 N N . PRO B 1 290 ? -1.994 25.781 8.047 1 98.81 290 PRO B N 1
ATOM 5598 C CA . PRO B 1 290 ? -3.424 25.453 8.047 1 98.81 290 PRO B CA 1
ATOM 5599 C C . PRO B 1 290 ? -3.693 23.953 8.125 1 98.81 290 PRO B C 1
ATOM 5601 O O . PRO B 1 290 ? -2.859 23.156 7.695 1 98.81 290 PRO B O 1
ATOM 5604 N N . ILE B 1 291 ? -4.84 23.516 8.719 1 98.81 291 ILE B N 1
ATOM 5605 C CA . ILE B 1 291 ? -5.18 22.109 8.789 1 98.81 291 ILE B CA 1
ATOM 5606 C C . ILE B 1 291 ? -5.395 21.562 7.379 1 98.81 291 ILE B C 1
ATOM 5608 O O . ILE B 1 291 ? -6.066 22.188 6.559 1 98.81 291 ILE B O 1
ATOM 5612 N N . PHE B 1 292 ? -4.719 20.484 7.051 1 98.31 292 PHE B N 1
ATOM 5613 C CA . PHE B 1 292 ? -4.855 19.828 5.754 1 98.31 292 PHE B CA 1
ATOM 5614 C C . PHE B 1 292 ? -4.938 18.312 5.906 1 98.31 292 PHE B C 1
ATOM 5616 O O . PHE B 1 292 ? -4.688 17.781 6.988 1 98.31 292 PHE B O 1
ATOM 5623 N N . ASP B 1 293 ? -5.355 17.672 4.879 1 96.44 293 ASP B N 1
ATOM 5624 C CA . ASP B 1 293 ? -5.359 16.219 4.773 1 96.44 293 ASP B CA 1
ATOM 5625 C C . ASP B 1 293 ? -6.281 15.594 5.82 1 96.44 293 ASP B C 1
ATOM 5627 O O . ASP B 1 293 ? -5.824 14.867 6.703 1 96.44 293 ASP B O 1
ATOM 5631 N N . SER B 1 294 ? -7.551 15.773 5.688 1 97.88 294 SER B N 1
ATOM 5632 C CA . SER B 1 294 ? -8.555 15.258 6.621 1 97.88 294 SER B CA 1
ATOM 5633 C C . SER B 1 294 ? -9.445 14.219 5.953 1 97.88 294 SER B C 1
ATOM 5635 O O . SER B 1 294 ? -10.562 13.969 6.414 1 97.88 294 SER B O 1
ATOM 5637 N N . GLY B 1 295 ? -8.984 13.641 4.863 1 97.38 295 GLY B N 1
ATOM 5638 C CA . GLY B 1 295 ? -9.797 12.758 4.051 1 97.38 295 GLY B CA 1
ATOM 5639 C C . GLY B 1 295 ? -10.031 11.398 4.695 1 97.38 295 GLY B C 1
ATOM 5640 O O . GLY B 1 295 ? -11.086 10.789 4.492 1 97.38 295 GLY B O 1
ATOM 5641 N N . SER B 1 296 ? -9.047 10.844 5.395 1 95.94 296 SER B N 1
ATOM 5642 C CA . SER B 1 296 ? -9.18 9.555 6.066 1 95.94 296 SER B CA 1
ATOM 5643 C C . SER B 1 296 ? -10 9.68 7.344 1 95.94 296 SER B C 1
ATOM 5645 O O . SER B 1 296 ? -9.484 9.477 8.445 1 95.94 296 SER B O 1
ATOM 5647 N N . SER B 1 297 ? -11.25 9.992 7.176 1 97.75 297 SER B N 1
ATOM 5648 C CA . SER B 1 297 ? -12.203 10.266 8.242 1 97.75 297 SER B CA 1
ATOM 5649 C C . SER B 1 297 ? -13.594 9.75 7.883 1 97.75 297 SER B C 1
ATOM 5651 O O . SER B 1 297 ? -13.797 9.203 6.797 1 97.75 297 SER B O 1
ATOM 5653 N N . LEU B 1 298 ? -14.461 9.758 8.836 1 98.31 298 LEU B N 1
ATOM 5654 C CA . LEU B 1 298 ? -15.883 9.508 8.648 1 98.31 298 LEU B CA 1
ATOM 5655 C C . LEU B 1 298 ? -16.125 8.086 8.148 1 98.31 298 LEU B C 1
ATOM 5657 O O . LEU B 1 298 ? -17.016 7.863 7.32 1 98.31 298 LEU B O 1
ATOM 5661 N N . GLY B 1 299 ? -15.289 7.18 8.539 1 97 299 GLY B N 1
ATOM 5662 C CA . GLY B 1 299 ? -15.508 5.762 8.305 1 97 299 GLY B CA 1
ATOM 5663 C C . GLY B 1 299 ? -15.312 5.367 6.848 1 97 299 GLY B C 1
ATOM 5664 O O . GLY B 1 299 ? -16.016 4.48 6.344 1 97 299 GLY B O 1
ATOM 5665 N N . TYR B 1 300 ? -14.391 5.984 6.141 1 96.5 300 TYR B N 1
ATOM 5666 C CA . TYR B 1 300 ? -14.188 5.793 4.711 1 96.5 300 TYR B CA 1
ATOM 5667 C C . TYR B 1 300 ? -13.844 4.344 4.398 1 96.5 300 TYR B C 1
ATOM 5669 O O . TYR B 1 300 ? -14.102 3.857 3.295 1 96.5 300 TYR B O 1
ATOM 5677 N N . ASP B 1 301 ? -13.273 3.604 5.344 1 94.62 301 ASP B N 1
ATOM 5678 C CA . ASP B 1 301 ? -12.781 2.252 5.09 1 94.62 301 ASP B CA 1
ATOM 5679 C C . ASP B 1 301 ? -13.594 1.219 5.867 1 94.62 301 ASP B C 1
ATOM 5681 O O . ASP B 1 301 ? -13.109 0.122 6.148 1 94.62 301 ASP B O 1
ATOM 5685 N N . LYS B 1 302 ? -14.758 1.609 6.289 1 96.69 302 LYS B N 1
ATOM 5686 C CA . LYS B 1 302 ? -15.648 0.734 7.047 1 96.69 302 LYS B CA 1
ATOM 5687 C C . LYS B 1 302 ? -16.969 0.521 6.312 1 96.69 302 LYS B C 1
ATOM 5689 O O . LYS B 1 302 ? -17.422 1.396 5.57 1 96.69 302 LYS B O 1
ATOM 5694 N N . VAL B 1 303 ? -17.547 -0.667 6.57 1 96.62 303 VAL B N 1
ATOM 5695 C CA . VAL B 1 303 ? -18.922 -0.849 6.117 1 96.62 303 VAL B CA 1
ATOM 5696 C C . VAL B 1 303 ? -19.844 0.085 6.895 1 96.62 303 VAL B C 1
ATOM 5698 O O . VAL B 1 303 ? -19.547 0.472 8.023 1 96.62 303 VAL B O 1
ATOM 5701 N N . THR B 1 304 ? -21 0.438 6.328 1 97.38 304 THR B N 1
ATOM 5702 C CA . THR B 1 304 ? -21.875 1.483 6.828 1 97.38 304 THR B CA 1
ATOM 5703 C C . THR B 1 304 ? -22.266 1.216 8.281 1 97.38 304 THR B C 1
ATOM 5705 O O . THR B 1 304 ? -22.156 2.104 9.133 1 97.38 304 THR B O 1
ATOM 5708 N N . PRO B 1 305 ? -22.547 -0.033 8.688 1 96.06 305 PRO B N 1
ATOM 5709 C CA . PRO B 1 305 ? -22.969 -0.257 10.07 1 96.06 305 PRO B CA 1
ATOM 5710 C C . PRO B 1 305 ? -21.828 -0.053 11.07 1 96.06 305 PRO B C 1
ATOM 5712 O O . PRO B 1 305 ? -22.078 0.176 12.258 1 96.06 305 PRO B O 1
ATOM 5715 N N . ASN B 1 306 ? -20.609 -0.111 10.602 1 95.81 306 ASN B N 1
ATOM 5716 C CA . ASN B 1 306 ? -19.469 -0.085 11.508 1 95.81 306 ASN B CA 1
ATOM 5717 C C . ASN B 1 306 ? -18.766 1.275 11.5 1 95.81 306 ASN B C 1
ATOM 5719 O O . ASN B 1 306 ? -17.766 1.469 12.18 1 95.81 306 ASN B O 1
ATOM 5723 N N . MET B 1 307 ? -19.297 2.271 10.797 1 96.31 307 MET B N 1
ATOM 5724 C CA . MET B 1 307 ? -18.609 3.541 10.555 1 96.31 307 MET B CA 1
ATOM 5725 C C . MET B 1 307 ? -18.406 4.305 11.859 1 96.31 307 MET B C 1
ATOM 5727 O O . MET B 1 307 ? -17.453 5.059 12.008 1 96.31 307 MET B O 1
ATOM 5731 N N . ASP B 1 308 ? -19.312 4.152 12.844 1 91.88 308 ASP B N 1
ATOM 5732 C CA . ASP B 1 308 ? -19.219 4.945 14.07 1 91.88 308 ASP B CA 1
ATOM 5733 C C . ASP B 1 308 ? -18.891 4.062 15.273 1 91.88 308 ASP B C 1
ATOM 5735 O O . ASP B 1 308 ? -19.078 4.473 16.422 1 91.88 308 ASP B O 1
ATOM 5739 N N . LYS B 1 309 ? -18.438 2.801 14.992 1 92.5 309 LYS B N 1
ATOM 5740 C CA . LYS B 1 309 ? -17.984 1.933 16.062 1 92.5 309 LYS B CA 1
ATOM 5741 C C . LYS B 1 309 ? -16.656 2.424 16.641 1 92.5 309 LYS B C 1
ATOM 5743 O O . LYS B 1 309 ? -15.609 2.289 16 1 92.5 309 LYS B O 1
ATOM 5748 N N . GLN B 1 310 ? -16.688 2.838 17.875 1 91.56 310 GLN B N 1
ATOM 5749 C CA . GLN B 1 310 ? -15.555 3.514 18.5 1 91.56 310 GLN B CA 1
ATOM 5750 C C . GLN B 1 310 ? -14.328 2.605 18.531 1 91.56 310 GLN B C 1
ATOM 5752 O O . GLN B 1 310 ? -13.195 3.068 18.359 1 91.56 310 GLN B O 1
ATOM 5757 N N . SER B 1 311 ? -14.594 1.346 18.719 1 89.56 311 SER B N 1
ATOM 5758 C CA . SER B 1 311 ? -13.492 0.393 18.844 1 89.56 311 SER B CA 1
ATOM 5759 C C . SER B 1 311 ? -12.734 0.257 17.531 1 89.56 311 SER B C 1
ATOM 5761 O O . SER B 1 311 ? -11.609 -0.257 17.516 1 89.56 311 SER B O 1
ATOM 5763 N N . LEU B 1 312 ? -13.344 0.769 16.484 1 90.69 312 LEU B N 1
ATOM 5764 C CA . LEU B 1 312 ? -12.734 0.591 15.164 1 90.69 312 LEU B CA 1
ATOM 5765 C C . LEU B 1 312 ? -12.117 1.896 14.672 1 90.69 312 LEU B C 1
ATOM 5767 O O . LEU B 1 312 ? -11.523 1.937 13.594 1 90.69 312 LEU B O 1
ATOM 5771 N N . ILE B 1 313 ? -12.258 2.945 15.414 1 93.19 313 ILE B N 1
ATOM 5772 C CA . ILE B 1 313 ? -11.742 4.246 15 1 93.19 313 ILE B CA 1
ATOM 5773 C C . ILE B 1 313 ? -10.352 4.457 15.578 1 93.19 313 ILE B C 1
ATOM 5775 O O . ILE B 1 313 ? -10.18 4.484 16.797 1 93.19 313 ILE B O 1
ATOM 5779 N N . VAL B 1 314 ? -9.438 4.598 14.68 1 89.75 314 VAL B N 1
ATOM 5780 C CA . VAL B 1 314 ? -8.047 4.828 15.062 1 89.75 314 VAL B CA 1
ATOM 5781 C C . VAL B 1 314 ? -7.82 6.312 15.336 1 89.75 314 VAL B C 1
ATOM 5783 O O . VAL B 1 314 ? -8.461 7.168 14.711 1 89.75 314 VAL B O 1
ATOM 5786 N N . CYS B 1 315 ? -6.961 6.605 16.297 1 93.56 315 CYS B N 1
ATOM 5787 C CA . CYS B 1 315 ? -6.68 7.996 16.625 1 93.56 315 CYS B CA 1
ATOM 5788 C C . CYS B 1 315 ? -5.18 8.258 16.625 1 93.56 315 CYS B C 1
ATOM 5790 O O . CYS B 1 315 ? -4.395 7.426 17.078 1 93.56 315 CYS B O 1
ATOM 5792 N N . LYS B 1 316 ? -4.805 9.234 16.078 1 92.19 316 LYS B N 1
ATOM 5793 C CA . LYS B 1 316 ? -3.467 9.82 16.062 1 92.19 316 LYS B CA 1
ATOM 5794 C C . LYS B 1 316 ? -3.529 11.336 16.219 1 92.19 316 LYS B C 1
ATOM 5796 O O . LYS B 1 316 ? -4.586 11.945 16.016 1 92.19 316 LYS B O 1
ATOM 5801 N N . PRO B 1 317 ? -2.469 11.969 16.625 1 94.94 317 PRO B N 1
ATOM 5802 C CA . PRO B 1 317 ? -1.104 11.484 16.844 1 94.94 317 PRO B CA 1
ATOM 5803 C C . PRO B 1 317 ? -0.789 11.242 18.312 1 94.94 317 PRO B C 1
ATOM 5805 O O . PRO B 1 317 ? 0.223 10.617 18.641 1 94.94 317 PRO B O 1
ATOM 5808 N N . PHE B 1 318 ? -1.598 11.812 19.234 1 96.38 318 PHE B N 1
ATOM 5809 C CA . PHE B 1 318 ? -1.116 11.961 20.609 1 96.38 318 PHE B CA 1
ATOM 5810 C C . PHE B 1 318 ? -1.661 10.852 21.5 1 96.38 318 PHE B C 1
ATOM 5812 O O . PHE B 1 318 ? -0.94 10.32 22.344 1 96.38 318 PHE B O 1
ATOM 5819 N N . LYS B 1 319 ? -2.932 10.531 21.328 1 95.75 319 LYS B N 1
ATOM 5820 C CA . LYS B 1 319 ? -3.568 9.57 22.234 1 95.75 319 LYS B CA 1
ATOM 5821 C C . LYS B 1 319 ? -4.172 8.406 21.453 1 95.75 319 LYS B C 1
ATOM 5823 O O . LYS B 1 319 ? -4.422 8.516 20.25 1 95.75 319 LYS B O 1
ATOM 5828 N N . LYS B 1 320 ? -4.52 7.387 22.125 1 90.44 320 LYS B N 1
ATOM 5829 C CA . LYS B 1 320 ? -4.953 6.125 21.531 1 90.44 320 LYS B CA 1
ATOM 5830 C C . LYS B 1 320 ? -6.395 6.215 21.031 1 90.44 320 LYS B C 1
ATOM 5832 O O . LYS B 1 320 ? -6.809 5.445 20.156 1 90.44 320 LYS B O 1
ATOM 5837 N N . THR B 1 321 ? -7.145 7.059 21.672 1 95.25 321 THR B N 1
ATOM 5838 C CA . THR B 1 321 ? -8.539 7.238 21.266 1 95.25 321 THR B CA 1
ATOM 5839 C C . THR B 1 321 ? -8.867 8.719 21.125 1 95.25 321 THR B C 1
ATOM 5841 O O . THR B 1 321 ? -8.234 9.57 21.766 1 95.25 321 THR B O 1
ATOM 5844 N N . HIS B 1 322 ? -9.883 9 20.344 1 96.88 322 HIS B N 1
ATOM 5845 C CA . HIS B 1 322 ? -10.312 10.375 20.156 1 96.88 322 HIS B CA 1
ATOM 5846 C C . HIS B 1 322 ? -10.797 10.984 21.484 1 96.88 322 HIS B C 1
ATOM 5848 O O . HIS B 1 322 ? -10.594 12.18 21.719 1 96.88 322 HIS B O 1
ATOM 5854 N N . PHE B 1 323 ? -11.359 10.227 22.312 1 96.69 323 PHE B N 1
ATOM 5855 C CA . PHE B 1 323 ? -11.875 10.727 23.578 1 96.69 323 PHE B CA 1
ATOM 5856 C C . PHE B 1 323 ? -10.734 11.109 24.516 1 96.69 323 PHE B C 1
ATOM 5858 O O . PHE B 1 323 ? -10.781 12.164 25.141 1 96.69 323 PHE B O 1
ATOM 5865 N N . GLU B 1 324 ? -9.734 10.258 24.562 1 96.31 324 GLU B N 1
ATOM 5866 C CA . GLU B 1 324 ? -8.562 10.594 25.375 1 96.31 324 GLU B CA 1
ATOM 5867 C C . GLU B 1 324 ? -7.824 11.797 24.797 1 96.31 324 GLU B C 1
ATOM 5869 O O . GLU B 1 324 ? -7.293 12.625 25.547 1 96.31 324 GLU B O 1
ATOM 5874 N N . GLN B 1 325 ? -7.789 11.859 23.5 1 97.38 325 GLN B N 1
ATOM 5875 C CA . GLN B 1 325 ? -7.094 12.984 22.875 1 97.38 325 GLN B CA 1
ATOM 5876 C C . GLN B 1 325 ? -7.852 14.289 23.109 1 97.38 325 GLN B C 1
ATOM 5878 O O . GLN B 1 325 ? -7.238 15.344 23.266 1 97.38 325 GLN B O 1
ATOM 5883 N N . LEU B 1 326 ? -9.125 14.211 23.094 1 97.31 326 LEU B N 1
ATOM 5884 C CA . LEU B 1 326 ? -9.953 15.375 23.359 1 97.31 326 LEU B CA 1
ATOM 5885 C C . LEU B 1 326 ? -9.672 15.945 24.75 1 97.31 326 LEU B C 1
ATOM 5887 O O . LEU B 1 326 ? -9.852 17.141 24.984 1 97.31 326 LEU B O 1
ATOM 5891 N N . ARG B 1 327 ? -9.148 15.18 25.672 1 96.94 327 ARG B N 1
ATOM 5892 C CA . ARG B 1 327 ? -8.836 15.617 27.016 1 96.94 327 ARG B CA 1
ATOM 5893 C C . ARG B 1 327 ? -7.652 16.578 27.031 1 96.94 327 ARG B C 1
ATOM 5895 O O . ARG B 1 327 ? -7.395 17.25 28.031 1 96.94 327 ARG B O 1
ATOM 5902 N N . LEU B 1 328 ? -6.969 16.641 25.922 1 97.81 328 LEU B N 1
ATOM 5903 C CA . LEU B 1 328 ? -5.84 17.562 25.828 1 97.81 328 LEU B CA 1
ATOM 5904 C C . LEU B 1 328 ? -6.32 18.984 25.562 1 97.81 328 LEU B C 1
ATOM 5906 O O . LEU B 1 328 ? -5.559 19.938 25.719 1 97.81 328 LEU B O 1
ATOM 5910 N N . VAL B 1 329 ? -7.547 19.172 25.156 1 98.12 329 VAL B N 1
ATOM 5911 C CA . VAL B 1 329 ? -8.086 20.469 24.75 1 98.12 329 VAL B CA 1
ATOM 5912 C C . VAL B 1 329 ? -8.258 21.359 25.984 1 98.12 329 VAL B C 1
ATOM 5914 O O . VAL B 1 329 ? -8.914 20.969 26.953 1 98.12 329 VAL B O 1
ATOM 5917 N N . THR B 1 330 ? -7.719 22.562 25.922 1 97.06 330 THR B N 1
ATOM 5918 C CA . THR B 1 330 ? -7.684 23.438 27.094 1 97.06 330 THR B CA 1
ATOM 5919 C C . THR B 1 330 ? -8.852 24.422 27.062 1 97.06 330 THR B C 1
ATOM 5921 O O . THR B 1 330 ? -9.172 25.047 28.078 1 97.06 330 THR B O 1
ATOM 5924 N N . SER B 1 331 ? -9.398 24.625 25.922 1 95.75 331 SER B N 1
ATOM 5925 C CA . SER B 1 331 ? -10.508 25.562 25.812 1 95.75 331 SER B CA 1
ATOM 5926 C C . SER B 1 331 ? -11.406 25.234 24.641 1 95.75 331 SER B C 1
ATOM 5928 O O . SER B 1 331 ? -10.93 24.875 23.562 1 95.75 331 SER B O 1
ATOM 5930 N N . PHE B 1 332 ? -12.688 25.328 24.891 1 97.06 332 PHE B N 1
ATOM 5931 C CA . PHE B 1 332 ? -13.695 25.156 23.844 1 97.06 332 PHE B CA 1
ATOM 5932 C C . PHE B 1 332 ? -14.375 26.484 23.531 1 97.06 332 PHE B C 1
ATOM 5934 O O . PHE B 1 332 ? -15.328 26.531 22.75 1 97.06 332 PHE B O 1
ATOM 5941 N N . ASP B 1 333 ? -13.891 27.594 24.047 1 95.5 333 ASP B N 1
ATOM 5942 C CA . ASP B 1 333 ? -14.547 28.906 23.984 1 95.5 333 ASP B CA 1
ATOM 5943 C C . ASP B 1 333 ? -14.586 29.438 22.562 1 95.5 333 ASP B C 1
ATOM 5945 O O . ASP B 1 333 ? -15.445 30.25 22.219 1 95.5 333 ASP B O 1
ATOM 5949 N N . TRP B 1 334 ? -13.75 28.906 21.766 1 97.12 334 TRP B N 1
ATOM 5950 C CA . TRP B 1 334 ? -13.625 29.422 20.406 1 97.12 334 TRP B CA 1
ATOM 5951 C C . TRP B 1 334 ? -14.695 28.812 19.5 1 97.12 334 TRP B C 1
ATOM 5953 O O . TRP B 1 334 ? -14.906 29.297 18.375 1 97.12 334 TRP B O 1
ATOM 5963 N N . ILE B 1 335 ? -15.453 27.797 19.922 1 97.94 335 ILE B N 1
ATOM 5964 C CA . ILE B 1 335 ? -16.344 27.031 19.062 1 97.94 335 ILE B CA 1
ATOM 5965 C C . ILE B 1 335 ? -17.688 27.75 18.938 1 97.94 335 ILE B C 1
ATOM 5967 O O . ILE B 1 335 ? -18.359 28 19.938 1 97.94 335 ILE B O 1
ATOM 5971 N N . ASP B 1 336 ? -18.094 28.047 17.75 1 97.38 336 ASP B N 1
ATOM 5972 C CA . ASP B 1 336 ? -19.406 28.594 17.438 1 97.38 336 ASP B CA 1
ATOM 5973 C C . ASP B 1 336 ? -20.391 27.484 17.062 1 97.38 336 ASP B C 1
ATOM 5975 O O . ASP B 1 336 ? -20.594 27.203 15.883 1 97.38 336 ASP B O 1
ATOM 5979 N N . PHE B 1 337 ? -21.062 26.984 18.031 1 97.06 337 PHE B N 1
ATOM 5980 C CA . PHE B 1 337 ? -21.969 25.875 17.797 1 97.06 337 PHE B CA 1
ATOM 5981 C C . PHE B 1 337 ? -23.156 26.297 16.953 1 97.06 337 PHE B C 1
ATOM 5983 O O . PHE B 1 337 ? -23.75 25.484 16.25 1 97.06 337 PHE B O 1
ATOM 5990 N N . ASP B 1 338 ? -23.5 27.531 16.969 1 96.81 338 ASP B N 1
ATOM 5991 C CA . ASP B 1 338 ? -24.594 28.031 16.156 1 96.81 338 ASP B CA 1
ATOM 5992 C C . ASP B 1 338 ? -24.25 27.969 14.664 1 96.81 338 ASP B C 1
ATOM 5994 O O . ASP B 1 338 ? -25.141 27.719 13.836 1 96.81 338 ASP B O 1
ATOM 5998 N N . ALA B 1 339 ? -23.016 28.203 14.406 1 97.12 339 ALA B N 1
ATOM 5999 C CA . ALA B 1 339 ? -22.562 28.156 13.016 1 97.12 339 ALA B CA 1
ATOM 6000 C C . ALA B 1 339 ? -22.688 26.734 12.461 1 97.12 339 ALA B C 1
ATOM 6002 O O . ALA B 1 339 ? -22.734 26.547 11.242 1 97.12 339 ALA B O 1
ATOM 6003 N N . LEU B 1 340 ? -22.75 25.75 13.32 1 96.88 340 LEU B N 1
ATOM 6004 C CA . LEU B 1 340 ? -22.797 24.359 12.898 1 96.88 340 LEU B CA 1
ATOM 6005 C C . LEU B 1 340 ? -24.234 23.859 12.805 1 96.88 340 LEU B C 1
ATOM 6007 O O . LEU B 1 340 ? -24.484 22.734 12.398 1 96.88 340 LEU B O 1
ATOM 6011 N N . LYS B 1 341 ? -25.078 24.844 13.109 1 91.12 341 LYS B N 1
ATOM 6012 C CA . LYS B 1 341 ? -26.484 24.453 13.023 1 91.12 341 LYS B CA 1
ATOM 6013 C C . LYS B 1 341 ? -26.891 24.203 11.578 1 91.12 341 LYS B C 1
ATOM 6015 O O . LYS B 1 341 ? -26.469 24.922 10.672 1 91.12 341 LYS B O 1
ATOM 6020 N N . ASN B 1 342 ? -27.672 23.281 11.156 1 86.69 342 ASN B N 1
ATOM 6021 C CA . ASN B 1 342 ? -28.188 22.906 9.844 1 86.69 342 ASN B CA 1
ATOM 6022 C C . ASN B 1 342 ? -27.094 22.453 8.898 1 86.69 342 ASN B C 1
ATOM 6024 O O . ASN B 1 342 ? -27.203 22.594 7.684 1 86.69 342 ASN B O 1
ATOM 6028 N N . ILE B 1 343 ? -26.016 22.047 9.414 1 95.81 343 ILE B N 1
ATOM 6029 C CA . ILE B 1 343 ? -24.875 21.609 8.602 1 95.81 343 ILE B CA 1
ATOM 6030 C C . ILE B 1 343 ? -25.25 20.375 7.793 1 95.81 343 ILE B C 1
ATOM 6032 O O . ILE B 1 343 ? -24.625 20.078 6.777 1 95.81 343 ILE B O 1
ATOM 6036 N N . ASP B 1 344 ? -26.344 19.734 8.141 1 97.5 344 ASP B N 1
ATOM 6037 C CA . ASP B 1 344 ? -26.797 18.484 7.508 1 97.5 344 ASP B CA 1
ATOM 6038 C C . ASP B 1 344 ? -27.016 18.688 6.012 1 97.5 344 ASP B C 1
ATOM 6040 O O . ASP B 1 344 ? -26.531 17.906 5.195 1 97.5 344 ASP B O 1
ATOM 6044 N N . ASN B 1 345 ? -27.672 19.766 5.723 1 96.81 345 ASN B N 1
ATOM 6045 C CA . ASN B 1 345 ? -28.031 20.016 4.328 1 96.81 345 ASN B CA 1
ATOM 6046 C C . ASN B 1 345 ? -26.797 20.312 3.488 1 96.81 345 ASN B C 1
ATOM 6048 O O . ASN B 1 345 ? -26.719 19.906 2.324 1 96.81 345 ASN B O 1
ATOM 6052 N N . GLU B 1 346 ? -25.953 21.016 4.055 1 97.56 346 GLU B N 1
ATOM 6053 C CA . GLU B 1 346 ? -24.719 21.359 3.33 1 97.56 346 GLU B CA 1
ATOM 6054 C C . GLU B 1 346 ? -23.859 20.125 3.109 1 97.56 346 GLU B C 1
ATOM 6056 O O . GLU B 1 346 ? -23.266 19.953 2.039 1 97.56 346 GLU B O 1
ATOM 6061 N N . ILE B 1 347 ? -23.812 19.25 4.121 1 98.5 347 ILE B N 1
ATOM 6062 C CA . ILE B 1 347 ? -23.078 18 3.984 1 98.5 347 ILE B CA 1
ATOM 6063 C C . ILE B 1 347 ? -23.719 17.141 2.895 1 98.5 347 ILE B C 1
ATOM 6065 O O . ILE B 1 347 ? -23.016 16.578 2.051 1 98.5 347 ILE B O 1
ATOM 6069 N N . LEU B 1 348 ? -25.031 17.078 2.936 1 98 348 LEU B N 1
ATOM 6070 C CA . LEU B 1 348 ? -25.75 16.312 1.918 1 98 348 LEU B CA 1
ATOM 6071 C C . LEU B 1 348 ? -25.469 16.875 0.525 1 98 348 LEU B C 1
ATOM 6073 O O . LEU B 1 348 ? -25.359 16.109 -0.439 1 98 348 LEU B O 1
ATOM 6077 N N . GLY B 1 349 ? -25.406 18.219 0.434 1 97.5 349 GLY B N 1
ATOM 6078 C CA . GLY B 1 349 ? -25.062 18.844 -0.833 1 97.5 349 GLY B CA 1
ATOM 6079 C C . GLY B 1 349 ? -23.734 18.375 -1.391 1 97.5 349 GLY B C 1
ATOM 6080 O O . GLY B 1 349 ? -23.609 18.156 -2.596 1 97.5 349 GLY B O 1
ATOM 6081 N N . ILE B 1 350 ? -22.766 18.156 -0.568 1 98.12 350 ILE B N 1
ATOM 6082 C CA . ILE B 1 350 ? -21.438 17.672 -0.961 1 98.12 350 ILE B CA 1
ATOM 6083 C C . ILE B 1 350 ? -21.531 16.203 -1.372 1 98.12 350 ILE B C 1
ATOM 6085 O O . ILE B 1 350 ? -21.016 15.812 -2.42 1 98.12 350 ILE B O 1
ATOM 6089 N N . LEU B 1 351 ? -22.281 15.375 -0.597 1 98.19 351 LEU B N 1
ATOM 6090 C CA . LEU B 1 351 ? -22.328 13.93 -0.773 1 98.19 351 LEU B CA 1
ATOM 6091 C C . LEU B 1 351 ? -23.188 13.555 -1.979 1 98.19 351 LEU B C 1
ATOM 6093 O O . LEU B 1 351 ? -23.062 12.453 -2.516 1 98.19 351 LEU B O 1
ATOM 6097 N N . ASN B 1 352 ? -24.016 14.453 -2.385 1 96.44 352 ASN B N 1
ATOM 6098 C CA . ASN B 1 352 ? -24.922 14.164 -3.49 1 96.44 352 ASN B CA 1
ATOM 6099 C C . ASN B 1 352 ? -24.188 14.078 -4.82 1 96.44 352 ASN B C 1
ATOM 6101 O O . ASN B 1 352 ? -24.734 13.586 -5.809 1 96.44 352 ASN B O 1
ATOM 6105 N N . ASP B 1 353 ? -22.969 14.539 -4.879 1 93.81 353 ASP B N 1
ATOM 6106 C CA . ASP B 1 353 ? -22.156 14.422 -6.082 1 93.81 353 ASP B CA 1
ATOM 6107 C C . ASP B 1 353 ? -21.562 13.023 -6.207 1 93.81 353 ASP B C 1
ATOM 6109 O O . ASP B 1 353 ? -21.031 12.656 -7.262 1 93.81 353 ASP B O 1
ATOM 6113 N N . ALA B 1 354 ? -21.688 12.203 -5.195 1 95.69 354 ALA B N 1
ATOM 6114 C CA . ALA B 1 354 ? -21.125 10.859 -5.207 1 95.69 354 ALA B CA 1
ATOM 6115 C C . ALA B 1 354 ? -22 9.898 -6.008 1 95.69 354 ALA B C 1
ATOM 6117 O O . ALA B 1 354 ? -23.203 10.102 -6.133 1 95.69 354 ALA B O 1
ATOM 6118 N N . ASP B 1 355 ? -21.391 8.875 -6.664 1 95.06 355 ASP B N 1
ATOM 6119 C CA . ASP B 1 355 ? -22.141 7.758 -7.242 1 95.06 355 ASP B CA 1
ATOM 6120 C C . ASP B 1 355 ? -23.016 7.086 -6.191 1 95.06 355 ASP B C 1
ATOM 6122 O O . ASP B 1 355 ? -22.531 6.652 -5.148 1 95.06 355 ASP B O 1
ATOM 6126 N N . GLU B 1 356 ? -24.25 6.949 -6.461 1 95.44 356 GLU B N 1
ATOM 6127 C CA . GLU B 1 356 ? -25.234 6.453 -5.496 1 95.44 356 GLU B CA 1
ATOM 6128 C C . GLU B 1 356 ? -24.953 5 -5.125 1 95.44 356 GLU B C 1
ATOM 6130 O O . GLU B 1 356 ? -25.375 4.535 -4.062 1 95.44 356 GLU B O 1
ATOM 6135 N N . ASN B 1 357 ? -24.266 4.285 -5.957 1 94.25 357 ASN B N 1
ATOM 6136 C CA . ASN B 1 357 ? -23.906 2.912 -5.621 1 94.25 357 ASN B CA 1
ATOM 6137 C C . ASN B 1 357 ? -22.766 2.871 -4.605 1 94.25 357 ASN B C 1
ATOM 6139 O O . ASN B 1 357 ? -22.672 1.93 -3.814 1 94.25 357 ASN B O 1
ATOM 6143 N N . LEU B 1 358 ? -21.906 3.863 -4.641 1 95.69 358 LEU B N 1
ATOM 6144 C CA . LEU B 1 358 ? -20.75 3.887 -3.764 1 95.69 358 LEU B CA 1
ATOM 6145 C C . LEU B 1 358 ? -21.109 4.473 -2.4 1 95.69 358 LEU B C 1
ATOM 6147 O O . LEU B 1 358 ? -20.766 3.896 -1.365 1 95.69 358 LEU B O 1
ATOM 6151 N N . ILE B 1 359 ? -21.766 5.594 -2.449 1 97.62 359 ILE B N 1
ATOM 6152 C CA . ILE B 1 359 ? -22.25 6.23 -1.232 1 97.62 359 ILE B CA 1
ATOM 6153 C C . ILE B 1 359 ? -23.781 6.359 -1.295 1 97.62 359 ILE B C 1
ATOM 6155 O O . ILE B 1 359 ? -24.297 7.367 -1.771 1 97.62 359 ILE B O 1
ATOM 6159 N N . ASP B 1 360 ? -24.422 5.375 -0.764 1 97.12 360 ASP B N 1
ATOM 6160 C CA . ASP B 1 360 ? -25.891 5.348 -0.845 1 97.12 360 ASP B CA 1
ATOM 6161 C C . ASP B 1 360 ? -26.516 6.164 0.284 1 97.12 360 ASP B C 1
ATOM 6163 O O . ASP B 1 360 ? -25.797 6.75 1.103 1 97.12 360 ASP B O 1
ATOM 6167 N N . ASP B 1 361 ? -27.781 6.254 0.364 1 97.56 361 ASP B N 1
ATOM 6168 C CA . ASP B 1 361 ? -28.5 7.109 1.306 1 97.56 361 ASP B CA 1
ATOM 6169 C C . ASP B 1 361 ? -28.234 6.684 2.748 1 97.56 361 ASP B C 1
ATOM 6171 O O . ASP B 1 361 ? -28.094 7.531 3.633 1 97.56 361 ASP B O 1
ATOM 6175 N N . ALA B 1 362 ? -28.203 5.414 2.939 1 97.31 362 ALA B N 1
ATOM 6176 C CA . ALA B 1 362 ? -27.922 4.922 4.289 1 97.31 362 ALA B CA 1
ATOM 6177 C C . ALA B 1 362 ? -26.562 5.398 4.777 1 97.31 362 ALA B C 1
ATOM 6179 O O . ALA B 1 362 ? -26.422 5.801 5.934 1 97.31 362 ALA B O 1
ATOM 6180 N N . ARG B 1 363 ? -25.609 5.324 3.924 1 98.06 363 ARG B N 1
ATOM 6181 C CA . ARG B 1 363 ? -24.25 5.746 4.273 1 98.06 363 ARG B CA 1
ATOM 6182 C C . ARG B 1 363 ? -24.188 7.258 4.469 1 98.06 363 ARG B C 1
ATOM 6184 O O . ARG B 1 363 ? -23.547 7.738 5.406 1 98.06 363 ARG B O 1
ATOM 6191 N N . LYS B 1 364 ? -24.859 8.047 3.613 1 98.56 364 LYS B N 1
ATOM 6192 C CA . LYS B 1 364 ? -24.922 9.492 3.781 1 98.56 364 LYS B CA 1
ATOM 6193 C C . LYS B 1 364 ? -25.5 9.859 5.148 1 98.56 364 LYS B C 1
ATOM 6195 O O . LYS B 1 364 ? -24.938 10.695 5.859 1 98.56 364 LYS B O 1
ATOM 6200 N N . GLN B 1 365 ? -26.516 9.172 5.469 1 98.19 365 GLN B N 1
ATOM 6201 C CA . GLN B 1 365 ? -27.172 9.453 6.738 1 98.19 365 GLN B CA 1
ATOM 6202 C C . GLN B 1 365 ? -26.281 9.094 7.918 1 98.19 365 GLN B C 1
ATOM 6204 O O . GLN B 1 365 ? -26.266 9.789 8.93 1 98.19 365 GLN B O 1
ATOM 6209 N N . LYS B 1 366 ? -25.609 7.98 7.754 1 98.31 366 LYS B N 1
ATOM 6210 C CA . LYS B 1 366 ? -24.688 7.57 8.812 1 98.31 366 LYS B CA 1
ATOM 6211 C C . LYS B 1 366 ? -23.578 8.602 9.008 1 98.31 366 LYS B C 1
ATOM 6213 O O . LYS B 1 366 ? -23.188 8.891 10.141 1 98.31 366 LYS B O 1
ATOM 6218 N N . ILE B 1 367 ? -23.047 9.195 7.945 1 98.62 367 ILE B N 1
ATOM 6219 C CA . ILE B 1 367 ? -22.016 10.234 8 1 98.62 367 ILE B CA 1
ATOM 6220 C C . ILE B 1 367 ? -22.547 11.445 8.758 1 98.62 367 ILE B C 1
ATOM 6222 O O . ILE B 1 367 ? -21.922 11.922 9.703 1 98.62 367 ILE B O 1
ATOM 6226 N N . ILE B 1 368 ? -23.703 11.859 8.398 1 98.31 368 ILE B N 1
ATOM 6227 C CA . ILE B 1 368 ? -24.328 13.055 8.977 1 98.31 368 ILE B CA 1
ATOM 6228 C C . ILE B 1 368 ? -24.625 12.82 10.453 1 98.31 368 ILE B C 1
ATOM 6230 O O . ILE B 1 368 ? -24.297 13.656 11.297 1 98.31 368 ILE B O 1
ATOM 6234 N N . SER B 1 369 ? -25.172 11.68 10.75 1 97.75 369 SER B N 1
ATOM 6235 C CA . SER B 1 369 ? -25.531 11.375 12.133 1 97.75 369 SER B CA 1
ATOM 6236 C C . SER B 1 369 ? -24.281 11.297 13.008 1 97.75 369 SER B C 1
ATOM 6238 O O . SER B 1 369 ? -24.297 11.727 14.164 1 97.75 369 SER B O 1
ATOM 6240 N N . SER B 1 370 ? -23.25 10.68 12.469 1 97.69 370 SER B N 1
ATOM 6241 C CA . SER B 1 370 ? -22 10.578 13.219 1 97.69 370 SER B CA 1
ATOM 6242 C C . SER B 1 370 ? -21.438 11.953 13.547 1 97.69 370 SER B C 1
ATOM 6244 O O . SER B 1 370 ? -21.031 12.211 14.68 1 97.69 370 SER B O 1
ATOM 6246 N N . ILE B 1 371 ? -21.438 12.867 12.594 1 98.38 371 ILE B N 1
ATOM 6247 C CA . ILE B 1 371 ? -20.922 14.227 12.773 1 98.38 371 ILE B CA 1
ATOM 6248 C C . ILE B 1 371 ? -21.766 14.945 13.836 1 98.38 371 ILE B C 1
ATOM 6250 O O . ILE B 1 371 ? -21.219 15.547 14.766 1 98.38 371 ILE B O 1
ATOM 6254 N N . ASN B 1 372 ? -23.031 14.805 13.734 1 98 372 ASN B N 1
ATOM 6255 C CA . ASN B 1 372 ? -23.938 15.492 14.664 1 98 372 ASN B CA 1
ATOM 6256 C C . ASN B 1 372 ? -23.766 14.977 16.094 1 98 372 ASN B C 1
ATOM 6258 O O . ASN B 1 372 ? -23.766 15.758 17.047 1 98 372 ASN B O 1
ATOM 6262 N N . GLN B 1 373 ? -23.656 13.719 16.219 1 97.5 373 GLN B N 1
ATOM 6263 C CA . GLN B 1 373 ? -23.453 13.125 17.531 1 97.5 373 GLN B CA 1
ATOM 6264 C C . GLN B 1 373 ? -22.172 13.625 18.188 1 97.5 373 GLN B C 1
ATOM 6266 O O . GLN B 1 373 ? -22.125 13.906 19.375 1 97.5 373 GLN B O 1
ATOM 6271 N N . ARG B 1 374 ? -21.172 13.734 17.438 1 97.81 374 ARG B N 1
ATOM 6272 C CA . ARG B 1 374 ? -19.859 14.148 17.953 1 97.81 374 ARG B CA 1
ATOM 6273 C C . ARG B 1 374 ? -19.844 15.641 18.25 1 97.81 374 ARG B C 1
ATOM 6275 O O . ARG B 1 374 ? -19.219 16.078 19.219 1 97.81 374 ARG B O 1
ATOM 6282 N N . ILE B 1 375 ? -20.547 16.422 17.422 1 98.06 375 ILE B N 1
ATOM 6283 C CA . ILE B 1 375 ? -20.719 17.844 17.719 1 98.06 375 ILE B CA 1
ATOM 6284 C C . ILE B 1 375 ? -21.453 18 19.047 1 98.06 375 ILE B C 1
ATOM 6286 O O . ILE B 1 375 ? -21.062 18.812 19.891 1 98.06 375 ILE B O 1
ATOM 6290 N N . GLU B 1 376 ? -22.469 17.219 19.234 1 97.38 376 GLU B N 1
ATOM 6291 C CA . GLU B 1 376 ? -23.234 17.281 20.469 1 97.38 376 GLU B CA 1
ATOM 6292 C C . GLU B 1 376 ? -22.375 16.906 21.672 1 97.38 376 GLU B C 1
ATOM 6294 O O . GLU B 1 376 ? -22.5 17.531 22.734 1 97.38 376 GLU B O 1
ATOM 6299 N N . TYR B 1 377 ? -21.578 15.961 21.453 1 97.38 377 TYR B N 1
ATOM 6300 C CA . TYR B 1 377 ? -20.688 15.562 22.531 1 97.38 377 TYR B CA 1
ATOM 6301 C C . TYR B 1 377 ? -19.781 16.719 22.953 1 97.38 377 TYR B C 1
ATOM 6303 O O . TYR B 1 377 ? -19.625 16.984 24.156 1 97.38 377 TYR B O 1
ATOM 6311 N N . ILE B 1 378 ? -19.203 17.438 22.047 1 97.75 378 ILE B N 1
ATOM 6312 C CA . ILE B 1 378 ? -18.312 18.562 22.312 1 97.75 378 ILE B CA 1
ATOM 6313 C C . ILE B 1 378 ? -19.109 19.688 22.969 1 97.75 378 ILE B C 1
ATOM 6315 O O . ILE B 1 378 ? -18.625 20.359 23.875 1 97.75 378 ILE B O 1
ATOM 6319 N N . HIS B 1 379 ? -20.281 19.875 22.438 1 97.06 379 HIS B N 1
ATOM 6320 C CA . HIS B 1 379 ? -21.141 20.891 23.016 1 97.06 379 HIS B CA 1
ATOM 6321 C C . HIS B 1 379 ? -21.375 20.641 24.5 1 97.06 379 HIS B C 1
ATOM 6323 O O . HIS B 1 379 ? -21.281 21.562 25.312 1 97.06 379 HIS B O 1
ATOM 6329 N N . ASN B 1 380 ? -21.625 19.422 24.812 1 96.38 380 ASN B N 1
ATOM 6330 C CA . ASN B 1 380 ? -21.844 19.047 26.203 1 96.38 380 ASN B CA 1
ATOM 6331 C C . ASN B 1 380 ? -20.594 19.266 27.047 1 96.38 380 ASN B C 1
ATOM 6333 O O . ASN B 1 380 ? -20.672 19.719 28.188 1 96.38 380 ASN B O 1
ATOM 6337 N N . LEU B 1 381 ? -19.5 18.984 26.484 1 95.25 381 LEU B N 1
ATOM 6338 C CA . LEU B 1 381 ? -18.25 19.203 27.188 1 95.25 381 LEU B CA 1
ATOM 6339 C C . LEU B 1 381 ? -18 20.688 27.438 1 95.25 381 LEU B C 1
ATOM 6341 O O . LEU B 1 381 ? -17.531 21.062 28.516 1 95.25 381 LEU B O 1
ATOM 6345 N N . ALA B 1 382 ? -18.266 21.469 26.453 1 94.69 382 ALA B N 1
ATOM 6346 C CA . ALA B 1 382 ? -18.031 22.906 26.531 1 94.69 382 ALA B CA 1
ATOM 6347 C C . ALA B 1 382 ? -18.922 23.562 27.594 1 94.69 382 ALA B C 1
ATOM 6349 O O . ALA B 1 382 ? -18.547 24.578 28.172 1 94.69 382 ALA B O 1
ATOM 6350 N N . MET B 1 383 ? -20 22.953 27.891 1 92.81 383 MET B N 1
ATOM 6351 C CA . MET B 1 383 ? -20.938 23.5 28.875 1 92.81 383 MET B CA 1
ATOM 6352 C C . MET B 1 383 ? -20.562 23.062 30.281 1 92.81 383 MET B C 1
ATOM 6354 O O . MET B 1 383 ? -21.047 23.641 31.266 1 92.81 383 MET B O 1
ATOM 6358 N N . GLU B 1 384 ? -19.75 22.141 30.266 1 88.75 384 GLU B N 1
ATOM 6359 C CA . GLU B 1 384 ? -19.312 21.703 31.594 1 88.75 384 GLU B CA 1
ATOM 6360 C C . GLU B 1 384 ? -18.406 22.734 32.25 1 88.75 384 GLU B C 1
ATOM 6362 O O . GLU B 1 384 ? -17.422 23.188 31.641 1 88.75 384 GLU B O 1
ATOM 6367 N N . LYS B 1 385 ? -18.734 23.219 33.469 1 79 385 LYS B N 1
ATOM 6368 C CA . LYS B 1 385 ? -18.016 24.281 34.188 1 79 385 LYS B CA 1
ATOM 6369 C C . LYS B 1 385 ? -16.688 23.766 34.75 1 79 385 LYS B C 1
ATOM 6371 O O . LYS B 1 385 ? -15.766 24.531 34.969 1 79 385 LYS B O 1
ATOM 6376 N N . THR B 1 386 ? -16.531 22.547 34.875 1 87 386 THR B N 1
ATOM 6377 C CA . THR B 1 386 ? -15.383 21.984 35.594 1 87 386 THR B CA 1
ATOM 6378 C C . THR B 1 386 ? -14.43 21.297 34.625 1 87 386 THR B C 1
ATOM 6380 O O . THR B 1 386 ? -13.594 20.484 35.031 1 87 386 THR B O 1
ATOM 6383 N N . TRP B 1 387 ? -14.523 21.641 33.312 1 87.31 387 TRP B N 1
ATOM 6384 C CA . TRP B 1 387 ? -13.617 20.984 32.375 1 87.31 387 TRP B CA 1
ATOM 6385 C C . TRP B 1 387 ? -12.172 21.375 32.656 1 87.31 387 TRP B C 1
ATOM 6387 O O . TRP B 1 387 ? -11.859 22.562 32.812 1 87.31 387 TRP B O 1
ATOM 6397 N N . GLN B 1 388 ? -11.328 20.344 32.844 1 87.69 388 GLN B N 1
ATOM 6398 C CA . GLN B 1 388 ? -9.891 20.547 32.969 1 87.69 388 GLN B CA 1
ATOM 6399 C C . GLN B 1 388 ? -9.117 19.594 32.062 1 87.69 388 GLN B C 1
ATOM 6401 O O . GLN B 1 388 ? -9.32 18.375 32.094 1 87.69 388 GLN B O 1
ATOM 6406 N N . ALA B 1 389 ? -8.289 20.234 31.234 1 91.12 389 ALA B N 1
ATOM 6407 C CA . ALA B 1 389 ? -7.449 19.438 30.344 1 91.12 389 ALA B CA 1
ATOM 6408 C C . ALA B 1 389 ? -6.539 18.5 31.141 1 91.12 389 ALA B C 1
ATOM 6410 O O . ALA B 1 389 ? -6.152 18.812 32.281 1 91.12 389 ALA B O 1
ATOM 6411 N N . ASN B 1 390 ? -6.301 17.312 30.562 1 90.62 390 ASN B N 1
ATOM 6412 C CA . ASN B 1 390 ? -5.457 16.297 31.188 1 90.62 390 ASN B CA 1
ATOM 6413 C C . ASN B 1 390 ? -4.578 15.602 30.156 1 90.62 390 ASN B C 1
ATOM 6415 O O . ASN B 1 390 ? -5.07 15.109 29.141 1 90.62 390 ASN B O 1
ATOM 6419 N N . ASP B 1 391 ? -3.311 15.633 30.438 1 92.06 391 ASP B N 1
ATOM 6420 C CA . ASP B 1 391 ? -2.346 14.961 29.562 1 92.06 391 ASP B CA 1
ATOM 6421 C C . ASP B 1 391 ? -1.814 13.688 30.219 1 92.06 391 ASP B C 1
ATOM 6423 O O . ASP B 1 391 ? -0.668 13.648 30.672 1 92.06 391 ASP B O 1
ATOM 6427 N N . ASP B 1 392 ? -2.629 12.656 30.172 1 89.06 392 ASP B N 1
ATOM 6428 C CA . ASP B 1 392 ? -2.262 11.367 30.75 1 89.06 392 ASP B CA 1
ATOM 6429 C C . ASP B 1 392 ? -1.301 10.602 29.844 1 89.06 392 ASP B C 1
ATOM 6431 O O . ASP B 1 392 ? -1.705 10.086 28.797 1 89.06 392 ASP B O 1
ATOM 6435 N N . ILE B 1 393 ? -0.149 10.352 30.219 1 88.5 393 ILE B N 1
ATOM 6436 C CA . ILE B 1 393 ? 0.919 9.758 29.422 1 88.5 393 ILE B CA 1
ATOM 6437 C C . ILE B 1 393 ? 0.613 8.281 29.156 1 88.5 393 ILE B C 1
ATOM 6439 O O . ILE B 1 393 ? 1.038 7.727 28.141 1 88.5 393 ILE B O 1
ATOM 6443 N N . ASN B 1 394 ? -0.122 7.664 30.016 1 86.75 394 ASN B N 1
ATOM 6444 C CA . ASN B 1 394 ? -0.446 6.25 29.875 1 86.75 394 ASN B CA 1
ATOM 6445 C C . ASN B 1 394 ? -1.323 6 28.656 1 86.75 394 ASN B C 1
ATOM 6447 O O . ASN B 1 394 ? -1.444 4.867 28.188 1 86.75 394 ASN B O 1
ATOM 6451 N N . GLU B 1 395 ? -1.89 7.074 28.109 1 87.69 395 GLU B N 1
ATOM 6452 C CA . GLU B 1 395 ? -2.816 6.938 27 1 87.69 395 GLU B CA 1
ATOM 6453 C C . GLU B 1 395 ? -2.176 7.398 25.688 1 87.69 395 GLU B C 1
ATOM 6455 O O . GLU B 1 395 ? -2.859 7.551 24.672 1 87.69 395 GLU B O 1
ATOM 6460 N N . ASP B 1 396 ? -0.94 7.676 25.75 1 87.31 396 ASP B N 1
ATOM 6461 C CA . ASP B 1 396 ? -0.231 8.141 24.562 1 87.31 396 ASP B CA 1
ATOM 6462 C C . ASP B 1 396 ? -0.178 7.055 23.484 1 87.31 396 ASP B C 1
ATOM 6464 O O . ASP B 1 396 ? -0.128 5.863 23.812 1 87.31 396 ASP B O 1
ATOM 6468 N N . VAL B 1 397 ? -0.283 7.547 22.234 1 82.44 397 VAL B N 1
ATOM 6469 C CA . VAL B 1 397 ? -0.057 6.621 21.141 1 82.44 397 VAL B CA 1
ATOM 6470 C C . VAL B 1 397 ? 1.345 6.027 21.234 1 82.44 397 VAL B C 1
ATOM 6472 O O . VAL B 1 397 ? 2.305 6.734 21.547 1 82.44 397 VAL B O 1
ATOM 6475 N N . GLU B 1 398 ? 1.422 4.867 21.094 1 70.56 398 GLU B N 1
ATOM 6476 C CA . GLU B 1 398 ? 2.729 4.223 21.172 1 70.56 398 GLU B CA 1
ATOM 6477 C C . GLU B 1 398 ? 3.516 4.41 19.875 1 70.56 398 GLU B C 1
ATOM 6479 O O . GLU B 1 398 ? 4.723 4.656 19.906 1 70.56 398 GLU B O 1
ATOM 6484 N N . ASN B 1 399 ? 2.758 4.352 18.734 1 64.62 399 ASN B N 1
ATOM 6485 C CA . ASN B 1 399 ? 3.371 4.516 17.422 1 64.62 399 ASN B CA 1
ATOM 6486 C C . ASN B 1 399 ? 2.547 5.438 16.531 1 64.62 399 ASN B C 1
ATOM 6488 O O . ASN B 1 399 ? 1.331 5.273 16.406 1 64.62 399 ASN B O 1
ATOM 6492 N N . ASP B 1 400 ? 3.188 6.551 16.094 1 63.69 400 ASP B N 1
ATOM 6493 C CA . ASP B 1 400 ? 2.52 7.496 15.203 1 63.69 400 ASP B CA 1
ATOM 6494 C C . ASP B 1 400 ? 2.764 7.137 13.742 1 63.69 400 ASP B C 1
ATOM 6496 O O . ASP B 1 400 ? 3.584 7.766 13.07 1 63.69 400 ASP B O 1
ATOM 6500 N N . ILE B 1 401 ? 1.965 6.176 13.242 1 55.72 401 ILE B N 1
ATOM 6501 C CA . ILE B 1 401 ? 2.215 5.684 11.891 1 55.72 401 ILE B CA 1
ATOM 6502 C C . ILE B 1 401 ? 1.061 6.086 10.977 1 55.72 401 ILE B C 1
ATOM 6504 O O . ILE B 1 401 ? -0.104 6.051 11.383 1 55.72 401 ILE B O 1
ATOM 6508 N N . ALA B 1 402 ? 1.421 6.547 9.773 1 55.47 402 ALA B N 1
ATOM 6509 C CA . ALA B 1 402 ? 0.442 6.895 8.75 1 55.47 402 ALA B CA 1
ATOM 6510 C C . ALA B 1 402 ? -0.38 5.676 8.336 1 55.47 402 ALA B C 1
ATOM 6512 O O . ALA B 1 402 ? 0.095 4.543 8.422 1 55.47 402 ALA B O 1
ATOM 6513 N N . GLU B 1 403 ? -1.659 5.93 7.996 1 52.5 403 GLU B N 1
ATOM 6514 C CA . GLU B 1 403 ? -2.566 4.879 7.551 1 52.5 403 GLU B CA 1
ATOM 6515 C C . GLU B 1 403 ? -2.072 4.238 6.254 1 52.5 403 GLU B C 1
ATOM 6517 O O . GLU B 1 403 ? -1.533 4.926 5.383 1 52.5 403 GLU B O 1
ATOM 6522 N N . ASP B 1 404 ? -2.006 2.873 6.277 1 53.12 404 ASP B N 1
ATOM 6523 C CA . ASP B 1 404 ? -1.744 2.109 5.062 1 53.12 404 ASP B CA 1
ATOM 6524 C C . ASP B 1 404 ? -3.047 1.678 4.391 1 53.12 404 ASP B C 1
ATOM 6526 O O . ASP B 1 404 ? -3.984 1.249 5.066 1 53.12 404 ASP B O 1
ATOM 6530 N N . TYR B 1 405 ? -3.508 2.385 3.35 1 43.88 405 TYR B N 1
ATOM 6531 C CA . TYR B 1 405 ? -4.789 2.117 2.705 1 43.88 405 TYR B CA 1
ATOM 6532 C C . TYR B 1 405 ? -4.797 0.736 2.062 1 43.88 405 TYR B C 1
ATOM 6534 O O . TYR B 1 405 ? -5.625 0.456 1.19 1 43.88 405 TYR B O 1
ATOM 6542 N N . THR B 1 406 ? -3.93 -0.227 2.404 1 45.09 406 THR B N 1
ATOM 6543 C CA . THR B 1 406 ? -3.943 -1.544 1.776 1 45.09 406 THR B CA 1
ATOM 6544 C C . THR B 1 406 ? -4.969 -2.453 2.449 1 45.09 406 THR B C 1
ATOM 6546 O O . THR B 1 406 ? -5.141 -2.408 3.668 1 45.09 406 THR B O 1
#

InterPro domains:
  IPR012893 HipA-like, C-terminal [PF07804] (157-314)

pLDDT: mean 92.41, std 8.53, range [43.12, 98.88]